Protein AF-0000000084555219 (afdb_homodimer)

Solvent-accessible surface area (backbone atoms only — not comparable to full-atom values): 50019 Å² total; per-residue (Å²): 130,89,78,76,85,59,60,46,59,31,36,34,12,38,39,40,37,74,29,71,64,33,36,54,55,46,52,57,57,38,68,73,43,46,55,62,28,48,49,33,18,64,69,36,90,42,53,79,31,49,61,30,69,36,39,46,62,74,46,25,52,37,15,44,54,33,29,2,50,56,51,47,22,74,82,28,67,68,51,35,52,51,49,48,53,44,44,40,64,55,39,40,73,55,40,48,51,52,52,48,36,55,73,70,65,51,71,48,47,62,62,66,60,44,36,58,73,65,42,36,83,81,43,88,46,68,64,49,47,42,26,43,51,20,49,51,40,44,51,20,57,76,68,73,33,44,73,44,74,81,40,68,65,43,61,56,47,51,56,52,57,55,47,44,55,56,53,57,69,48,57,46,50,55,51,26,51,50,48,24,58,76,66,67,34,54,64,58,26,50,51,50,49,54,56,37,35,70,55,41,37,58,57,22,57,48,41,26,68,73,50,37,53,68,86,38,69,52,29,11,54,50,47,48,52,52,50,46,33,38,52,61,71,44,47,61,82,53,42,32,78,49,74,56,52,71,66,60,53,47,47,50,31,26,46,51,48,51,30,44,75,67,60,42,42,58,74,91,45,48,58,50,50,50,56,53,42,53,52,50,48,42,48,42,48,54,32,51,52,32,47,52,52,39,55,56,43,54,54,45,40,46,54,19,56,60,19,43,59,33,29,56,50,21,53,54,33,48,53,49,36,53,50,43,52,52,50,40,52,52,51,50,54,50,40,52,52,50,49,53,51,34,53,52,38,51,53,50,37,52,52,43,50,54,52,37,55,52,47,53,52,48,42,53,51,51,52,50,52,45,41,54,60,46,66,53,70,75,79,63,77,60,53,75,64,56,56,52,51,21,42,53,45,27,63,70,44,41,33,30,37,35,28,38,53,68,69,57,47,54,52,43,41,71,75,34,71,77,44,46,74,43,58,34,83,53,74,80,60,68,73,64,63,58,72,77,31,60,33,38,34,38,27,69,80,35,53,43,70,72,47,48,51,55,49,53,54,50,35,56,73,68,67,47,50,71,44,79,41,53,53,85,55,60,67,59,52,34,41,58,64,31,102,129,86,79,75,83,57,59,46,60,31,37,35,12,39,38,40,36,74,29,71,64,33,36,53,56,46,51,56,57,36,68,75,43,49,59,61,28,47,51,32,18,64,69,37,89,43,52,81,30,47,61,29,67,36,39,46,63,75,46,25,53,39,14,44,54,33,29,2,51,56,50,48,23,76,82,28,68,67,51,35,52,52,48,48,54,44,44,40,63,54,40,40,74,55,40,49,52,51,52,49,37,54,73,70,64,54,72,48,47,62,65,67,59,44,36,57,76,67,44,34,83,81,43,87,46,68,63,48,47,42,29,43,52,20,50,50,42,43,51,21,58,76,66,74,31,42,72,44,73,81,40,69,63,43,62,56,46,51,57,50,55,54,48,45,57,56,53,56,69,48,57,46,51,55,51,26,51,50,46,24,60,75,67,68,34,56,64,57,27,50,52,50,48,54,56,36,34,70,57,42,40,57,58,23,56,48,41,26,68,73,49,36,53,69,88,37,70,53,29,12,56,49,46,48,52,52,50,46,33,38,53,59,71,44,46,62,81,54,42,31,77,50,71,56,53,71,67,59,52,48,46,52,32,28,45,52,47,51,31,47,74,67,59,42,40,55,75,91,45,49,58,49,50,51,54,51,43,52,53,51,48,42,50,41,48,55,32,51,54,34,48,52,52,40,57,56,40,54,55,45,39,51,54,18,54,59,21,41,59,34,28,56,51,21,53,54,33,50,52,48,35,52,51,42,52,52,51,41,52,52,51,50,52,49,39,53,51,50,50,53,50,34,53,53,38,51,55,50,36,52,52,42,51,53,51,38,54,52,46,53,53,50,43,52,50,50,52,50,52,45,40,56,60,44,68,54,70,74,79,61,77,61,52,76,65,56,55,53,51,20,42,54,45,27,63,70,44,41,33,31,36,37,26,38,52,69,70,57,48,53,53,44,41,69,74,34,69,77,45,46,76,45,60,36,83,52,74,79,62,67,72,65,62,58,69,77,32,60,33,39,33,38,28,68,80,36,52,44,69,72,47,48,49,57,48,54,54,49,35,56,73,68,68,48,49,72,44,80,40,52,52,85,58,59,66,60,50,34,42,56,63,30,100

Secondary structure (DSSP, 8-state):
--------HHHHHHHHHT-HHHHHHHHHHHHH-HHHHHHHHHHSTTTT-HHHHTS-HHHHHHHHHHHHHHHHHTT-HHHHHHHHHHHHHHTHHHHHHHHHHHHTT-SB--HHHHHHHTTTTTS--HHHHHHHHHHHHHHHHHTT-B--TTSHHHHHHHHHHHHHHHHHTS-HHHHHHHHHHHTT-HHHHHHHHHHHHHHH-SSSHHHHHHHS-TTSHHHHHHHHHHHHHHHTT--GGGTTTPPPPHHHHHHHHHHHHHHHHTT-S-GGGHHHHHHHHHHHHHHHHHHHHHHHHHHHHHHHHHHHHHHHHHHHHHHHHHHHHHHHHHHHHHHHHHHHHHHHHHHHHHHHHHHHHHHHHHHHHHHHHHHHHHHHHHHS--TTSS-HHHHHHHHHHHHHS-EEEE---HHHHHHHHHH-TTSEEEPTT-TT--GGGGTT-SEEEEETTS--HHHHHHHHHHHHHTT-EEEEE--S-HHHHHHHHT-/--------HHHHHHHHHT-HHHHHHHHHHHTT-HHHHHHHHHHSTTTT-HHHHTS-HHHHHHHHHHHHHHHHHTT-HHHHHHHHHHHHHHTHHHHHHHHHHHHTT-SB--HHHHHHHTTTTTS--HHHHHHHHHHHHHHHHHTT-B--TTSHHHHHHHHHHHHHHHHHTS-HHHHHHHHHHHTT-HHHHHHHHHHHHHHH-SSSHHHHHHHS-TTSHHHHHHHHHHHHHHHTT--GGGTTTPPPPHHHHHHHHHHHHHHHHTT-S-GGGHHHHHHHHHHHHHHHHHHHHHHHHHHHHHHHHHHHHHHHHHHHHHHHHHHHHHHHHHHHHHHHHHHHHHHHHHHHHHHHHHHHHHHHHHHHHHHHHHHHHHHHHHHS--TTSS-HHHHHHHHHHHHTS-EEEE---HHHHHHHHHH-TTSEEEPTT-TT--GGGGTT-SEEEEETTS--HHHHHHHHHHHHHTT-EEEEE--S-HHHHHHHHT-

Foldseek 3Di:
DPPCLAQDLLLQLLLLLVFPQSLVVLVVVCLVAVVQLLVLLVPDPCNVFCSQVVDDPSSSVSSSSSSSLVSVCVVPVVSVVVSVVSVCVRVVQQVVQVVVCVVVPPQAGDLVSLCVVLVCPVDVDPSSLSSSSNVSNVSCVVSVHHHPCVDPVNVPSSCVVVVVRVVRVDDVLVVLVVVCVVVVVLVVLVVLLVVLCVAQNFQFQLRRQVRHDCVDVLVVLSVVLQVVCVVVPNHCVQFRPDGDDPSVLSSQSSVVSVCVVVVNDDPVCSNNSSSVVSSVVSVVVVVVVVVVVVVVVVVVVSVVSVVVVVVVVVVVVVVVVVVVVVVVVVVVVVVVVVVVVVVVVVVVVVVVVVVVVLVVVVVVVVVVLVVVVVPDPPPPPDDPVVLVQLLVQLLVFAEEEEFDDPVLVVVLCVSRVRYHYDYLPDLPDDLCSCVPGQEYEYQPPGHDSSVVVSNVVSCVVSVHHYHYDPDSDNSVVSNVSSD/DPPCLAQDLLLQLLLLLVFPQSLVVLVVVCLVAVPQLLVLLVPDPCNVFCSQVVDDPSSSVSSSSSSSLVSVCVVPVVSVVVSVVSCCVRVVQQVVQVVVCVVVPPQAGDLVSLCVVLVCPVDVDPSSLSSSSNVSNVSCVVSVHHHPCVDPCNVVSVCVVVVVRVVRVDDVLVVLVVQCVVVVCLVVLVVLLVVLCVAQNFQFLLRRQVRHDCVDVLVVLSVVLQVVCVVVPNHCVQFRPDGDDPSVLSSQSSVVSVCVVVVNDDPVCSNNSSSVVSSVVSVVVVVVVVVVVVVVVVVVVSVVSVVVVVVVVVVVVVVVVVVVVVVVVVVVVVVVVVVVVVVVVVVVVVVVVVVVVLVVVVVVVVVVQVVVVVPDPDPPPDDPVVLVQLLVQLLVFEEEEEFDDPVLVVVLCVSRVRYHYDYLPDLPDDLCSVVPGQEYEYQPPGHDSSNVVVNVVSCVVSVHHYHYDPDSDNSVVSNVSSD

Organism: NCBI:txid82374

pLDDT: mean 83.32, std 12.78, range [23.67, 97.56]

Nearest PDB structures (foldseek):
  3bgk-assembly1_A  TM=5.031E-01  e=2.062E+00  Streptococcus mutans

Structure (mmCIF, N/CA/C/O backbone):
data_AF-0000000084555219-model_v1
#
loop_
_entity.id
_entity.type
_entity.pdbx_description
1 polymer 'DUF2325 domain-containing protein'
#
loop_
_atom_site.group_PDB
_atom_site.id
_atom_site.type_symbol
_atom_site.label_atom_id
_atom_site.label_alt_id
_atom_site.label_comp_id
_atom_site.label_asym_id
_atom_site.label_entity_id
_atom_site.label_seq_id
_atom_site.pdbx_PDB_ins_code
_atom_site.Cartn_x
_atom_site.Cartn_y
_atom_site.Cartn_z
_atom_site.occupancy
_atom_site.B_iso_or_equiv
_atom_site.auth_seq_id
_atom_site.auth_comp_id
_atom_site.auth_asym_id
_atom_site.auth_atom_id
_atom_site.pdbx_PDB_model_num
ATOM 1 N N . MET A 1 1 ? -29.375 -24.672 19.531 1 23.73 1 MET A N 1
ATOM 2 C CA . MET A 1 1 ? -28.516 -23.734 18.812 1 23.73 1 MET A CA 1
ATOM 3 C C . MET A 1 1 ? -29.281 -23 17.734 1 23.73 1 MET A C 1
ATOM 5 O O . MET A 1 1 ? -29.609 -23.562 16.688 1 23.73 1 MET A O 1
ATOM 9 N N . GLN A 1 2 ? -30.344 -22.391 17.812 1 31.67 2 GLN A N 1
ATOM 10 C CA . GLN A 1 2 ? -31.219 -21.609 16.922 1 31.67 2 GLN A CA 1
ATOM 11 C C . GLN A 1 2 ? -30.406 -20.812 15.914 1 31.67 2 GLN A C 1
ATOM 13 O O . GLN A 1 2 ? -29.609 -19.938 16.297 1 31.67 2 GLN A O 1
ATOM 18 N N . HIS A 1 3 ? -29.828 -21.344 14.812 1 36.72 3 HIS A N 1
ATOM 19 C CA . HIS A 1 3 ? -28.906 -21.109 13.695 1 36.72 3 HIS A CA 1
ATOM 20 C C . HIS A 1 3 ? -29.234 -19.781 13 1 36.72 3 HIS A C 1
ATOM 22 O O . HIS A 1 3 ? -30.312 -19.609 12.445 1 36.72 3 HIS A O 1
ATOM 28 N N . TYR A 1 4 ? -29 -18.703 13.539 1 40.28 4 TYR A N 1
ATOM 29 C CA . TYR A 1 4 ? -29.031 -17.297 13.203 1 40.28 4 TYR A CA 1
ATOM 30 C C . TYR A 1 4 ? -28.625 -17.078 11.742 1 40.28 4 TYR A C 1
ATOM 32 O O . TYR A 1 4 ? -27.469 -17.25 11.383 1 40.28 4 TYR A O 1
ATOM 40 N N . ILE A 1 5 ? -29.5 -17.484 10.828 1 52.34 5 ILE A N 1
ATOM 41 C CA . ILE A 1 5 ? -29.531 -17.188 9.398 1 52.34 5 ILE A CA 1
ATOM 42 C C . ILE A 1 5 ? -29.281 -15.695 9.172 1 52.34 5 ILE A C 1
ATOM 44 O O . ILE A 1 5 ? -30.219 -14.891 9.219 1 52.34 5 ILE A O 1
ATOM 48 N N . TYR A 1 6 ? -28.391 -15.016 9.883 1 61.69 6 TYR A N 1
ATOM 49 C CA . TYR A 1 6 ? -28.188 -13.57 9.805 1 61.69 6 TYR A CA 1
ATOM 50 C C . TYR A 1 6 ? -27.344 -13.195 8.594 1 61.69 6 TYR A C 1
ATOM 52 O O . TYR A 1 6 ? -26.688 -14.055 7.996 1 61.69 6 TYR A O 1
ATOM 60 N N . CYS A 1 7 ? -27.734 -12.031 8.117 1 68.88 7 CYS A N 1
ATOM 61 C CA . CYS A 1 7 ? -26.953 -11.383 7.082 1 68.88 7 CYS A CA 1
ATOM 62 C C . CYS A 1 7 ? -25.469 -11.383 7.441 1 68.88 7 CYS A C 1
ATOM 64 O O . CYS A 1 7 ? -25.078 -10.898 8.5 1 68.88 7 CYS A O 1
ATOM 66 N N . ASN A 1 8 ? -24.75 -12.18 6.777 1 86.62 8 ASN A N 1
ATOM 67 C CA . ASN A 1 8 ? -23.297 -12.227 6.934 1 86.62 8 ASN A CA 1
ATOM 68 C C . ASN A 1 8 ? -22.641 -10.938 6.441 1 86.62 8 ASN A C 1
ATOM 70 O O . ASN A 1 8 ? -22.594 -10.672 5.238 1 86.62 8 ASN A O 1
ATOM 74 N N . ASP A 1 9 ? -22.141 -10.188 7.449 1 93.5 9 ASP A N 1
ATOM 75 C CA . ASP A 1 9 ? -21.609 -8.867 7.141 1 93.5 9 ASP A CA 1
ATOM 76 C C . ASP A 1 9 ? -20.484 -8.953 6.121 1 93.5 9 ASP A C 1
ATOM 78 O O . ASP A 1 9 ? -20.312 -8.062 5.285 1 93.5 9 ASP A O 1
ATOM 82 N N . ALA A 1 10 ? -19.75 -10.016 6.254 1 92.5 10 ALA A N 1
ATOM 83 C CA . ALA A 1 10 ? -18.609 -10.18 5.344 1 92.5 10 ALA A CA 1
ATOM 84 C C . ALA A 1 10 ? -19.094 -10.406 3.912 1 92.5 10 ALA A C 1
ATOM 86 O O . ALA A 1 10 ? -18.531 -9.852 2.969 1 92.5 10 ALA A O 1
ATOM 87 N N . LEU A 1 11 ? -20.109 -11.172 3.766 1 92.81 11 LEU A N 1
ATOM 88 C CA . LEU A 1 11 ? -20.656 -11.445 2.445 1 92.81 11 LEU A CA 1
ATOM 89 C C . LEU A 1 11 ? -21.312 -10.195 1.856 1 92.81 11 LEU A C 1
ATOM 91 O O . LEU A 1 11 ? -21.172 -9.922 0.663 1 92.81 11 LEU A O 1
ATOM 95 N N . LEU A 1 12 ? -21.984 -9.516 2.748 1 95.81 12 LEU A N 1
ATOM 96 C CA . LEU A 1 12 ? -22.625 -8.281 2.297 1 95.81 12 LEU A CA 1
ATOM 97 C C . LEU A 1 12 ? -21.578 -7.262 1.852 1 95.81 12 LEU A C 1
ATOM 99 O O . LEU A 1 12 ? -21.75 -6.613 0.814 1 95.81 12 LEU A O 1
ATOM 103 N N . ALA A 1 13 ? -20.578 -7.125 2.664 1 96.12 13 ALA A N 1
ATOM 104 C CA . ALA A 1 13 ? -19.484 -6.219 2.322 1 96.12 13 ALA A CA 1
ATOM 105 C C . ALA A 1 13 ? -18.891 -6.574 0.967 1 96.12 13 ALA A C 1
ATOM 107 O O . ALA A 1 13 ? -18.547 -5.688 0.178 1 96.12 13 ALA A O 1
ATOM 108 N N . GLY A 1 14 ? -18.75 -7.863 0.748 1 93.81 14 GLY A N 1
ATOM 109 C CA . GLY A 1 14 ? -18.25 -8.32 -0.54 1 93.81 14 GLY A CA 1
ATOM 110 C C . GLY A 1 14 ? -19.172 -7.953 -1.695 1 93.81 14 GLY A C 1
ATOM 111 O O . GLY A 1 14 ? -18.703 -7.504 -2.744 1 93.81 14 GLY A O 1
ATOM 112 N N . ALA A 1 15 ? -20.422 -8.125 -1.51 1 94.56 15 ALA A N 1
ATOM 113 C CA . ALA A 1 15 ? -21.391 -7.785 -2.541 1 94.56 15 ALA A CA 1
ATOM 114 C C . ALA A 1 15 ? -21.359 -6.289 -2.854 1 94.56 15 ALA A C 1
ATOM 116 O O . ALA A 1 15 ? -21.422 -5.891 -4.02 1 94.56 15 ALA A O 1
ATOM 117 N N . PHE A 1 16 ? -21.297 -5.492 -1.798 1 97.12 16 PHE A N 1
ATOM 118 C CA . PHE A 1 16 ? -21.203 -4.047 -1.961 1 97.12 16 PHE A CA 1
ATOM 119 C C . PHE A 1 16 ? -19.938 -3.658 -2.701 1 97.12 16 PHE A C 1
ATOM 121 O O . PHE A 1 16 ? -19.953 -2.799 -3.586 1 97.12 16 PHE A O 1
ATOM 128 N N . ALA A 1 17 ? -18.859 -4.297 -2.346 1 94.62 17 ALA A N 1
ATOM 129 C CA . ALA A 1 17 ? -17.547 -3.982 -2.908 1 94.62 17 ALA A CA 1
ATOM 130 C C . ALA A 1 17 ? -17.516 -4.266 -4.406 1 94.62 17 ALA A C 1
ATOM 132 O O . ALA A 1 17 ? -16.781 -3.609 -5.152 1 94.62 17 ALA A O 1
ATOM 133 N N . ARG A 1 18 ? -18.312 -5.188 -4.852 1 91.5 18 ARG A N 1
ATOM 134 C CA . ARG A 1 18 ? -18.281 -5.609 -6.25 1 91.5 18 ARG A CA 1
ATOM 135 C C . ARG A 1 18 ? -19.25 -4.789 -7.094 1 91.5 18 ARG A C 1
ATOM 137 O O . ARG A 1 18 ? -19.297 -4.938 -8.312 1 91.5 18 ARG A O 1
ATOM 144 N N . SER A 1 19 ? -19.969 -3.875 -6.473 1 94.44 19 SER A N 1
ATOM 145 C CA . SER A 1 19 ? -20.859 -2.957 -7.172 1 94.44 19 SER A CA 1
ATOM 146 C C . SER A 1 19 ? -20.25 -1.562 -7.27 1 94.44 19 SER A C 1
ATOM 148 O O . SER A 1 19 ? -20.109 -0.87 -6.262 1 94.44 19 SER A O 1
ATOM 150 N N . ASN A 1 20 ? -20.031 -1.126 -8.477 1 93 20 ASN A N 1
ATOM 151 C CA . ASN A 1 20 ? -19.453 0.198 -8.68 1 93 20 ASN A CA 1
ATOM 152 C C . ASN A 1 20 ? -20.375 1.298 -8.156 1 93 20 ASN A C 1
ATOM 154 O O . ASN A 1 20 ? -19.906 2.277 -7.57 1 93 20 ASN A O 1
ATOM 158 N N . LYS A 1 21 ? -21.625 1.087 -8.367 1 93.69 21 LYS A N 1
ATOM 159 C CA . LYS A 1 21 ? -22.594 2.074 -7.91 1 93.69 21 LYS A CA 1
ATOM 160 C C . LYS A 1 21 ? -22.609 2.17 -6.387 1 93.69 21 LYS A C 1
ATOM 162 O O . LYS A 1 21 ? -22.656 3.27 -5.828 1 93.69 21 LYS A O 1
ATOM 167 N N . MET A 1 22 ? -22.562 1.073 -5.758 1 97.12 22 MET A N 1
ATOM 168 C CA . MET A 1 22 ? -22.562 1.063 -4.297 1 97.12 22 MET A CA 1
ATOM 169 C C . MET A 1 22 ? -21.266 1.632 -3.744 1 97.12 22 MET A C 1
ATOM 171 O O . MET A 1 22 ? -21.266 2.352 -2.744 1 97.12 22 MET A O 1
ATOM 175 N N . MET A 1 23 ? -20.203 1.384 -4.422 1 94.88 23 MET A N 1
ATOM 176 C CA . MET A 1 23 ? -18.891 1.813 -3.934 1 94.88 23 MET A CA 1
ATOM 177 C C . MET A 1 23 ? -18.75 3.328 -4.031 1 94.88 23 MET A C 1
ATOM 179 O O . MET A 1 23 ? -18.016 3.938 -3.254 1 94.88 23 MET A O 1
ATOM 183 N N . ARG A 1 24 ? -19.484 3.973 -4.91 1 91.62 24 ARG A N 1
ATOM 184 C CA . ARG A 1 24 ? -19.484 5.43 -4.949 1 91.62 24 ARG A CA 1
ATOM 185 C C . ARG A 1 24 ? -19.969 6.016 -3.627 1 91.62 24 ARG A C 1
ATOM 187 O O . ARG A 1 24 ? -19.375 6.953 -3.098 1 91.62 24 ARG A O 1
ATOM 194 N N . PHE A 1 25 ? -21 5.422 -3.133 1 95.56 25 PHE A N 1
ATOM 195 C CA . PHE A 1 25 ? -21.531 5.84 -1.839 1 95.56 25 PHE A CA 1
ATOM 196 C C . PHE A 1 25 ? -20.547 5.5 -0.722 1 95.56 25 PHE A C 1
ATOM 198 O O . PHE A 1 25 ? -20.234 6.344 0.118 1 95.56 25 PHE A O 1
ATOM 205 N N . ILE A 1 26 ? -20.047 4.258 -0.738 1 95.69 26 ILE A N 1
ATOM 206 C CA . ILE A 1 26 ? -19.188 3.756 0.327 1 95.69 26 ILE A CA 1
ATOM 207 C C . ILE A 1 26 ? -17.906 4.582 0.385 1 95.69 26 ILE A C 1
ATOM 209 O O . ILE A 1 26 ? -17.484 5.012 1.462 1 95.69 26 ILE A O 1
ATOM 213 N N . ASP A 1 27 ? -17.344 4.82 -0.767 1 89.06 27 ASP A N 1
ATOM 214 C CA . ASP A 1 27 ? -16.109 5.594 -0.819 1 89.06 27 ASP A CA 1
ATOM 215 C C . ASP A 1 27 ? -16.328 7.02 -0.317 1 89.06 27 ASP A C 1
ATOM 217 O O . ASP A 1 27 ? -15.5 7.562 0.415 1 89.06 27 ASP A O 1
ATOM 221 N N . SER A 1 28 ? -17.422 7.598 -0.72 1 88.88 28 SER A N 1
ATOM 222 C CA . SER A 1 28 ? -17.75 8.961 -0.3 1 88.88 28 SER A CA 1
ATOM 223 C C . SER A 1 28 ? -17.891 9.047 1.216 1 88.88 28 SER A C 1
ATOM 225 O O . SER A 1 28 ? -17.328 9.953 1.843 1 88.88 28 SER A O 1
ATOM 227 N N . LYS A 1 29 ? -18.562 8.102 1.762 1 90.38 29 LYS A N 1
ATOM 228 C CA . LYS A 1 29 ? -18.797 8.102 3.203 1 90.38 29 LYS A CA 1
ATOM 229 C C . LYS A 1 29 ? -17.516 7.75 3.961 1 90.38 29 LYS A C 1
ATOM 231 O O . LYS A 1 29 ? -17.203 8.375 4.973 1 90.38 29 LYS A O 1
ATOM 236 N N . TYR A 1 30 ? -16.797 6.859 3.494 1 89.44 30 TYR A N 1
ATOM 237 C CA . TYR A 1 30 ? -15.562 6.398 4.129 1 89.44 30 TYR A CA 1
ATOM 238 C C . TYR A 1 30 ? -14.523 7.516 4.184 1 89.44 30 TYR A C 1
ATOM 240 O O . TYR A 1 30 ? -13.812 7.656 5.176 1 89.44 30 TYR A O 1
ATOM 248 N N . ASN A 1 31 ? -14.531 8.242 3.145 1 79.62 31 ASN A N 1
ATOM 249 C CA . ASN A 1 31 ? -13.531 9.297 3.004 1 79.62 31 ASN A CA 1
ATOM 250 C C . ASN A 1 31 ? -13.797 10.453 3.965 1 79.62 31 ASN A C 1
ATOM 252 O O . ASN A 1 31 ? -12.914 11.273 4.215 1 79.62 31 ASN A O 1
ATOM 256 N N . THR A 1 32 ? -15 10.516 4.504 1 79.62 32 THR A N 1
ATOM 257 C CA . THR A 1 32 ? -15.312 11.555 5.477 1 79.62 32 THR A CA 1
ATOM 258 C C . THR A 1 32 ? -14.539 11.328 6.773 1 79.62 32 THR A C 1
ATOM 260 O O . THR A 1 32 ? -14.164 12.281 7.453 1 79.62 32 THR A O 1
ATOM 263 N N . ASP A 1 33 ? -14.406 10.07 7.152 1 78.69 33 ASP A N 1
ATOM 264 C CA . ASP A 1 33 ? -13.664 9.688 8.352 1 78.69 33 ASP A CA 1
ATOM 265 C C . ASP A 1 33 ? -13.102 8.273 8.211 1 78.69 33 ASP A C 1
ATOM 267 O O . ASP A 1 33 ? -13.672 7.316 8.75 1 78.69 33 ASP A O 1
ATOM 271 N N . LYS A 1 34 ? -12 8.18 7.648 1 79.75 34 LYS A N 1
ATOM 272 C CA . LYS A 1 34 ? -11.406 6.891 7.297 1 79.75 34 LYS A CA 1
ATOM 273 C C . LYS A 1 34 ? -11.039 6.094 8.547 1 79.75 34 LYS A C 1
ATOM 275 O O . LYS A 1 34 ? -11.242 4.879 8.602 1 79.75 34 LYS A O 1
ATOM 280 N N . ASP A 1 35 ? -10.516 6.738 9.5 1 75.69 35 ASP A N 1
ATOM 281 C CA . ASP A 1 35 ? -10.07 6.055 10.711 1 75.69 35 ASP A CA 1
ATOM 282 C C . ASP A 1 35 ? -11.25 5.473 11.477 1 75.69 35 ASP A C 1
ATOM 284 O O . ASP A 1 35 ? -11.195 4.332 11.945 1 75.69 35 ASP A O 1
ATOM 288 N N . LYS A 1 36 ? -12.242 6.262 11.57 1 83 36 LYS A N 1
ATOM 289 C CA . LYS A 1 36 ? -13.438 5.805 12.273 1 83 36 LYS A CA 1
ATOM 290 C C . LYS A 1 36 ? -14.008 4.547 11.625 1 83 36 LYS A C 1
ATOM 292 O O . LYS A 1 36 ? -14.289 3.564 12.312 1 83 36 LYS A O 1
ATOM 297 N N . PHE A 1 37 ? -14.109 4.598 10.383 1 88.44 37 PHE A N 1
ATOM 298 C CA . PHE A 1 37 ? -14.766 3.502 9.68 1 88.44 37 PHE A CA 1
ATOM 299 C C . PHE A 1 37 ? -13.852 2.287 9.602 1 88.44 37 PHE A C 1
ATOM 301 O O . PHE A 1 37 ? -14.32 1.146 9.641 1 88.44 37 PHE A O 1
ATOM 308 N N . TYR A 1 38 ? -12.586 2.52 9.539 1 87.56 38 TYR A N 1
ATOM 309 C CA . TYR A 1 38 ? -11.664 1.395 9.547 1 87.56 38 TYR A CA 1
ATOM 310 C C . TYR A 1 38 ? -11.672 0.695 10.906 1 87.56 38 TYR A C 1
ATOM 312 O O . TYR A 1 38 ? -11.625 -0.535 10.977 1 87.56 38 TYR A O 1
ATOM 320 N N . GLN A 1 39 ? -11.734 1.487 11.914 1 84.69 39 GLN A N 1
ATOM 321 C CA . GLN A 1 39 ? -11.797 0.905 13.25 1 84.69 39 GLN A CA 1
ATOM 322 C C . GLN A 1 39 ? -13.102 0.133 13.445 1 84.69 39 GLN A C 1
ATOM 324 O O . GLN A 1 39 ? -13.117 -0.914 14.102 1 84.69 39 GLN A O 1
ATOM 329 N N . ALA A 1 40 ? -14.086 0.681 12.914 1 91.38 40 ALA A N 1
ATOM 330 C CA . ALA A 1 40 ? -15.352 -0.038 12.961 1 91.38 40 ALA A CA 1
ATOM 331 C C . ALA A 1 40 ? -15.25 -1.385 12.25 1 91.38 40 ALA A C 1
ATOM 333 O O . ALA A 1 40 ? -15.75 -2.396 12.742 1 91.38 40 ALA A O 1
ATOM 334 N N . ALA A 1 41 ? -14.617 -1.402 11.125 1 93 41 ALA A N 1
ATOM 335 C CA . ALA A 1 41 ? -14.414 -2.648 10.391 1 93 41 ALA A CA 1
ATOM 336 C C . ALA A 1 41 ? -13.602 -3.645 11.219 1 93 41 ALA A C 1
ATOM 338 O O . ALA A 1 41 ? -13.938 -4.832 11.273 1 93 41 ALA A O 1
ATOM 339 N N . LYS A 1 42 ? -12.625 -3.176 11.875 1 87.62 42 LYS A N 1
ATOM 340 C CA . LYS A 1 42 ? -11.727 -4.02 12.656 1 87.62 42 LYS A CA 1
ATOM 341 C C . LYS A 1 42 ? -12.453 -4.637 13.852 1 87.62 42 LYS A C 1
ATOM 343 O O . LYS A 1 42 ? -12.133 -5.746 14.273 1 87.62 42 LYS A O 1
ATOM 348 N N . LYS A 1 43 ? -13.375 -3.93 14.312 1 91.31 43 LYS A N 1
ATOM 349 C CA . LYS A 1 43 ? -14.125 -4.391 15.477 1 91.31 43 LYS A CA 1
ATOM 350 C C . LYS A 1 43 ? -15.156 -5.449 15.078 1 91.31 43 LYS A C 1
ATOM 352 O O . LYS A 1 43 ? -15.641 -6.199 15.93 1 91.31 43 LYS A O 1
ATOM 357 N N . ASN A 1 44 ? -15.453 -5.48 13.789 1 92.56 44 ASN A N 1
ATOM 358 C CA . ASN A 1 44 ? -16.406 -6.465 13.312 1 92.56 44 ASN A CA 1
ATOM 359 C C . ASN A 1 44 ? -15.859 -7.887 13.414 1 92.56 44 ASN A C 1
ATOM 361 O O . ASN A 1 44 ? -14.703 -8.133 13.062 1 92.56 44 ASN A O 1
ATOM 365 N N . ASP A 1 45 ? -16.641 -8.781 13.844 1 88.06 45 ASP A N 1
ATOM 366 C CA . ASP A 1 45 ? -16.219 -10.156 14.086 1 88.06 45 ASP A CA 1
ATOM 367 C C . ASP A 1 45 ? -15.812 -10.852 12.781 1 88.06 45 ASP A C 1
ATOM 369 O O . ASP A 1 45 ? -15.102 -11.852 12.805 1 88.06 45 ASP A O 1
ATOM 373 N N . ARG A 1 46 ? -16.25 -10.227 11.711 1 88.75 46 ARG A N 1
ATOM 374 C CA . ARG A 1 46 ? -16.031 -10.883 10.422 1 88.75 46 ARG A CA 1
ATOM 375 C C . ARG A 1 46 ? -14.891 -10.219 9.664 1 88.75 46 ARG A C 1
ATOM 377 O O . ARG A 1 46 ? -14.688 -10.492 8.477 1 88.75 46 ARG A O 1
ATOM 384 N N . PHE A 1 47 ? -14.156 -9.453 10.328 1 90.06 47 PHE A N 1
ATOM 385 C CA . PHE A 1 47 ? -13.055 -8.727 9.695 1 90.06 47 PHE A CA 1
ATOM 386 C C . PHE A 1 47 ? -12.039 -9.695 9.109 1 90.06 47 PHE A C 1
ATOM 388 O O . PHE A 1 47 ? -11.484 -9.453 8.031 1 90.06 47 PHE A O 1
ATOM 395 N N . LYS A 1 48 ? -11.852 -10.789 9.789 1 82.19 48 LYS A N 1
ATOM 396 C CA . LYS A 1 48 ? -10.828 -11.742 9.383 1 82.19 48 LYS A CA 1
ATOM 397 C C . LYS A 1 48 ? -11.438 -12.914 8.609 1 82.19 48 LYS A C 1
ATOM 399 O O . LYS A 1 48 ? -10.758 -13.898 8.328 1 82.19 48 LYS A O 1
ATOM 404 N N . SER A 1 49 ? -12.719 -12.75 8.32 1 83.62 49 SER A N 1
ATOM 405 C CA . SER A 1 49 ? -13.398 -13.789 7.562 1 83.62 49 SER A CA 1
ATOM 406 C C . SER A 1 49 ? -12.781 -13.969 6.18 1 83.62 49 SER A C 1
ATOM 408 O O . SER A 1 49 ? -12.398 -12.992 5.535 1 83.62 49 SER A O 1
ATOM 410 N N . ARG A 1 50 ? -12.812 -15.156 5.691 1 83.5 50 ARG A N 1
ATOM 411 C CA . ARG A 1 50 ? -12.289 -15.453 4.363 1 83.5 50 ARG A CA 1
ATOM 412 C C . ARG A 1 50 ? -13.164 -14.828 3.279 1 83.5 50 ARG A C 1
ATOM 414 O O . ARG A 1 50 ? -12.727 -14.672 2.139 1 83.5 50 ARG A O 1
ATOM 421 N N . PHE A 1 51 ? -14.367 -14.508 3.711 1 87.69 51 PHE A N 1
ATOM 422 C CA . PHE A 1 51 ? -15.234 -13.828 2.752 1 87.69 51 PHE A CA 1
ATOM 423 C C . PHE A 1 51 ? -14.719 -12.414 2.473 1 87.69 51 PHE A C 1
ATOM 425 O O . PHE A 1 51 ? -15.109 -11.797 1.479 1 87.69 51 PHE A O 1
ATOM 432 N N . ILE A 1 52 ? -13.852 -11.945 3.379 1 88.31 52 ILE A N 1
ATOM 433 C CA . ILE A 1 52 ? -13.195 -10.664 3.162 1 88.31 52 ILE A CA 1
ATOM 434 C C . ILE A 1 52 ? -11.781 -10.891 2.633 1 88.31 52 ILE A C 1
ATOM 436 O O . ILE A 1 52 ? -11.438 -10.422 1.545 1 88.31 52 ILE A O 1
ATOM 440 N N . THR A 1 53 ? -11.039 -11.703 3.355 1 82.19 53 THR A N 1
ATOM 441 C CA . THR A 1 53 ? -9.609 -11.852 3.111 1 82.19 53 THR A CA 1
ATOM 442 C C . THR A 1 53 ? -9.359 -12.695 1.866 1 82.19 53 THR A C 1
ATOM 444 O O . THR A 1 53 ? -8.281 -12.648 1.279 1 82.19 53 THR A O 1
ATOM 447 N N . GLY A 1 54 ? -10.422 -13.438 1.497 1 81.5 54 GLY A N 1
ATOM 448 C CA . GLY A 1 54 ? -10.266 -14.328 0.357 1 81.5 54 GLY A CA 1
ATOM 449 C C . GLY A 1 54 ? -10.594 -13.664 -0.967 1 81.5 54 GLY A C 1
ATOM 450 O O . GLY A 1 54 ? -10.648 -14.328 -2.004 1 81.5 54 GLY A O 1
ATOM 451 N N . ASN A 1 55 ? -10.789 -12.367 -0.913 1 85.69 55 ASN A N 1
ATOM 452 C CA . ASN A 1 55 ? -10.984 -11.602 -2.137 1 85.69 55 ASN A CA 1
ATOM 453 C C . ASN A 1 55 ? -9.664 -11.078 -2.688 1 85.69 55 ASN A C 1
ATOM 455 O O . ASN A 1 55 ? -8.68 -10.969 -1.954 1 85.69 55 ASN A O 1
ATOM 459 N N . ARG A 1 56 ? -9.703 -10.789 -3.953 1 87.56 56 ARG A N 1
ATOM 460 C CA . ARG A 1 56 ? -8.57 -10.07 -4.523 1 87.56 56 ARG A CA 1
ATOM 461 C C . ARG A 1 56 ? -8.344 -8.742 -3.803 1 87.56 56 ARG A C 1
ATOM 463 O O . ARG A 1 56 ? -9.289 -8.156 -3.271 1 87.56 56 ARG A O 1
ATOM 470 N N . LEU A 1 57 ? -7.191 -8.281 -3.826 1 86.88 57 LEU A N 1
ATOM 471 C CA . LEU A 1 57 ? -6.789 -7.176 -2.957 1 86.88 57 LEU A CA 1
ATOM 472 C C . LEU A 1 57 ? -7.637 -5.938 -3.223 1 86.88 57 LEU A C 1
ATOM 474 O O . LEU A 1 57 ? -8.102 -5.281 -2.285 1 86.88 57 LEU A O 1
ATOM 478 N N . PRO A 1 58 ? -7.875 -5.543 -4.477 1 83.75 58 PRO A N 1
ATOM 479 C CA . PRO A 1 58 ? -8.703 -4.355 -4.684 1 83.75 58 PRO A CA 1
ATOM 480 C C . PRO A 1 58 ? -10.109 -4.512 -4.109 1 83.75 58 PRO A C 1
ATOM 482 O O . PRO A 1 58 ? -10.641 -3.58 -3.49 1 83.75 58 PRO A O 1
ATOM 485 N N . ILE A 1 59 ? -10.648 -5.672 -4.262 1 88.88 59 ILE A N 1
ATOM 486 C CA . ILE A 1 59 ? -11.984 -5.941 -3.746 1 88.88 59 ILE A CA 1
ATOM 487 C C . ILE A 1 59 ? -11.938 -6.055 -2.223 1 88.88 59 ILE A C 1
ATOM 489 O O . ILE A 1 59 ? -12.836 -5.574 -1.529 1 88.88 59 ILE A O 1
ATOM 493 N N . ARG A 1 60 ? -10.938 -6.684 -1.744 1 89.56 60 ARG A N 1
ATOM 494 C CA . ARG A 1 60 ? -10.758 -6.812 -0.302 1 89.56 60 ARG A CA 1
ATOM 495 C C . ARG A 1 60 ? -10.734 -5.441 0.371 1 89.56 60 ARG A C 1
ATOM 497 O O . ARG A 1 60 ? -11.383 -5.234 1.396 1 89.56 60 ARG A O 1
ATOM 504 N N . MET A 1 61 ? -10.023 -4.566 -0.236 1 87.62 61 MET A N 1
ATOM 505 C CA . MET A 1 61 ? -9.922 -3.221 0.32 1 87.62 61 MET A CA 1
ATOM 506 C C . MET A 1 61 ? -11.273 -2.523 0.309 1 87.62 61 MET A C 1
ATOM 508 O O . MET A 1 61 ? -11.656 -1.879 1.288 1 87.62 61 MET A O 1
ATOM 512 N N . SER A 1 62 ? -11.906 -2.682 -0.796 1 90.38 62 SER A N 1
ATOM 513 C CA . SER A 1 62 ? -13.242 -2.109 -0.911 1 90.38 62 SER A CA 1
ATOM 514 C C . SER A 1 62 ? -14.203 -2.75 0.086 1 90.38 62 SER A C 1
ATOM 516 O O . SER A 1 62 ? -15.047 -2.064 0.669 1 90.38 62 SER A O 1
ATOM 518 N N . ALA A 1 63 ? -14.039 -4.055 0.274 1 93.81 63 ALA A N 1
ATOM 519 C CA . ALA A 1 63 ? -14.906 -4.781 1.2 1 93.81 63 ALA A CA 1
ATOM 520 C C . ALA A 1 63 ? -14.664 -4.332 2.639 1 93.81 63 ALA A C 1
ATOM 522 O O . ALA A 1 63 ? -15.602 -4.281 3.443 1 93.81 63 ALA A O 1
ATOM 523 N N . ILE A 1 64 ? -13.484 -4.043 2.938 1 91.81 64 ILE A N 1
ATOM 524 C CA . ILE A 1 64 ? -13.148 -3.572 4.277 1 91.81 64 ILE A CA 1
ATOM 525 C C . ILE A 1 64 ? -13.805 -2.215 4.527 1 91.81 64 ILE A C 1
ATOM 527 O O . ILE A 1 64 ? -14.344 -1.969 5.605 1 91.81 64 ILE A O 1
ATOM 531 N N . LYS A 1 65 ? -13.711 -1.359 3.516 1 91.44 65 LYS A N 1
ATOM 532 C CA . LYS A 1 65 ? -14.406 -0.081 3.619 1 91.44 65 LYS A CA 1
ATOM 533 C C . LYS A 1 65 ? -15.906 -0.288 3.857 1 91.44 65 LYS A C 1
ATOM 535 O O . LYS A 1 65 ? -16.484 0.346 4.734 1 91.44 65 LYS A O 1
ATOM 540 N N . ALA A 1 66 ? -16.422 -1.161 3.074 1 96.12 66 ALA A N 1
ATOM 541 C CA . ALA A 1 66 ? -17.844 -1.446 3.17 1 96.12 66 ALA A CA 1
ATOM 542 C C . ALA A 1 66 ? -18.203 -2.023 4.539 1 96.12 66 ALA A C 1
ATOM 544 O O . ALA A 1 66 ? -19.219 -1.651 5.133 1 96.12 66 ALA A O 1
ATOM 545 N N . LEU A 1 67 ? -17.359 -2.904 5.012 1 95.94 67 LEU A N 1
ATOM 546 C CA . LEU A 1 67 ? -17.578 -3.523 6.316 1 95.94 67 LEU A CA 1
ATOM 547 C C . LEU A 1 67 ? -17.594 -2.471 7.418 1 95.94 67 LEU A C 1
ATOM 549 O O . LEU A 1 67 ? -18.391 -2.561 8.352 1 95.94 67 LEU A O 1
ATOM 553 N N . GLY A 1 68 ? -16.75 -1.542 7.277 1 95.19 68 GLY A N 1
ATOM 554 C CA . GLY A 1 68 ? -16.719 -0.454 8.242 1 95.19 68 GLY A CA 1
ATOM 555 C C . GLY A 1 68 ? -18 0.355 8.266 1 95.19 68 GLY A C 1
ATOM 556 O O . GLY A 1 68 ? -18.5 0.692 9.344 1 95.19 68 GLY A O 1
ATOM 557 N N . ILE A 1 69 ? -18.453 0.649 7.113 1 95.94 69 ILE A N 1
ATOM 558 C CA . ILE A 1 69 ? -19.688 1.426 6.996 1 95.94 69 ILE A CA 1
ATOM 559 C C . ILE A 1 69 ? -20.875 0.606 7.508 1 95.94 69 ILE A C 1
ATOM 561 O O . ILE A 1 69 ? -21.734 1.127 8.219 1 95.94 69 ILE A O 1
ATOM 565 N N . ILE A 1 70 ? -20.922 -0.665 7.18 1 96.81 70 ILE A N 1
ATOM 566 C CA . ILE A 1 70 ? -21.969 -1.568 7.629 1 96.81 70 ILE A CA 1
ATOM 567 C C . ILE A 1 70 ? -21.984 -1.629 9.156 1 96.81 70 ILE A C 1
ATOM 569 O O . ILE A 1 70 ? -23.047 -1.522 9.773 1 96.81 70 ILE A O 1
ATOM 573 N N . GLU A 1 71 ? -20.828 -1.772 9.695 1 95.94 71 GLU A N 1
ATOM 574 C CA . GLU A 1 71 ? -20.719 -1.849 11.148 1 95.94 71 GLU A CA 1
ATOM 575 C C . GLU A 1 71 ? -21.141 -0.539 11.805 1 95.94 71 GLU A C 1
ATOM 577 O O . GLU A 1 71 ? -21.859 -0.545 12.805 1 95.94 71 GLU A O 1
ATOM 582 N N . ALA A 1 72 ? -20.734 0.513 11.258 1 94.88 72 ALA A N 1
ATOM 583 C CA . ALA A 1 72 ? -21.078 1.826 11.789 1 94.88 72 ALA A CA 1
ATOM 584 C C . ALA A 1 72 ? -22.578 2.09 11.672 1 94.88 72 ALA A C 1
ATOM 586 O O . ALA A 1 72 ? -23.172 2.734 12.539 1 94.88 72 ALA A O 1
ATOM 587 N N . ALA A 1 73 ? -23.125 1.619 10.688 1 95.38 73 ALA A N 1
ATOM 588 C CA . ALA A 1 73 ? -24.547 1.855 10.414 1 95.38 73 ALA A CA 1
ATOM 589 C C . ALA A 1 73 ? -25.422 1.145 11.438 1 95.38 73 ALA A C 1
ATOM 591 O O . ALA A 1 73 ? -26.562 1.546 11.664 1 95.38 73 ALA A O 1
ATOM 592 N N . LYS A 1 74 ? -24.953 0.177 12.055 1 94.06 74 LYS A N 1
ATOM 593 C CA . LYS A 1 74 ? -25.719 -0.56 13.047 1 94.06 74 LYS A CA 1
ATOM 594 C C . LYS A 1 74 ? -26.078 0.331 14.234 1 94.06 74 LYS A C 1
ATOM 596 O O . LYS A 1 74 ? -27.109 0.14 14.875 1 94.06 74 LYS A O 1
ATOM 601 N N . SER A 1 75 ? -25.203 1.28 14.531 1 93.19 75 SER A N 1
ATOM 602 C CA . SER A 1 75 ? -25.438 2.162 15.672 1 93.19 75 SER A CA 1
ATOM 603 C C . SER A 1 75 ? -25.859 3.555 15.219 1 93.19 75 SER A C 1
ATOM 605 O O . SER A 1 75 ? -26.156 4.422 16.047 1 93.19 75 SER A O 1
ATOM 607 N N . ASP A 1 76 ? -25.891 3.736 13.945 1 93.31 76 ASP A N 1
ATOM 608 C CA . ASP A 1 76 ? -26.234 5.023 13.359 1 93.31 76 ASP A CA 1
ATOM 609 C C . ASP A 1 76 ? -27.406 4.879 12.391 1 93.31 76 ASP A C 1
ATOM 611 O O . ASP A 1 76 ? -27.219 4.582 11.211 1 93.31 76 ASP A O 1
ATOM 615 N N . GLU A 1 77 ? -28.562 5.352 12.844 1 93.88 77 GLU A N 1
ATOM 616 C CA . GLU A 1 77 ? -29.797 5.156 12.07 1 93.88 77 GLU A CA 1
ATOM 617 C C . GLU A 1 77 ? -29.781 5.996 10.797 1 93.88 77 GLU A C 1
ATOM 619 O O . GLU A 1 77 ? -30.297 5.57 9.766 1 93.88 77 GLU A O 1
ATOM 624 N N . ALA A 1 78 ? -29.25 7.117 10.914 1 94.12 78 ALA A N 1
ATOM 625 C CA . ALA A 1 78 ? -29.188 7.988 9.75 1 94.12 78 ALA A CA 1
ATOM 626 C C . ALA A 1 78 ? -28.297 7.387 8.664 1 94.12 78 ALA A C 1
ATOM 628 O O . ALA A 1 78 ? -28.641 7.406 7.48 1 94.12 78 ALA A O 1
ATOM 629 N N . LEU A 1 79 ? -27.203 6.84 9.07 1 95.69 79 LEU A N 1
ATOM 630 C CA . LEU A 1 79 ? -26.297 6.203 8.133 1 95.69 79 LEU A CA 1
ATOM 631 C C . LEU A 1 79 ? -26.922 4.949 7.531 1 95.69 79 LEU A C 1
ATOM 633 O O . LEU A 1 79 ? -26.719 4.66 6.348 1 95.69 79 LEU A O 1
ATOM 637 N N . ASP A 1 80 ? -27.625 4.309 8.336 1 96.38 80 ASP A N 1
ATOM 638 C CA . ASP A 1 80 ? -28.297 3.094 7.875 1 96.38 80 ASP A CA 1
ATOM 639 C C . ASP A 1 80 ? -29.328 3.41 6.793 1 96.38 80 ASP A C 1
ATOM 641 O O . ASP A 1 80 ? -29.422 2.695 5.793 1 96.38 80 ASP A O 1
ATOM 645 N N . ARG A 1 81 ? -30.031 4.445 6.988 1 95.94 81 ARG A N 1
ATOM 646 C CA . ARG A 1 81 ? -31.031 4.863 6.012 1 95.94 81 ARG A CA 1
ATOM 647 C C . ARG A 1 81 ? -30.375 5.297 4.707 1 95.94 81 ARG A C 1
ATOM 649 O O . ARG A 1 81 ? -30.859 4.973 3.621 1 95.94 81 ARG A O 1
ATOM 656 N N . GLU A 1 82 ? -29.297 5.969 4.844 1 96.75 82 GLU A N 1
ATOM 657 C CA . GLU A 1 82 ? -28.562 6.387 3.654 1 96.75 82 GLU A CA 1
ATOM 658 C C . GLU A 1 82 ? -28 5.188 2.898 1 96.75 82 GLU A C 1
ATOM 660 O O . GLU A 1 82 ? -28.031 5.152 1.667 1 96.75 82 GLU A O 1
ATOM 665 N N . MET A 1 83 ? -27.5 4.266 3.666 1 97.44 83 MET A N 1
ATOM 666 C CA . MET A 1 83 ? -26.922 3.061 3.078 1 97.44 83 MET A CA 1
ATOM 667 C C . MET A 1 83 ? -27.984 2.26 2.334 1 97.44 83 MET A C 1
ATOM 669 O O . MET A 1 83 ? -27.75 1.79 1.22 1 97.44 83 MET A O 1
ATOM 673 N N . PHE A 1 84 ? -29.078 2.182 2.947 1 97.25 84 PHE A N 1
ATOM 674 C CA . PHE A 1 84 ? -30.172 1.468 2.314 1 97.25 84 PHE A CA 1
ATOM 675 C C . PHE A 1 84 ? -30.625 2.182 1.043 1 97.25 84 PHE A C 1
ATOM 677 O O . PHE A 1 84 ? -30.922 1.536 0.036 1 97.25 84 PHE A O 1
ATOM 684 N N . GLY A 1 85 ? -30.703 3.475 1.165 1 97.12 85 GLY A N 1
ATOM 685 C CA . GLY A 1 85 ? -31 4.242 -0.031 1 97.12 85 GLY A CA 1
ATOM 686 C C . GLY A 1 85 ? -30.031 3.988 -1.171 1 97.12 85 GLY A C 1
ATOM 687 O O . GLY A 1 85 ? -30.453 3.826 -2.32 1 97.12 85 GLY A O 1
ATOM 688 N N . ALA A 1 86 ? -28.812 3.953 -0.861 1 97.38 86 ALA A N 1
ATOM 689 C CA . ALA A 1 86 ? -27.781 3.691 -1.861 1 97.38 86 ALA A CA 1
ATOM 690 C C . ALA A 1 86 ? -27.891 2.27 -2.402 1 97.38 86 ALA A C 1
ATOM 692 O O . ALA A 1 86 ? -27.75 2.043 -3.607 1 97.38 86 ALA A O 1
ATOM 693 N N . ALA A 1 87 ? -28.109 1.315 -1.527 1 97.56 87 ALA A N 1
ATOM 694 C CA . ALA A 1 87 ? -28.25 -0.084 -1.922 1 97.56 87 ALA A CA 1
ATOM 695 C C . ALA A 1 87 ? -29.453 -0.282 -2.836 1 97.56 87 ALA A C 1
ATOM 697 O O . ALA A 1 87 ? -29.391 -1.05 -3.799 1 97.56 87 ALA A O 1
ATOM 698 N N . SER A 1 88 ? -30.516 0.418 -2.512 1 97.12 88 SER A N 1
ATOM 699 C CA . SER A 1 88 ? -31.734 0.317 -3.307 1 97.12 88 SER A CA 1
ATOM 700 C C . SER A 1 88 ? -31.516 0.807 -4.734 1 97.12 88 SER A C 1
ATOM 702 O O . SER A 1 88 ? -32.094 0.272 -5.68 1 97.12 88 SER A O 1
ATOM 704 N N . ARG A 1 89 ? -30.688 1.785 -4.867 1 95.94 89 ARG A N 1
ATOM 705 C CA . ARG A 1 89 ? -30.375 2.311 -6.188 1 95.94 89 ARG A CA 1
ATOM 706 C C . ARG A 1 89 ? -29.375 1.404 -6.91 1 95.94 89 ARG A C 1
ATOM 708 O O . ARG A 1 89 ? -29.5 1.174 -8.117 1 95.94 89 ARG A O 1
ATOM 715 N N . ALA A 1 90 ? -28.422 0.907 -6.18 1 96.69 90 ALA A N 1
ATOM 716 C CA . ALA A 1 90 ? -27.375 0.08 -6.762 1 96.69 90 ALA A CA 1
ATOM 717 C C . ALA A 1 90 ? -27.906 -1.276 -7.199 1 96.69 90 ALA A C 1
ATOM 719 O O . ALA A 1 90 ? -27.484 -1.828 -8.211 1 96.69 90 ALA A O 1
ATOM 720 N N . PHE A 1 91 ? -28.766 -1.733 -6.391 1 96.44 91 PHE A N 1
ATOM 721 C CA . PHE A 1 91 ? -29.375 -3.027 -6.66 1 96.44 91 PHE A CA 1
ATOM 722 C C . PHE A 1 91 ? -30.875 -2.877 -6.902 1 96.44 91 PHE A C 1
ATOM 724 O O . PHE A 1 91 ? -31.688 -3.557 -6.266 1 96.44 91 PHE A O 1
ATOM 731 N N . LYS A 1 92 ? -31.156 -2.193 -7.914 1 95.44 92 LYS A N 1
ATOM 732 C CA . LYS A 1 92 ? -32.531 -1.754 -8.203 1 95.44 92 LYS A CA 1
ATOM 733 C C . LYS A 1 92 ? -33.438 -2.943 -8.484 1 95.44 92 LYS A C 1
ATOM 735 O O . LYS A 1 92 ? -34.594 -2.965 -8.047 1 95.44 92 LYS A O 1
ATOM 740 N N . SER A 1 93 ? -32.969 -3.891 -9.258 1 94.5 93 SER A N 1
ATOM 741 C CA . SER A 1 93 ? -33.781 -5.051 -9.617 1 94.5 93 SER A CA 1
ATOM 742 C C . SER A 1 93 ? -34.188 -5.832 -8.375 1 94.5 93 SER A C 1
ATOM 744 O O . SER A 1 93 ? -35.344 -6.285 -8.281 1 94.5 93 SER A O 1
ATOM 746 N N . ILE A 1 94 ? -33.344 -6.004 -7.453 1 95.56 94 ILE A N 1
ATOM 747 C CA . ILE A 1 94 ? -33.656 -6.703 -6.215 1 95.56 94 ILE A CA 1
ATOM 748 C C . ILE A 1 94 ? -34.594 -5.859 -5.371 1 95.56 94 ILE A C 1
ATOM 750 O O . ILE A 1 94 ? -35.562 -6.383 -4.789 1 95.56 94 ILE A O 1
ATOM 754 N N . TYR A 1 95 ? -34.25 -4.605 -5.312 1 95 95 TYR A N 1
ATOM 755 C CA . TYR A 1 95 ? -35.125 -3.666 -4.59 1 95 95 TYR A CA 1
ATOM 756 C C . TYR A 1 95 ? -36.562 -3.752 -5.074 1 95 95 TYR A C 1
ATOM 758 O O . TYR A 1 95 ? -37.5 -3.801 -4.27 1 95 95 TYR A O 1
ATOM 766 N N . ASN A 1 96 ? -36.719 -3.801 -6.367 1 94.25 96 ASN A N 1
ATOM 767 C CA . ASN A 1 96 ? -38.031 -3.875 -6.957 1 94.25 96 ASN A CA 1
ATOM 768 C C . ASN A 1 96 ? -38.75 -5.152 -6.547 1 94.25 96 ASN A C 1
ATOM 770 O O . ASN A 1 96 ? -39.969 -5.141 -6.328 1 94.25 96 ASN A O 1
ATOM 774 N N . ILE A 1 97 ? -38.094 -6.176 -6.473 1 94.5 97 ILE A N 1
ATOM 775 C CA . ILE A 1 97 ? -38.688 -7.445 -6.047 1 94.5 97 ILE A CA 1
ATOM 776 C C . ILE A 1 97 ? -39.219 -7.312 -4.633 1 94.5 97 ILE A C 1
ATOM 778 O O . ILE A 1 97 ? -40.344 -7.746 -4.359 1 94.5 97 ILE A O 1
ATOM 782 N N . PHE A 1 98 ? -38.531 -6.699 -3.768 1 94.75 98 PHE A N 1
ATOM 783 C CA . PHE A 1 98 ? -38.969 -6.598 -2.373 1 94.75 98 PHE A CA 1
ATOM 784 C C . PHE A 1 98 ? -40.031 -5.547 -2.203 1 94.75 98 PHE A C 1
ATOM 786 O O . PHE A 1 98 ? -40.906 -5.688 -1.347 1 94.75 98 PHE A O 1
ATOM 793 N N . GLU A 1 99 ? -39.969 -4.516 -3.027 1 93.69 99 GLU A N 1
ATOM 794 C CA . GLU A 1 99 ? -41.062 -3.549 -3.035 1 93.69 99 GLU A CA 1
ATOM 795 C C . GLU A 1 99 ? -42.375 -4.207 -3.441 1 93.69 99 GLU A C 1
ATOM 797 O O . GLU A 1 99 ? -43.438 -3.949 -2.838 1 93.69 99 GLU A O 1
ATOM 802 N N . ASP A 1 100 ? -42.25 -5 -4.426 1 92.19 100 ASP A N 1
ATOM 803 C CA . ASP A 1 100 ? -43.438 -5.734 -4.887 1 92.19 100 ASP A CA 1
ATOM 804 C C . ASP A 1 100 ? -43.906 -6.738 -3.832 1 92.19 100 ASP A C 1
ATOM 806 O O . ASP A 1 100 ? -45.094 -6.898 -3.611 1 92.19 100 ASP A O 1
ATOM 810 N N . THR A 1 101 ? -43.031 -7.414 -3.229 1 90.62 101 THR A N 1
ATOM 811 C CA . THR A 1 101 ? -43.344 -8.375 -2.178 1 90.62 101 THR A CA 1
ATOM 812 C C . THR A 1 101 ? -44.062 -7.703 -1.017 1 90.62 101 THR A C 1
ATOM 814 O O . THR A 1 101 ? -45.031 -8.25 -0.476 1 90.62 101 THR A O 1
ATOM 817 N N . LYS A 1 102 ? -43.594 -6.547 -0.707 1 89.81 102 LYS A N 1
ATOM 818 C CA . LYS A 1 102 ? -44.219 -5.793 0.372 1 89.81 102 LYS A CA 1
ATOM 819 C C . LYS A 1 102 ? -45.594 -5.285 -0.046 1 89.81 102 LYS A C 1
ATOM 821 O O . LYS A 1 102 ? -46.562 -5.359 0.728 1 89.81 102 LYS A O 1
ATOM 826 N N . ARG A 1 103 ? -45.688 -4.797 -1.259 1 89.19 103 ARG A N 1
ATOM 827 C CA . ARG A 1 103 ? -46.969 -4.285 -1.78 1 89.19 103 ARG A CA 1
ATOM 828 C C . ARG A 1 103 ? -48.031 -5.379 -1.813 1 89.19 103 ARG A C 1
ATOM 830 O O . ARG A 1 103 ? -49.188 -5.121 -1.519 1 89.19 103 ARG A O 1
ATOM 837 N N . LEU A 1 104 ? -47.594 -6.574 -2.109 1 89.69 104 LEU A N 1
ATOM 838 C CA . LEU A 1 104 ? -48.5 -7.699 -2.242 1 89.69 104 LEU A CA 1
ATOM 839 C C . LEU A 1 104 ? -48.688 -8.414 -0.906 1 89.69 104 LEU A C 1
ATOM 841 O O . LEU A 1 104 ? -49.375 -9.422 -0.827 1 89.69 104 LEU A O 1
ATOM 845 N N . GLU A 1 105 ? -48.062 -7.938 0.167 1 86.06 105 GLU A N 1
ATOM 846 C CA . GLU A 1 105 ? -48.188 -8.352 1.56 1 86.06 105 GLU A CA 1
ATOM 847 C C . GLU A 1 105 ? -47.781 -9.805 1.747 1 86.06 105 GLU A C 1
ATOM 849 O O . GLU A 1 105 ? -48.469 -10.578 2.428 1 86.06 105 GLU A O 1
ATOM 854 N N . PHE A 1 106 ? -46.75 -10.156 1.055 1 85.88 106 PHE A N 1
ATOM 855 C CA . PHE A 1 106 ? -46.188 -11.469 1.307 1 85.88 106 PHE A CA 1
ATOM 856 C C . PHE A 1 106 ? -45.438 -11.492 2.631 1 85.88 106 PHE A C 1
ATOM 858 O O . PHE A 1 106 ? -44.906 -10.469 3.061 1 85.88 106 PHE A O 1
ATOM 865 N N . ALA A 1 107 ? -45.406 -12.703 3.234 1 81.62 107 ALA A N 1
ATOM 866 C CA . ALA A 1 107 ? -44.781 -12.812 4.562 1 81.62 107 ALA A CA 1
ATOM 867 C C . ALA A 1 107 ? -43.312 -13.102 4.465 1 81.62 107 ALA A C 1
ATOM 869 O O . ALA A 1 107 ? -42.562 -12.93 5.438 1 81.62 107 ALA A O 1
ATOM 870 N N . HIS A 1 108 ? -42.938 -13.609 3.285 1 85.62 108 HIS A N 1
ATOM 871 C CA . HIS A 1 108 ? -41.531 -13.961 3.172 1 85.62 108 HIS A CA 1
ATOM 872 C C . HIS A 1 108 ? -40.938 -13.445 1.866 1 85.62 108 HIS A C 1
ATOM 874 O O . HIS A 1 108 ? -41.656 -13.203 0.901 1 85.62 108 HIS A O 1
ATOM 880 N N . GLY A 1 109 ? -39.625 -13.141 1.81 1 84.88 109 GLY A N 1
ATOM 881 C CA . GLY A 1 109 ? -38.906 -12.82 0.587 1 84.88 109 GLY A CA 1
ATOM 882 C C . GLY A 1 109 ? -38.688 -14.023 -0.315 1 84.88 109 GLY A C 1
ATOM 883 O O . GLY A 1 109 ? -38.688 -15.156 0.155 1 84.88 109 GLY A O 1
ATOM 884 N N . PHE A 1 110 ? -38.594 -13.797 -1.531 1 87.94 110 PHE A N 1
ATOM 885 C CA . PHE A 1 110 ? -38.438 -14.883 -2.492 1 87.94 110 PHE A CA 1
ATOM 886 C C . PHE A 1 110 ? -37 -14.961 -2.982 1 87.94 110 PHE A C 1
ATOM 888 O O . PHE A 1 110 ? -36.594 -14.211 -3.871 1 87.94 110 PHE A O 1
ATOM 895 N N . MET A 1 111 ? -36.281 -16 -2.527 1 90.88 111 MET A N 1
ATOM 896 C CA . MET A 1 111 ? -34.875 -16.188 -2.879 1 90.88 111 MET A CA 1
ATOM 897 C C . MET A 1 111 ? -34.719 -16.516 -4.359 1 90.88 111 MET A C 1
ATOM 899 O O . MET A 1 111 ? -33.812 -16.047 -5.012 1 90.88 111 MET A O 1
ATOM 903 N N . GLU A 1 112 ? -35.656 -17.281 -4.934 1 90.25 112 GLU A N 1
ATOM 904 C CA . GLU A 1 112 ? -35.594 -17.719 -6.324 1 90.25 112 GLU A CA 1
ATOM 905 C C . GLU A 1 112 ? -35.594 -16.531 -7.281 1 90.25 112 GLU A C 1
ATOM 907 O O . GLU A 1 112 ? -34.875 -16.516 -8.258 1 90.25 112 GLU A O 1
ATOM 912 N N . GLU A 1 113 ? -36.438 -15.586 -6.926 1 90.62 113 GLU A N 1
ATOM 913 C CA . GLU A 1 113 ? -36.531 -14.406 -7.781 1 90.62 113 GLU A CA 1
ATOM 914 C C . GLU A 1 113 ? -35.25 -13.609 -7.766 1 90.62 113 GLU A C 1
ATOM 916 O O . GLU A 1 113 ? -34.812 -13.102 -8.805 1 90.62 113 GLU A O 1
ATOM 921 N N . VAL A 1 114 ? -34.656 -13.5 -6.598 1 91.81 114 VAL A N 1
ATOM 922 C CA . VAL A 1 114 ? -33.406 -12.758 -6.461 1 91.81 114 VAL A CA 1
ATOM 923 C C . VAL A 1 114 ? -32.312 -13.477 -7.227 1 91.81 114 VAL A C 1
ATOM 925 O O . VAL A 1 114 ? -31.547 -12.852 -7.965 1 91.81 114 VAL A O 1
ATOM 928 N N . PHE A 1 115 ? -32.188 -14.766 -7.102 1 91.31 115 PHE A N 1
ATOM 929 C CA . PHE A 1 115 ? -31.141 -15.578 -7.73 1 91.31 115 PHE A CA 1
ATOM 930 C C . PHE A 1 115 ? -31.281 -15.555 -9.25 1 91.31 115 PHE A C 1
ATOM 932 O O . PHE A 1 115 ? -30.281 -15.523 -9.969 1 91.31 115 PHE A O 1
ATOM 939 N N . TYR A 1 116 ? -32.469 -15.562 -9.688 1 88.31 116 TYR A N 1
ATOM 940 C CA . TYR A 1 116 ? -32.75 -15.484 -11.117 1 88.31 116 TYR A CA 1
ATOM 941 C C . TYR A 1 116 ? -32.312 -14.133 -11.68 1 88.31 116 TYR A C 1
ATOM 943 O O . TYR A 1 116 ? -31.656 -14.07 -12.719 1 88.31 116 TYR A O 1
ATOM 951 N N . THR A 1 117 ? -32.719 -13.117 -10.93 1 89 117 THR A N 1
ATOM 952 C CA . THR A 1 117 ? -32.406 -11.758 -11.367 1 89 117 THR A CA 1
ATOM 953 C C . THR A 1 117 ? -30.906 -11.531 -11.406 1 89 117 THR A C 1
ATOM 955 O O . THR A 1 117 ? -30.391 -10.82 -12.281 1 89 117 THR A O 1
ATOM 958 N N . MET A 1 118 ? -30.234 -12.133 -10.484 1 88.12 118 MET A N 1
ATOM 959 C CA . MET A 1 118 ? -28.781 -11.969 -10.406 1 88.12 118 MET A CA 1
ATOM 960 C C . MET A 1 118 ? -28.078 -12.969 -11.297 1 88.12 118 MET A C 1
ATOM 962 O O . MET A 1 118 ? -26.844 -13 -11.352 1 88.12 118 MET A O 1
ATOM 966 N N . ARG A 1 119 ? -28.781 -13.859 -11.953 1 82.56 119 ARG A N 1
ATOM 967 C CA . ARG A 1 119 ? -28.25 -14.82 -12.922 1 82.56 119 ARG A CA 1
ATOM 968 C C . ARG A 1 119 ? -27.234 -15.75 -12.273 1 82.56 119 ARG A C 1
ATOM 970 O O . ARG A 1 119 ? -26.141 -15.953 -12.805 1 82.56 119 ARG A O 1
ATOM 977 N N . VAL A 1 120 ? -27.406 -16.234 -11.055 1 79.81 120 VAL A N 1
ATOM 978 C CA . VAL A 1 120 ? -26.531 -17.156 -10.32 1 79.81 120 VAL A CA 1
ATOM 979 C C . VAL A 1 120 ? -26.438 -18.484 -11.062 1 79.81 120 VAL A C 1
ATOM 981 O O . VAL A 1 120 ? -25.375 -19.125 -11.078 1 79.81 120 VAL A O 1
ATOM 984 N N . GLY A 1 121 ? -27.219 -19 -11.875 1 66.88 121 GLY A N 1
ATOM 985 C CA . GLY A 1 121 ? -27.188 -20.25 -12.609 1 66.88 121 GLY A CA 1
ATOM 986 C C . GLY A 1 121 ? -26.344 -20.188 -13.859 1 66.88 121 GLY A C 1
ATOM 987 O O . GLY A 1 121 ? -25.797 -21.203 -14.289 1 66.88 121 GLY A O 1
ATOM 988 N N . ASP A 1 122 ? -26.25 -19.109 -14.438 1 60.81 122 ASP A N 1
ATOM 989 C CA . ASP A 1 122 ? -25.531 -18.969 -15.695 1 60.81 122 ASP A CA 1
ATOM 990 C C . ASP A 1 122 ? -24.016 -18.953 -15.461 1 60.81 122 ASP A C 1
ATOM 992 O O . ASP A 1 122 ? -23.25 -19.453 -16.281 1 60.81 122 ASP A O 1
ATOM 996 N N . ASN A 1 123 ? -23.781 -18.25 -14.359 1 58.53 123 ASN A N 1
ATOM 997 C CA . ASN A 1 123 ? -22.359 -18.125 -14.031 1 58.53 123 ASN A CA 1
ATOM 998 C C . ASN A 1 123 ? -22.031 -18.859 -12.734 1 58.53 123 ASN A C 1
ATOM 1000 O O . ASN A 1 123 ? -22.688 -18.656 -11.711 1 58.53 123 ASN A O 1
ATOM 1004 N N . LYS A 1 124 ? -21.266 -19.781 -12.859 1 63.22 124 LYS A N 1
ATOM 1005 C CA . LYS A 1 124 ? -20.969 -20.688 -11.758 1 63.22 124 LYS A CA 1
ATOM 1006 C C . LYS A 1 124 ? -19.875 -20.141 -10.859 1 63.22 124 LYS A C 1
ATOM 1008 O O . LYS A 1 124 ? -19 -20.891 -10.398 1 63.22 124 LYS A O 1
ATOM 1013 N N . THR A 1 125 ? -20 -18.797 -10.703 1 70.06 125 THR A N 1
ATOM 1014 C CA . THR A 1 125 ? -18.922 -18.359 -9.828 1 70.06 125 THR A CA 1
ATOM 1015 C C . THR A 1 125 ? -19.391 -18.281 -8.383 1 70.06 125 THR A C 1
ATOM 1017 O O . THR A 1 125 ? -20.547 -17.953 -8.117 1 70.06 125 THR A O 1
ATOM 1020 N N . ASP A 1 126 ? -18.625 -18.594 -7.469 1 74.81 126 ASP A N 1
ATOM 1021 C CA . ASP A 1 126 ? -18.875 -18.531 -6.031 1 74.81 126 ASP A CA 1
ATOM 1022 C C . ASP A 1 126 ? -19.25 -17.109 -5.605 1 74.81 126 ASP A C 1
ATOM 1024 O O . ASP A 1 126 ? -20.109 -16.922 -4.75 1 74.81 126 ASP A O 1
ATOM 1028 N N . ASP A 1 127 ? -18.734 -16.156 -6.246 1 78.88 127 ASP A N 1
ATOM 1029 C CA . ASP A 1 127 ? -18.969 -14.773 -5.859 1 78.88 127 ASP A CA 1
ATOM 1030 C C . ASP A 1 127 ? -20.422 -14.375 -6.133 1 78.88 127 ASP A C 1
ATOM 1032 O O . ASP A 1 127 ? -21.031 -13.664 -5.332 1 78.88 127 ASP A O 1
ATOM 1036 N N . ARG A 1 128 ? -20.891 -14.828 -7.207 1 83.38 128 ARG A N 1
ATOM 1037 C CA . ARG A 1 128 ? -22.266 -14.484 -7.555 1 83.38 128 ARG A CA 1
ATOM 1038 C C . ARG A 1 128 ? -23.25 -15.125 -6.582 1 83.38 128 ARG A C 1
ATOM 1040 O O . ARG A 1 128 ? -24.266 -14.508 -6.223 1 83.38 128 ARG A O 1
ATOM 1047 N N . LEU A 1 129 ? -22.984 -16.344 -6.301 1 85.81 129 LEU A N 1
ATOM 1048 C CA . LEU A 1 129 ? -23.812 -17.031 -5.316 1 85.81 129 LEU A CA 1
ATOM 1049 C C . LEU A 1 129 ? -23.781 -16.312 -3.975 1 85.81 129 LEU A C 1
ATOM 1051 O O . LEU A 1 129 ? -24.828 -16.078 -3.365 1 85.81 129 LEU A O 1
ATOM 1055 N N . HIS A 1 130 ? -22.641 -15.977 -3.555 1 88.56 130 HIS A N 1
ATOM 1056 C CA . HIS A 1 130 ? -22.469 -15.281 -2.285 1 88.56 130 HIS A CA 1
ATOM 1057 C C . HIS A 1 130 ? -23.141 -13.922 -2.297 1 88.56 130 HIS A C 1
ATOM 1059 O O . HIS A 1 130 ? -23.797 -13.539 -1.319 1 88.56 130 HIS A O 1
ATOM 1065 N N . ASP A 1 131 ? -22.953 -13.203 -3.398 1 91.19 131 ASP A N 1
ATOM 1066 C CA . ASP A 1 131 ? -23.562 -11.883 -3.514 1 91.19 131 ASP A CA 1
ATOM 1067 C C . ASP A 1 131 ? -25.078 -11.969 -3.439 1 91.19 131 ASP A C 1
ATOM 1069 O O . ASP A 1 131 ? -25.719 -11.203 -2.711 1 91.19 131 ASP A O 1
ATOM 1073 N N . ALA A 1 132 ? -25.609 -12.898 -4.184 1 91.81 132 ALA A N 1
ATOM 1074 C CA . ALA A 1 132 ? -27.062 -13.062 -4.215 1 91.81 132 ALA A CA 1
ATOM 1075 C C . ALA A 1 132 ? -27.609 -13.414 -2.832 1 91.81 132 ALA A C 1
ATOM 1077 O O . ALA A 1 132 ? -28.625 -12.875 -2.398 1 91.81 132 ALA A O 1
ATOM 1078 N N . TYR A 1 133 ? -26.953 -14.328 -2.229 1 91.81 133 TYR A N 1
ATOM 1079 C CA . TYR A 1 133 ? -27.344 -14.742 -0.889 1 91.81 133 TYR A CA 1
ATOM 1080 C C . TYR A 1 133 ? -27.281 -13.57 0.087 1 91.81 133 TYR A C 1
ATOM 1082 O O . TYR A 1 133 ? -28.219 -13.344 0.85 1 91.81 133 TYR A O 1
ATOM 1090 N N . ALA A 1 134 ? -26.172 -12.867 0.093 1 93.56 134 ALA A N 1
ATOM 1091 C CA . ALA A 1 134 ? -25.969 -11.758 1.016 1 93.56 134 ALA A CA 1
ATOM 1092 C C . ALA A 1 134 ? -27.016 -10.664 0.811 1 93.56 134 ALA A C 1
ATOM 1094 O O . ALA A 1 134 ? -27.578 -10.141 1.777 1 93.56 134 ALA A O 1
ATOM 1095 N N . LEU A 1 135 ? -27.234 -10.312 -0.398 1 94.88 135 LEU A N 1
ATOM 1096 C CA . LEU A 1 135 ? -28.203 -9.258 -0.714 1 94.88 135 LEU A CA 1
ATOM 1097 C C . LEU A 1 135 ? -29.625 -9.688 -0.368 1 94.88 135 LEU A C 1
ATOM 1099 O O . LEU A 1 135 ? -30.422 -8.883 0.114 1 94.88 135 LEU A O 1
ATOM 1103 N N . TYR A 1 136 ? -29.938 -10.938 -0.658 1 94.06 136 TYR A N 1
ATOM 1104 C CA . TYR A 1 136 ? -31.25 -11.484 -0.278 1 94.06 136 TYR A CA 1
ATOM 1105 C C . TYR A 1 136 ? -31.484 -11.328 1.22 1 94.06 136 TYR A C 1
ATOM 1107 O O . TYR A 1 136 ? -32.531 -10.812 1.64 1 94.06 136 TYR A O 1
ATOM 1115 N N . MET A 1 137 ? -30.547 -11.734 2.012 1 93.12 137 MET A N 1
ATOM 1116 C CA . MET A 1 137 ? -30.672 -11.672 3.467 1 93.12 137 MET A CA 1
ATOM 1117 C C . MET A 1 137 ? -30.734 -10.227 3.943 1 93.12 137 MET A C 1
ATOM 1119 O O . MET A 1 137 ? -31.484 -9.906 4.871 1 93.12 137 MET A O 1
ATOM 1123 N N . TYR A 1 138 ? -29.953 -9.383 3.355 1 94.56 138 TYR A N 1
ATOM 1124 C CA . TYR A 1 138 ? -29.922 -7.973 3.713 1 94.56 138 TYR A CA 1
ATOM 1125 C C . TYR A 1 138 ? -31.281 -7.32 3.49 1 94.56 138 TYR A C 1
ATOM 1127 O O . TYR A 1 138 ? -31.781 -6.621 4.367 1 94.56 138 TYR A O 1
ATOM 1135 N N . PHE A 1 139 ? -31.812 -7.547 2.312 1 94.44 139 PHE A N 1
ATOM 1136 C CA . PHE A 1 139 ? -33.094 -6.926 1.996 1 94.44 139 PHE A CA 1
ATOM 1137 C C . PHE A 1 139 ? -34.219 -7.543 2.824 1 94.44 139 PHE A C 1
ATOM 1139 O O . PHE A 1 139 ? -35.188 -6.863 3.182 1 94.44 139 PHE A O 1
ATOM 1146 N N . CYS A 1 140 ? -34.156 -8.805 3.129 1 92.94 140 CYS A N 1
ATOM 1147 C CA . CYS A 1 140 ? -35.125 -9.398 4.055 1 92.94 140 CYS A CA 1
ATOM 1148 C C . CYS A 1 140 ? -35.094 -8.672 5.398 1 92.94 140 CYS A C 1
ATOM 1150 O O . CYS A 1 140 ? -36.156 -8.383 5.965 1 92.94 140 CYS A O 1
ATOM 1152 N N . ASP A 1 141 ? -33.938 -8.375 5.852 1 91.75 141 ASP A N 1
ATOM 1153 C CA . ASP A 1 141 ? -33.75 -7.691 7.133 1 91.75 141 ASP A CA 1
ATOM 1154 C C . ASP A 1 141 ? -34.312 -6.27 7.074 1 91.75 141 ASP A C 1
ATOM 1156 O O . ASP A 1 141 ? -35.031 -5.836 7.98 1 91.75 141 ASP A O 1
ATOM 1160 N N . GLU A 1 142 ? -33.969 -5.562 6.027 1 91.81 142 GLU A N 1
ATOM 1161 C CA . GLU A 1 142 ? -34.375 -4.164 5.891 1 91.81 142 GLU A CA 1
ATOM 1162 C C . GLU A 1 142 ? -35.906 -4.035 5.758 1 91.81 142 GLU A C 1
ATOM 1164 O O . GLU A 1 142 ? -36.469 -3.055 6.215 1 91.81 142 GLU A O 1
ATOM 1169 N N . TYR A 1 143 ? -36.531 -5.02 5.203 1 92.19 143 TYR A N 1
ATOM 1170 C CA . TYR A 1 143 ? -37.969 -5 5 1 92.19 143 TYR A CA 1
ATOM 1171 C C . TYR A 1 143 ? -38.688 -5.746 6.117 1 92.19 143 TYR A C 1
ATOM 1173 O O . TYR A 1 143 ? -39.906 -5.844 6.121 1 92.19 143 TYR A O 1
ATOM 1181 N N . ASP A 1 144 ? -37.906 -6.258 7.062 1 88.5 144 ASP A N 1
ATOM 1182 C CA . ASP A 1 144 ? -38.438 -7.027 8.18 1 88.5 144 ASP A CA 1
ATOM 1183 C C . ASP A 1 144 ? -39.25 -8.219 7.676 1 88.5 144 ASP A C 1
ATOM 1185 O O . ASP A 1 144 ? -40.406 -8.406 8.078 1 88.5 144 ASP A O 1
ATOM 1189 N N . LEU A 1 145 ? -38.688 -8.883 6.672 1 90.25 145 LEU A N 1
ATOM 1190 C CA . LEU A 1 145 ? -39.281 -10.094 6.117 1 90.25 145 LEU A CA 1
ATOM 1191 C C . LEU A 1 145 ? -38.469 -11.328 6.539 1 90.25 145 LEU A C 1
ATOM 1193 O O . LEU A 1 145 ? -37.25 -11.266 6.66 1 90.25 145 LEU A O 1
ATOM 1197 N N . ASN A 1 146 ? -39.188 -12.367 6.684 1 87.12 146 ASN A N 1
ATOM 1198 C CA . ASN A 1 146 ? -38.5 -13.633 6.953 1 87.12 146 ASN A CA 1
ATOM 1199 C C . ASN A 1 146 ? -38 -14.281 5.668 1 87.12 146 ASN A C 1
ATOM 1201 O O . ASN A 1 146 ? -38.656 -14.211 4.629 1 87.12 146 ASN A O 1
ATOM 1205 N N . PRO A 1 147 ? -36.812 -14.852 5.73 1 89.31 147 PRO A N 1
ATOM 1206 C CA . PRO A 1 147 ? -36.406 -15.648 4.586 1 89.31 147 PRO A CA 1
ATOM 1207 C C . PRO A 1 147 ? -37.281 -16.859 4.34 1 89.31 147 PRO A C 1
ATOM 1209 O O . PRO A 1 147 ? -37.906 -17.391 5.281 1 89.31 147 PRO A O 1
ATOM 1212 N N . ASP A 1 148 ? -37.438 -17.25 3.176 1 87.44 148 ASP A N 1
ATOM 1213 C CA . ASP A 1 148 ? -38.219 -18.438 2.834 1 87.44 148 ASP A CA 1
ATOM 1214 C C . ASP A 1 148 ? -37.438 -19.703 3.117 1 87.44 148 ASP A C 1
ATOM 1216 O O . ASP A 1 148 ? -36.906 -20.328 2.199 1 87.44 148 ASP A O 1
ATOM 1220 N N . ASP A 1 149 ? -37.438 -20.172 4.363 1 83.5 149 ASP A N 1
ATOM 1221 C CA . ASP A 1 149 ? -36.594 -21.281 4.801 1 83.5 149 ASP A CA 1
ATOM 1222 C C . ASP A 1 149 ? -37.188 -22.625 4.355 1 83.5 149 ASP A C 1
ATOM 1224 O O . ASP A 1 149 ? -36.531 -23.656 4.48 1 83.5 149 ASP A O 1
ATOM 1228 N N . ASP A 1 150 ? -38.344 -22.609 3.729 1 83.62 150 ASP A N 1
ATOM 1229 C CA . ASP A 1 150 ? -38.969 -23.844 3.264 1 83.62 150 ASP A CA 1
ATOM 1230 C C . ASP A 1 150 ? -38.688 -24.094 1.783 1 83.62 150 ASP A C 1
ATOM 1232 O O . ASP A 1 150 ? -38.906 -25.188 1.274 1 83.62 150 ASP A O 1
ATOM 1236 N N . SER A 1 151 ? -38.25 -23.031 1.187 1 87.5 151 SER A N 1
ATOM 1237 C CA . SER A 1 151 ? -37.969 -23.188 -0.24 1 87.5 151 SER A CA 1
ATOM 1238 C C . SER A 1 151 ? -36.812 -24.141 -0.483 1 87.5 151 SER A C 1
ATOM 1240 O O . SER A 1 151 ? -35.875 -24.188 0.311 1 87.5 151 SER A O 1
ATOM 1242 N N . GLU A 1 152 ? -36.844 -24.891 -1.518 1 88.81 152 GLU A N 1
ATOM 1243 C CA . GLU A 1 152 ? -35.812 -25.844 -1.885 1 88.81 152 GLU A CA 1
ATOM 1244 C C . GLU A 1 152 ? -34.469 -25.141 -2.094 1 88.81 152 GLU A C 1
ATOM 1246 O O . GLU A 1 152 ? -33.438 -25.656 -1.683 1 88.81 152 GLU A O 1
ATOM 1251 N N . LEU A 1 153 ? -34.562 -24.031 -2.705 1 89 153 LEU A N 1
ATOM 1252 C CA . LEU A 1 153 ? -33.344 -23.281 -2.988 1 89 153 LEU A CA 1
ATOM 1253 C C . LEU A 1 153 ? -32.656 -22.828 -1.697 1 89 153 LEU A C 1
ATOM 1255 O O . LEU A 1 153 ? -31.438 -22.922 -1.567 1 89 153 LEU A O 1
ATOM 1259 N N . PHE A 1 154 ? -33.438 -22.391 -0.804 1 88.94 154 PHE A N 1
ATOM 1260 C CA . PHE A 1 154 ? -32.906 -21.953 0.48 1 88.94 154 PHE A CA 1
ATOM 1261 C C . PHE A 1 154 ? -32.219 -23.109 1.217 1 88.94 154 PHE A C 1
ATOM 1263 O O . PHE A 1 154 ? -31.125 -22.953 1.757 1 88.94 154 PHE A O 1
ATOM 1270 N N . GLN A 1 155 ? -32.844 -24.234 1.175 1 88.31 155 GLN A N 1
ATOM 1271 C CA . GLN A 1 155 ? -32.344 -25.406 1.882 1 88.31 155 GLN A CA 1
ATOM 1272 C C . GLN A 1 155 ? -31.047 -25.922 1.248 1 88.31 155 GLN A C 1
ATOM 1274 O O . GLN A 1 155 ? -30.203 -26.516 1.928 1 88.31 155 GLN A O 1
ATOM 1279 N N . ARG A 1 156 ? -30.922 -25.609 0.06 1 86.44 156 ARG A N 1
ATOM 1280 C CA . ARG A 1 156 ? -29.734 -26.062 -0.65 1 86.44 156 ARG A CA 1
ATOM 1281 C C . ARG A 1 156 ? -28.594 -25.047 -0.498 1 86.44 156 ARG A C 1
ATOM 1283 O O . ARG A 1 156 ? -27.453 -25.438 -0.29 1 86.44 156 ARG A O 1
ATOM 1290 N N . VAL A 1 157 ? -28.922 -23.812 -0.554 1 86 157 VAL A N 1
ATOM 1291 C CA . VAL A 1 157 ? -27.906 -22.766 -0.658 1 86 157 VAL A CA 1
ATOM 1292 C C . VAL A 1 157 ? -27.375 -22.422 0.73 1 86 157 VAL A C 1
ATOM 1294 O O . VAL A 1 157 ? -26.156 -22.25 0.909 1 86 157 VAL A O 1
ATOM 1297 N N . VAL A 1 158 ? -28.125 -22.328 1.723 1 85.44 158 VAL A N 1
ATOM 1298 C CA . VAL A 1 158 ? -27.75 -21.812 3.039 1 85.44 158 VAL A CA 1
ATOM 1299 C C . VAL A 1 158 ? -26.703 -22.734 3.668 1 85.44 158 VAL A C 1
ATOM 1301 O O . VAL A 1 158 ? -25.672 -22.281 4.145 1 85.44 158 VAL A O 1
ATOM 1304 N N . PRO A 1 159 ? -26.938 -24.016 3.59 1 84.06 159 PRO A N 1
ATOM 1305 C CA . PRO A 1 159 ? -25.906 -24.906 4.156 1 84.06 159 PRO A CA 1
ATOM 1306 C C . PRO A 1 159 ? -24.578 -24.797 3.42 1 84.06 159 PRO A C 1
ATOM 1308 O O . PRO A 1 159 ? -23.516 -24.922 4.035 1 84.06 159 PRO A O 1
ATOM 1311 N N . VAL A 1 160 ? -24.641 -24.531 2.16 1 81.75 160 VAL A N 1
ATOM 1312 C CA . VAL A 1 160 ? -23.438 -24.422 1.353 1 81.75 160 VAL A CA 1
ATOM 1313 C C . VAL A 1 160 ? -22.641 -23.172 1.766 1 81.75 160 VAL A C 1
ATOM 1315 O O . VAL A 1 160 ? -21.438 -23.234 1.957 1 81.75 160 VAL A O 1
ATOM 1318 N N . VAL A 1 161 ? -23.312 -22.125 1.915 1 82.94 161 VAL A N 1
ATOM 1319 C CA . VAL A 1 161 ? -22.656 -20.859 2.252 1 82.94 161 VAL A CA 1
ATOM 1320 C C . VAL A 1 161 ? -22.141 -20.922 3.688 1 82.94 161 VAL A C 1
ATOM 1322 O O . VAL A 1 161 ? -21.031 -20.484 3.967 1 82.94 161 VAL A O 1
ATOM 1325 N N . GLN A 1 162 ? -22.922 -21.438 4.551 1 79.69 162 GLN A N 1
ATOM 1326 C CA . GLN A 1 162 ? -22.516 -21.547 5.945 1 79.69 162 GLN A CA 1
ATOM 1327 C C . GLN A 1 162 ? -21.359 -22.531 6.109 1 79.69 162 GLN A C 1
ATOM 1329 O O . GLN A 1 162 ? -20.453 -22.312 6.914 1 79.69 162 GLN A O 1
ATOM 1334 N 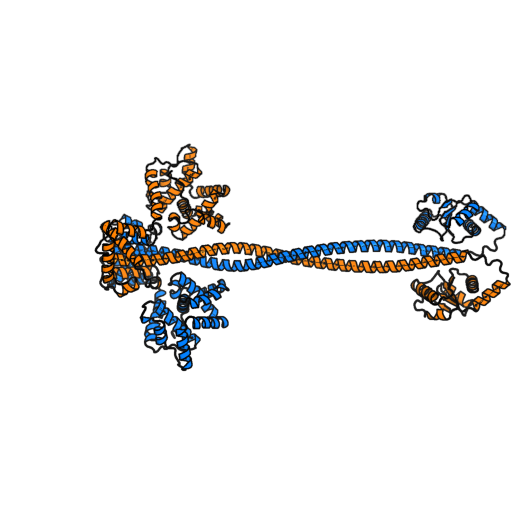N . GLY A 1 163 ? -21.484 -23.594 5.402 1 77.69 163 GLY A N 1
ATOM 1335 C CA . GLY A 1 163 ? -20.406 -24.594 5.434 1 77.69 163 GLY A CA 1
ATOM 1336 C C . GLY A 1 163 ? -19.094 -24.047 4.926 1 77.69 163 GLY A C 1
ATOM 1337 O O . GLY A 1 163 ? -18.031 -24.375 5.465 1 77.69 163 GLY A O 1
ATOM 1338 N N . LYS A 1 164 ? -19.188 -23.25 3.955 1 78.06 164 LYS A N 1
ATOM 1339 C CA . LYS A 1 164 ? -17.984 -22.641 3.396 1 78.06 164 LYS A CA 1
ATOM 1340 C C . LYS A 1 164 ? -17.297 -21.734 4.41 1 78.06 164 LYS A C 1
ATOM 1342 O O . LYS A 1 164 ? -16.078 -21.656 4.477 1 78.06 164 LYS A O 1
ATOM 1347 N N . GLU A 1 165 ? -18.078 -21.047 5.086 1 74.88 165 GLU A N 1
ATOM 1348 C CA . GLU A 1 165 ? -17.5 -20.172 6.102 1 74.88 165 GLU A CA 1
ATOM 1349 C C . GLU A 1 165 ? -16.703 -20.953 7.137 1 74.88 165 GLU A C 1
ATOM 1351 O O . GLU A 1 165 ? -15.633 -20.531 7.559 1 74.88 165 GLU A O 1
ATOM 1356 N N . ILE A 1 166 ? -17.312 -22.062 7.449 1 72.12 166 ILE A N 1
ATOM 1357 C CA . ILE A 1 166 ? -16.672 -22.922 8.43 1 72.12 166 ILE A CA 1
ATOM 1358 C C . ILE A 1 166 ? -15.414 -23.547 7.82 1 72.12 166 ILE A C 1
ATOM 1360 O O . ILE A 1 166 ? -14.367 -23.609 8.469 1 72.12 166 ILE A O 1
ATOM 1364 N N . ALA A 1 167 ? -15.586 -23.906 6.605 1 71.75 167 ALA A N 1
ATOM 1365 C CA . ALA A 1 167 ? -14.469 -24.547 5.91 1 71.75 167 ALA A CA 1
ATOM 1366 C C . ALA A 1 167 ? -13.312 -23.578 5.715 1 71.75 167 ALA A C 1
ATOM 1368 O O . ALA A 1 167 ? -12.141 -23.953 5.809 1 71.75 167 ALA A O 1
ATOM 1369 N N . TYR A 1 168 ? -13.734 -22.406 5.5 1 70.12 168 TYR A N 1
ATOM 1370 C CA . TYR A 1 168 ? -12.727 -21.391 5.223 1 70.12 168 TYR A CA 1
ATOM 1371 C C . TYR A 1 168 ? -11.977 -21.016 6.492 1 70.12 168 TYR A C 1
ATOM 1373 O O . TYR A 1 168 ? -10.891 -20.438 6.426 1 70.12 168 TYR A O 1
ATOM 1381 N N . MET A 1 169 ? -12.5 -21.422 7.523 1 67.44 169 MET A N 1
ATOM 1382 C CA . MET A 1 169 ? -11.859 -21.094 8.797 1 67.44 169 MET A CA 1
ATOM 1383 C C . MET A 1 169 ? -10.75 -22.094 9.117 1 67.44 169 MET A C 1
ATOM 1385 O O . MET A 1 169 ? -9.883 -21.812 9.945 1 67.44 169 MET A O 1
ATOM 1389 N N . GLN A 1 170 ? -10.766 -23.141 8.336 1 75.31 170 GLN A N 1
ATOM 1390 C CA . GLN A 1 170 ? -9.758 -24.156 8.633 1 75.31 170 GLN A CA 1
ATOM 1391 C C . GLN A 1 170 ? -8.578 -24.047 7.672 1 75.31 170 GLN A C 1
ATOM 1393 O O . GLN A 1 170 ? -8.758 -23.859 6.465 1 75.31 170 GLN A O 1
ATOM 1398 N N . ASP A 1 171 ? -7.43 -24.172 8.266 1 81.69 171 ASP A N 1
ATOM 1399 C CA . ASP A 1 171 ? -6.215 -24.188 7.457 1 81.69 171 ASP A CA 1
ATOM 1400 C C . ASP A 1 171 ? -6.09 -25.5 6.68 1 81.69 171 ASP A C 1
ATOM 1402 O O . ASP A 1 171 ? -6.203 -26.578 7.254 1 81.69 171 ASP A O 1
ATOM 1406 N N . PHE A 1 172 ? -5.984 -25.359 5.41 1 85.19 172 PHE A N 1
ATOM 1407 C CA . PHE A 1 172 ? -5.945 -26.547 4.555 1 85.19 172 PHE A CA 1
ATOM 1408 C C . PHE A 1 172 ? -4.766 -27.438 4.918 1 85.19 172 PHE A C 1
ATOM 1410 O O . PHE A 1 172 ? -4.836 -28.656 4.766 1 85.19 172 PHE A O 1
ATOM 1417 N N . ALA A 1 173 ? -3.652 -26.844 5.316 1 89.12 173 ALA A N 1
ATOM 1418 C CA . ALA A 1 173 ? -2.514 -27.641 5.777 1 89.12 173 ALA A CA 1
ATOM 1419 C C . ALA A 1 173 ? -2.908 -28.547 6.938 1 89.12 173 ALA A C 1
ATOM 1421 O O . ALA A 1 173 ? -2.471 -29.703 7.012 1 89.12 173 ALA A O 1
ATOM 1422 N N . ASP A 1 174 ? -3.783 -28 7.793 1 88.12 174 ASP A N 1
ATOM 1423 C CA . ASP A 1 174 ? -4.258 -28.781 8.93 1 88.12 174 ASP A CA 1
ATOM 1424 C C . ASP A 1 174 ? -5.152 -29.938 8.477 1 88.12 174 ASP A C 1
ATOM 1426 O O . ASP A 1 174 ? -5.109 -31.031 9.055 1 88.12 174 ASP A O 1
ATOM 1430 N N . ILE A 1 175 ? -5.902 -29.625 7.5 1 86.69 175 ILE A N 1
ATOM 1431 C CA . ILE A 1 175 ? -6.75 -30.672 6.922 1 86.69 175 ILE A CA 1
ATOM 1432 C C . ILE A 1 175 ? -5.879 -31.781 6.355 1 86.69 175 ILE A C 1
ATOM 1434 O O . ILE A 1 175 ? -6.16 -32.969 6.574 1 86.69 175 ILE A O 1
ATOM 1438 N N . GLY A 1 176 ? -4.859 -31.469 5.637 1 88.62 176 GLY A N 1
ATOM 1439 C CA . GLY A 1 176 ? -3.945 -32.438 5.082 1 88.62 176 GLY A CA 1
ATOM 1440 C C . GLY A 1 176 ? -3.25 -33.281 6.145 1 88.62 176 GLY A C 1
ATOM 1441 O O . GLY A 1 176 ? -3.127 -34.5 6.004 1 88.62 176 GLY A O 1
ATOM 1442 N N . ARG A 1 177 ? -2.883 -32.656 7.195 1 90.31 177 ARG A N 1
ATOM 1443 C CA . ARG A 1 177 ? -2.203 -33.344 8.281 1 90.31 177 ARG A CA 1
ATOM 1444 C C . ARG A 1 177 ? -3.152 -34.312 9 1 90.31 177 ARG A C 1
ATOM 1446 O O . ARG A 1 177 ? -2.777 -35.438 9.328 1 90.31 177 ARG A O 1
ATOM 1453 N N . LYS A 1 178 ? -4.297 -33.781 9.289 1 90.12 178 LYS A N 1
ATOM 1454 C CA . LYS A 1 178 ? -5.305 -34.625 9.93 1 90.12 178 LYS A CA 1
ATOM 1455 C C . LYS A 1 178 ? -5.637 -35.844 9.062 1 90.12 178 LYS A C 1
ATOM 1457 O O . LYS A 1 178 ? -5.785 -36.969 9.57 1 90.12 178 LYS A O 1
ATOM 1462 N N . PHE A 1 179 ? -5.75 -35.594 7.816 1 90.06 179 PHE A N 1
ATOM 1463 C CA . PHE A 1 179 ? -6.027 -36.688 6.879 1 90.06 179 PHE A CA 1
ATOM 1464 C C . PHE A 1 179 ? -4.918 -37.719 6.914 1 90.06 179 PHE A C 1
ATOM 1466 O O . PHE A 1 179 ? -5.191 -38.938 6.973 1 90.06 179 PHE A O 1
ATOM 1473 N N . ALA A 1 180 ? -3.703 -37.281 6.836 1 89.38 180 ALA A N 1
ATOM 1474 C CA . ALA A 1 180 ? -2.559 -38.188 6.855 1 89.38 180 ALA A CA 1
ATOM 1475 C C . ALA A 1 180 ? -2.555 -39.062 8.125 1 89.38 180 ALA A C 1
ATOM 1477 O O . ALA A 1 180 ? -2.215 -40.25 8.078 1 89.38 180 ALA A O 1
ATOM 1478 N N . LYS A 1 181 ? -2.953 -38.469 9.172 1 89.88 181 LYS A N 1
ATOM 1479 C CA . LYS A 1 181 ? -3.01 -39.156 10.453 1 89.88 181 LYS A CA 1
ATOM 1480 C C . LYS A 1 181 ? -4.18 -40.156 10.484 1 89.88 181 LYS A C 1
ATOM 1482 O O . LYS A 1 181 ? -4.012 -41.312 10.844 1 89.88 181 LYS A O 1
ATOM 1487 N N . ASP A 1 182 ? -5.281 -39.656 10.109 1 88.88 182 ASP A N 1
ATOM 1488 C CA . ASP A 1 182 ? -6.508 -40.438 10.18 1 88.88 182 ASP A CA 1
ATOM 1489 C C . ASP A 1 182 ? -6.438 -41.656 9.25 1 88.88 182 ASP A C 1
ATOM 1491 O O . ASP A 1 182 ? -6.984 -42.719 9.562 1 88.88 182 ASP A O 1
ATOM 1495 N N . TRP A 1 183 ? -5.766 -41.5 8.203 1 89.5 183 TRP A N 1
ATOM 1496 C CA . TRP A 1 183 ? -5.723 -42.562 7.203 1 89.5 183 TRP A CA 1
ATOM 1497 C C . TRP A 1 183 ? -4.371 -43.281 7.223 1 89.5 183 TRP A C 1
ATOM 1499 O O . TRP A 1 183 ? -4.035 -44 6.285 1 89.5 183 TRP A O 1
ATOM 1509 N N . GLU A 1 184 ? -3.549 -42.969 8.242 1 87.88 184 GLU A N 1
ATOM 1510 C CA . GLU A 1 184 ? -2.252 -43.625 8.461 1 87.88 184 GLU A CA 1
ATOM 1511 C C . GLU A 1 184 ? -1.358 -43.5 7.23 1 87.88 184 GLU A C 1
ATOM 1513 O O . GLU A 1 184 ? -0.772 -44.469 6.781 1 87.88 184 GLU A O 1
ATOM 1518 N N . GLN A 1 185 ? -1.395 -42.344 6.641 1 87.12 185 GLN A N 1
ATOM 1519 C CA . GLN A 1 185 ? -0.652 -42.094 5.41 1 87.12 185 GLN A CA 1
ATOM 1520 C C . GLN A 1 185 ? 0.644 -41.344 5.688 1 87.12 185 GLN A C 1
ATOM 1522 O O . GLN A 1 185 ? 1.344 -40.938 4.758 1 87.12 185 GLN A O 1
ATOM 1527 N N . GLU A 1 186 ? 0.989 -41.188 6.922 1 87.56 186 GLU A N 1
ATOM 1528 C CA . GLU A 1 186 ? 2.182 -40.438 7.277 1 87.56 186 GLU A CA 1
ATOM 1529 C C . GLU A 1 186 ? 3.443 -41.094 6.723 1 87.56 186 GLU A C 1
ATOM 1531 O O . GLU A 1 186 ? 4.316 -40.406 6.18 1 87.56 186 GLU A O 1
ATOM 1536 N N . LYS A 1 187 ? 3.484 -42.375 6.828 1 87.94 187 LYS A N 1
ATOM 1537 C CA . LYS A 1 187 ? 4.641 -43.094 6.312 1 87.94 187 LYS A CA 1
ATOM 1538 C C . LYS A 1 187 ? 4.707 -43.031 4.789 1 87.94 187 LYS A C 1
ATOM 1540 O O . LYS A 1 187 ? 5.781 -42.812 4.223 1 87.94 187 LYS A O 1
ATOM 1545 N N . ASN A 1 188 ? 3.602 -43.188 4.102 1 88.44 188 ASN A N 1
ATOM 1546 C CA . ASN A 1 188 ? 3.545 -43.062 2.648 1 88.44 188 ASN A CA 1
ATOM 1547 C C . ASN A 1 188 ? 4.008 -41.688 2.164 1 88.44 188 ASN A C 1
ATOM 1549 O O . ASN A 1 188 ? 4.742 -41.594 1.179 1 88.44 188 ASN A O 1
ATOM 1553 N N . ALA A 1 189 ? 3.512 -40.719 2.857 1 90.5 189 ALA A N 1
ATOM 1554 C CA . ALA A 1 189 ? 3.9 -39.375 2.506 1 90.5 189 ALA A CA 1
ATOM 1555 C C . ALA A 1 189 ? 5.406 -39.156 2.656 1 90.5 189 ALA A C 1
ATOM 1557 O O . ALA A 1 189 ? 6.039 -38.5 1.827 1 90.5 189 ALA A O 1
ATOM 1558 N N . ARG A 1 190 ? 5.922 -39.719 3.67 1 90.06 190 ARG A N 1
ATOM 1559 C CA . ARG A 1 190 ? 7.359 -39.625 3.9 1 90.06 190 ARG A CA 1
ATOM 1560 C C . ARG A 1 190 ? 8.133 -40.406 2.834 1 90.06 190 ARG A C 1
ATOM 1562 O O . ARG A 1 190 ? 9.172 -39.938 2.354 1 90.06 190 ARG A O 1
ATOM 1569 N N . ASP A 1 191 ? 7.691 -41.531 2.479 1 90.88 191 ASP A N 1
ATOM 1570 C CA . ASP A 1 191 ? 8.336 -42.344 1.45 1 90.88 191 ASP A CA 1
ATOM 1571 C C . ASP A 1 191 ? 8.305 -41.625 0.095 1 90.88 191 ASP A C 1
ATOM 1573 O O . ASP A 1 191 ? 9.281 -41.656 -0.65 1 90.88 191 ASP A O 1
ATOM 1577 N N . LEU A 1 192 ? 7.191 -41.062 -0.162 1 91.31 192 LEU A N 1
ATOM 1578 C CA . LEU A 1 192 ? 7.055 -40.281 -1.402 1 91.31 192 LEU A CA 1
ATOM 1579 C C . LEU A 1 192 ? 8.016 -39.125 -1.426 1 91.31 192 LEU A C 1
ATOM 1581 O O . LEU A 1 192 ? 8.625 -38.812 -2.457 1 91.31 192 LEU A O 1
ATOM 1585 N N . MET A 1 193 ? 8.078 -38.5 -0.286 1 91.88 193 MET A N 1
ATOM 1586 C CA . MET A 1 193 ? 8.977 -37.375 -0.157 1 91.88 193 MET A CA 1
ATOM 1587 C C . MET A 1 193 ? 10.422 -37.781 -0.409 1 91.88 193 MET A C 1
ATOM 1589 O O . MET A 1 193 ? 11.156 -37.094 -1.117 1 91.88 193 MET A O 1
ATOM 1593 N N . GLU A 1 194 ? 10.82 -38.844 0.114 1 90.31 194 GLU A N 1
ATOM 1594 C CA . GLU A 1 194 ? 12.18 -39.344 -0.046 1 90.31 194 GLU A CA 1
ATOM 1595 C C . GLU A 1 194 ? 12.453 -39.75 -1.491 1 90.31 194 GLU A C 1
ATOM 1597 O O . GLU A 1 194 ? 13.516 -39.438 -2.037 1 90.31 194 GLU A O 1
ATOM 1602 N N . SER A 1 195 ? 11.547 -40.406 -2.094 1 91.81 195 SER A N 1
ATOM 1603 C CA . SER A 1 195 ? 11.688 -40.812 -3.486 1 91.81 195 SER A C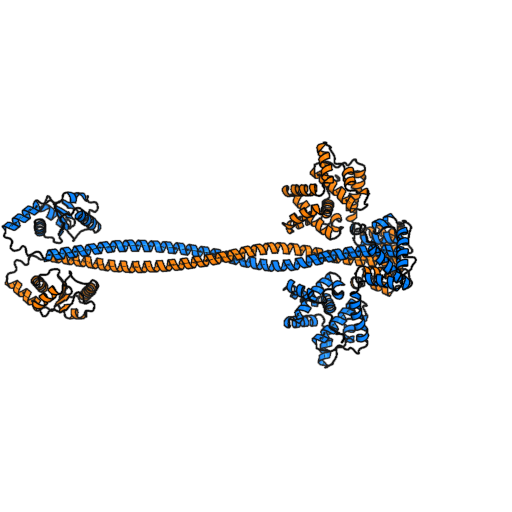A 1
ATOM 1604 C C . SER A 1 195 ? 11.805 -39.625 -4.41 1 91.81 195 SER A C 1
ATOM 1606 O O . SER A 1 195 ? 12.602 -39.625 -5.348 1 91.81 195 SER A O 1
ATOM 1608 N N . THR A 1 196 ? 10.984 -38.625 -4.125 1 92.69 196 THR A N 1
ATOM 1609 C CA . THR A 1 196 ? 10.984 -37.406 -4.938 1 92.69 196 THR A CA 1
ATOM 1610 C C . THR A 1 196 ? 12.281 -36.625 -4.754 1 92.69 196 THR A C 1
ATOM 1612 O O . THR A 1 196 ? 12.805 -36.031 -5.707 1 92.69 196 THR A O 1
ATOM 1615 N N . ALA A 1 197 ? 12.703 -36.625 -3.498 1 90 197 ALA A N 1
ATOM 1616 C CA . ALA A 1 197 ? 13.953 -35.938 -3.201 1 90 197 ALA A CA 1
ATOM 1617 C C . ALA A 1 197 ? 15.109 -36.531 -4.004 1 90 197 ALA A C 1
ATOM 1619 O O . ALA A 1 197 ? 16.031 -35.812 -4.414 1 90 197 ALA A O 1
ATOM 1620 N N . HIS A 1 198 ? 15.023 -37.75 -4.25 1 90.06 198 HIS A N 1
ATOM 1621 C CA . HIS A 1 198 ? 16.062 -38.438 -5.016 1 90.06 198 HIS A CA 1
ATOM 1622 C C . HIS A 1 198 ? 16.016 -38.031 -6.484 1 90.06 198 HIS A C 1
ATOM 1624 O O . HIS A 1 198 ? 17.062 -37.938 -7.141 1 90.06 198 HIS A O 1
ATOM 1630 N N . ILE A 1 199 ? 14.914 -37.781 -6.992 1 89.69 199 ILE A N 1
ATOM 1631 C CA . ILE A 1 199 ? 14.734 -37.5 -8.406 1 89.69 199 ILE A CA 1
ATOM 1632 C C . ILE A 1 199 ? 14.844 -36 -8.641 1 89.69 199 ILE A C 1
ATOM 1634 O O . ILE A 1 199 ? 15.57 -35.562 -9.539 1 89.69 199 ILE A O 1
ATOM 1638 N N . CYS A 1 200 ? 14.047 -35.25 -7.844 1 89.56 200 CYS A N 1
ATOM 1639 C CA . CYS A 1 200 ? 13.914 -33.844 -8.102 1 89.56 200 CYS A CA 1
ATOM 1640 C C . CYS A 1 200 ? 14.961 -33.031 -7.328 1 89.56 200 CYS A C 1
ATOM 1642 O O . CYS A 1 200 ? 15.32 -31.938 -7.727 1 89.56 200 CYS A O 1
ATOM 1644 N N . GLY A 1 201 ? 15.383 -33.688 -6.34 1 78.38 201 GLY A N 1
ATOM 1645 C CA . GLY A 1 201 ? 16.391 -33 -5.555 1 78.38 201 GLY A CA 1
ATOM 1646 C C . GLY A 1 201 ? 15.82 -32.188 -4.395 1 78.38 201 GLY A C 1
ATOM 1647 O O . GLY A 1 201 ? 14.953 -32.688 -3.674 1 78.38 201 GLY A O 1
ATOM 1648 N N . GLY A 1 202 ? 16.25 -30.734 -4.242 1 79.62 202 GLY A N 1
ATOM 1649 C CA . GLY A 1 202 ? 16.266 -29.844 -3.086 1 79.62 202 GLY A CA 1
ATOM 1650 C C . GLY A 1 202 ? 14.922 -29.219 -2.795 1 79.62 202 GLY A C 1
ATOM 1651 O O . GLY A 1 202 ? 13.883 -29.75 -3.203 1 79.62 202 GLY A O 1
ATOM 1652 N N . LYS A 1 203 ? 14.914 -28.297 -1.878 1 89.12 203 LYS A N 1
ATOM 1653 C CA . LYS A 1 203 ? 13.727 -27.672 -1.288 1 89.12 203 LYS A CA 1
ATOM 1654 C C . LYS A 1 203 ? 13.508 -26.281 -1.854 1 89.12 203 LYS A C 1
ATOM 1656 O O . LYS A 1 203 ? 12.828 -25.453 -1.236 1 89.12 203 LYS A O 1
ATOM 1661 N N . SER A 1 204 ? 14.25 -26.078 -2.99 1 90.25 204 SER A N 1
ATOM 1662 C CA . SER A 1 204 ? 14.086 -24.812 -3.719 1 90.25 204 SER A CA 1
ATOM 1663 C C . SER A 1 204 ? 14.07 -25.047 -5.227 1 90.25 204 SER A C 1
ATOM 1665 O O . SER A 1 204 ? 14.516 -26.094 -5.703 1 90.25 204 SER A O 1
ATOM 1667 N N . LEU A 1 205 ? 13.469 -24.141 -5.93 1 91.56 205 LEU A N 1
ATOM 1668 C CA . LEU A 1 205 ? 13.422 -24.266 -7.383 1 91.56 205 LEU A CA 1
ATOM 1669 C C . LEU A 1 205 ? 14.82 -24.234 -7.98 1 91.56 205 LEU A C 1
ATOM 1671 O O . LEU A 1 205 ? 15.086 -24.875 -8.992 1 91.56 205 LEU A O 1
ATOM 1675 N N . GLU A 1 206 ? 15.656 -23.5 -7.32 1 87 206 GLU A N 1
ATOM 1676 C CA . GLU A 1 206 ? 17.062 -23.484 -7.738 1 87 206 GLU A CA 1
ATOM 1677 C C . GLU A 1 206 ? 17.672 -24.875 -7.633 1 87 206 GLU A C 1
ATOM 1679 O O . GLU A 1 206 ? 18.344 -25.328 -8.562 1 87 206 GLU A O 1
ATOM 1684 N N . ASP A 1 207 ? 17.422 -25.562 -6.531 1 88 207 ASP A N 1
ATOM 1685 C CA . ASP A 1 207 ? 17.938 -26.906 -6.305 1 88 207 ASP A CA 1
ATOM 1686 C C . ASP A 1 207 ? 17.391 -27.891 -7.348 1 88 207 ASP A C 1
ATOM 1688 O O . ASP A 1 207 ? 18.125 -28.719 -7.867 1 88 207 ASP A O 1
ATOM 1692 N N . ILE A 1 208 ? 16.156 -27.688 -7.652 1 91.62 208 ILE A N 1
ATOM 1693 C CA . ILE A 1 208 ? 15.492 -28.594 -8.586 1 91.62 208 ILE A CA 1
ATOM 1694 C C . ILE A 1 208 ? 16.047 -28.391 -9.992 1 91.62 208 ILE A C 1
ATOM 1696 O O . ILE A 1 208 ? 16.359 -29.359 -10.688 1 91.62 208 ILE A O 1
ATOM 1700 N N . GLY A 1 209 ? 16.156 -27.188 -10.352 1 88.44 209 GLY A N 1
ATOM 1701 C CA . GLY A 1 209 ? 16.688 -26.891 -11.664 1 88.44 209 GLY A CA 1
ATOM 1702 C C . GLY A 1 209 ? 18.094 -27.438 -11.875 1 88.44 209 GLY A C 1
ATOM 1703 O O . GLY A 1 209 ? 18.453 -27.812 -12.992 1 88.44 209 GLY A O 1
ATOM 1704 N N . ALA A 1 210 ? 18.844 -27.5 -10.844 1 86.44 210 ALA A N 1
ATOM 1705 C CA . ALA A 1 210 ? 20.234 -27.953 -10.922 1 86.44 210 ALA A CA 1
ATOM 1706 C C . ALA A 1 210 ? 20.328 -29.469 -10.93 1 86.44 210 ALA A C 1
ATOM 1708 O O . ALA A 1 210 ? 21.312 -30.031 -11.398 1 86.44 210 ALA A O 1
ATOM 1709 N N . HIS A 1 211 ? 19.312 -30.156 -10.539 1 90.62 211 HIS A N 1
ATOM 1710 C CA . HIS A 1 211 ? 19.406 -31.578 -10.289 1 90.62 211 HIS A CA 1
ATOM 1711 C C . HIS A 1 211 ? 18.656 -32.375 -11.352 1 90.62 211 HIS A C 1
ATOM 1713 O O . HIS A 1 211 ? 18.938 -33.562 -11.555 1 90.62 211 HIS A O 1
ATOM 1719 N N . LEU A 1 212 ? 17.703 -31.859 -11.93 1 92.81 212 LEU A N 1
ATOM 1720 C CA . LEU A 1 212 ? 16.812 -32.594 -12.812 1 92.81 212 LEU A CA 1
ATOM 1721 C C . LEU A 1 212 ? 17.531 -33.031 -14.094 1 92.81 212 LEU A C 1
ATOM 1723 O O . LEU A 1 212 ? 18.344 -32.281 -14.625 1 92.81 212 LEU A O 1
ATOM 1727 N N . ASP A 1 213 ? 17.188 -34.219 -14.484 1 91.62 213 ASP A N 1
ATOM 1728 C CA . ASP A 1 213 ? 17.609 -34.656 -15.805 1 91.62 213 ASP A CA 1
ATOM 1729 C C . ASP A 1 213 ? 16.906 -33.875 -16.906 1 91.62 213 ASP A C 1
ATOM 1731 O O . ASP A 1 213 ? 15.672 -33.875 -16.984 1 91.62 213 ASP A O 1
ATOM 1735 N N . PRO A 1 214 ? 17.625 -33.281 -17.797 1 89.88 214 PRO A N 1
ATOM 1736 C CA . PRO A 1 214 ? 17.062 -32.375 -18.812 1 89.88 214 PRO A CA 1
ATOM 1737 C C . PRO A 1 214 ? 16.062 -33.062 -19.734 1 89.88 214 PRO A C 1
ATOM 1739 O O . PRO A 1 214 ? 15.203 -32.406 -20.328 1 89.88 214 PRO A O 1
ATOM 1742 N N . GLU A 1 215 ? 16.156 -34.344 -19.844 1 90.56 215 GLU A N 1
ATOM 1743 C CA . GLU A 1 215 ? 15.289 -35.062 -20.766 1 90.56 215 GLU A CA 1
ATOM 1744 C C . GLU A 1 215 ? 14.086 -35.656 -20.047 1 90.56 215 GLU A C 1
ATOM 1746 O O . GLU A 1 215 ? 13.203 -36.25 -20.672 1 90.56 215 GLU A O 1
ATOM 1751 N N . SER A 1 216 ? 14.016 -35.438 -18.766 1 92.69 216 SER A N 1
ATOM 1752 C CA . SER A 1 216 ? 12.945 -36.031 -17.953 1 92.69 216 SER A CA 1
ATOM 1753 C C . SER A 1 216 ? 11.672 -35.188 -18.062 1 92.69 216 SER A C 1
ATOM 1755 O O . SER A 1 216 ? 11.719 -34 -18.375 1 92.69 216 SER A O 1
ATOM 1757 N N . PRO A 1 217 ? 10.508 -35.812 -17.812 1 93 217 PRO A N 1
ATOM 1758 C CA . PRO A 1 217 ? 9.25 -35.062 -17.781 1 93 217 PRO A CA 1
ATOM 1759 C C . PRO A 1 217 ? 9.25 -33.969 -16.703 1 93 217 PRO A C 1
ATOM 1761 O O . PRO A 1 217 ? 8.648 -32.906 -16.891 1 93 217 PRO A O 1
ATOM 1764 N N . GLU A 1 218 ? 9.953 -34.219 -15.625 1 94.31 218 GLU A N 1
ATOM 1765 C CA . GLU A 1 218 ? 10.062 -33.25 -14.547 1 94.31 218 GLU A CA 1
ATOM 1766 C C . GLU A 1 218 ? 10.781 -31.984 -15.016 1 94.31 218 GLU A C 1
ATOM 1768 O O . GLU A 1 218 ? 10.367 -30.859 -14.68 1 94.31 218 GLU A O 1
ATOM 1773 N N . ALA A 1 219 ? 11.766 -32.219 -15.797 1 94.44 219 ALA A N 1
ATOM 1774 C CA . ALA A 1 219 ? 12.492 -31.062 -16.359 1 94.44 219 ALA A CA 1
ATOM 1775 C C . ALA A 1 219 ? 11.617 -30.297 -17.344 1 94.44 219 ALA A C 1
ATOM 1777 O O . ALA A 1 219 ? 11.711 -29.078 -17.453 1 94.44 219 ALA A O 1
ATOM 1778 N N . GLY A 1 220 ? 10.844 -31.062 -18.078 1 95.12 220 GLY A N 1
ATOM 1779 C CA . GLY A 1 220 ? 9.93 -30.422 -19.016 1 95.12 220 GLY A CA 1
ATOM 1780 C C . GLY A 1 220 ? 8.977 -29.438 -18.359 1 95.12 220 GLY A C 1
ATOM 1781 O O . GLY A 1 220 ? 8.883 -28.281 -18.781 1 95.12 220 GLY A O 1
ATOM 1782 N N . ILE A 1 221 ? 8.312 -29.875 -17.312 1 96.25 221 ILE A N 1
ATOM 1783 C CA . ILE A 1 221 ? 7.355 -29 -16.625 1 96.25 221 ILE A CA 1
ATOM 1784 C C . ILE A 1 221 ? 8.094 -27.875 -15.922 1 96.25 221 ILE A C 1
ATOM 1786 O O . ILE A 1 221 ? 7.582 -26.75 -15.812 1 96.25 221 ILE A O 1
ATOM 1790 N N . PHE A 1 222 ? 9.219 -28.141 -15.367 1 95.38 222 PHE A N 1
ATOM 1791 C CA . PHE A 1 222 ? 10.039 -27.125 -14.711 1 95.38 222 PHE A CA 1
ATOM 1792 C C . PHE A 1 222 ? 10.375 -26 -15.672 1 95.38 222 PHE A C 1
ATOM 1794 O O . PHE A 1 222 ? 10.156 -24.828 -15.352 1 95.38 222 PHE A O 1
ATOM 1801 N N . ASN A 1 223 ? 10.844 -26.344 -16.812 1 94.19 223 ASN A N 1
ATOM 1802 C CA . ASN A 1 223 ? 11.234 -25.359 -17.812 1 94.19 223 ASN A CA 1
ATOM 1803 C C . ASN A 1 223 ? 10.031 -24.562 -18.312 1 94.19 223 ASN A C 1
ATOM 1805 O O . ASN A 1 223 ? 10.125 -23.359 -18.5 1 94.19 223 ASN A O 1
ATOM 1809 N N . MET A 1 224 ? 9 -25.266 -18.516 1 95.25 224 MET A N 1
ATOM 1810 C CA . MET A 1 224 ? 7.789 -24.594 -19 1 95.25 224 MET A CA 1
ATOM 1811 C C . MET A 1 224 ? 7.305 -23.562 -17.984 1 95.25 224 MET A C 1
ATOM 1813 O O . MET A 1 224 ? 7.02 -22.422 -18.359 1 95.25 224 MET A O 1
ATOM 1817 N N . MET A 1 225 ? 7.223 -23.953 -16.766 1 95.62 225 MET A N 1
ATOM 1818 C CA . MET A 1 225 ? 6.719 -23.047 -15.742 1 95.62 225 MET A CA 1
A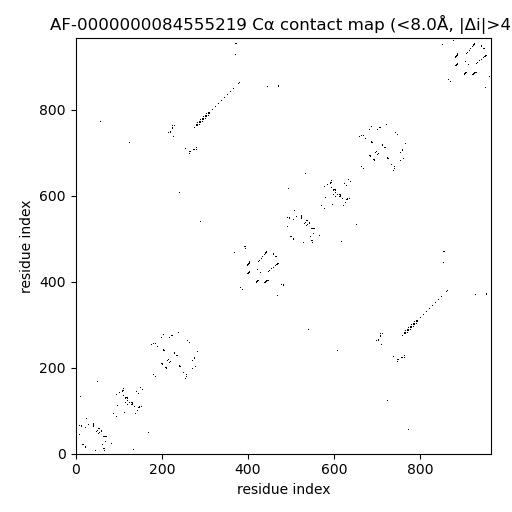TOM 1819 C C . MET A 1 225 ? 7.676 -21.875 -15.531 1 95.62 225 MET A C 1
ATOM 1821 O O . MET A 1 225 ? 7.242 -20.766 -15.25 1 95.62 225 MET A O 1
ATOM 1825 N N . TRP A 1 226 ? 8.914 -22.172 -15.719 1 93.06 226 TRP A N 1
ATOM 1826 C CA . TRP A 1 226 ? 9.914 -21.109 -15.695 1 93.06 226 TRP A CA 1
ATOM 1827 C C . TRP A 1 226 ? 9.625 -20.062 -16.781 1 93.06 226 TRP A C 1
ATOM 1829 O O . TRP A 1 226 ? 9.602 -18.859 -16.5 1 93.06 226 TRP A O 1
ATOM 1839 N N . ASP A 1 227 ? 9.414 -20.516 -17.922 1 93.38 227 ASP A N 1
ATOM 1840 C CA . ASP A 1 227 ? 9.164 -19.625 -19.047 1 93.38 227 ASP A CA 1
ATOM 1841 C C . ASP A 1 227 ? 7.816 -18.922 -18.906 1 93.38 227 ASP A C 1
ATOM 1843 O O . ASP A 1 227 ? 7.668 -17.75 -19.297 1 93.38 227 ASP A O 1
ATOM 1847 N N . PHE A 1 228 ? 6.867 -19.656 -18.391 1 95.25 228 PHE A N 1
ATOM 1848 C CA . PHE A 1 228 ? 5.57 -19.031 -18.172 1 95.25 228 PHE A CA 1
ATOM 1849 C C . PHE A 1 228 ? 5.684 -17.891 -17.172 1 95.25 228 PHE A C 1
ATOM 1851 O O . PHE A 1 228 ? 5.008 -16.859 -17.312 1 95.25 228 PHE A O 1
ATOM 1858 N N . ALA A 1 229 ? 6.488 -18.078 -16.172 1 93.06 229 ALA A N 1
ATOM 1859 C CA . ALA A 1 229 ? 6.73 -17 -15.219 1 93.06 229 ALA A CA 1
ATOM 1860 C C . ALA A 1 229 ? 7.312 -15.773 -15.914 1 93.06 229 ALA A C 1
ATOM 1862 O O . ALA A 1 229 ? 6.922 -14.648 -15.617 1 93.06 229 ALA A O 1
ATOM 1863 N N . GLN A 1 230 ? 8.195 -15.992 -16.797 1 88.5 230 GLN A N 1
ATOM 1864 C CA . GLN A 1 230 ? 8.789 -14.898 -17.562 1 88.5 230 GLN A CA 1
ATOM 1865 C C . GLN A 1 230 ? 7.742 -14.219 -18.453 1 88.5 230 GLN A C 1
ATOM 1867 O O . GLN A 1 230 ? 7.754 -13 -18.609 1 88.5 230 GLN A O 1
ATOM 1872 N N . LEU A 1 231 ? 7.008 -15.047 -19.016 1 92.19 231 LEU A N 1
ATOM 1873 C CA . LEU A 1 231 ? 5.938 -14.555 -19.875 1 92.19 231 LEU A CA 1
ATOM 1874 C C . LEU A 1 231 ? 5.059 -13.555 -19.125 1 92.19 231 LEU A C 1
ATOM 1876 O O . LEU A 1 231 ? 4.578 -12.586 -19.703 1 92.19 231 LEU A O 1
ATOM 1880 N N . ASP A 1 232 ? 4.891 -13.789 -17.875 1 91.38 232 ASP A N 1
ATOM 1881 C CA . ASP A 1 232 ? 4.016 -12.945 -17.078 1 91.38 232 ASP A CA 1
ATOM 1882 C C . ASP A 1 232 ? 4.824 -11.93 -16.281 1 91.38 232 ASP A C 1
ATOM 1884 O O . ASP A 1 232 ? 4.312 -11.328 -15.32 1 91.38 232 ASP A O 1
ATOM 1888 N N . ASN A 1 233 ? 6.031 -11.773 -16.625 1 87.5 233 ASN A N 1
ATOM 1889 C CA . ASN A 1 233 ? 6.922 -10.742 -16.094 1 87.5 233 ASN A CA 1
ATOM 1890 C C . ASN A 1 233 ? 7.195 -10.938 -14.609 1 87.5 233 ASN A C 1
ATOM 1892 O O . ASN A 1 233 ? 7.145 -9.984 -13.828 1 87.5 233 ASN A O 1
ATOM 1896 N N . ILE A 1 234 ? 7.367 -12.164 -14.234 1 89.38 234 ILE A N 1
ATOM 1897 C CA . ILE A 1 234 ? 7.863 -12.516 -12.914 1 89.38 234 ILE A CA 1
ATOM 1898 C C . ILE A 1 234 ? 9.281 -13.07 -13.016 1 89.38 234 ILE A C 1
ATOM 1900 O O . ILE A 1 234 ? 9.469 -14.266 -13.273 1 89.38 234 ILE A O 1
ATOM 1904 N N . PRO A 1 235 ? 10.172 -12.266 -12.727 1 81.69 235 PRO A N 1
ATOM 1905 C CA . PRO A 1 235 ? 11.555 -12.711 -12.898 1 81.69 235 PRO A CA 1
ATOM 1906 C C . PRO A 1 235 ? 11.938 -13.844 -11.945 1 81.69 235 PRO A C 1
ATOM 1908 O O . PRO A 1 235 ? 11.492 -13.859 -10.797 1 81.69 235 PRO A O 1
ATOM 1911 N N . VAL A 1 236 ? 12.812 -14.625 -12.383 1 82.75 236 VAL A N 1
ATOM 1912 C CA . VAL A 1 236 ? 13.227 -15.828 -11.672 1 82.75 236 VAL A CA 1
ATOM 1913 C C . VAL A 1 236 ? 13.906 -15.445 -10.359 1 82.75 236 VAL A C 1
ATOM 1915 O O . VAL A 1 236 ? 13.773 -16.156 -9.359 1 82.75 236 VAL A O 1
ATOM 1918 N N . SER A 1 237 ? 14.492 -14.344 -10.305 1 77.31 237 SER A N 1
ATOM 1919 C CA . SER A 1 237 ? 15.234 -13.898 -9.133 1 77.31 237 SER A CA 1
ATOM 1920 C C . SER A 1 237 ? 14.312 -13.703 -7.934 1 77.31 237 SER A C 1
ATOM 1922 O O . SER A 1 237 ? 14.758 -13.719 -6.785 1 77.31 237 SER A O 1
ATOM 1924 N N . MET A 1 238 ? 13.07 -13.609 -8.211 1 86.31 238 MET A N 1
ATOM 1925 C CA . MET A 1 238 ? 12.117 -13.32 -7.148 1 86.31 238 MET A CA 1
ATOM 1926 C C . MET A 1 238 ? 11.797 -14.586 -6.352 1 86.31 238 MET A C 1
ATOM 1928 O O . MET A 1 238 ? 11.352 -14.5 -5.207 1 86.31 238 MET A O 1
ATOM 1932 N N . TYR A 1 239 ? 12.039 -15.719 -7.008 1 88.69 239 TYR A N 1
ATOM 1933 C CA . TYR A 1 239 ? 11.461 -16.859 -6.316 1 88.69 239 TYR A CA 1
ATOM 1934 C C . TYR A 1 239 ? 12.383 -18.078 -6.398 1 88.69 239 TYR A C 1
ATOM 1936 O O . TYR A 1 239 ? 12.211 -19.047 -5.668 1 88.69 239 TYR A O 1
ATOM 1944 N N . GLU A 1 240 ? 13.359 -18.094 -7.168 1 84.62 240 GLU A N 1
ATOM 1945 C CA . GLU A 1 240 ? 14.156 -19.281 -7.43 1 84.62 240 GLU A CA 1
ATOM 1946 C C . GLU A 1 240 ? 14.898 -19.734 -6.18 1 84.62 240 GLU A C 1
ATOM 1948 O O . GLU A 1 240 ? 15.031 -20.938 -5.934 1 84.62 240 GLU A O 1
ATOM 1953 N N . GLY A 1 241 ? 15.328 -18.812 -5.395 1 80.31 241 GLY A N 1
ATOM 1954 C CA . GLY A 1 241 ? 16.156 -19.125 -4.242 1 80.31 241 GLY A CA 1
ATOM 1955 C C . GLY A 1 241 ? 15.359 -19.312 -2.967 1 80.31 241 GLY A C 1
ATOM 1956 O O . GLY A 1 241 ? 15.93 -19.547 -1.897 1 80.31 241 GLY A O 1
ATOM 1957 N N . GLU A 1 242 ? 14.117 -19.312 -3.102 1 86.44 242 GLU A N 1
ATOM 1958 C CA . GLU A 1 242 ? 13.281 -19.5 -1.917 1 86.44 242 GLU A CA 1
ATOM 1959 C C . GLU A 1 242 ? 13.375 -20.922 -1.398 1 86.44 242 GLU A C 1
ATOM 1961 O O . GLU A 1 242 ? 13.086 -21.875 -2.129 1 86.44 242 GLU A O 1
ATOM 1966 N N . ARG A 1 243 ? 13.758 -21.031 -0.194 1 88.62 243 ARG A N 1
ATOM 1967 C CA . ARG A 1 243 ? 13.891 -22.344 0.407 1 88.62 243 ARG A CA 1
ATOM 1968 C C . ARG A 1 243 ? 12.703 -22.656 1.311 1 88.62 243 ARG A C 1
ATOM 1970 O O . ARG A 1 243 ? 12.312 -21.844 2.145 1 88.62 243 ARG A O 1
ATOM 1977 N N . PHE A 1 244 ? 12.195 -23.859 1.129 1 93.06 244 PHE A N 1
ATOM 1978 C CA . PHE A 1 244 ? 11.031 -24.266 1.916 1 93.06 244 PHE A CA 1
ATOM 1979 C C . PHE A 1 244 ? 11.453 -25.203 3.039 1 93.06 244 PHE A C 1
ATOM 1981 O O . PHE A 1 244 ? 12.414 -25.969 2.896 1 93.06 244 PHE A O 1
ATOM 1988 N N . THR A 1 245 ? 10.805 -25.125 4.18 1 93.25 245 THR A N 1
ATOM 1989 C CA . THR A 1 245 ? 11.094 -25.969 5.336 1 93.25 245 THR A CA 1
ATOM 1990 C C . THR A 1 245 ? 10.609 -27.391 5.109 1 93.25 245 THR A C 1
ATOM 1992 O O . THR A 1 245 ? 9.789 -27.641 4.223 1 93.25 245 THR A O 1
ATOM 1995 N N . ASN A 1 246 ? 11.094 -28.281 5.902 1 91.38 246 ASN A N 1
ATOM 1996 C CA . ASN A 1 246 ? 10.656 -29.672 5.84 1 91.38 246 ASN A CA 1
ATOM 1997 C C . ASN A 1 246 ? 9.156 -29.812 6.094 1 91.38 246 ASN A C 1
ATOM 1999 O O . ASN A 1 246 ? 8.492 -30.641 5.477 1 91.38 246 ASN A O 1
ATOM 2003 N N . LYS A 1 247 ? 8.695 -29.016 6.98 1 92.12 247 LYS A N 1
ATOM 2004 C CA . LYS A 1 247 ? 7.273 -29.031 7.297 1 92.12 247 LYS A CA 1
ATOM 2005 C C . LYS A 1 247 ? 6.434 -28.625 6.09 1 92.12 247 LYS A C 1
ATOM 2007 O O . LYS A 1 247 ? 5.414 -29.25 5.793 1 92.12 247 LYS A O 1
ATOM 2012 N N . GLU A 1 248 ? 6.855 -27.625 5.438 1 93.69 248 GLU A N 1
ATOM 2013 C CA . GLU A 1 248 ? 6.148 -27.125 4.262 1 93.69 248 GLU A CA 1
ATOM 2014 C C . GLU A 1 248 ? 6.152 -28.172 3.141 1 93.69 248 GLU A C 1
ATOM 2016 O O . GLU A 1 248 ? 5.156 -28.328 2.432 1 93.69 248 GLU A O 1
ATOM 2021 N N . ILE A 1 249 ? 7.254 -28.797 2.984 1 95 249 ILE A N 1
ATOM 2022 C CA . ILE A 1 249 ? 7.371 -29.844 1.965 1 95 249 ILE A CA 1
ATOM 2023 C C . ILE A 1 249 ? 6.484 -31.031 2.334 1 95 249 ILE A C 1
ATOM 2025 O O . ILE A 1 249 ? 5.809 -31.594 1.475 1 95 249 ILE A O 1
ATOM 2029 N N . GLN A 1 250 ? 6.527 -31.328 3.59 1 93.38 250 GLN A N 1
ATOM 2030 C CA . GLN A 1 250 ? 5.676 -32.406 4.059 1 93.38 250 GLN A CA 1
ATOM 2031 C C . GLN A 1 250 ? 4.203 -32.125 3.785 1 93.38 250 GLN A C 1
ATOM 2033 O O . GLN A 1 250 ? 3.438 -33.031 3.434 1 93.38 250 GLN A O 1
ATOM 2038 N N . ASP A 1 251 ? 3.781 -30.953 3.979 1 94.62 251 ASP A N 1
ATOM 2039 C CA . ASP A 1 251 ? 2.402 -30.562 3.711 1 94.62 251 ASP A CA 1
ATOM 2040 C C . ASP A 1 251 ? 2.027 -30.828 2.256 1 94.62 251 ASP A C 1
ATOM 2042 O O . ASP A 1 251 ? 0.894 -31.219 1.964 1 94.62 251 ASP A O 1
ATOM 2046 N N . ILE A 1 252 ? 2.951 -30.594 1.341 1 95.88 252 ILE A N 1
ATOM 2047 C CA . ILE A 1 252 ? 2.727 -30.875 -0.073 1 95.88 252 ILE A CA 1
ATOM 2048 C C . ILE A 1 252 ? 2.438 -32.375 -0.268 1 95.88 252 ILE A C 1
ATOM 2050 O O . ILE A 1 252 ? 1.472 -32.719 -0.941 1 95.88 252 ILE A O 1
ATOM 2054 N N . PHE A 1 253 ? 3.201 -33.156 0.329 1 95.62 253 PHE A N 1
ATOM 2055 C CA . PHE A 1 253 ? 3.066 -34.594 0.116 1 95.62 253 PHE A CA 1
ATOM 2056 C C . PHE A 1 253 ? 1.841 -35.125 0.841 1 95.62 253 PHE A C 1
ATOM 2058 O O . PHE A 1 253 ? 1.239 -36.125 0.403 1 95.62 253 PHE A O 1
ATOM 2065 N N . ASN A 1 254 ? 1.497 -34.5 1.967 1 94.75 254 ASN A N 1
ATOM 2066 C CA . ASN A 1 254 ? 0.217 -34.844 2.576 1 94.75 254 ASN A CA 1
ATOM 2067 C C . ASN A 1 254 ? -0.942 -34.625 1.608 1 94.75 254 ASN A C 1
ATOM 2069 O O . ASN A 1 254 ? -1.848 -35.469 1.521 1 94.75 254 ASN A O 1
ATOM 2073 N N . VAL A 1 255 ? -0.92 -33.562 0.913 1 94 255 VAL A N 1
ATOM 2074 C CA . VAL A 1 255 ? -1.967 -33.219 -0.049 1 94 255 VAL A CA 1
ATOM 2075 C C . VAL A 1 255 ? -1.925 -34.219 -1.217 1 94 255 VAL A C 1
ATOM 2077 O O . VAL A 1 255 ? -2.969 -34.656 -1.69 1 94 255 VAL A O 1
ATOM 2080 N N . ILE A 1 256 ? -0.716 -34.5 -1.688 1 94.81 256 ILE A N 1
ATOM 2081 C CA . ILE A 1 256 ? -0.567 -35.438 -2.789 1 94.81 256 ILE A CA 1
ATOM 2082 C C . ILE A 1 256 ? -1.136 -36.812 -2.385 1 94.81 256 ILE A C 1
ATOM 2084 O O . ILE A 1 256 ? -1.899 -37.406 -3.137 1 94.81 256 ILE A O 1
ATOM 2088 N N . SER A 1 257 ? -0.766 -37.219 -1.188 1 93.69 257 SER A N 1
ATOM 2089 C CA . SER A 1 257 ? -1.252 -38.5 -0.683 1 93.69 257 SER A CA 1
ATOM 2090 C C . SER A 1 257 ? -2.773 -38.531 -0.587 1 93.69 257 SER A C 1
ATOM 2092 O O . SER A 1 257 ? -3.412 -39.531 -0.923 1 93.69 257 SER A O 1
ATOM 2094 N N . MET A 1 258 ? -3.295 -37.469 -0.111 1 92.44 258 MET A N 1
ATOM 2095 C CA . MET A 1 258 ? -4.746 -37.344 -0.001 1 92.44 258 MET A CA 1
ATOM 2096 C C . MET A 1 258 ? -5.41 -37.5 -1.365 1 92.44 258 MET A C 1
ATOM 2098 O O . MET A 1 258 ? -6.41 -38.188 -1.498 1 92.44 258 MET A O 1
ATOM 2102 N N . ASN A 1 259 ? -4.895 -36.906 -2.359 1 92.81 259 ASN A N 1
ATOM 2103 C CA . ASN A 1 259 ? -5.473 -36.938 -3.699 1 92.81 259 ASN A CA 1
ATOM 2104 C C . ASN A 1 259 ? -5.297 -38.312 -4.348 1 92.81 259 ASN A C 1
ATOM 2106 O O . ASN A 1 259 ? -6.137 -38.75 -5.137 1 92.81 259 ASN A O 1
ATOM 2110 N N . ILE A 1 260 ? -4.219 -38.969 -4.004 1 91.94 260 ILE A N 1
ATOM 2111 C CA . ILE A 1 260 ? -4.012 -40.344 -4.504 1 91.94 260 ILE A CA 1
ATOM 2112 C C . ILE A 1 260 ? -5.098 -41.25 -3.957 1 91.94 260 ILE A C 1
ATOM 2114 O O . ILE A 1 260 ? -5.699 -42.031 -4.707 1 91.94 260 ILE A O 1
ATOM 2118 N N . ILE A 1 261 ? -5.344 -41.094 -2.699 1 91.19 261 ILE A N 1
ATOM 2119 C CA . ILE A 1 261 ? -6.34 -41.938 -2.041 1 91.19 261 ILE A CA 1
ATOM 2120 C C . ILE A 1 261 ? -7.723 -41.656 -2.619 1 91.19 261 ILE A C 1
ATOM 2122 O O . ILE A 1 261 ? -8.539 -42.562 -2.785 1 91.19 261 ILE A O 1
ATOM 2126 N N . LYS A 1 262 ? -7.961 -40.438 -2.975 1 89.94 262 LYS A N 1
ATOM 2127 C CA . LYS A 1 262 ? -9.258 -40.031 -3.516 1 89.94 262 LYS A CA 1
ATOM 2128 C C . LYS A 1 262 ? -9.336 -40.281 -5.012 1 89.94 262 LYS A C 1
ATOM 2130 O O . LYS A 1 262 ? -10.352 -40 -5.648 1 89.94 262 LYS A O 1
ATOM 2135 N N . ASN A 1 263 ? -8.289 -40.781 -5.621 1 91.62 263 ASN A N 1
ATOM 2136 C CA . ASN A 1 263 ? -8.203 -41.031 -7.055 1 91.62 263 ASN A CA 1
ATOM 2137 C C . ASN A 1 263 ? -8.43 -39.781 -7.867 1 91.62 263 ASN A C 1
ATOM 2139 O O . ASN A 1 263 ? -9.133 -39.781 -8.875 1 91.62 263 ASN A O 1
ATOM 2143 N N . ALA A 1 264 ? -7.848 -38.688 -7.348 1 91 264 ALA A N 1
ATOM 2144 C CA . ALA A 1 264 ? -8.031 -37.375 -7.977 1 91 264 ALA A CA 1
ATOM 2145 C C . ALA A 1 264 ? -6.797 -36.969 -8.766 1 91 264 ALA A C 1
ATOM 2147 O O . ALA A 1 264 ? -6.742 -35.875 -9.328 1 91 264 ALA A O 1
ATOM 2148 N N . CYS A 1 265 ? -5.797 -37.875 -8.781 1 91.56 265 CYS A N 1
ATOM 2149 C CA . CYS A 1 265 ? -4.582 -37.594 -9.531 1 91.56 265 CYS A CA 1
ATOM 2150 C C . CYS A 1 265 ? -3.908 -38.906 -9.984 1 91.56 265 CYS A C 1
ATOM 2152 O O . CYS A 1 265 ? -4.367 -40 -9.648 1 91.56 265 CYS A O 1
ATOM 2154 N N . ILE A 1 266 ? -2.939 -38.719 -10.82 1 92.5 266 ILE A N 1
ATOM 2155 C CA . ILE A 1 266 ? -2.189 -39.875 -11.328 1 92.5 266 ILE A CA 1
ATOM 2156 C C . ILE A 1 266 ? -0.953 -40.094 -10.469 1 92.5 266 ILE A C 1
ATOM 2158 O O . ILE A 1 266 ? -0.055 -39.25 -10.414 1 92.5 266 ILE A O 1
ATOM 2162 N N . PRO A 1 267 ? -0.875 -41.25 -9.812 1 90.69 267 PRO A N 1
ATOM 2163 C CA . PRO A 1 267 ? 0.211 -41.5 -8.867 1 90.69 267 PRO A CA 1
ATOM 2164 C C . PRO A 1 267 ? 1.591 -41.438 -9.516 1 90.69 267 PRO A C 1
ATOM 2166 O O . PRO A 1 267 ? 2.561 -41.031 -8.883 1 90.69 267 PRO A O 1
ATOM 2169 N N . ASP A 1 268 ? 1.733 -41.812 -10.758 1 91.06 268 ASP A N 1
ATOM 2170 C CA . ASP A 1 268 ? 3.023 -41.844 -11.445 1 91.06 268 ASP A CA 1
ATOM 2171 C C . ASP A 1 268 ? 3.561 -40.438 -11.711 1 91.06 268 ASP A C 1
ATOM 2173 O O . ASP A 1 268 ? 4.746 -40.281 -12 1 91.06 268 ASP A O 1
ATOM 2177 N N . ASP A 1 269 ? 2.693 -39.438 -11.547 1 94.06 269 ASP A N 1
ATOM 2178 C CA . ASP A 1 269 ? 3.068 -38.094 -11.891 1 94.06 269 ASP A CA 1
ATOM 2179 C C . ASP A 1 269 ? 3.447 -37.281 -10.648 1 94.06 269 ASP A C 1
ATOM 2181 O O . ASP A 1 269 ? 3.387 -36.062 -10.648 1 94.06 269 ASP A O 1
ATOM 2185 N N . ILE A 1 270 ? 3.863 -37.906 -9.602 1 94.88 270 ILE A N 1
ATOM 2186 C CA . ILE A 1 270 ? 4.105 -37.312 -8.305 1 94.88 270 ILE A CA 1
ATOM 2187 C C . ILE A 1 270 ? 5.203 -36.25 -8.422 1 94.88 270 ILE A C 1
ATOM 2189 O O . ILE A 1 270 ? 5.105 -35.188 -7.832 1 94.88 270 ILE A O 1
ATOM 2193 N N . ASN A 1 271 ? 6.211 -36.562 -9.125 1 95.19 271 ASN A N 1
ATOM 2194 C CA . ASN A 1 271 ? 7.316 -35.625 -9.273 1 95.19 271 ASN A CA 1
ATOM 2195 C C . ASN A 1 271 ? 6.883 -34.375 -10 1 95.19 271 ASN A C 1
ATOM 2197 O O . ASN A 1 271 ? 7.348 -33.281 -9.672 1 95.19 271 ASN A O 1
ATOM 2201 N N . ILE A 1 272 ? 6.02 -34.5 -10.992 1 95.88 272 ILE A N 1
ATOM 2202 C CA . ILE A 1 272 ? 5.473 -33.344 -11.719 1 95.88 272 ILE A CA 1
ATOM 2203 C C . ILE A 1 272 ? 4.656 -32.469 -10.773 1 95.88 272 ILE A C 1
ATOM 2205 O O . ILE A 1 272 ? 4.777 -31.25 -10.797 1 95.88 272 ILE A O 1
ATOM 2209 N N . TYR A 1 273 ? 3.883 -33.156 -9.961 1 96.88 273 TYR A N 1
ATOM 2210 C CA . TYR A 1 273 ? 3.074 -32.438 -8.984 1 96.88 273 TYR A CA 1
ATOM 2211 C C . TYR A 1 273 ? 3.957 -31.672 -8.008 1 96.88 273 TYR A C 1
ATOM 2213 O O . TYR A 1 273 ? 3.633 -30.547 -7.629 1 96.88 273 TYR A O 1
ATOM 2221 N N . TYR A 1 274 ? 4.992 -32.281 -7.602 1 96.69 274 TYR A N 1
ATOM 2222 C CA . TYR A 1 274 ? 5.895 -31.641 -6.645 1 96.69 274 TYR A CA 1
ATOM 2223 C C . TYR A 1 274 ? 6.512 -30.375 -7.227 1 96.69 274 TYR A C 1
ATOM 2225 O O . TYR A 1 274 ? 6.551 -29.328 -6.57 1 96.69 274 TYR A O 1
ATOM 2233 N N . VAL A 1 275 ? 6.988 -30.453 -8.453 1 95.94 275 VAL A N 1
ATOM 2234 C CA . VAL A 1 275 ? 7.582 -29.297 -9.117 1 95.94 275 VAL A CA 1
ATOM 2235 C C . VAL A 1 275 ? 6.551 -28.172 -9.227 1 95.94 275 VAL A C 1
ATOM 2237 O O . VAL A 1 275 ? 6.844 -27.031 -8.898 1 95.94 275 VAL A O 1
ATOM 2240 N N . ALA A 1 276 ? 5.371 -28.547 -9.641 1 96.56 276 ALA A N 1
ATOM 2241 C CA . ALA A 1 276 ? 4.289 -27.562 -9.766 1 96.56 276 ALA A CA 1
ATOM 2242 C C . ALA A 1 276 ? 3.963 -26.938 -8.414 1 96.56 276 ALA A C 1
ATOM 2244 O O . ALA A 1 276 ? 3.705 -25.734 -8.336 1 96.56 276 ALA A O 1
ATOM 2245 N N . ALA A 1 277 ? 4.004 -27.719 -7.402 1 96.81 277 ALA A N 1
ATOM 2246 C CA . ALA A 1 277 ? 3.688 -27.25 -6.059 1 96.81 277 ALA A CA 1
ATOM 2247 C C . ALA A 1 277 ? 4.68 -26.188 -5.605 1 96.81 277 ALA A C 1
ATOM 2249 O O . ALA A 1 277 ? 4.297 -25.188 -4.984 1 96.81 277 ALA A O 1
ATOM 2250 N N . LEU A 1 278 ? 5.895 -26.391 -5.867 1 96.19 278 LEU A N 1
ATOM 2251 C CA . LEU A 1 278 ? 6.914 -25.438 -5.445 1 96.19 278 LEU A CA 1
ATOM 2252 C C . LEU A 1 278 ? 6.742 -24.094 -6.156 1 96.19 278 LEU A C 1
ATOM 2254 O O . LEU A 1 278 ? 6.918 -23.047 -5.551 1 96.19 278 LEU A O 1
ATOM 2258 N N . TYR A 1 279 ? 6.438 -24.188 -7.426 1 96.31 279 TYR A N 1
ATOM 2259 C CA . TYR A 1 279 ? 6.16 -22.953 -8.156 1 96.31 279 TYR A CA 1
ATOM 2260 C C . TYR A 1 279 ? 4.969 -22.219 -7.562 1 96.31 279 TYR A C 1
ATOM 2262 O O . TYR A 1 279 ? 5.035 -21.016 -7.309 1 96.31 279 TYR A O 1
ATOM 2270 N N . MET A 1 280 ? 3.912 -22.953 -7.324 1 95.88 280 MET A N 1
ATOM 2271 C CA . MET A 1 280 ? 2.695 -22.344 -6.785 1 95.88 280 MET A CA 1
ATOM 2272 C C . MET A 1 280 ? 2.963 -21.703 -5.434 1 95.88 280 MET A C 1
ATOM 2274 O O . MET A 1 280 ? 2.523 -20.578 -5.176 1 95.88 280 MET A O 1
ATOM 2278 N N . ARG A 1 281 ? 3.631 -22.391 -4.629 1 95.62 281 ARG A N 1
ATOM 2279 C CA . ARG A 1 281 ? 3.943 -21.875 -3.295 1 95.62 281 ARG A CA 1
ATOM 2280 C C . ARG A 1 281 ? 4.809 -20.625 -3.377 1 95.62 281 ARG A C 1
ATOM 2282 O O . ARG A 1 281 ? 4.617 -19.672 -2.605 1 95.62 281 ARG A O 1
ATOM 2289 N N . SER A 1 282 ? 5.766 -20.656 -4.262 1 95 282 SER A N 1
ATOM 2290 C CA . SER A 1 282 ? 6.613 -19.484 -4.465 1 95 282 SER A CA 1
ATOM 2291 C C . SER A 1 282 ? 5.793 -18.281 -4.891 1 95 282 SER A C 1
ATOM 2293 O O . SER A 1 282 ? 5.98 -17.172 -4.363 1 95 282 SER A O 1
ATOM 2295 N N . PHE A 1 283 ? 4.895 -18.5 -5.82 1 95 283 PHE A N 1
ATOM 2296 C CA . PHE A 1 283 ? 4.062 -17.406 -6.309 1 95 283 PHE A CA 1
ATOM 2297 C C . PHE A 1 283 ? 3.098 -16.938 -5.227 1 95 283 PHE A C 1
ATOM 2299 O O . PHE A 1 283 ? 2.826 -15.742 -5.109 1 95 283 PHE A O 1
ATOM 2306 N N . ALA A 1 284 ? 2.6 -17.891 -4.492 1 94.5 284 ALA A N 1
ATOM 2307 C CA . ALA A 1 284 ? 1.732 -17.516 -3.373 1 94.5 284 ALA A CA 1
ATOM 2308 C C . ALA A 1 284 ? 2.473 -16.641 -2.365 1 94.5 284 ALA A C 1
ATOM 2310 O O . ALA A 1 284 ? 1.905 -15.695 -1.828 1 94.5 284 ALA A O 1
ATOM 2311 N N . ARG A 1 285 ? 3.676 -16.969 -2.115 1 93.81 285 ARG A N 1
ATOM 2312 C CA . ARG A 1 285 ? 4.477 -16.172 -1.187 1 93.81 285 ARG A CA 1
ATOM 2313 C C . ARG A 1 285 ? 4.676 -14.75 -1.706 1 93.81 285 ARG A C 1
ATOM 2315 O O . ARG A 1 285 ? 4.641 -13.797 -0.933 1 93.81 285 ARG A O 1
ATOM 2322 N N . LEU A 1 286 ? 4.953 -14.672 -2.99 1 93.25 286 LEU A N 1
ATOM 2323 C CA . LEU A 1 286 ? 5.078 -13.352 -3.588 1 93.25 286 LEU A CA 1
ATOM 2324 C C . LEU A 1 286 ? 3.816 -12.523 -3.359 1 93.25 286 LEU A C 1
ATOM 2326 O O . LEU A 1 286 ? 3.891 -11.359 -2.977 1 93.25 286 LEU A O 1
ATOM 2330 N N . TYR A 1 287 ? 2.686 -13.125 -3.582 1 92.25 287 TYR A N 1
ATOM 2331 C CA . TYR A 1 287 ? 1.41 -12.438 -3.389 1 92.25 287 TYR A CA 1
ATOM 2332 C C . TYR A 1 287 ? 1.224 -12.039 -1.932 1 92.25 287 TYR A C 1
ATOM 2334 O O . TYR A 1 287 ? 0.847 -10.898 -1.641 1 92.25 287 TYR A O 1
ATOM 2342 N N . HIS A 1 288 ? 1.501 -12.922 -0.994 1 91.81 288 HIS A N 1
ATOM 2343 C CA . HIS A 1 288 ? 1.292 -12.656 0.425 1 91.81 288 HIS A CA 1
ATOM 2344 C C . HIS A 1 288 ? 2.238 -11.57 0.927 1 91.81 288 HIS A C 1
ATOM 2346 O O . HIS A 1 288 ? 1.878 -10.781 1.807 1 91.81 288 HIS A O 1
ATOM 2352 N N . GLU A 1 289 ? 3.387 -11.57 0.405 1 89.62 289 GLU A N 1
ATOM 2353 C CA . GLU A 1 289 ? 4.309 -10.492 0.74 1 89.62 289 GLU A CA 1
ATOM 2354 C C . GLU A 1 289 ? 3.768 -9.141 0.285 1 89.62 289 GLU A C 1
ATOM 2356 O O . GLU A 1 289 ? 3.873 -8.141 1.009 1 89.62 289 GLU A O 1
ATOM 2361 N N . ALA A 1 290 ? 3.279 -9.117 -0.906 1 88.06 290 ALA A N 1
ATOM 2362 C CA . ALA A 1 290 ? 2.676 -7.895 -1.42 1 88.06 290 ALA A CA 1
ATOM 2363 C C . ALA A 1 290 ? 1.479 -7.473 -0.57 1 88.06 290 ALA A C 1
ATOM 2365 O O . ALA A 1 290 ? 1.297 -6.285 -0.289 1 88.06 290 ALA A O 1
ATOM 2366 N N . GLU A 1 291 ? 0.735 -8.438 -0.219 1 87.12 291 GLU A N 1
ATOM 2367 C CA . GLU A 1 291 ? -0.412 -8.188 0.649 1 87.12 291 GLU A CA 1
ATOM 2368 C C . GLU A 1 291 ? 0.021 -7.559 1.969 1 87.12 291 GLU A C 1
ATOM 2370 O O . GLU A 1 291 ? -0.619 -6.621 2.453 1 87.12 291 GLU A O 1
ATOM 2375 N N . ALA A 1 292 ? 1.037 -8.078 2.512 1 84.69 292 ALA A N 1
ATOM 2376 C CA . ALA A 1 292 ? 1.547 -7.574 3.783 1 84.69 292 ALA A CA 1
ATOM 2377 C C . ALA A 1 292 ? 1.993 -6.121 3.658 1 84.69 292 ALA A C 1
ATOM 2379 O O . ALA A 1 292 ? 1.798 -5.324 4.578 1 84.69 292 ALA A O 1
ATOM 2380 N N . VAL A 1 293 ? 2.564 -5.777 2.553 1 82.25 293 VAL A N 1
ATOM 2381 C CA . VAL A 1 293 ? 3.004 -4.41 2.305 1 82.25 293 VAL A CA 1
ATOM 2382 C C . VAL A 1 293 ? 1.791 -3.486 2.205 1 82.25 293 VAL A C 1
ATOM 2384 O O . VAL A 1 293 ? 1.797 -2.383 2.756 1 82.25 293 VAL A O 1
ATOM 2387 N N . VAL A 1 294 ? 0.759 -3.928 1.575 1 79.81 294 VAL A N 1
ATOM 2388 C CA . VAL A 1 294 ? -0.465 -3.148 1.423 1 79.81 294 VAL A CA 1
ATOM 2389 C C . VAL A 1 294 ? -1.096 -2.904 2.793 1 79.81 294 VAL A C 1
ATOM 2391 O O . VAL A 1 294 ? -1.533 -1.791 3.092 1 79.81 294 VAL A O 1
ATOM 2394 N N . ASP A 1 295 ? -1.105 -3.912 3.574 1 75.06 295 ASP A N 1
ATOM 2395 C CA . ASP A 1 295 ? -1.681 -3.795 4.91 1 75.06 295 ASP A CA 1
ATOM 2396 C C . ASP A 1 295 ? -0.902 -2.791 5.758 1 75.06 295 ASP A C 1
ATOM 2398 O O . ASP A 1 295 ? -1.493 -2.029 6.523 1 75.06 295 ASP A O 1
ATOM 2402 N N . ALA A 1 296 ? 0.346 -2.824 5.551 1 70.88 296 ALA A N 1
ATOM 2403 C CA . ALA A 1 296 ? 1.198 -1.901 6.297 1 70.88 296 ALA A CA 1
ATOM 2404 C C . ALA A 1 296 ? 0.966 -0.459 5.855 1 70.88 296 ALA A C 1
ATOM 2406 O O . ALA A 1 296 ? 0.934 0.453 6.684 1 70.88 296 ALA A O 1
ATOM 2407 N N . TYR A 1 297 ? 0.76 -0.27 4.59 1 67.69 297 TYR A N 1
ATOM 2408 C CA . TYR A 1 297 ? 0.572 1.068 4.039 1 67.69 297 TYR A CA 1
ATOM 2409 C C . TYR A 1 297 ? -0.827 1.591 4.344 1 67.69 297 TYR A C 1
ATOM 2411 O O . TYR A 1 297 ? -1.015 2.791 4.559 1 67.69 297 TYR A O 1
ATOM 2419 N N . ALA A 1 298 ? -1.772 0.695 4.148 1 62.28 298 ALA A N 1
ATOM 2420 C CA . ALA A 1 298 ? -3.139 1.118 4.441 1 62.28 298 ALA A CA 1
ATOM 2421 C C . ALA A 1 298 ? -3.232 1.741 5.832 1 62.28 298 ALA A C 1
ATOM 2423 O O . ALA A 1 298 ? -3.949 2.725 6.031 1 62.28 298 ALA A O 1
ATOM 2424 N N . GLY A 1 299 ? -2.541 1.217 6.66 1 57.72 299 GLY A N 1
ATOM 2425 C CA . GLY A 1 299 ? -2.48 1.798 7.992 1 57.72 299 GLY A CA 1
ATOM 2426 C C . GLY A 1 299 ? -1.866 3.184 8.016 1 57.72 299 GLY A C 1
ATOM 2427 O O . GLY A 1 299 ? -2.383 4.09 8.672 1 57.72 299 GLY A O 1
ATOM 2428 N N . ILE A 1 300 ? -0.963 3.35 7.191 1 53.22 300 ILE A N 1
ATOM 2429 C CA . ILE A 1 300 ? -0.22 4.605 7.148 1 53.22 300 ILE A CA 1
ATOM 2430 C C . ILE A 1 300 ? -1.07 5.684 6.484 1 53.22 300 ILE A C 1
ATOM 2432 O O . ILE A 1 300 ? -1.117 6.824 6.957 1 53.22 300 ILE A O 1
ATOM 2436 N N . VAL A 1 301 ? -1.654 5.281 5.414 1 55.34 301 VAL A N 1
ATOM 2437 C CA . VAL A 1 301 ? -2.48 6.219 4.66 1 55.34 301 VAL A CA 1
ATOM 2438 C C . VAL A 1 301 ? -3.588 6.77 5.559 1 55.34 301 VAL A C 1
ATOM 2440 O O . VAL A 1 301 ? -3.887 7.965 5.523 1 55.34 301 VAL A O 1
ATOM 2443 N N . ARG A 1 302 ? -4.191 5.977 6.301 1 55.41 302 ARG A N 1
ATOM 2444 C CA . ARG A 1 302 ? -5.23 6.395 7.238 1 55.41 302 ARG A CA 1
ATOM 2445 C C . ARG A 1 302 ? -4.688 7.402 8.25 1 55.41 302 ARG A C 1
ATOM 2447 O O . ARG A 1 302 ? -5.34 8.406 8.547 1 55.41 302 ARG A O 1
ATOM 2454 N N . GLU A 1 303 ? -3.549 7.234 8.625 1 53.69 303 GLU A N 1
ATOM 2455 C CA . GLU A 1 303 ? -2.92 8.117 9.602 1 53.69 303 GLU A CA 1
ATOM 2456 C C . GLU A 1 303 ? -2.588 9.477 8.984 1 53.69 303 GLU A C 1
ATOM 2458 O O . GLU A 1 303 ? -2.756 10.516 9.633 1 53.69 303 GLU A O 1
ATOM 2463 N N . SER A 1 304 ? -2.252 9.461 7.801 1 51.72 304 SER A N 1
ATOM 2464 C CA . SER A 1 304 ? -1.828 10.664 7.094 1 51.72 304 SER A CA 1
ATOM 2465 C C . SER A 1 304 ? -3.006 11.602 6.844 1 51.72 304 SER A C 1
ATOM 2467 O O . SER A 1 304 ? -2.863 12.828 6.938 1 51.72 304 SER A O 1
ATOM 2469 N N . GLU A 1 305 ? -4.141 11.07 6.402 1 52.91 305 GLU A N 1
ATOM 2470 C CA . GLU A 1 305 ? -5.32 11.898 6.168 1 52.91 305 GLU A CA 1
ATOM 2471 C C . GLU A 1 305 ? -5.699 12.68 7.422 1 52.91 305 GLU A C 1
ATOM 2473 O O . GLU A 1 305 ? -6.102 13.844 7.336 1 52.91 305 GLU A O 1
ATOM 2478 N N . GLN A 1 306 ? -5.578 12.141 8.508 1 53.34 306 GLN A N 1
ATOM 2479 C CA . GLN A 1 306 ? -5.754 12.859 9.766 1 53.34 306 GLN A CA 1
ATOM 2480 C C . GLN A 1 306 ? -4.84 14.078 9.844 1 53.34 306 GLN A C 1
ATOM 2482 O O . GLN A 1 306 ? -5.258 15.141 10.305 1 53.34 306 GLN A O 1
ATOM 2487 N N . GLN A 1 307 ? -3.783 13.914 9.211 1 52.47 307 GLN A N 1
ATOM 2488 C CA . GLN A 1 307 ? -2.777 14.969 9.25 1 52.47 307 GLN A CA 1
ATOM 2489 C C . GLN A 1 307 ? -3.18 16.141 8.367 1 52.47 307 GLN A C 1
ATOM 2491 O O . GLN A 1 307 ? -2.947 17.297 8.719 1 52.47 307 GLN A O 1
ATOM 2496 N N . LYS A 1 308 ? -3.855 15.805 7.211 1 54.06 308 LYS A N 1
ATOM 2497 C CA . LYS A 1 308 ? -4.359 16.859 6.344 1 54.06 308 LYS A CA 1
ATOM 2498 C C . LYS A 1 308 ? -5.305 17.797 7.102 1 54.06 308 LYS A C 1
ATOM 2500 O O . LYS A 1 308 ? -5.258 19.016 6.93 1 54.06 308 LYS A O 1
ATOM 2505 N N . GLU A 1 309 ? -6.16 17.25 7.727 1 55.28 309 GLU A N 1
ATOM 2506 C CA . GLU A 1 309 ? -7.051 18.062 8.562 1 55.28 309 GLU A CA 1
ATOM 2507 C C . GLU A 1 309 ? -6.262 18.969 9.492 1 55.28 309 GLU A C 1
ATOM 2509 O O . GLU A 1 309 ? -6.625 20.125 9.688 1 55.28 309 GLU A O 1
ATOM 2514 N N . VAL A 1 310 ? -5.164 18.562 9.82 1 57.41 310 VAL A N 1
ATOM 2515 C CA . VAL A 1 310 ? -4.301 19.328 10.719 1 57.41 310 VAL A CA 1
ATOM 2516 C C . VAL A 1 310 ? -3.664 20.484 9.961 1 57.41 310 VAL A C 1
ATOM 2518 O O . VAL A 1 310 ? -3.549 21.594 10.484 1 57.41 310 VAL A O 1
ATOM 2521 N N . MET A 1 311 ? -3.498 20.281 8.703 1 57.47 311 MET A N 1
ATOM 2522 C CA . MET A 1 311 ? -2.916 21.328 7.871 1 57.47 311 MET A CA 1
ATOM 2523 C C . MET A 1 311 ? -3.908 22.469 7.66 1 57.47 311 MET A C 1
ATOM 2525 O O . MET A 1 311 ? -3.527 23.641 7.688 1 57.47 311 MET A O 1
ATOM 2529 N N . ARG A 1 312 ? -5.078 22.031 7.281 1 61.69 312 ARG A N 1
ATOM 2530 C CA . ARG A 1 312 ? -6.113 23.047 7.133 1 61.69 312 ARG A CA 1
ATOM 2531 C C . ARG A 1 312 ? -6.234 23.906 8.391 1 61.69 312 ARG A C 1
ATOM 2533 O O . ARG A 1 312 ? -6.352 25.125 8.312 1 61.69 312 ARG A O 1
ATOM 2540 N N . ASN A 1 313 ? -6.137 23.281 9.422 1 62.72 313 ASN A N 1
ATOM 2541 C CA . ASN A 1 313 ? -6.184 23.984 10.703 1 62.72 313 ASN A CA 1
ATOM 2542 C C . ASN A 1 313 ? -4.969 24.891 10.891 1 62.72 313 ASN A C 1
ATOM 2544 O O . ASN A 1 313 ? -5.086 25.984 11.422 1 62.72 313 ASN A O 1
ATOM 2548 N N . ASN A 1 314 ? -3.914 24.453 10.25 1 62.16 314 ASN A N 1
ATOM 2549 C CA . ASN A 1 314 ? -2.686 25.234 10.328 1 62.16 314 ASN A CA 1
ATOM 2550 C C . ASN A 1 314 ? -2.803 26.547 9.539 1 62.16 314 ASN A C 1
ATOM 2552 O O . ASN A 1 314 ? -2.336 27.578 10 1 62.16 314 ASN A O 1
ATOM 2556 N N . VAL A 1 315 ? -3.369 26.312 8.367 1 64.94 315 VAL A N 1
ATOM 2557 C CA . VAL A 1 315 ? -3.561 27.516 7.559 1 64.94 315 VAL A CA 1
ATOM 2558 C C . VAL A 1 315 ? -4.465 28.5 8.297 1 64.94 315 VAL A C 1
ATOM 2560 O O . VAL A 1 315 ? -4.195 29.703 8.328 1 64.94 315 VAL A O 1
ATOM 2563 N N . ALA A 1 316 ? -5.5 27.984 8.828 1 72.44 316 ALA A N 1
ATOM 2564 C CA . ALA A 1 316 ? -6.418 28.812 9.602 1 72.44 316 ALA A CA 1
ATOM 2565 C C . ALA A 1 316 ? -5.707 29.453 10.797 1 72.44 316 ALA A C 1
ATOM 2567 O O . ALA A 1 316 ? -5.906 30.641 11.086 1 72.44 316 ALA A O 1
ATOM 2568 N N . MET A 1 317 ? -4.82 28.734 11.297 1 76.06 317 MET A N 1
ATOM 2569 C CA . MET A 1 317 ? -4.074 29.219 12.445 1 76.06 317 MET A CA 1
ATOM 2570 C C . MET A 1 317 ? -3.043 30.266 12.031 1 76.06 317 MET A C 1
ATOM 2572 O O . MET A 1 317 ? -2.84 31.25 12.727 1 76.06 317 MET A O 1
ATOM 2576 N N . ALA A 1 318 ? -2.484 30.016 10.922 1 75.44 318 ALA A N 1
ATOM 2577 C CA . ALA A 1 318 ? -1.527 30.984 10.398 1 75.44 318 ALA A CA 1
ATOM 2578 C C . ALA A 1 318 ? -2.205 32.312 10.117 1 75.44 318 ALA A C 1
ATOM 2580 O O . ALA A 1 318 ? -1.651 33.375 10.414 1 75.44 318 ALA A O 1
ATOM 2581 N N . SER A 1 319 ? -3.359 32.281 9.602 1 76.94 319 SER A N 1
ATOM 2582 C CA . SER A 1 319 ? -4.137 33.5 9.344 1 76.94 319 SER A CA 1
ATOM 2583 C C . SER A 1 319 ? -4.496 34.188 10.648 1 76.94 319 SER A C 1
ATOM 2585 O O . SER A 1 319 ? -4.406 35.406 10.734 1 76.94 319 SER A O 1
ATOM 2587 N N . LYS A 1 320 ? -4.82 33.375 11.539 1 80.31 320 LYS A N 1
ATOM 2588 C CA . LYS A 1 320 ? -5.172 33.938 12.844 1 80.31 320 LYS A CA 1
ATOM 2589 C C . LYS A 1 320 ? -3.959 34.594 13.508 1 80.31 320 LYS A C 1
ATOM 2591 O O . LYS A 1 320 ? -4.078 35.625 14.133 1 80.31 320 LYS A O 1
ATOM 2596 N N . ILE A 1 321 ? -2.865 34.031 13.32 1 80.06 321 ILE A N 1
ATOM 2597 C CA . ILE A 1 321 ? -1.626 34.562 13.867 1 80.06 321 ILE A CA 1
ATOM 2598 C C . ILE A 1 321 ? -1.314 35.906 13.195 1 80.06 321 ILE A C 1
ATOM 2600 O O . ILE A 1 321 ? -0.983 36.875 13.875 1 80.06 321 ILE A O 1
ATOM 2604 N N . ALA A 1 322 ? -1.468 35.906 11.945 1 81.69 322 ALA A N 1
ATOM 2605 C CA . ALA A 1 322 ? -1.215 37.156 11.211 1 81.69 322 ALA A CA 1
ATOM 2606 C C . ALA A 1 322 ? -2.154 38.25 11.672 1 81.69 322 ALA A C 1
ATOM 2608 O O . ALA A 1 322 ? -1.732 39.406 11.859 1 81.69 322 ALA A O 1
ATOM 2609 N N . GLU A 1 323 ? -3.348 37.938 11.922 1 85.25 323 GLU A N 1
ATOM 2610 C CA . GLU A 1 323 ? -4.344 38.875 12.398 1 85.25 323 GLU A CA 1
ATOM 2611 C C . GLU A 1 323 ? -4.012 39.375 13.797 1 85.25 323 GLU A C 1
ATOM 2613 O O . GLU A 1 323 ? -4.105 40.562 14.078 1 85.25 323 GLU A O 1
ATOM 2618 N N . LEU A 1 324 ? -3.604 38.5 14.555 1 81.88 324 LEU A N 1
ATOM 2619 C CA . LEU A 1 324 ? -3.291 38.844 15.938 1 81.88 324 LEU A CA 1
ATOM 2620 C C . LEU A 1 324 ? -2.027 39.688 16 1 81.88 324 LEU A C 1
ATOM 2622 O O . LEU A 1 324 ? -1.939 40.625 16.828 1 81.88 324 LEU A O 1
ATOM 2626 N N . GLU A 1 325 ? -1.178 39.406 15.195 1 84.19 325 GLU A N 1
ATOM 2627 C CA . GLU A 1 325 ? 0.039 40.219 15.141 1 84.19 325 GLU A CA 1
ATOM 2628 C C . GLU A 1 325 ? -0.263 41.625 14.695 1 84.19 325 GLU A C 1
ATOM 2630 O O . GLU A 1 325 ? 0.292 42.594 15.234 1 84.19 325 GLU A O 1
ATOM 2635 N N . LYS A 1 326 ? -1.075 41.781 13.742 1 86.38 326 LYS A N 1
ATOM 2636 C CA . LYS A 1 326 ? -1.502 43.094 13.281 1 86.38 326 LYS A CA 1
ATOM 2637 C C . LYS A 1 326 ? -2.223 43.844 14.391 1 86.38 326 LYS A C 1
ATOM 2639 O O . LYS A 1 326 ? -1.943 45.031 14.625 1 86.38 326 LYS A O 1
ATOM 2644 N N . LEU A 1 327 ? -3.049 43.156 15.031 1 83.06 327 LEU A N 1
ATOM 2645 C CA . LEU A 1 327 ? -3.801 43.75 16.125 1 83.06 327 LEU A CA 1
ATOM 2646 C C . LEU A 1 327 ? -2.869 44.188 17.25 1 83.06 327 LEU A C 1
ATOM 2648 O O . LEU A 1 327 ? -3.047 45.25 17.844 1 83.06 327 LEU A O 1
ATOM 2652 N N . ALA A 1 328 ? -1.939 43.406 17.484 1 81.25 328 ALA A N 1
ATOM 2653 C CA . ALA A 1 328 ? -0.964 43.688 18.531 1 81.25 328 ALA A CA 1
ATOM 2654 C C . ALA A 1 328 ? -0.137 44.938 18.172 1 81.25 328 ALA A C 1
ATOM 2656 O O . ALA A 1 328 ? 0.148 45.781 19.047 1 81.25 328 ALA A O 1
ATOM 2657 N N . LYS A 1 329 ? 0.177 45.031 16.984 1 85.31 329 LYS A N 1
ATOM 2658 C CA . LYS A 1 329 ? 0.919 46.219 16.531 1 85.31 329 LYS A CA 1
ATOM 2659 C C . LYS A 1 329 ? 0.077 47.469 16.641 1 85.31 329 LYS A C 1
ATOM 2661 O O . LYS A 1 329 ? 0.563 48.5 17.094 1 85.31 329 LYS A O 1
ATOM 2666 N N . GLU A 1 330 ? -1.119 47.406 16.312 1 88.31 330 GLU A N 1
ATOM 2667 C CA . GLU A 1 330 ? -2.041 48.531 16.391 1 88.31 330 GLU A CA 1
ATOM 2668 C C . GLU A 1 330 ? -2.25 48.969 17.828 1 88.31 330 GLU A C 1
ATOM 2670 O O . GLU A 1 330 ? -2.225 50.188 18.125 1 88.31 330 GLU A O 1
ATOM 2675 N N . ARG A 1 331 ? -2.385 48 18.625 1 85.38 331 ARG A N 1
ATOM 2676 C CA . ARG A 1 331 ? -2.598 48.281 20.031 1 85.38 331 ARG A CA 1
ATOM 2677 C C . ARG A 1 331 ? -1.352 48.906 20.656 1 85.38 331 ARG A C 1
ATOM 2679 O O . ARG A 1 331 ? -1.451 49.812 21.5 1 85.38 331 ARG A O 1
ATOM 2686 N N . GLN A 1 332 ? -0.298 48.5 20.219 1 87.88 332 GLN A N 1
ATOM 2687 C CA . GLN A 1 332 ? 0.956 49.062 20.703 1 87.88 332 GLN A CA 1
ATOM 2688 C C . GLN A 1 332 ? 1.124 50.5 20.25 1 87.88 332 GLN A C 1
ATOM 2690 O O . GLN A 1 332 ? 1.575 51.375 21.031 1 87.88 332 GLN A O 1
ATOM 2695 N N . GLU A 1 333 ? 0.779 50.812 19.109 1 90.31 333 GLU A N 1
ATOM 2696 C CA . GLU A 1 333 ? 0.838 52.188 18.594 1 90.31 333 GLU A CA 1
ATOM 2697 C C . GLU A 1 333 ? -0.125 53.094 19.344 1 90.31 333 GLU A C 1
ATOM 2699 O O . GLU A 1 333 ? 0.235 54.219 19.703 1 90.31 333 GLU A O 1
ATOM 2704 N N . LYS A 1 334 ? -1.244 52.531 19.625 1 89.81 334 LYS A N 1
ATOM 2705 C CA . LYS A 1 334 ? -2.234 53.281 20.375 1 89.81 334 LYS A CA 1
ATOM 2706 C C . LYS A 1 334 ? -1.751 53.562 21.797 1 89.81 334 LYS A C 1
ATOM 2708 O O . LYS A 1 334 ? -1.917 54.656 22.312 1 89.81 334 LYS A O 1
ATOM 2713 N N . LEU A 1 335 ? -1.162 52.656 22.375 1 88.12 335 LEU A N 1
ATOM 2714 C CA . LEU A 1 335 ? -0.606 52.781 23.719 1 88.12 335 LEU A CA 1
ATOM 2715 C C . LEU A 1 335 ? 0.466 53.844 23.766 1 88.12 335 LEU A C 1
ATOM 2717 O O . LEU A 1 335 ? 0.476 54.688 24.672 1 88.12 335 LEU A O 1
ATOM 2721 N N . ASN A 1 336 ? 1.261 53.875 22.812 1 89.31 336 ASN A N 1
ATOM 2722 C CA . ASN A 1 336 ? 2.322 54.875 22.734 1 89.31 336 ASN A CA 1
ATOM 2723 C C . ASN A 1 336 ? 1.758 56.281 22.578 1 89.31 336 ASN A C 1
ATOM 2725 O O . ASN A 1 336 ? 2.229 57.219 23.219 1 89.31 336 ASN A O 1
ATOM 2729 N N . ALA A 1 337 ? 0.758 56.344 21.812 1 92.38 337 ALA A N 1
ATOM 2730 C CA . ALA A 1 337 ? 0.136 57.625 21.547 1 92.38 337 ALA A CA 1
ATOM 2731 C C . ALA A 1 337 ? -0.537 58.188 22.812 1 92.38 337 ALA A C 1
ATOM 2733 O O . ALA A 1 337 ? -0.361 59.344 23.156 1 92.38 337 ALA A O 1
ATOM 2734 N N . ILE A 1 338 ? -1.145 57.281 23.516 1 90.62 338 ILE A N 1
ATOM 2735 C CA . ILE A 1 338 ? -1.877 57.719 24.703 1 90.62 338 ILE A CA 1
ATOM 2736 C C . ILE A 1 338 ? -0.894 58.031 25.828 1 90.62 338 ILE A C 1
ATOM 2738 O O . ILE A 1 338 ? -1.115 58.969 26.594 1 90.62 338 ILE A O 1
ATOM 2742 N N . GLN A 1 339 ? 0.147 57.375 25.812 1 91.62 339 GLN A N 1
ATOM 2743 C CA . GLN A 1 339 ? 1.183 57.656 26.797 1 91.62 339 GLN A CA 1
ATOM 2744 C C . GLN A 1 339 ? 1.812 59.031 26.578 1 91.62 339 GLN A C 1
ATOM 2746 O O . GLN A 1 339 ? 2.066 59.75 27.531 1 91.62 339 GLN A O 1
ATOM 2751 N N . LEU A 1 340 ? 2.021 59.344 25.375 1 92.81 340 LEU A N 1
ATOM 2752 C CA . LEU A 1 340 ? 2.564 60.656 25.031 1 92.81 340 LEU A CA 1
ATOM 2753 C C . LEU A 1 340 ? 1.595 61.75 25.422 1 92.81 340 LEU A C 1
ATOM 2755 O O . LEU A 1 340 ? 2.008 62.781 25.953 1 92.81 340 LEU A O 1
ATOM 2759 N N . GLU A 1 341 ? 0.375 61.531 25.234 1 91.88 341 GLU A N 1
ATOM 2760 C CA . GLU A 1 341 ? -0.653 62.5 25.609 1 91.88 341 GLU A CA 1
ATOM 2761 C C . GLU A 1 341 ? -0.732 62.656 27.125 1 91.88 341 GLU A C 1
ATOM 2763 O O . GLU A 1 341 ? -0.876 63.781 27.625 1 91.88 341 GLU A O 1
ATOM 2768 N N . LEU A 1 342 ? -0.614 61.625 27.766 1 89.56 342 LEU A N 1
ATOM 2769 C CA . LEU A 1 342 ? -0.634 61.656 29.219 1 89.56 342 LEU A CA 1
ATOM 2770 C C . LEU A 1 342 ? 0.538 62.469 29.766 1 89.56 342 LEU A C 1
ATOM 2772 O O . LEU A 1 342 ? 0.364 63.281 30.672 1 89.56 342 LEU A O 1
ATOM 2776 N N . ASP A 1 343 ? 1.625 62.281 29.203 1 91.81 343 ASP A N 1
ATOM 2777 C CA . ASP A 1 343 ? 2.816 63 29.641 1 91.81 343 ASP A CA 1
ATOM 2778 C C . ASP A 1 343 ? 2.672 64.5 29.375 1 91.81 343 ASP A C 1
ATOM 2780 O O . ASP A 1 343 ? 3.076 65.312 30.203 1 91.81 343 ASP A O 1
ATOM 2784 N N . ARG A 1 344 ? 2.057 64.875 28.344 1 92.69 344 ARG A N 1
ATOM 2785 C CA . ARG A 1 344 ? 1.802 66.25 28 1 92.69 344 ARG A CA 1
ATOM 2786 C C . ARG A 1 344 ? 0.848 66.875 29 1 92.69 344 ARG A C 1
ATOM 2788 O O . ARG A 1 344 ? 1.091 68 29.453 1 92.69 344 ARG A O 1
ATOM 2795 N N . GLU A 1 345 ? -0.116 66.062 29.359 1 89.94 345 GLU A N 1
ATOM 2796 C CA . GLU A 1 345 ? -1.111 66.625 30.297 1 89.94 345 GLU A CA 1
ATOM 2797 C C . GLU A 1 345 ? -0.532 66.75 31.703 1 89.94 345 GLU A C 1
ATOM 2799 O O . GLU A 1 345 ? -0.852 67.688 32.406 1 89.94 345 GLU A O 1
ATOM 2804 N N . LYS A 1 346 ? 0.306 65.938 32 1 90.12 346 LYS A N 1
ATOM 2805 C CA . LYS A 1 346 ? 0.973 66 33.312 1 90.12 346 LYS A CA 1
ATOM 2806 C C . LYS A 1 346 ? 1.891 67.188 33.375 1 90.12 346 LYS A C 1
ATOM 2808 O O . LYS A 1 346 ? 1.945 67.875 34.406 1 90.12 346 LYS A O 1
ATOM 2813 N N . LYS A 1 347 ? 2.564 67.5 32.344 1 90.38 347 LYS A N 1
ATOM 2814 C CA . LYS A 1 347 ? 3.424 68.688 32.281 1 90.38 347 LYS A CA 1
ATOM 2815 C C . LYS A 1 347 ? 2.605 69.938 32.406 1 90.38 347 LYS A C 1
ATOM 2817 O O . LYS A 1 347 ? 2.963 70.875 33.156 1 90.38 347 LYS A O 1
ATOM 2822 N N . LYS A 1 348 ? 1.51 70 31.766 1 90.06 348 LYS A N 1
ATOM 2823 C CA . LYS A 1 348 ? 0.613 71.125 31.812 1 90.06 348 LYS A CA 1
ATOM 2824 C C . LYS A 1 348 ? 0.068 71.312 33.219 1 90.06 348 LYS A C 1
ATOM 2826 O O . LYS A 1 348 ? 0.004 72.5 33.719 1 90.06 348 LYS A O 1
ATOM 2831 N N . ASN A 1 349 ? -0.255 70.25 33.844 1 85.12 349 ASN A N 1
ATOM 2832 C CA . ASN A 1 349 ? -0.771 70.312 35.188 1 85.12 349 ASN A CA 1
ATOM 2833 C C . ASN A 1 349 ? 0.264 70.875 36.156 1 85.12 349 ASN A C 1
ATOM 2835 O O . ASN A 1 349 ? -0.065 71.688 37.031 1 85.12 349 ASN A O 1
ATOM 2839 N N . ARG A 1 350 ? 1.46 70.562 35.969 1 86.38 350 ARG A N 1
ATOM 2840 C CA . ARG A 1 350 ? 2.541 71.062 36.812 1 86.38 350 ARG A CA 1
ATOM 2841 C C . ARG A 1 350 ? 2.748 72.562 36.625 1 86.38 350 ARG A C 1
ATOM 2843 O O . ARG A 1 350 ? 2.895 73.312 37.594 1 86.38 350 ARG A O 1
ATOM 2850 N N . GLU A 1 351 ? 2.646 73 35.438 1 86.94 351 GLU A N 1
ATOM 2851 C CA . GLU A 1 351 ? 2.826 74.438 35.125 1 86.94 351 GLU A CA 1
ATOM 2852 C C . GLU A 1 351 ? 1.688 75.25 35.688 1 86.94 351 GLU A C 1
ATOM 2854 O O . GLU A 1 351 ? 1.927 76.312 36.25 1 86.94 351 GLU A O 1
ATOM 2859 N N . LEU A 1 352 ? 0.531 74.688 35.594 1 84.5 352 LEU A N 1
ATOM 2860 C CA . LEU A 1 352 ? -0.634 75.375 36.094 1 84.5 352 LEU A CA 1
ATOM 2861 C C . LEU A 1 352 ? -0.616 75.5 37.625 1 84.5 352 LEU A C 1
ATOM 2863 O O . LEU A 1 352 ? -0.967 76.5 38.188 1 84.5 352 LEU A O 1
ATOM 2867 N N . ALA A 1 353 ? -0.199 74.438 38.156 1 84.5 353 ALA A N 1
ATOM 2868 C CA . ALA A 1 353 ? -0.106 74.438 39.625 1 84.5 353 ALA A CA 1
ATOM 2869 C C . ALA A 1 353 ? 0.939 75.438 40.125 1 84.5 353 ALA A C 1
ATOM 2871 O O . ALA A 1 353 ? 0.708 76.125 41.094 1 84.5 353 ALA A O 1
ATOM 2872 N N . GLU A 1 354 ? 2.039 75.5 39.438 1 83.62 354 GLU A N 1
ATOM 2873 C CA . GLU A 1 354 ? 3.088 76.438 39.781 1 83.62 354 GLU A CA 1
ATOM 2874 C C . GLU A 1 354 ? 2.613 77.875 39.594 1 83.62 354 GLU A C 1
ATOM 2876 O O . GLU A 1 354 ? 2.846 78.75 40.469 1 83.62 354 GLU A O 1
ATOM 2881 N N . ALA A 1 355 ? 1.877 78.125 38.594 1 81.12 355 ALA A N 1
ATOM 2882 C CA . ALA A 1 355 ? 1.33 79.438 38.312 1 81.12 355 ALA A CA 1
ATOM 2883 C C . ALA A 1 355 ? 0.304 79.875 39.344 1 81.12 355 ALA A C 1
ATOM 2885 O O . ALA A 1 355 ? 0.285 81 39.812 1 81.12 355 ALA A O 1
ATOM 2886 N N . ALA A 1 356 ? -0.446 78.875 39.75 1 82.12 356 ALA A N 1
ATOM 2887 C CA . ALA A 1 356 ? -1.46 79.125 40.75 1 82.12 356 ALA A CA 1
ATOM 2888 C C . ALA A 1 356 ? -0.815 79.5 42.094 1 82.12 356 ALA A C 1
ATOM 2890 O O . ALA A 1 356 ? -1.282 80.375 42.812 1 82.12 356 ALA A O 1
ATOM 2891 N N . ALA A 1 357 ? 0.226 78.812 42.344 1 80.38 357 ALA A N 1
ATOM 2892 C CA . ALA A 1 357 ? 0.946 79.062 43.594 1 80.38 357 ALA A CA 1
ATOM 2893 C C . ALA A 1 357 ? 1.524 80.5 43.625 1 80.38 357 ALA A C 1
ATOM 2895 O O . ALA A 1 357 ? 1.477 81.188 44.656 1 80.38 357 ALA A O 1
ATOM 2896 N N . ILE A 1 358 ? 1.892 81 42.531 1 73.31 358 ILE A N 1
ATOM 2897 C CA . ILE A 1 358 ? 2.449 82.312 42.406 1 73.31 358 ILE A CA 1
ATOM 2898 C C . ILE A 1 358 ? 1.347 83.375 42.594 1 73.31 358 ILE A C 1
ATOM 2900 O O . ILE A 1 358 ? 1.531 84.375 43.312 1 73.31 358 ILE A O 1
ATOM 2904 N N . LYS A 1 359 ? 0.248 83.125 42.094 1 76.44 359 LYS A N 1
ATOM 2905 C CA . LYS A 1 359 ? -0.881 84.062 42.188 1 76.44 359 LYS A CA 1
ATOM 2906 C C . LYS A 1 359 ? -1.406 84.125 43.625 1 76.44 359 LYS A C 1
ATOM 2908 O O . LYS A 1 359 ? -1.78 85.188 44.094 1 76.44 359 LYS A O 1
ATOM 2913 N N . ASP A 1 360 ? -1.373 82.938 44.188 1 77.62 360 ASP A N 1
ATOM 2914 C CA . ASP A 1 360 ? -1.76 82.875 45.594 1 77.62 360 ASP A CA 1
ATOM 2915 C C . ASP A 1 360 ? -0.861 83.812 46.406 1 77.62 360 ASP A C 1
ATOM 2917 O O . ASP A 1 360 ? -1.346 84.562 47.281 1 77.62 360 ASP A O 1
ATOM 2921 N N . GLU A 1 361 ? 0.313 83.812 46.188 1 73.62 361 GLU A N 1
ATOM 2922 C CA . GLU A 1 361 ? 1.274 84.625 46.906 1 73.62 361 GLU A CA 1
ATOM 2923 C C . GLU A 1 361 ? 1.064 86.125 46.594 1 73.62 361 GLU A C 1
ATOM 2925 O O . GLU A 1 361 ? 1.138 86.938 47.5 1 73.62 361 GLU A O 1
ATOM 2930 N N . GLN A 1 362 ? 0.711 86.438 45.469 1 71.75 362 GLN A N 1
ATOM 2931 C CA . GLN A 1 362 ? 0.431 87.812 45.062 1 71.75 362 GLN A CA 1
ATOM 2932 C C . GLN A 1 362 ? -0.802 88.375 45.781 1 71.75 362 GLN A C 1
ATOM 2934 O O . GLN A 1 362 ? -0.794 89.5 46.25 1 71.75 362 GLN A O 1
ATOM 2939 N N . ILE A 1 363 ? -1.705 87.562 45.812 1 72.5 363 ILE A N 1
ATOM 2940 C CA . ILE A 1 363 ? -2.943 87.938 46.469 1 72.5 363 ILE A CA 1
ATOM 2941 C C . ILE A 1 363 ? -2.67 88.25 47.969 1 72.5 363 ILE A C 1
ATOM 2943 O O . ILE A 1 363 ? -3.123 89.25 48.5 1 72.5 363 ILE A O 1
ATOM 2947 N N . LYS A 1 364 ? -1.876 87.438 48.5 1 70 364 LYS A N 1
ATOM 2948 C CA . LYS A 1 364 ? -1.53 87.625 49.906 1 70 364 LYS A CA 1
ATOM 2949 C C . LYS A 1 364 ? -0.774 88.938 50.125 1 70 364 LYS A C 1
ATOM 2951 O O . LYS A 1 364 ? -1.054 89.625 51.062 1 70 364 LYS A O 1
ATOM 2956 N N . ILE A 1 365 ? 0.028 89.25 49.25 1 64.75 365 ILE A N 1
ATOM 2957 C CA . ILE A 1 365 ? 0.833 90.5 49.375 1 64.75 365 ILE A CA 1
ATOM 2958 C C . ILE A 1 365 ? -0.057 91.688 49.188 1 64.75 365 ILE A C 1
ATOM 2960 O O . ILE A 1 365 ? 0.031 92.688 49.938 1 64.75 365 ILE A O 1
ATOM 2964 N N . LEU A 1 366 ? -0.892 91.562 48.281 1 67.44 366 LEU A N 1
ATOM 2965 C CA . LEU A 1 366 ? -1.785 92.688 48.031 1 67.44 366 LEU A CA 1
ATOM 2966 C C . LEU A 1 366 ? -2.744 92.938 49.188 1 67.44 366 LEU A C 1
ATOM 2968 O O . LEU A 1 366 ? -3.002 94.062 49.562 1 67.44 366 LEU A O 1
ATOM 2972 N N . GLN A 1 367 ? -3.066 91.875 49.719 1 65.81 367 GLN A N 1
ATOM 2973 C CA . GLN A 1 367 ? -3.943 92 50.875 1 65.81 367 GLN A CA 1
ATOM 2974 C C . GLN A 1 367 ? -3.215 92.562 52.062 1 65.81 367 GLN A C 1
ATOM 2976 O O . GLN A 1 367 ? -3.771 93.438 52.781 1 65.81 367 GLN A O 1
ATOM 2981 N N . ASN A 1 368 ? -2.014 92.25 52.188 1 63.59 368 ASN A N 1
ATOM 2982 C CA . ASN A 1 368 ? -1.207 92.812 53.25 1 63.59 368 ASN A CA 1
ATOM 2983 C C . ASN A 1 368 ? -0.956 94.312 53.062 1 63.59 368 ASN A C 1
ATOM 2985 O O . ASN A 1 368 ? -1.021 95.062 54 1 63.59 368 ASN A O 1
ATOM 2989 N N . VAL A 1 369 ? -0.75 94.688 51.969 1 60.25 369 VAL A N 1
ATOM 2990 C CA . VAL A 1 369 ? -0.521 96.125 51.656 1 60.25 369 VAL A CA 1
ATOM 2991 C C . VAL A 1 369 ? -1.79 96.938 51.906 1 60.25 369 VAL A C 1
ATOM 2993 O O . VAL A 1 369 ? -1.729 98 52.469 1 60.25 369 VAL A O 1
ATOM 2996 N N . LEU A 1 370 ? -2.725 96.438 51.625 1 61.44 370 LEU A N 1
ATOM 2997 C CA . LEU A 1 370 ? -4.004 97.062 51.844 1 61.44 370 LEU A CA 1
ATOM 2998 C C . LEU A 1 370 ? -4.289 97.25 53.312 1 61.44 370 LEU A C 1
ATOM 3000 O O . LEU A 1 370 ? -4.762 98.25 53.781 1 61.44 370 LEU A O 1
ATOM 3004 N N . GLN A 1 371 ? -3.891 96.25 54 1 58.97 371 GLN A N 1
ATOM 3005 C CA . GLN A 1 371 ? -4.086 96.25 55.438 1 58.97 371 GLN A CA 1
ATOM 3006 C C . GLN A 1 371 ? -3.166 97.312 56.094 1 58.97 371 GLN A C 1
ATOM 3008 O O . GLN A 1 371 ? -3.578 98.062 57 1 58.97 371 GLN A O 1
ATOM 3013 N N . GLU A 1 372 ? -2.053 97.438 55.656 1 57.28 372 GLU A N 1
ATOM 3014 C CA . GLU A 1 372 ? -1.088 98.375 56.188 1 57.28 372 GLU A CA 1
ATOM 3015 C C . GLU A 1 372 ? -1.485 99.812 55.844 1 57.28 372 GLU A C 1
ATOM 3017 O O . GLU A 1 372 ? -1.302 100.688 56.656 1 57.28 372 GLU A O 1
ATOM 3022 N N . ASN A 1 373 ? -1.935 100 54.812 1 52.12 373 ASN A N 1
ATOM 3023 C CA . ASN A 1 373 ? -2.371 101.312 54.406 1 52.12 373 ASN A CA 1
ATOM 3024 C C . ASN A 1 373 ? -3.57 101.812 55.219 1 52.12 373 ASN A C 1
ATOM 3026 O O . ASN A 1 373 ? -3.721 103 55.5 1 52.12 373 ASN A O 1
ATOM 3030 N N . ASP A 1 374 ? -4.367 101.062 55.625 1 47.75 374 ASP A N 1
ATOM 3031 C CA . ASP A 1 374 ? -5.547 101.438 56.375 1 47.75 374 ASP A CA 1
ATOM 3032 C C . ASP A 1 374 ? -5.184 101.688 57.844 1 47.75 374 ASP A C 1
ATOM 3034 O O . ASP A 1 374 ? -5.871 102.438 58.531 1 47.75 374 ASP A O 1
ATOM 3038 N N . SER A 1 375 ? -4.32 101.062 58.375 1 45.09 375 SER A N 1
ATOM 3039 C CA . SER A 1 375 ? -3.963 101.25 59.781 1 45.09 375 SER A CA 1
ATOM 3040 C C . SER A 1 375 ? -3.094 102.5 59.969 1 45.09 375 SER A C 1
ATOM 3042 O O . SER A 1 375 ? -2.768 102.875 61.094 1 45.09 375 SER A O 1
ATOM 3044 N N . ARG A 1 376 ? -2.578 103.062 59.062 1 43.97 376 ARG A N 1
ATOM 3045 C CA . ARG A 1 376 ? -1.758 104.25 59.344 1 43.97 376 ARG A CA 1
ATOM 3046 C C . ARG A 1 376 ? -2.627 105.438 59.594 1 43.97 376 ARG A C 1
ATOM 3048 O O . ARG A 1 376 ? -3.498 105.812 58.781 1 43.97 376 ARG A O 1
ATOM 3055 N N . PRO A 1 377 ? -2.691 105.938 60.75 1 40.25 377 PRO A N 1
ATOM 3056 C CA . PRO A 1 377 ? -3.305 107.25 61.094 1 40.25 377 PRO A CA 1
ATOM 3057 C C . PRO A 1 377 ? -2.951 108.312 60.094 1 40.25 377 PRO A C 1
ATOM 3059 O O . PRO A 1 377 ? -1.894 108.25 59.469 1 40.25 377 PRO A O 1
ATOM 3062 N N . ALA A 1 378 ? -3.99 109.062 59.594 1 39.5 378 ALA A N 1
ATOM 3063 C CA . ALA A 1 378 ? -3.762 110.312 58.906 1 39.5 378 ALA A CA 1
ATOM 3064 C C . ALA A 1 378 ? -2.504 111 59.438 1 39.5 378 ALA A C 1
ATOM 3066 O O . ALA A 1 378 ? -2.373 111.25 60.625 1 39.5 378 ALA A O 1
ATOM 3067 N N . ALA A 1 379 ? -1.431 110.812 58.969 1 38.88 379 ALA A N 1
ATOM 3068 C CA . ALA A 1 379 ? -0.344 111.75 59.312 1 38.88 379 ALA A CA 1
ATOM 3069 C C . ALA A 1 379 ? -0.848 113.188 59.406 1 38.88 379 ALA A C 1
ATOM 3071 O O . ALA A 1 379 ? -0.571 114 58.531 1 38.88 379 ALA A O 1
ATOM 3072 N N . ALA A 1 380 ? -2.008 113.25 59.531 1 38.91 380 ALA A N 1
ATOM 3073 C CA . ALA A 1 380 ? -2.381 114.688 59.688 1 38.91 380 ALA A CA 1
ATOM 3074 C C . ALA A 1 380 ? -1.463 115.375 60.656 1 38.91 380 ALA A C 1
ATOM 3076 O O . ALA A 1 380 ? -1.078 116.562 60.438 1 38.91 380 ALA A O 1
ATOM 3077 N N . ASP A 1 381 ? -1.583 115 61.969 1 39.28 381 ASP A N 1
ATOM 3078 C CA . ASP A 1 381 ? -1.229 115.938 63 1 39.28 381 ASP A CA 1
ATOM 3079 C C . ASP A 1 381 ? 0.287 116.062 63.125 1 39.28 381 ASP A C 1
ATOM 3081 O O . ASP A 1 381 ? 0.787 116.5 64.188 1 39.28 381 ASP A O 1
ATOM 3085 N N . ALA A 1 382 ? 1.015 115.375 62.438 1 43.91 382 ALA A N 1
ATOM 3086 C CA . ALA A 1 382 ? 2.385 115.625 62.875 1 43.91 382 ALA A CA 1
ATOM 3087 C C . ALA A 1 382 ? 2.766 117.062 62.562 1 43.91 382 ALA A C 1
ATOM 3089 O O . ALA A 1 382 ? 2.314 117.625 61.562 1 43.91 382 ALA A O 1
ATOM 3090 N N . ASP A 1 383 ? 3.143 117.688 63.469 1 50.94 383 ASP A N 1
ATOM 3091 C CA . ASP A 1 383 ? 3.666 119.062 63.5 1 50.94 383 ASP A CA 1
ATOM 3092 C C . ASP A 1 383 ? 4.586 119.25 62.281 1 50.94 383 ASP A C 1
ATOM 3094 O O . ASP A 1 383 ? 5.18 118.312 61.75 1 50.94 383 ASP A O 1
ATOM 3098 N N . GLU A 1 384 ? 4.477 120.25 61.5 1 55.69 384 GLU A N 1
ATOM 3099 C CA . GLU A 1 384 ? 5.281 120.75 60.375 1 55.69 384 GLU A CA 1
ATOM 3100 C C . GLU A 1 384 ? 6.742 120.312 60.531 1 55.69 384 GLU A C 1
ATOM 3102 O O . GLU A 1 384 ? 7.414 120 59.562 1 55.69 384 GLU A O 1
ATOM 3107 N N . GLY A 1 385 ? 7.086 120.188 61.625 1 63.25 385 GLY A N 1
ATOM 3108 C CA . GLY A 1 385 ? 8.484 119.875 61.875 1 63.25 385 GLY A CA 1
ATOM 3109 C C . GLY A 1 385 ? 8.828 118.438 61.656 1 63.25 385 GLY A C 1
ATOM 3110 O O . GLY A 1 385 ? 9.906 118.125 61.125 1 63.25 385 GLY A O 1
ATOM 3111 N N . THR A 1 386 ? 7.961 117.562 61.969 1 70.12 386 THR A N 1
ATOM 3112 C CA . THR A 1 386 ? 8.227 116.125 61.844 1 70.12 386 THR A CA 1
ATOM 3113 C C . THR A 1 386 ? 8.141 115.625 60.375 1 70.12 386 THR A C 1
ATOM 3115 O O . THR A 1 386 ? 8.883 114.75 59.938 1 70.12 386 THR A O 1
ATOM 3118 N N . LYS A 1 387 ? 7.352 116.25 59.719 1 73.94 387 LYS A N 1
ATOM 3119 C CA . LYS A 1 387 ? 7.238 115.938 58.312 1 73.94 387 LYS A CA 1
ATOM 3120 C C . LYS A 1 387 ? 8.531 116.312 57.562 1 73.94 387 LYS A C 1
ATOM 3122 O O . LYS A 1 387 ? 8.984 115.5 56.719 1 73.94 387 LYS A O 1
ATOM 3127 N N . THR A 1 388 ? 8.992 117.312 57.938 1 74.31 388 THR A N 1
ATOM 3128 C CA . THR A 1 388 ? 10.219 117.812 57.312 1 74.31 388 THR A CA 1
ATOM 3129 C C . THR A 1 388 ? 11.375 116.812 57.625 1 74.31 388 THR A C 1
ATOM 3131 O O . THR A 1 388 ? 12.203 116.562 56.75 1 74.31 388 THR A O 1
ATOM 3134 N N . LYS A 1 389 ? 11.336 116.312 58.719 1 79.44 389 LYS A N 1
ATOM 3135 C CA . LYS A 1 389 ? 12.383 115.375 59.125 1 79.44 389 LYS A CA 1
ATOM 3136 C C . LYS A 1 389 ? 12.25 114.062 58.375 1 79.44 389 LYS A C 1
ATOM 3138 O O . LYS A 1 389 ? 13.25 113.5 57.969 1 79.44 389 LYS A O 1
ATOM 3143 N N . LYS A 1 390 ? 11.188 113.625 58.094 1 80.31 390 LYS A N 1
ATOM 3144 C CA . LYS A 1 390 ? 10.953 112.375 57.406 1 80.31 390 LYS A CA 1
ATOM 3145 C C . LYS A 1 390 ? 11.297 112.5 55.938 1 80.31 390 LYS A C 1
ATOM 3147 O O . LYS A 1 390 ? 11.844 111.562 55.344 1 80.31 390 LYS A O 1
ATOM 3152 N N . LEU A 1 391 ? 11 113.562 55.5 1 81.88 391 LEU A N 1
ATOM 3153 C CA . LEU A 1 391 ? 11.328 113.812 54.094 1 81.88 391 LEU A CA 1
ATOM 3154 C C . LEU A 1 391 ? 12.836 113.812 53.906 1 81.88 391 LEU A C 1
ATOM 3156 O O . LEU A 1 391 ? 13.344 113.312 52.906 1 81.88 391 LEU A O 1
ATOM 3160 N N . GLU A 1 392 ? 13.422 114.5 54.906 1 81.19 392 GLU A N 1
ATOM 3161 C CA . GLU A 1 392 ? 14.883 114.562 54.844 1 81.19 392 GLU A CA 1
ATOM 3162 C C . GLU A 1 392 ? 15.508 113.125 54.969 1 81.19 392 GLU A C 1
ATOM 3164 O O . GLU A 1 392 ? 16.453 112.812 54.281 1 81.19 392 GLU A O 1
ATOM 3169 N N . LEU A 1 393 ? 14.93 112.375 55.75 1 85.12 393 LEU A N 1
ATOM 3170 C CA . LEU A 1 393 ? 15.422 111 55.938 1 85.12 393 LEU A CA 1
ATOM 3171 C C . LEU A 1 393 ? 15.211 110.125 54.688 1 85.12 393 LEU A C 1
ATOM 3173 O O . LEU A 1 393 ? 16.062 109.312 54.344 1 85.12 393 LEU A O 1
ATOM 3177 N N . ALA A 1 394 ? 14.188 110.312 54.125 1 85.38 394 ALA A N 1
ATOM 3178 C CA . ALA A 1 394 ? 13.875 109.562 52.906 1 85.38 394 ALA A CA 1
ATOM 3179 C C . ALA A 1 394 ? 14.852 109.938 51.781 1 85.38 394 ALA A C 1
ATOM 3181 O O . ALA A 1 394 ? 15.297 109.062 51.062 1 85.38 394 ALA A O 1
ATOM 3182 N N . GLN A 1 395 ? 15.141 111.188 51.781 1 84 395 GLN A N 1
ATOM 3183 C CA . GLN A 1 395 ? 16.031 111.625 50.719 1 84 395 GLN A CA 1
ATOM 3184 C C . GLN A 1 395 ? 17.453 111.125 50.938 1 84 395 GLN A C 1
ATOM 3186 O O . GLN A 1 395 ? 18.219 110.938 49.969 1 84 395 GLN A O 1
ATOM 3191 N N . ASN A 1 396 ? 17.688 110.812 52.188 1 81.69 396 ASN A N 1
ATOM 3192 C CA . ASN A 1 396 ? 19.047 110.375 52.5 1 81.69 396 ASN A CA 1
ATOM 3193 C C . ASN A 1 396 ? 19.109 108.812 52.562 1 81.69 396 ASN A C 1
ATOM 3195 O O . ASN A 1 396 ? 20.172 108.25 52.812 1 81.69 396 ASN A O 1
ATOM 3199 N N . THR A 1 397 ? 18.062 108.188 52.312 1 88.12 397 THR A N 1
ATOM 3200 C CA . THR A 1 397 ? 18 106.688 52.344 1 88.12 397 THR A CA 1
ATOM 3201 C C . THR A 1 397 ? 18.312 106.125 50.938 1 88.12 397 THR A C 1
ATOM 3203 O O . THR A 1 397 ? 17.891 106.688 49.938 1 88.12 397 THR A O 1
ATOM 3206 N N . LYS A 1 398 ? 19.047 105.188 50.938 1 89.69 398 LYS A N 1
ATOM 3207 C CA . LYS A 1 398 ? 19.328 104.5 49.688 1 89.69 398 LYS A CA 1
ATOM 3208 C C . LYS A 1 398 ? 18.172 103.562 49.312 1 89.69 398 LYS A C 1
ATOM 3210 O O . LYS A 1 398 ? 18.062 102.5 49.844 1 89.69 398 LYS A O 1
ATOM 3215 N N . ALA A 1 399 ? 17.391 104 48.312 1 90.69 399 ALA A N 1
ATOM 3216 C CA . ALA A 1 399 ? 16.203 103.25 47.938 1 90.69 399 ALA A CA 1
ATOM 3217 C C . ALA A 1 399 ? 16.312 102.75 46.5 1 90.69 399 ALA A C 1
ATOM 3219 O O . ALA A 1 399 ? 16.891 103.438 45.656 1 90.69 399 ALA A O 1
ATOM 3220 N N . VAL A 1 400 ? 15.875 101.562 46.281 1 91.19 400 VAL A N 1
ATOM 3221 C CA . VAL A 1 400 ? 15.688 101 44.938 1 91.19 400 VAL A CA 1
ATOM 3222 C C . VAL A 1 400 ? 14.195 100.875 44.625 1 91.19 400 VAL A C 1
ATOM 3224 O O . VAL A 1 400 ? 13.453 100.312 45.438 1 91.19 400 VAL A O 1
ATOM 3227 N N . VAL A 1 401 ? 13.867 101.5 43.562 1 89.31 401 VAL A N 1
ATOM 3228 C CA . VAL A 1 401 ? 12.445 101.562 43.25 1 89.31 401 VAL A CA 1
ATOM 3229 C C . VAL A 1 401 ? 12.188 100.688 42 1 89.31 401 VAL A C 1
ATOM 3231 O O . VAL A 1 401 ? 12.859 100.875 40.969 1 89.31 401 VAL A O 1
ATOM 3234 N N . PHE A 1 402 ? 11.234 99.75 42.25 1 86.56 402 PHE A N 1
ATOM 3235 C CA . PHE A 1 402 ? 10.82 98.875 41.156 1 86.56 402 PHE A CA 1
ATOM 3236 C C . PHE A 1 402 ? 9.383 99.188 40.719 1 86.56 402 PHE A C 1
ATOM 3238 O O . PHE A 1 402 ? 8.523 99.438 41.594 1 86.56 402 PHE A O 1
ATOM 3245 N N . GLY A 1 403 ? 9.203 99.188 39.375 1 80.31 403 GLY A N 1
ATOM 3246 C CA . GLY A 1 403 ? 7.859 99.375 38.844 1 80.31 403 GLY A CA 1
ATOM 3247 C C . GLY A 1 403 ? 7.5 100.812 38.656 1 80.31 403 GLY A C 1
ATOM 3248 O O . GLY A 1 403 ? 8.344 101.75 38.812 1 80.31 403 GLY A O 1
ATOM 3249 N N . GLY A 1 404 ? 6.309 101.25 38.062 1 77.25 404 GLY A N 1
ATOM 3250 C CA . GLY A 1 404 ? 5.812 102.562 37.844 1 77.25 404 GLY A CA 1
ATOM 3251 C C . GLY A 1 404 ? 5.961 103.062 36.406 1 77.25 404 GLY A C 1
ATOM 3252 O O . GLY A 1 404 ? 6.887 102.625 35.719 1 77.25 404 GLY A O 1
ATOM 3253 N N . HIS A 1 405 ? 5.047 103.688 36.031 1 79.69 405 HIS A N 1
ATOM 3254 C CA . HIS A 1 405 ? 5.09 104.25 34.688 1 79.69 405 HIS A CA 1
ATOM 3255 C C . HIS A 1 405 ? 6.301 105.188 34.531 1 79.69 405 HIS A C 1
ATOM 3257 O O . HIS A 1 405 ? 6.703 105.875 35.469 1 79.69 405 HIS A O 1
ATOM 3263 N N . PRO A 1 406 ? 6.867 105.25 33.375 1 81.38 406 PRO A N 1
ATOM 3264 C CA . PRO A 1 406 ? 8.062 106.062 33.125 1 81.38 406 PRO A CA 1
ATOM 3265 C C . PRO A 1 406 ? 7.891 107.5 33.531 1 81.38 406 PRO A C 1
ATOM 3267 O O . PRO A 1 406 ? 8.828 108.125 34.062 1 81.38 406 PRO A O 1
ATOM 3270 N N . ASN A 1 407 ? 6.785 108.062 33.312 1 81.75 407 ASN A N 1
ATOM 3271 C CA . ASN A 1 407 ? 6.535 109.438 33.688 1 81.75 407 ASN A CA 1
ATOM 3272 C C . ASN A 1 407 ? 6.613 109.625 35.219 1 81.75 407 ASN A C 1
ATOM 3274 O O . ASN A 1 407 ? 7.152 110.625 35.719 1 81.75 407 ASN A O 1
ATOM 3278 N N . TRP A 1 408 ? 6.105 108.688 35.906 1 85.5 408 TRP A N 1
ATOM 3279 C CA . TRP A 1 408 ? 6.164 108.688 37.375 1 85.5 408 TRP A CA 1
ATOM 3280 C C . TRP A 1 408 ? 7.602 108.5 37.844 1 85.5 408 TRP A C 1
ATOM 3282 O O . TRP A 1 408 ? 8.031 109.188 38.781 1 85.5 408 TRP A O 1
ATOM 3292 N N . GLN A 1 409 ? 8.32 107.625 37.188 1 87.69 409 GLN A N 1
ATOM 3293 C CA . GLN A 1 409 ? 9.719 107.438 37.531 1 87.69 409 GLN A CA 1
ATOM 3294 C C . GLN A 1 409 ? 10.539 108.688 37.344 1 87.69 409 GLN A C 1
ATOM 3296 O O . GLN A 1 409 ? 11.422 109 38.125 1 87.69 409 GLN A O 1
ATOM 3301 N N . ALA A 1 410 ? 10.227 109.375 36.281 1 86.56 410 ALA A N 1
ATOM 3302 C CA . ALA A 1 410 ? 10.922 110.625 36 1 86.56 410 ALA A CA 1
ATOM 3303 C C . ALA A 1 410 ? 10.648 111.688 37.062 1 86.56 410 ALA A C 1
ATOM 3305 O O . ALA A 1 410 ? 11.562 112.375 37.5 1 86.56 410 ALA A O 1
ATOM 3306 N N . GLU A 1 411 ? 9.5 111.688 37.469 1 87.19 411 GLU A N 1
ATOM 3307 C CA . GLU A 1 411 ? 9.141 112.625 38.531 1 87.19 411 GLU A CA 1
ATOM 3308 C C . GLU A 1 411 ? 9.805 112.25 39.875 1 87.19 411 GLU A C 1
ATOM 3310 O O . GLU A 1 411 ? 10.258 113.125 40.594 1 87.19 411 GLU A O 1
ATOM 3315 N N . LEU A 1 412 ? 9.836 111.062 40.156 1 89.25 412 LEU A N 1
ATOM 3316 C CA . LEU A 1 412 ? 10.5 110.562 41.375 1 89.25 412 LEU A CA 1
ATOM 3317 C C . LEU A 1 412 ? 11.992 110.875 41.344 1 89.25 412 LEU A C 1
ATOM 3319 O O . LEU A 1 412 ? 12.578 111.25 42.344 1 89.25 412 LEU A O 1
ATOM 3323 N N . LYS A 1 413 ? 12.555 110.688 40.188 1 88.38 413 LYS A N 1
ATOM 3324 C CA . LYS A 1 413 ? 13.977 110.938 40.031 1 88.38 413 LYS A CA 1
ATOM 3325 C C . LYS A 1 413 ? 14.281 112.438 40.25 1 88.38 413 LYS A C 1
ATOM 3327 O O . LYS A 1 413 ? 15.359 112.75 40.75 1 88.38 413 LYS A O 1
ATOM 3332 N N . LYS A 1 414 ? 13.414 113.25 40 1 86.81 414 LYS A N 1
ATOM 3333 C CA . LYS A 1 414 ? 13.562 114.688 40.25 1 86.81 414 LYS A CA 1
ATOM 3334 C C . LYS A 1 414 ? 13.508 115 41.75 1 86.81 414 LYS A C 1
ATOM 3336 O O . LYS A 1 414 ? 14.266 115.812 42.25 1 86.81 414 LYS A O 1
ATOM 3341 N N . ALA A 1 415 ? 12.688 114.312 42.375 1 85.75 415 ALA A N 1
ATOM 3342 C CA . ALA A 1 415 ? 12.469 114.5 43.781 1 85.75 415 ALA A CA 1
ATOM 3343 C C . ALA A 1 415 ? 13.562 113.875 44.625 1 85.75 415 ALA A C 1
ATOM 3345 O O . ALA A 1 415 ? 13.961 114.375 45.656 1 85.75 415 ALA A O 1
ATOM 3346 N N . ALA A 1 416 ? 13.992 112.75 44.25 1 88.19 416 ALA A N 1
ATOM 3347 C CA . ALA A 1 416 ? 15.047 112 44.906 1 88.19 416 ALA A CA 1
ATOM 3348 C C . ALA A 1 416 ? 16.062 111.5 43.906 1 88.19 416 ALA A C 1
ATOM 3350 O O . ALA A 1 416 ? 16 110.312 43.5 1 88.19 416 ALA A O 1
ATOM 3351 N N . PRO A 1 417 ? 17.047 112.25 43.531 1 86.75 417 PRO A N 1
ATOM 3352 C CA . PRO A 1 417 ? 18 111.938 42.469 1 86.75 417 PRO A CA 1
ATOM 3353 C C . PRO A 1 417 ? 18.906 110.75 42.844 1 86.75 417 PRO A C 1
ATOM 3355 O O . PRO A 1 417 ? 19.453 110.062 41.969 1 86.75 417 PRO A O 1
ATOM 3358 N N . ASP A 1 418 ? 18.984 110.438 44.094 1 86.31 418 ASP A N 1
ATOM 3359 C CA . ASP A 1 418 ? 19.922 109.438 44.5 1 86.31 418 ASP A CA 1
ATOM 3360 C C . ASP A 1 418 ? 19.266 108.062 44.5 1 86.31 418 ASP A C 1
ATOM 3362 O O . ASP A 1 418 ? 19.938 107 44.75 1 86.31 418 ASP A O 1
ATOM 3366 N N . TYR A 1 419 ? 18.016 107.938 44.312 1 90.19 419 TYR A N 1
ATOM 3367 C CA . TYR A 1 419 ? 17.328 106.625 44.25 1 90.19 419 TYR A CA 1
ATOM 3368 C C . TYR A 1 419 ? 17.672 105.875 42.969 1 90.19 419 TYR A C 1
ATOM 3370 O O . TYR A 1 419 ? 17.828 106.5 41.906 1 90.19 419 TYR A O 1
ATOM 3378 N N . ASN A 1 420 ? 17.828 104.562 43.094 1 89.69 420 ASN A N 1
ATOM 3379 C CA . ASN A 1 420 ? 18 103.75 41.938 1 89.69 420 ASN A CA 1
ATOM 3380 C C . ASN A 1 420 ? 16.656 103.25 41.406 1 89.69 420 ASN A C 1
ATOM 3382 O O . ASN A 1 420 ? 15.961 102.5 42.094 1 89.69 420 ASN A O 1
ATOM 3386 N N . ILE A 1 421 ? 16.328 103.812 40.281 1 89.25 421 ILE A N 1
ATOM 3387 C CA . ILE A 1 421 ? 15.039 103.438 39.688 1 89.25 421 ILE A CA 1
ATOM 3388 C C . ILE A 1 421 ? 15.234 102.438 38.562 1 89.25 421 ILE A C 1
ATOM 3390 O O . ILE A 1 421 ? 16.016 102.688 37.625 1 89.25 421 ILE A O 1
ATOM 3394 N N . VAL A 1 422 ? 14.523 101.25 38.781 1 86.44 422 VAL A N 1
ATOM 3395 C CA . VAL A 1 422 ? 14.602 100.188 37.75 1 86.44 422 VAL A CA 1
ATOM 3396 C C . VAL A 1 422 ? 13.359 100.25 36.875 1 86.44 422 VAL A C 1
ATOM 3398 O O . VAL A 1 422 ? 12.234 100.312 37.375 1 86.44 422 VAL A O 1
ATOM 3401 N N . ASP A 1 423 ? 13.57 100.188 35.625 1 81.38 423 ASP A N 1
ATOM 3402 C CA . ASP A 1 423 ? 12.484 100.25 34.656 1 81.38 423 ASP A CA 1
ATOM 3403 C C . ASP A 1 423 ? 11.539 99.062 34.844 1 81.38 423 ASP A C 1
ATOM 3405 O O . ASP A 1 423 ? 11.992 97.938 35.062 1 81.38 423 ASP A O 1
ATOM 3409 N N . ALA A 1 424 ? 10.281 99.312 34.781 1 71.94 424 ALA A N 1
ATOM 3410 C CA . ALA A 1 424 ? 9.242 98.312 35 1 71.94 424 ALA A CA 1
ATOM 3411 C C . ALA A 1 424 ? 9.375 97.188 33.969 1 71.94 424 ALA A C 1
ATOM 3413 O O . ALA A 1 424 ? 8.977 96.062 34.25 1 71.94 424 ALA A O 1
ATOM 3414 N N . ASP A 1 425 ? 9.977 97.438 32.812 1 68.94 425 ASP A N 1
ATOM 3415 C CA . ASP A 1 425 ? 10.078 96.5 31.734 1 68.94 425 ASP A CA 1
ATOM 3416 C C . ASP A 1 425 ? 11.461 95.812 31.719 1 68.94 425 ASP A C 1
ATOM 3418 O O . ASP A 1 425 ? 11.773 95 30.828 1 68.94 425 ASP A O 1
ATOM 3422 N N . ASN A 1 426 ? 12.383 96.188 32.656 1 70.62 426 ASN A N 1
ATOM 3423 C CA . ASN A 1 426 ? 13.727 95.625 32.688 1 70.62 426 ASN A CA 1
ATOM 3424 C C . ASN A 1 426 ? 13.758 94.375 33.5 1 70.62 426 ASN A C 1
ATOM 3426 O O . ASN A 1 426 ? 13.961 94.375 34.719 1 70.62 426 ASN A O 1
ATOM 3430 N N . TYR A 1 427 ? 13.734 93.25 32.844 1 68.81 427 TYR A N 1
ATOM 3431 C CA . TYR A 1 427 ? 13.703 91.938 33.438 1 68.81 427 TYR A CA 1
ATOM 3432 C C . TYR A 1 427 ? 15.109 91.438 33.812 1 68.81 427 TYR A C 1
ATOM 3434 O O . TYR A 1 427 ? 15.266 90.625 34.719 1 68.81 427 TYR A O 1
ATOM 3442 N N . GLY A 1 428 ? 16.016 91.938 33.219 1 71.56 428 GLY A N 1
ATOM 3443 C CA . GLY A 1 428 ? 17.391 91.562 33.406 1 71.56 428 GLY A CA 1
ATOM 3444 C C . GLY A 1 428 ? 18.141 92.438 34.375 1 71.56 428 GLY A C 1
ATOM 3445 O O . GLY A 1 428 ? 19.359 92.562 34.312 1 71.56 428 GLY A O 1
ATOM 3446 N N . PHE A 1 429 ? 17.422 93.125 35.281 1 72.62 429 PHE A N 1
ATOM 3447 C CA . PHE A 1 429 ? 18.109 94 36.188 1 72.62 429 PHE A CA 1
ATOM 3448 C C . PHE A 1 429 ? 19.031 93.25 37.125 1 72.62 429 PHE A C 1
ATOM 3450 O O . PHE A 1 429 ? 18.812 92.062 37.344 1 72.62 429 PHE A O 1
ATOM 3457 N N . ASP A 1 430 ? 20.219 93.812 37.344 1 76.62 430 ASP A N 1
ATOM 3458 C CA . ASP A 1 430 ? 21.156 93.188 38.281 1 76.62 430 ASP A CA 1
ATOM 3459 C C . ASP A 1 430 ? 20.609 93.25 39.719 1 76.62 430 ASP A C 1
ATOM 3461 O O . ASP A 1 430 ? 20.516 94.375 40.281 1 76.62 430 ASP A O 1
ATOM 3465 N N . ALA A 1 431 ? 20.266 92.062 40.25 1 74.44 431 ALA A N 1
ATOM 3466 C CA . ALA A 1 431 ? 19.625 91.938 41.562 1 74.44 431 ALA A CA 1
ATOM 3467 C C . ALA A 1 431 ? 20.547 92.5 42.656 1 74.44 431 ALA A C 1
ATOM 3469 O O . ALA A 1 431 ? 20.094 92.75 43.75 1 74.44 431 ALA A O 1
ATOM 3470 N N . LYS A 1 432 ? 21.75 92.688 42.312 1 81.5 432 LYS A N 1
ATOM 3471 C CA . LYS A 1 432 ? 22.719 93.188 43.312 1 81.5 432 LYS A CA 1
ATOM 3472 C C . LYS A 1 432 ? 22.438 94.625 43.688 1 81.5 432 LYS A C 1
ATOM 3474 O O . LYS A 1 432 ? 22.922 95.125 44.719 1 81.5 432 LYS A O 1
ATOM 3479 N N . ILE A 1 433 ? 21.641 95.312 42.906 1 83.56 433 ILE A N 1
ATOM 3480 C CA . ILE A 1 433 ? 21.297 96.688 43.188 1 83.56 433 ILE A CA 1
ATOM 3481 C C . ILE A 1 433 ? 20.516 96.812 44.5 1 83.56 433 ILE A C 1
ATOM 3483 O O . ILE A 1 433 ? 20.562 97.812 45.156 1 83.56 433 ILE A O 1
ATOM 3487 N N . MET A 1 434 ? 19.922 95.75 44.844 1 83.56 434 MET A N 1
ATOM 3488 C CA . MET A 1 434 ? 19.141 95.688 46.094 1 83.56 434 MET A CA 1
ATOM 3489 C C . MET A 1 434 ? 20.047 95.5 47.312 1 83.56 434 MET A C 1
ATOM 3491 O O . MET A 1 434 ? 19.641 95.75 48.438 1 83.56 434 MET A O 1
ATOM 3495 N N . ASP A 1 435 ? 21.266 95 47.031 1 85.12 435 ASP A N 1
ATOM 3496 C CA . ASP A 1 435 ? 22.156 94.625 48.125 1 85.12 435 ASP A CA 1
ATOM 3497 C C . ASP A 1 435 ? 22.578 95.875 48.906 1 85.12 435 ASP A C 1
ATOM 3499 O O . ASP A 1 435 ? 22.719 95.812 50.125 1 85.12 435 ASP A O 1
ATOM 3503 N N . LYS A 1 436 ? 22.734 97 48.188 1 82.75 436 LYS A N 1
ATOM 3504 C CA . LYS A 1 436 ? 23.25 98.188 48.812 1 82.75 436 LYS A CA 1
ATOM 3505 C C . LYS A 1 436 ? 22.109 99.125 49.219 1 82.75 436 LYS A C 1
ATOM 3507 O O . LYS A 1 436 ? 22.344 100.188 49.781 1 82.75 436 LYS A O 1
ATOM 3512 N N . ALA A 1 437 ? 20.953 98.688 48.969 1 87.38 437 ALA A N 1
ATOM 3513 C CA . ALA A 1 437 ? 19.812 99.562 49.25 1 87.38 437 ALA A CA 1
ATOM 3514 C C . ALA A 1 437 ? 19.312 99.375 50.656 1 87.38 437 ALA A C 1
ATOM 3516 O O . ALA A 1 437 ? 19.406 98.25 51.219 1 87.38 437 ALA A O 1
ATOM 3517 N N . ASP A 1 438 ? 18.859 100.438 51.25 1 86.94 438 ASP A N 1
ATOM 3518 C CA . ASP A 1 438 ? 18.25 100.375 52.562 1 86.94 438 ASP A CA 1
ATOM 3519 C C . ASP A 1 438 ? 16.766 100 52.469 1 86.94 438 ASP A C 1
ATOM 3521 O O . ASP A 1 438 ? 16.25 99.312 53.344 1 86.94 438 ASP A O 1
ATOM 3525 N N . VAL A 1 439 ? 16.156 100.438 51.469 1 88.5 439 VAL A N 1
ATOM 3526 C CA . VAL A 1 439 ? 14.727 100.188 51.312 1 88.5 439 VAL A CA 1
ATOM 3527 C C . VAL A 1 439 ? 14.43 99.812 49.844 1 88.5 439 VAL A C 1
ATOM 3529 O O . VAL A 1 439 ? 15.016 100.375 48.906 1 88.5 439 VAL A O 1
ATOM 3532 N N . VAL A 1 440 ? 13.57 98.812 49.75 1 87.94 440 VAL A N 1
ATOM 3533 C CA . VAL A 1 440 ? 13.078 98.438 48.438 1 87.94 440 VAL A CA 1
ATOM 3534 C C . VAL A 1 440 ? 11.633 98.875 48.25 1 87.94 440 VAL A C 1
ATOM 3536 O O . VAL A 1 440 ? 10.773 98.562 49.062 1 87.94 440 VAL A O 1
ATOM 3539 N N . VAL A 1 441 ? 11.484 99.75 47.219 1 86.06 441 VAL A N 1
ATOM 3540 C CA . VAL A 1 441 ? 10.148 100.25 46.938 1 86.06 441 VAL A CA 1
ATOM 3541 C C . VAL A 1 441 ? 9.555 99.5 45.75 1 86.06 441 VAL A C 1
ATOM 3543 O O . VAL A 1 441 ? 10.203 99.375 44.719 1 86.06 441 VAL A O 1
ATOM 3546 N N . ILE A 1 442 ? 8.438 99 45.969 1 81.94 442 ILE A N 1
ATOM 3547 C CA . ILE A 1 442 ? 7.727 98.312 44.906 1 81.94 442 ILE A CA 1
ATOM 3548 C C . ILE A 1 442 ? 6.445 99.062 44.562 1 81.94 442 ILE A C 1
ATOM 3550 O O . ILE A 1 442 ? 5.523 99.125 45.406 1 81.94 442 ILE A O 1
ATOM 3554 N N . LYS A 1 443 ? 6.543 99.688 43.375 1 77.81 443 LYS A N 1
ATOM 3555 C CA . LYS A 1 443 ? 5.34 100.312 42.844 1 77.81 443 LYS A CA 1
ATOM 3556 C C . LYS A 1 443 ? 4.445 99.25 42.156 1 77.81 443 LYS A C 1
ATOM 3558 O O . LYS A 1 443 ? 4.789 98.75 41.094 1 77.81 443 LYS A O 1
ATOM 3563 N N . THR A 1 444 ? 3.361 98.875 42.656 1 69.94 444 THR A N 1
ATOM 3564 C CA . THR A 1 444 ? 2.574 97.688 42.406 1 69.94 444 THR A CA 1
ATOM 3565 C C . THR A 1 444 ? 1.753 97.875 41.125 1 69.94 444 THR A C 1
ATOM 3567 O O . THR A 1 444 ? 1.361 96.875 40.5 1 69.94 444 THR A O 1
ATOM 3570 N N . ASP A 1 445 ? 1.485 99.062 40.625 1 62.03 445 ASP A N 1
ATOM 3571 C CA . ASP A 1 445 ? 0.538 99.25 39.531 1 62.03 445 ASP A CA 1
ATOM 3572 C C . ASP A 1 445 ? 1.153 98.875 38.188 1 62.03 445 ASP A C 1
ATOM 3574 O O . ASP A 1 445 ? 0.435 98.688 37.219 1 62.03 445 ASP A O 1
ATOM 3578 N N . TYR A 1 446 ? 2.371 99 38 1 64.31 446 TYR A N 1
ATOM 3579 C CA . TYR A 1 446 ? 3.02 98.812 36.719 1 64.31 446 TYR A CA 1
ATOM 3580 C C . TYR A 1 446 ? 4.281 97.938 36.906 1 64.31 446 TYR A C 1
ATOM 3582 O O . TYR A 1 446 ? 5.383 98.5 37 1 64.31 446 TYR A O 1
ATOM 3590 N N . MET A 1 447 ? 4.117 96.688 37.219 1 64.75 447 MET A N 1
ATOM 3591 C CA . MET A 1 447 ? 5.281 95.812 37.312 1 64.75 447 MET A CA 1
ATOM 3592 C C . MET A 1 447 ? 5.016 94.5 36.625 1 64.75 447 MET A C 1
ATOM 3594 O O . MET A 1 447 ? 3.934 93.938 36.75 1 64.75 447 MET A O 1
ATOM 3598 N N . ALA A 1 448 ? 5.961 94.062 35.75 1 62.81 448 ALA A N 1
ATOM 3599 C CA . ALA A 1 448 ? 5.855 92.812 35.094 1 62.81 448 ALA A CA 1
ATOM 3600 C C . ALA A 1 448 ? 5.906 91.688 36.125 1 62.81 448 ALA A C 1
ATOM 3602 O O . ALA A 1 448 ? 6.621 91.75 37.125 1 62.81 448 ALA A O 1
ATOM 3603 N N . HIS A 1 449 ? 5.254 90.562 35.938 1 64.06 449 HIS A N 1
ATOM 3604 C CA . HIS A 1 449 ? 5.152 89.438 36.844 1 64.06 449 HIS A CA 1
ATOM 3605 C C . HIS A 1 449 ? 6.527 88.875 37.156 1 64.06 449 HIS A C 1
ATOM 3607 O O . HIS A 1 449 ? 6.836 88.562 38.312 1 64.06 449 HIS A O 1
ATOM 3613 N N . ALA A 1 450 ? 7.27 88.75 36.156 1 66.94 450 ALA A N 1
ATOM 3614 C CA . ALA A 1 450 ? 8.602 88.188 36.312 1 66.94 450 ALA A CA 1
ATOM 3615 C C . ALA A 1 450 ? 9.469 89.062 37.219 1 66.94 450 ALA A C 1
ATOM 3617 O O . ALA A 1 450 ? 10.242 88.5 38.031 1 66.94 450 ALA A O 1
ATOM 3618 N N . GLN A 1 451 ? 9.344 90.375 37.125 1 72.69 451 GLN A N 1
ATOM 3619 C CA . GLN A 1 451 ? 10.102 91.312 37.969 1 72.69 451 GLN A CA 1
ATOM 3620 C C . GLN A 1 451 ? 9.625 91.25 39.406 1 72.69 451 GLN A C 1
ATOM 3622 O O . GLN A 1 451 ? 10.445 91.25 40.344 1 72.69 451 GLN A O 1
ATOM 3627 N N . TRP A 1 452 ? 8.453 91.125 39.469 1 69.81 452 TRP A N 1
ATOM 3628 C CA . TRP A 1 452 ? 7.855 91.062 40.781 1 69.81 452 TRP A CA 1
ATOM 3629 C C . TRP A 1 452 ? 8.445 89.938 41.594 1 69.81 452 TRP A C 1
ATOM 3631 O O . TRP A 1 452 ? 8.945 90.125 42.688 1 69.81 452 TRP A O 1
ATOM 3641 N N . TYR A 1 453 ? 8.578 88.812 41.031 1 70.19 453 TYR A N 1
ATOM 3642 C CA . TYR A 1 453 ? 9.031 87.625 41.75 1 70.19 453 TYR A CA 1
ATOM 3643 C C . TYR A 1 453 ? 10.508 87.75 42.094 1 70.19 453 TYR A C 1
ATOM 3645 O O . TYR A 1 453 ? 10.898 87.438 43.219 1 70.19 453 TYR A O 1
ATOM 3653 N N . LYS A 1 454 ? 11.094 88.125 41.219 1 75.12 454 LYS A N 1
ATOM 3654 C CA . LYS A 1 454 ? 12.531 88.25 41.406 1 75.12 454 LYS A CA 1
ATOM 3655 C C . LYS A 1 454 ? 12.844 89.25 42.531 1 75.12 454 LYS A C 1
ATOM 3657 O O . LYS A 1 454 ? 13.703 89 43.375 1 75.12 454 LYS A O 1
ATOM 3662 N N . VAL A 1 455 ? 12.062 90.312 42.594 1 77.75 455 VAL A N 1
ATOM 3663 C CA . VAL A 1 455 ? 12.297 91.375 43.531 1 77.75 455 VAL A CA 1
ATOM 3664 C C . VAL A 1 455 ? 11.828 91 44.938 1 77.75 455 VAL A C 1
ATOM 3666 O O . VAL A 1 455 ? 12.562 91.125 45.906 1 77.75 455 VAL A O 1
ATOM 3669 N N . ILE A 1 456 ? 10.734 90.375 45 1 72.38 456 ILE A N 1
ATOM 3670 C CA . ILE A 1 456 ? 10.164 90 46.281 1 72.38 456 ILE A CA 1
ATOM 3671 C C . ILE A 1 456 ? 11 88.938 46.906 1 72.38 456 ILE A C 1
ATOM 3673 O O . ILE A 1 456 ? 11.305 88.938 48.094 1 72.38 456 ILE A O 1
ATOM 3677 N N . GLU A 1 457 ? 11.367 87.938 46.094 1 74.69 457 GLU A N 1
ATOM 3678 C CA . GLU A 1 457 ? 12.195 86.812 46.594 1 74.69 457 GLU A CA 1
ATOM 3679 C C . GLU A 1 457 ? 13.539 87.375 47.094 1 74.69 457 GLU A C 1
ATOM 3681 O O . GLU A 1 457 ? 13.977 86.938 48.188 1 74.69 457 GLU A O 1
ATOM 3686 N N . ARG A 1 458 ? 14.125 88.188 46.375 1 80.25 458 ARG A N 1
ATOM 3687 C CA . ARG A 1 458 ? 15.43 88.75 46.781 1 80.25 458 ARG A CA 1
ATOM 3688 C C . ARG A 1 458 ? 15.305 89.625 48 1 80.25 458 ARG A C 1
ATOM 3690 O O . ARG A 1 458 ? 16.141 89.625 48.906 1 80.25 458 ARG A O 1
ATOM 3697 N N . ALA A 1 459 ? 14.305 90.438 48.062 1 78.5 459 ALA A N 1
ATOM 3698 C CA . ALA A 1 459 ? 14.07 91.312 49.219 1 78.5 459 ALA A CA 1
ATOM 3699 C C . ALA A 1 459 ? 13.852 90.5 50.5 1 78.5 459 ALA A C 1
ATOM 3701 O O . ALA A 1 459 ? 14.359 90.875 51.562 1 78.5 459 ALA A O 1
ATOM 3702 N N . ARG A 1 460 ? 13.219 89.5 50.344 1 74.5 460 ARG A N 1
ATOM 3703 C CA . ARG A 1 460 ? 12.977 88.562 51.469 1 74.5 460 ARG A CA 1
ATOM 3704 C C . ARG A 1 460 ? 14.266 87.938 51.906 1 74.5 460 ARG A C 1
ATOM 3706 O O . ARG A 1 460 ? 14.547 87.812 53.125 1 74.5 460 ARG A O 1
ATOM 3713 N N . LYS A 1 461 ? 14.922 87.5 51 1 78.88 461 LYS A N 1
ATOM 3714 C CA . LYS A 1 461 ? 16.188 86.812 51.281 1 78.88 461 LYS A CA 1
ATOM 3715 C C . LYS A 1 461 ? 17.156 87.75 52 1 78.88 461 LYS A C 1
ATOM 3717 O O . LYS A 1 461 ? 17.875 87.312 52.906 1 78.88 461 LYS A O 1
ATOM 3722 N N . LEU A 1 462 ? 17.203 88.938 51.625 1 81.62 462 LEU A N 1
ATOM 3723 C CA . LEU A 1 462 ? 18.125 89.938 52.156 1 81.62 462 LEU A CA 1
ATOM 3724 C C . LEU A 1 462 ? 17.516 90.625 53.406 1 81.62 462 LEU A C 1
ATOM 3726 O O . LEU A 1 462 ? 18.172 91.438 54.031 1 81.62 462 LEU A O 1
ATOM 3730 N N . LYS A 1 463 ? 16.25 90.125 53.75 1 78.25 463 LYS A N 1
ATOM 3731 C CA . LYS A 1 463 ? 15.508 90.75 54.844 1 78.25 463 LYS A CA 1
ATOM 3732 C C . LYS A 1 463 ? 15.516 92.25 54.75 1 78.25 463 LYS A C 1
ATOM 3734 O O . LYS A 1 463 ? 15.773 92.938 55.75 1 78.25 463 LYS A O 1
ATOM 3739 N N . LYS A 1 464 ? 15.289 92.875 53.594 1 80.69 464 LYS A N 1
ATOM 3740 C CA . LYS A 1 464 ? 15.258 94.312 53.375 1 80.69 464 LYS A CA 1
ATOM 3741 C C . LYS A 1 464 ? 13.867 94.875 53.656 1 80.69 464 LYS A C 1
ATOM 3743 O O . LYS A 1 464 ? 12.859 94.188 53.469 1 80.69 464 LYS A O 1
ATOM 3748 N N . ARG A 1 465 ? 13.922 96.125 54.094 1 82.19 465 ARG A N 1
ATOM 3749 C CA . ARG A 1 465 ? 12.664 96.812 54.25 1 82.19 465 ARG A CA 1
ATOM 3750 C C . ARG A 1 465 ? 12.008 97.125 52.906 1 82.19 465 ARG A C 1
ATOM 3752 O O . ARG A 1 465 ? 12.625 97.688 52 1 82.19 465 ARG A O 1
ATOM 3759 N N . THR A 1 466 ? 10.789 96.562 52.75 1 81.25 466 THR A N 1
ATOM 3760 C CA . THR A 1 466 ? 10.07 96.688 51.5 1 81.25 466 THR A CA 1
ATOM 3761 C C . THR A 1 466 ? 8.852 97.625 51.688 1 81.25 466 THR A C 1
ATOM 3763 O O . THR A 1 466 ? 8.078 97.438 52.625 1 81.25 466 THR A O 1
ATOM 3766 N N . VAL A 1 467 ? 8.797 98.688 50.844 1 78.19 467 VAL A N 1
ATOM 3767 C CA . VAL A 1 467 ? 7.656 99.562 50.844 1 78.19 467 VAL A CA 1
ATOM 3768 C C . VAL A 1 467 ? 6.824 99.375 49.594 1 78.19 467 VAL A C 1
ATOM 3770 O O . VAL A 1 467 ? 7.34 99.438 48.469 1 78.19 467 VAL A O 1
ATOM 3773 N N . PHE A 1 468 ? 5.703 99 49.781 1 76.19 468 PHE A N 1
ATOM 3774 C CA . PHE A 1 468 ? 4.77 98.875 48.688 1 76.19 468 PHE A CA 1
ATOM 3775 C C . PHE A 1 468 ? 3.998 100.125 48.469 1 76.19 468 PHE A C 1
ATOM 3777 O O . PHE A 1 468 ? 3.521 100.75 49.438 1 76.19 468 PHE A O 1
ATOM 3784 N N . PHE A 1 469 ? 4.059 100.625 47.219 1 73.44 469 PHE A N 1
ATOM 3785 C CA . PHE A 1 469 ? 3.424 101.875 46.906 1 73.44 469 PHE A CA 1
ATOM 3786 C C . PHE A 1 469 ? 2.545 101.812 45.656 1 73.44 469 PHE A C 1
ATOM 3788 O O . PHE A 1 469 ? 2.975 101.25 44.656 1 73.44 469 PHE A O 1
ATOM 3795 N N . SER A 1 470 ? 1.419 102.125 45.75 1 67.94 470 SER A N 1
ATOM 3796 C CA . SER A 1 470 ? 0.494 102.062 44.625 1 67.94 470 SER A CA 1
ATOM 3797 C C . SER A 1 470 ? 0.057 103.5 44.188 1 67.94 470 SER A C 1
ATOM 3799 O O . SER A 1 470 ? -0.538 103.688 43.125 1 67.94 470 SER A O 1
ATOM 3801 N N . GLY A 1 471 ? 0.389 104.438 44.938 1 67.62 471 GLY A N 1
ATOM 3802 C CA . GLY A 1 471 ? -0.049 105.812 44.688 1 67.62 471 GLY A CA 1
ATOM 3803 C C . GLY A 1 471 ? 0.824 106.5 43.688 1 67.62 471 GLY A C 1
ATOM 3804 O O . GLY A 1 471 ? 1.85 106 43.25 1 67.62 471 GLY A O 1
ATOM 3805 N N . ASN A 1 472 ? 0.363 107.688 43.188 1 72.25 472 ASN A N 1
ATOM 3806 C CA . ASN A 1 472 ? 1.131 108.5 42.25 1 72.25 472 ASN A CA 1
ATOM 3807 C C . ASN A 1 472 ? 1.77 109.688 42.969 1 72.25 472 ASN A C 1
ATOM 3809 O O . ASN A 1 472 ? 2.578 110.438 42.344 1 72.25 472 ASN A O 1
ATOM 3813 N N . ASN A 1 473 ? 1.413 109.938 44.156 1 75.31 473 ASN A N 1
ATOM 3814 C CA . ASN A 1 473 ? 1.962 111.062 44.906 1 75.31 473 ASN A CA 1
ATOM 3815 C C . ASN A 1 473 ? 3.348 110.812 45.469 1 75.31 473 ASN A C 1
ATOM 3817 O O . ASN A 1 473 ? 3.482 110 46.375 1 75.31 473 ASN A O 1
ATOM 3821 N N . ILE A 1 474 ? 4.266 111.5 44.969 1 84.12 474 ILE A N 1
ATOM 3822 C CA . ILE A 1 474 ? 5.668 111.25 45.312 1 84.12 474 ILE A CA 1
ATOM 3823 C C . ILE A 1 474 ? 5.938 111.625 46.75 1 84.12 474 ILE A C 1
ATOM 3825 O O . ILE A 1 474 ? 6.703 110.938 47.438 1 84.12 474 ILE A O 1
ATOM 3829 N N . GLU A 1 475 ? 5.367 112.688 47.156 1 79.06 475 GLU A N 1
ATOM 3830 C CA . GLU A 1 475 ? 5.559 113.125 48.531 1 79.06 475 GLU A CA 1
ATOM 3831 C C . GLU A 1 475 ? 5.082 112.062 49.531 1 79.06 475 GLU A C 1
ATOM 3833 O O . GLU A 1 475 ? 5.734 111.812 50.531 1 79.06 475 GLU A O 1
ATOM 3838 N N . GLU A 1 476 ? 4.098 111.5 49.219 1 78.06 476 GLU A N 1
ATOM 3839 C CA . GLU A 1 476 ? 3.566 110.438 50.062 1 78.06 476 GLU A CA 1
ATOM 3840 C C . GLU A 1 476 ? 4.516 109.25 50.125 1 78.06 476 GLU A C 1
ATOM 3842 O O . GLU A 1 476 ? 4.703 108.625 51.156 1 78.06 476 GLU A O 1
ATOM 3847 N N . LEU A 1 477 ? 5.008 108.938 48.969 1 83.5 477 LEU A N 1
ATOM 3848 C CA . LEU A 1 477 ? 5.992 107.875 48.906 1 83.5 477 LEU A CA 1
ATOM 3849 C C . LEU A 1 477 ? 7.199 108.188 49.781 1 83.5 477 LEU A C 1
ATOM 3851 O O . LEU A 1 477 ? 7.648 107.312 50.562 1 83.5 477 LEU A O 1
ATOM 3855 N N . LEU A 1 478 ? 7.656 109.312 49.688 1 85.31 478 LEU A N 1
ATOM 3856 C CA . LEU A 1 478 ? 8.836 109.75 50.438 1 85.31 478 LEU A CA 1
ATOM 3857 C C . LEU A 1 478 ? 8.539 109.75 51.938 1 85.31 478 LEU A C 1
ATOM 3859 O O . LEU A 1 478 ? 9.391 109.312 52.75 1 85.31 478 LEU A O 1
ATOM 3863 N N . LEU A 1 479 ? 7.418 110.062 52.25 1 80.56 479 LEU A N 1
ATOM 3864 C CA . LEU A 1 479 ? 7.043 110 53.656 1 80.56 479 LEU A CA 1
ATOM 3865 C C . LEU A 1 479 ? 6.977 108.625 54.188 1 80.56 479 LEU A C 1
ATOM 3867 O O . LEU A 1 479 ? 7.375 108.312 55.312 1 80.56 479 LEU A O 1
ATOM 3871 N N . LYS A 1 480 ? 6.57 107.812 53.375 1 78.62 480 LYS A N 1
ATOM 3872 C CA . LYS A 1 480 ? 6.496 106.375 53.75 1 78.62 480 LYS A CA 1
ATOM 3873 C C . LYS A 1 480 ? 7.887 105.75 53.906 1 78.62 480 LYS A C 1
ATOM 3875 O O . LYS A 1 480 ? 8.117 104.938 54.812 1 78.62 480 LYS A O 1
ATOM 3880 N N . ILE A 1 481 ? 8.695 106.125 53.062 1 84.25 481 ILE A N 1
ATOM 3881 C CA . ILE A 1 481 ? 10.07 105.625 53.094 1 84.25 481 ILE A CA 1
ATOM 3882 C C . ILE A 1 481 ? 10.766 106.188 54.344 1 84.25 481 ILE A C 1
ATOM 3884 O O . ILE A 1 481 ? 11.516 105.5 55.031 1 84.25 481 ILE A O 1
ATOM 3888 N N . GLY A 1 482 ? 10.445 107.375 54.719 1 77.75 482 GLY A N 1
ATOM 3889 C CA . GLY A 1 482 ? 11.078 108.062 55.844 1 77.75 482 GLY A CA 1
ATOM 3890 C C . GLY A 1 482 ? 10.484 107.688 57.188 1 77.75 482 GLY A C 1
ATOM 3891 O O . GLY A 1 482 ? 10.961 108.125 58.219 1 77.75 482 GLY A O 1
ATOM 3892 N N . SER A 1 483 ? 9.523 106.875 57.219 1 73 483 SER A N 1
ATOM 3893 C CA . SER A 1 483 ? 8.875 106.5 58.469 1 73 483 SER A CA 1
ATOM 3894 C C . SER A 1 483 ? 9.531 105.25 59.031 1 73 483 SER A C 1
ATOM 3896 O O . SER A 1 483 ? 10.031 104.375 58.281 1 73 483 SER A O 1
ATOM 3898 N N . MET B 1 1 ? 30.656 3.256 -29.719 1 23.67 1 MET B N 1
ATOM 3899 C CA . MET B 1 1 ? 29.828 2.818 -28.609 1 23.67 1 MET B CA 1
ATOM 3900 C C . MET B 1 1 ? 30.656 2.701 -27.328 1 23.67 1 MET B C 1
ATOM 3902 O O . MET B 1 1 ? 31.344 1.703 -27.125 1 23.67 1 MET B O 1
ATOM 3906 N N . GLN B 1 2 ? 31.516 3.473 -26.891 1 31.52 2 GLN B N 1
ATOM 3907 C CA . GLN B 1 2 ? 32.406 3.508 -25.734 1 31.52 2 GLN B CA 1
ATOM 3908 C C . GLN B 1 2 ? 31.719 2.928 -24.5 1 31.52 2 GLN B C 1
ATOM 3910 O O . GLN B 1 2 ? 30.625 3.363 -24.125 1 31.52 2 GLN B O 1
ATOM 3915 N N . HIS B 1 3 ? 31.781 1.609 -24.172 1 36.84 3 HIS B N 1
ATOM 3916 C CA . HIS B 1 3 ? 31.266 0.574 -23.297 1 36.84 3 HIS B CA 1
ATOM 3917 C C . HIS B 1 3 ? 31.266 1.046 -21.844 1 36.84 3 HIS B C 1
ATOM 3919 O O . HIS B 1 3 ? 32.312 1.288 -21.25 1 36.84 3 HIS B O 1
ATOM 3925 N N . TYR B 1 4 ? 30.547 1.958 -21.469 1 40.16 4 TYR B N 1
ATOM 3926 C CA . TYR B 1 4 ? 30.172 2.572 -20.188 1 40.16 4 TYR B CA 1
ATOM 3927 C C . TYR B 1 4 ? 30.062 1.524 -19.094 1 40.16 4 TYR B C 1
ATOM 3929 O O . TYR B 1 4 ? 29.047 0.816 -19 1 40.16 4 TYR B O 1
ATOM 3937 N N . ILE B 1 5 ? 31.141 0.828 -18.859 1 51.72 5 ILE B N 1
ATOM 3938 C CA . ILE B 1 5 ? 31.359 -0.043 -17.703 1 51.72 5 ILE B CA 1
ATOM 3939 C C . ILE B 1 5 ? 30.953 0.687 -16.422 1 51.72 5 ILE B C 1
ATOM 3941 O O . ILE B 1 5 ? 31.766 1.411 -15.836 1 51.72 5 ILE B O 1
ATOM 3945 N N . TYR B 1 6 ? 29.891 1.491 -16.375 1 61.69 6 TYR B N 1
ATOM 3946 C CA . TYR B 1 6 ? 29.531 2.305 -15.219 1 61.69 6 TYR B CA 1
ATOM 3947 C C . TYR B 1 6 ? 28.719 1.498 -14.211 1 61.69 6 TYR B C 1
ATOM 3949 O O . TYR B 1 6 ? 28.188 0.435 -14.547 1 61.69 6 TYR B O 1
ATOM 3957 N N . CYS B 1 7 ? 29 1.9 -12.992 1 69.06 7 CYS B N 1
ATOM 3958 C CA . CYS B 1 7 ? 28.203 1.398 -11.883 1 69.06 7 CYS B CA 1
ATOM 3959 C C . CYS B 1 7 ? 26.719 1.509 -12.18 1 69.06 7 CYS B C 1
ATOM 3961 O O . CYS B 1 7 ? 26.219 2.596 -12.469 1 69.06 7 CYS B O 1
ATOM 3963 N N . ASN B 1 8 ? 26.125 0.423 -12.445 1 87.06 8 ASN B N 1
ATOM 3964 C CA . ASN B 1 8 ? 24.672 0.355 -12.648 1 87.06 8 ASN B CA 1
ATOM 3965 C C . ASN B 1 8 ? 23.906 0.701 -11.375 1 87.06 8 ASN B C 1
ATOM 3967 O O . ASN B 1 8 ? 23.906 -0.079 -10.422 1 87.06 8 ASN B O 1
ATOM 3971 N N . ASP B 1 9 ? 23.281 1.892 -11.461 1 93.5 9 ASP B N 1
ATOM 3972 C CA . ASP B 1 9 ? 22.625 2.412 -10.266 1 93.5 9 ASP B CA 1
ATOM 3973 C C . ASP B 1 9 ? 21.562 1.44 -9.758 1 93.5 9 ASP B C 1
ATOM 3975 O O . ASP B 1 9 ? 21.344 1.329 -8.547 1 93.5 9 ASP B O 1
ATOM 3979 N N . ALA B 1 10 ? 20.953 0.808 -10.695 1 92.56 10 ALA B N 1
ATOM 3980 C CA . ALA B 1 10 ? 19.891 -0.122 -10.305 1 92.56 10 ALA B CA 1
ATOM 3981 C C . ALA B 1 10 ? 20.469 -1.323 -9.555 1 92.56 10 ALA B C 1
ATOM 3983 O O . ALA B 1 10 ? 19.891 -1.771 -8.555 1 92.56 10 ALA B O 1
ATOM 3984 N N . LEU B 1 11 ? 21.562 -1.802 -10.008 1 92.81 11 LEU B N 1
ATOM 3985 C CA . LEU B 1 11 ? 22.219 -2.936 -9.367 1 92.81 11 LEU B CA 1
ATOM 3986 C C . LEU B 1 11 ? 22.75 -2.547 -7.992 1 92.81 11 LEU B C 1
ATOM 3988 O O . LEU B 1 11 ? 22.641 -3.318 -7.039 1 92.81 11 LEU B O 1
ATOM 3992 N N . LEU B 1 12 ? 23.297 -1.343 -7.988 1 95.75 12 LEU B N 1
ATOM 3993 C CA . LEU B 1 12 ? 23.812 -0.858 -6.715 1 95.75 12 LEU B CA 1
ATOM 3994 C C . LEU B 1 12 ? 22.703 -0.686 -5.699 1 95.75 12 LEU B C 1
ATOM 3996 O O . LEU B 1 12 ? 22.844 -1.072 -4.535 1 95.75 12 LEU B O 1
ATOM 4000 N N . ALA B 1 13 ? 21.656 -0.087 -6.164 1 96.06 13 ALA B N 1
ATOM 4001 C CA . ALA B 1 13 ? 20.484 0.089 -5.301 1 96.06 13 ALA B CA 1
ATOM 4002 C C . ALA B 1 13 ? 20 -1.252 -4.758 1 96.06 13 ALA B C 1
ATOM 4004 O O . ALA B 1 13 ? 19.609 -1.351 -3.594 1 96.06 13 ALA B O 1
ATOM 4005 N N . GLY B 1 14 ? 20.016 -2.236 -5.621 1 93.75 14 GLY B N 1
ATOM 4006 C CA . GLY B 1 14 ? 19.641 -3.572 -5.191 1 93.75 14 GLY B CA 1
ATOM 4007 C C . GLY B 1 14 ? 20.562 -4.141 -4.133 1 93.75 14 GLY B C 1
ATOM 4008 O O . GLY B 1 14 ? 20.109 -4.727 -3.15 1 93.75 14 GLY B O 1
ATOM 4009 N N . ALA B 1 15 ? 21.812 -3.959 -4.309 1 94.44 15 ALA B N 1
ATOM 4010 C CA . ALA B 1 15 ? 22.797 -4.441 -3.346 1 94.44 15 ALA B CA 1
ATOM 4011 C C . ALA B 1 15 ? 22.625 -3.758 -1.992 1 94.44 15 ALA B C 1
ATOM 4013 O O . ALA B 1 15 ? 22.688 -4.41 -0.947 1 94.44 15 ALA B O 1
ATOM 4014 N N . PHE B 1 16 ? 22.406 -2.449 -2.047 1 97.06 16 PHE B N 1
ATOM 4015 C CA . PHE B 1 16 ? 22.172 -1.686 -0.826 1 97.06 16 PHE B CA 1
ATOM 4016 C C . PHE B 1 16 ? 20.906 -2.158 -0.125 1 97.06 16 PHE B C 1
ATOM 4018 O O . PHE B 1 16 ? 20.891 -2.303 1.099 1 97.06 16 PHE B O 1
ATOM 4025 N N . ALA B 1 17 ? 19.906 -2.393 -0.909 1 94.44 17 ALA B N 1
ATOM 4026 C CA . ALA B 1 17 ? 18.594 -2.775 -0.383 1 94.44 17 ALA B CA 1
ATOM 4027 C C . ALA B 1 17 ? 18.672 -4.117 0.341 1 94.44 17 ALA B C 1
ATOM 4029 O O . ALA B 1 17 ? 17.906 -4.371 1.27 1 94.44 17 ALA B O 1
ATOM 4030 N N . ARG B 1 18 ? 19.594 -4.949 -0.036 1 91.31 18 ARG B N 1
ATOM 4031 C CA . ARG B 1 18 ? 19.672 -6.301 0.514 1 91.31 18 ARG B CA 1
ATOM 4032 C C . ARG B 1 18 ? 20.594 -6.34 1.729 1 91.31 18 ARG B C 1
ATOM 4034 O O . ARG B 1 18 ? 20.734 -7.383 2.373 1 91.31 18 ARG B O 1
ATOM 4041 N N . SER B 1 19 ? 21.172 -5.195 2.096 1 94.38 19 SER B N 1
ATOM 4042 C CA . SER B 1 19 ? 21.984 -5.066 3.295 1 94.38 19 SER B CA 1
ATOM 4043 C C . SER B 1 19 ? 21.234 -4.34 4.406 1 94.38 19 SER B C 1
ATOM 4045 O O . SER B 1 19 ? 20.969 -3.143 4.293 1 94.38 19 SER B O 1
ATOM 4047 N N . ASN B 1 20 ? 21.031 -5.039 5.496 1 92.88 20 ASN B N 1
ATOM 4048 C CA . ASN B 1 20 ? 20.312 -4.434 6.617 1 92.88 20 ASN B CA 1
ATOM 4049 C C . ASN B 1 20 ? 21.078 -3.236 7.18 1 92.88 20 ASN B C 1
ATOM 4051 O O . ASN B 1 20 ? 20.469 -2.225 7.543 1 92.88 20 ASN B O 1
ATOM 4055 N N . LYS B 1 21 ? 22.359 -3.404 7.215 1 93.75 21 LYS B N 1
ATOM 4056 C CA . LYS B 1 21 ? 23.188 -2.328 7.742 1 93.75 21 LYS B CA 1
ATOM 4057 C C . LYS B 1 21 ? 23.109 -1.088 6.855 1 93.75 21 LYS B C 1
ATOM 4059 O O . LYS B 1 21 ? 23 0.033 7.359 1 93.75 21 LYS B O 1
ATOM 4064 N N . MET B 1 22 ? 23.141 -1.288 5.598 1 97.06 22 MET B N 1
ATOM 4065 C CA . MET B 1 22 ? 23.078 -0.164 4.668 1 97.06 22 MET B CA 1
ATOM 4066 C C . MET B 1 22 ? 21.688 0.475 4.691 1 97.06 22 MET B C 1
ATOM 4068 O O . MET B 1 22 ? 21.562 1.699 4.625 1 97.06 22 MET B O 1
ATOM 4072 N N . MET B 1 23 ? 20.719 -0.306 4.883 1 94.75 23 MET B N 1
ATOM 4073 C CA . MET B 1 23 ? 19.359 0.198 4.84 1 94.75 23 MET B CA 1
ATOM 4074 C C . MET B 1 23 ? 19.047 1.047 6.07 1 94.75 23 MET B C 1
ATOM 4076 O O . MET B 1 23 ? 18.219 1.951 6.016 1 94.75 23 MET B O 1
ATOM 4080 N N . ARG B 1 24 ? 19.75 0.834 7.152 1 91.69 24 ARG B N 1
ATOM 4081 C CA . ARG B 1 24 ? 19.578 1.711 8.312 1 91.69 24 ARG B CA 1
ATOM 4082 C C . ARG B 1 24 ? 19.938 3.15 7.957 1 91.69 24 ARG B C 1
ATOM 4084 O O . ARG B 1 24 ? 19.219 4.082 8.32 1 91.69 24 ARG B O 1
ATOM 4091 N N . PHE B 1 25 ? 21 3.26 7.242 1 95.5 25 PHE B N 1
ATOM 4092 C CA . PHE B 1 25 ? 21.422 4.582 6.785 1 95.5 25 PHE B CA 1
ATOM 4093 C C . PHE B 1 25 ? 20.422 5.133 5.766 1 95.5 25 PHE B C 1
ATOM 4095 O O . PHE B 1 25 ? 19.984 6.281 5.879 1 95.5 25 PHE B O 1
ATOM 4102 N N . ILE B 1 26 ? 20.062 4.316 4.785 1 95.62 26 ILE B N 1
ATOM 4103 C CA . ILE B 1 26 ? 19.203 4.742 3.684 1 95.62 26 ILE B CA 1
ATOM 4104 C C . ILE B 1 26 ? 17.844 5.164 4.227 1 95.62 26 ILE B C 1
ATOM 4106 O O . ILE B 1 26 ? 17.328 6.219 3.861 1 95.62 26 ILE B O 1
ATOM 4110 N N . ASP B 1 27 ? 17.312 4.359 5.109 1 89.38 27 ASP B N 1
ATOM 4111 C CA . ASP B 1 27 ? 16.016 4.672 5.684 1 89.38 27 ASP B CA 1
ATOM 4112 C C . ASP B 1 27 ? 16.062 5.973 6.484 1 89.38 27 ASP B C 1
ATOM 4114 O O . ASP B 1 27 ? 15.141 6.789 6.402 1 89.38 27 ASP B O 1
ATOM 4118 N N . SER B 1 28 ? 17.109 6.133 7.238 1 88.88 28 SER B N 1
ATOM 4119 C CA . SER B 1 28 ? 17.266 7.34 8.047 1 88.88 28 SER B CA 1
ATOM 4120 C C . SER B 1 28 ? 17.312 8.586 7.168 1 88.88 28 SER B C 1
ATOM 4122 O O . SER B 1 28 ? 16.641 9.578 7.457 1 88.88 28 SER B O 1
ATOM 4124 N N . LYS B 1 29 ? 18.062 8.492 6.105 1 90.31 29 LYS B N 1
ATOM 4125 C CA . LYS B 1 29 ? 18.219 9.633 5.207 1 90.31 29 LYS B CA 1
ATOM 4126 C C . LYS B 1 29 ? 16.953 9.859 4.387 1 90.31 29 LYS B C 1
ATOM 4128 O O . LYS B 1 29 ? 16.516 11 4.219 1 90.31 29 LYS B O 1
ATOM 4133 N N . TYR B 1 30 ? 16.359 8.867 3.959 1 89 30 TYR B N 1
ATOM 4134 C CA . TYR B 1 30 ? 15.156 8.945 3.139 1 89 30 TYR B CA 1
ATOM 4135 C C . TYR B 1 30 ? 14.008 9.57 3.914 1 89 30 TYR B C 1
ATOM 4137 O O . TYR B 1 30 ? 13.234 10.359 3.363 1 89 30 TYR B O 1
ATOM 4145 N N . ASN B 1 31 ? 13.977 9.227 5.141 1 79.19 31 ASN B N 1
ATOM 4146 C CA . ASN B 1 31 ? 12.883 9.664 6 1 79.19 31 ASN B CA 1
ATOM 4147 C C . ASN B 1 31 ? 12.969 11.156 6.305 1 79.19 31 ASN B C 1
ATOM 4149 O O . ASN B 1 31 ? 11.992 11.766 6.738 1 79.19 31 ASN B O 1
ATOM 4153 N N . THR B 1 32 ? 14.125 11.734 6.078 1 79.62 32 THR B N 1
ATOM 4154 C CA . THR B 1 32 ? 14.266 13.172 6.285 1 79.62 32 THR B CA 1
ATOM 4155 C C . THR B 1 32 ? 13.461 13.953 5.254 1 79.62 32 THR B C 1
ATOM 4157 O O . THR B 1 32 ? 12.945 15.039 5.547 1 79.62 32 THR B O 1
ATOM 4160 N N . ASP B 1 33 ? 13.438 13.445 4.031 1 78.88 33 ASP B N 1
ATOM 4161 C CA . ASP B 1 33 ? 12.68 14.055 2.943 1 78.88 33 ASP B CA 1
ATOM 4162 C C . ASP B 1 33 ? 12.273 13.008 1.906 1 78.88 33 ASP B C 1
ATOM 4164 O O . ASP B 1 33 ? 12.906 12.891 0.854 1 78.88 33 ASP B O 1
ATOM 4168 N N . LYS B 1 34 ? 11.227 12.398 2.15 1 79.5 34 LYS B N 1
ATOM 4169 C CA . LYS B 1 34 ? 10.797 11.258 1.345 1 79.5 34 LYS B CA 1
ATOM 4170 C C . LYS B 1 34 ? 10.438 11.695 -0.075 1 79.5 34 LYS B C 1
ATOM 4172 O O . LYS B 1 34 ? 10.758 10.992 -1.04 1 79.5 34 LYS B O 1
ATOM 4177 N N . ASP B 1 35 ? 9.82 12.789 -0.216 1 75.38 35 ASP B N 1
ATOM 4178 C CA . ASP B 1 35 ? 9.383 13.258 -1.527 1 75.38 35 ASP B CA 1
ATOM 4179 C C . ASP B 1 35 ? 10.578 13.609 -2.41 1 75.38 35 ASP B C 1
ATOM 4181 O O . ASP B 1 35 ? 10.617 13.25 -3.59 1 75.38 35 ASP B O 1
ATOM 4185 N N . LYS B 1 36 ? 11.477 14.258 -1.811 1 82.81 36 LYS B N 1
ATOM 4186 C CA . LYS B 1 36 ? 12.672 14.648 -2.551 1 82.81 36 LYS B CA 1
ATOM 4187 C C . LYS B 1 36 ? 13.406 13.422 -3.086 1 82.81 36 LYS B C 1
ATOM 4189 O O . LYS B 1 36 ? 13.758 13.367 -4.27 1 82.81 36 LYS B O 1
ATOM 4194 N N . PHE B 1 37 ? 13.562 12.508 -2.256 1 88.38 37 PHE B N 1
ATOM 4195 C CA . PHE B 1 37 ? 14.367 11.344 -2.629 1 88.38 37 PHE B CA 1
ATOM 4196 C C . PHE B 1 37 ? 13.594 10.422 -3.561 1 88.38 37 PHE B C 1
ATOM 4198 O O . PHE B 1 37 ? 14.172 9.789 -4.441 1 88.38 37 PHE B O 1
ATOM 4205 N N . TYR B 1 38 ? 12.32 10.391 -3.4 1 87.38 38 TYR B N 1
ATOM 4206 C CA . TYR B 1 38 ? 11.523 9.594 -4.324 1 87.38 38 TYR B CA 1
ATOM 4207 C C . TYR B 1 38 ? 11.531 10.203 -5.719 1 87.38 38 TYR B C 1
ATOM 4209 O O . TYR B 1 38 ? 11.609 9.484 -6.719 1 87.38 38 TYR B O 1
ATOM 4217 N N . GLN B 1 39 ? 11.453 11.484 -5.738 1 84.81 39 GLN B N 1
ATOM 4218 C CA . GLN B 1 39 ? 11.508 12.164 -7.027 1 84.81 39 GLN B CA 1
ATOM 4219 C C . GLN B 1 39 ? 12.867 11.977 -7.688 1 84.81 39 GLN B C 1
ATOM 4221 O O . GLN B 1 39 ? 12.961 11.828 -8.906 1 84.81 39 GLN B O 1
ATOM 4226 N N . ALA B 1 40 ? 13.82 12.016 -6.883 1 91.31 40 ALA B N 1
ATOM 4227 C CA . ALA B 1 40 ? 15.156 11.734 -7.402 1 91.31 40 ALA B CA 1
ATOM 4228 C C . ALA B 1 40 ? 15.234 10.336 -8 1 91.31 40 ALA B C 1
ATOM 4230 O O . ALA B 1 40 ? 15.812 10.141 -9.078 1 91.31 40 ALA B O 1
ATOM 4231 N N . ALA B 1 41 ? 14.672 9.375 -7.336 1 92.81 41 ALA B N 1
ATOM 4232 C CA . ALA B 1 41 ? 14.633 8 -7.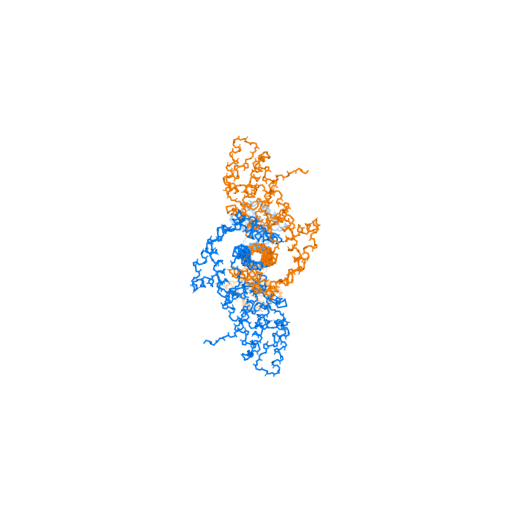848 1 92.81 41 ALA B CA 1
ATOM 4233 C C . ALA B 1 41 ? 13.898 7.938 -9.18 1 92.81 41 ALA B C 1
ATOM 4235 O O . ALA B 1 41 ? 14.352 7.273 -10.117 1 92.81 41 ALA B O 1
ATOM 4236 N N . LYS B 1 42 ? 12.828 8.633 -9.273 1 87.38 42 LYS B N 1
ATOM 4237 C CA . LYS B 1 42 ? 11.984 8.617 -10.461 1 87.38 42 LYS B CA 1
ATOM 4238 C C . LYS B 1 42 ? 12.711 9.234 -11.656 1 87.38 42 LYS B C 1
ATOM 4240 O O . LYS B 1 42 ? 12.469 8.836 -12.805 1 87.38 42 LYS B O 1
ATOM 4245 N N . LYS B 1 43 ? 13.523 10.133 -11.352 1 91.25 43 LYS B N 1
ATOM 4246 C CA . LYS B 1 43 ? 14.258 10.828 -12.406 1 91.25 43 LYS B CA 1
ATOM 4247 C C . LYS B 1 43 ? 15.414 9.977 -12.93 1 91.25 43 LYS B C 1
ATOM 4249 O O . LYS B 1 43 ? 15.93 10.227 -14.023 1 91.25 43 LYS B O 1
ATOM 4254 N N . ASN B 1 44 ? 15.766 8.992 -12.133 1 92.31 44 ASN B N 1
ATOM 4255 C CA . ASN B 1 44 ? 16.859 8.117 -12.555 1 92.31 44 ASN B CA 1
ATOM 4256 C C . ASN B 1 44 ? 16.453 7.246 -13.742 1 92.31 44 ASN B C 1
ATOM 4258 O O . ASN B 1 44 ? 15.359 6.688 -13.758 1 92.31 44 ASN B O 1
ATOM 4262 N N . ASP B 1 45 ? 17.297 7.109 -14.656 1 87.88 45 ASP B N 1
ATOM 4263 C CA . ASP B 1 45 ? 17.031 6.391 -15.898 1 87.88 45 ASP B CA 1
ATOM 4264 C C . ASP B 1 45 ? 16.766 4.91 -15.633 1 87.88 45 ASP B C 1
ATOM 4266 O O . ASP B 1 45 ? 16.172 4.215 -16.453 1 87.88 45 ASP B O 1
ATOM 4270 N N . ARG B 1 46 ? 17.203 4.52 -14.445 1 88.88 46 ARG B N 1
ATOM 4271 C CA . ARG B 1 46 ? 17.125 3.094 -14.148 1 88.88 46 ARG B CA 1
ATOM 4272 C C . ARG B 1 46 ? 15.953 2.789 -13.219 1 88.88 46 ARG B C 1
ATOM 4274 O O . ARG B 1 46 ? 15.844 1.676 -12.695 1 88.88 46 ARG B O 1
ATOM 4281 N N . PHE B 1 47 ? 15.102 3.701 -13.078 1 89.81 47 PHE B N 1
ATOM 4282 C CA . PHE B 1 47 ? 13.969 3.535 -12.172 1 89.81 47 PHE B CA 1
ATOM 4283 C C . PHE B 1 47 ? 13.094 2.369 -12.609 1 89.81 47 PHE B C 1
ATOM 4285 O O . PHE B 1 47 ? 12.57 1.631 -11.773 1 89.81 47 PHE B O 1
ATOM 4292 N N . LYS B 1 48 ? 12.984 2.195 -13.898 1 82.06 48 LYS B N 1
ATOM 4293 C CA . LYS B 1 48 ? 12.094 1.172 -14.438 1 82.06 48 LYS B CA 1
ATOM 4294 C C . LYS B 1 48 ? 12.867 -0.081 -14.836 1 82.06 48 LYS B C 1
ATOM 4296 O O . LYS B 1 48 ? 12.312 -0.989 -15.453 1 82.06 48 LYS B O 1
ATOM 4301 N N . SER B 1 49 ? 14.133 -0.059 -14.445 1 83.88 49 SER B N 1
ATOM 4302 C CA . SER B 1 49 ? 14.961 -1.222 -14.75 1 83.88 49 SER B CA 1
ATOM 4303 C C . SER B 1 49 ? 14.438 -2.471 -14.047 1 83.88 49 SER B C 1
ATOM 4305 O O . SER B 1 49 ? 14 -2.404 -12.891 1 83.88 49 SER B O 1
ATOM 4307 N N . ARG B 1 50 ? 14.617 -3.58 -14.656 1 83.88 50 ARG B N 1
ATOM 4308 C CA . ARG B 1 50 ? 14.203 -4.852 -14.078 1 83.88 50 ARG B CA 1
ATOM 4309 C C . ARG B 1 50 ? 15.07 -5.211 -12.867 1 83.88 50 ARG B C 1
ATOM 4311 O O . ARG B 1 50 ? 14.68 -6.047 -12.047 1 83.88 50 ARG B O 1
ATOM 4318 N N . PHE B 1 51 ? 16.203 -4.539 -12.844 1 87.5 51 PHE B N 1
ATOM 4319 C CA . PHE B 1 51 ? 17.047 -4.766 -11.672 1 87.5 51 PHE B CA 1
ATOM 4320 C C . PHE B 1 51 ? 16.406 -4.168 -10.422 1 87.5 51 PHE B C 1
ATOM 4322 O O . PHE B 1 51 ? 16.766 -4.52 -9.297 1 87.5 51 PHE B O 1
ATOM 4329 N N . ILE B 1 52 ? 15.453 -3.268 -10.656 1 88.31 52 ILE B N 1
ATOM 4330 C CA . ILE B 1 52 ? 14.672 -2.715 -9.555 1 88.31 52 ILE B CA 1
ATOM 4331 C C . ILE B 1 52 ? 13.32 -3.422 -9.469 1 88.31 52 ILE B C 1
ATOM 4333 O O . ILE B 1 52 ? 12.984 -4.008 -8.438 1 88.31 52 ILE B O 1
ATOM 4337 N N . THR B 1 53 ? 12.625 -3.449 -10.594 1 82.25 53 THR B N 1
ATOM 4338 C CA . THR B 1 53 ? 11.242 -3.893 -10.625 1 82.25 53 THR B CA 1
ATOM 4339 C C . THR B 1 53 ? 11.156 -5.414 -10.516 1 82.25 53 THR B C 1
ATOM 4341 O O . THR B 1 53 ? 10.102 -5.957 -10.164 1 82.25 53 THR B O 1
ATOM 4344 N N . GLY B 1 54 ? 12.312 -6.039 -10.805 1 81.56 54 GLY B N 1
ATOM 4345 C CA . GLY B 1 54 ? 12.32 -7.492 -10.781 1 81.56 54 GLY B CA 1
ATOM 4346 C C . GLY B 1 54 ? 12.648 -8.07 -9.422 1 81.56 54 GLY B C 1
ATOM 4347 O O . GLY B 1 54 ? 12.859 -9.273 -9.281 1 81.56 54 GLY B O 1
ATOM 4348 N N . ASN B 1 55 ? 12.688 -7.207 -8.438 1 85.25 55 ASN B N 1
ATOM 4349 C CA . ASN B 1 55 ? 12.867 -7.652 -7.062 1 85.25 55 ASN B CA 1
ATOM 4350 C C . ASN B 1 55 ? 11.523 -7.895 -6.375 1 85.25 55 ASN B C 1
ATOM 4352 O O . ASN B 1 55 ? 10.5 -7.363 -6.801 1 85.25 55 ASN B O 1
ATOM 4356 N N . ARG B 1 56 ? 11.602 -8.695 -5.379 1 87.5 56 ARG B N 1
ATOM 4357 C CA . ARG B 1 56 ? 10.43 -8.812 -4.512 1 87.5 56 ARG B CA 1
ATOM 4358 C C . ARG B 1 56 ? 10.031 -7.449 -3.951 1 87.5 56 ARG B C 1
ATOM 4360 O O . ARG B 1 56 ? 10.875 -6.566 -3.787 1 87.5 56 ARG B O 1
ATOM 4367 N N . LEU B 1 57 ? 8.82 -7.293 -3.615 1 86.62 57 LEU B N 1
ATOM 4368 C CA . LEU B 1 57 ? 8.266 -5.977 -3.33 1 86.62 57 LEU B CA 1
ATOM 4369 C C . LEU B 1 57 ? 8.984 -5.32 -2.158 1 86.62 57 LEU B C 1
ATOM 4371 O O . LEU B 1 57 ? 9.32 -4.137 -2.215 1 86.62 57 LEU B O 1
ATOM 4375 N N . PRO B 1 58 ? 9.25 -6.02 -1.068 1 83.5 58 PRO B N 1
ATOM 4376 C CA . PRO B 1 58 ? 9.953 -5.352 0.026 1 83.5 58 PRO B CA 1
ATOM 4377 C C . PRO B 1 58 ? 11.336 -4.848 -0.386 1 83.5 58 PRO B C 1
ATOM 4379 O O . PRO B 1 58 ? 11.727 -3.732 -0.026 1 83.5 58 PRO B O 1
ATOM 4382 N N . ILE B 1 59 ? 12.008 -5.645 -1.16 1 88.56 59 ILE B N 1
ATOM 4383 C CA . ILE B 1 59 ? 13.336 -5.266 -1.632 1 88.56 59 ILE B CA 1
ATOM 4384 C C . ILE B 1 59 ? 13.211 -4.156 -2.676 1 88.56 59 ILE B C 1
ATOM 4386 O O . ILE B 1 59 ? 14.016 -3.223 -2.693 1 88.56 59 ILE B O 1
ATOM 4390 N N . ARG B 1 60 ? 12.258 -4.281 -3.512 1 89.25 60 ARG B N 1
ATOM 4391 C CA . ARG B 1 60 ? 12.016 -3.262 -4.527 1 89.25 60 ARG B CA 1
ATOM 4392 C C . ARG B 1 60 ? 11.805 -1.893 -3.891 1 89.25 60 ARG B C 1
ATOM 4394 O O . ARG B 1 60 ? 12.367 -0.896 -4.344 1 89.25 60 ARG B O 1
ATOM 4401 N N . MET B 1 61 ? 11.039 -1.894 -2.857 1 87.25 61 MET B N 1
ATOM 4402 C CA . MET B 1 61 ? 10.766 -0.636 -2.168 1 87.25 61 MET B CA 1
ATOM 4403 C C . MET B 1 61 ? 12.039 -0.063 -1.556 1 87.25 61 MET B C 1
ATOM 4405 O O . MET B 1 61 ? 12.297 1.138 -1.656 1 87.25 61 MET B O 1
ATOM 4409 N N . SER B 1 62 ? 12.75 -0.934 -0.963 1 90.31 62 SER B N 1
ATOM 4410 C CA . SER B 1 62 ? 14.031 -0.521 -0.387 1 90.31 62 SER B CA 1
ATOM 4411 C C . SER B 1 62 ? 14.992 -0.042 -1.467 1 90.31 62 SER B C 1
ATOM 4413 O O . SER B 1 62 ? 15.727 0.928 -1.265 1 90.31 62 SER B O 1
ATOM 4415 N N . ALA B 1 63 ? 14.953 -0.741 -2.594 1 93.62 63 ALA B N 1
ATOM 4416 C CA . ALA B 1 63 ? 15.836 -0.386 -3.703 1 93.62 63 ALA B CA 1
ATOM 4417 C C . ALA B 1 63 ? 15.477 0.983 -4.273 1 93.62 63 ALA B C 1
ATOM 4419 O O . ALA B 1 63 ? 16.359 1.736 -4.699 1 93.62 63 ALA B O 1
ATOM 4420 N N . ILE B 1 64 ? 14.258 1.271 -4.289 1 91.62 64 ILE B N 1
ATOM 4421 C CA . ILE B 1 64 ? 13.805 2.566 -4.785 1 91.62 64 ILE B CA 1
ATOM 4422 C C . ILE B 1 64 ? 14.297 3.676 -3.855 1 91.62 64 ILE B C 1
ATOM 4424 O O . ILE B 1 64 ? 14.75 4.723 -4.316 1 91.62 64 ILE B O 1
ATOM 4428 N N . LYS B 1 65 ? 14.164 3.418 -2.564 1 91.38 65 LYS B N 1
ATOM 4429 C CA . LYS B 1 65 ? 14.711 4.371 -1.604 1 91.38 65 LYS B CA 1
ATOM 4430 C C . LYS B 1 65 ? 16.203 4.59 -1.836 1 91.38 65 LYS B C 1
ATOM 4432 O O . LYS B 1 65 ? 16.672 5.727 -1.868 1 91.38 65 LYS B O 1
ATOM 4437 N N . ALA B 1 66 ? 16.859 3.484 -1.989 1 96.12 66 ALA B N 1
ATOM 4438 C CA . ALA B 1 66 ? 18.297 3.539 -2.199 1 96.12 66 ALA B CA 1
ATOM 4439 C C . ALA B 1 66 ? 18.641 4.281 -3.488 1 96.12 66 ALA B C 1
ATOM 4441 O O . ALA B 1 66 ? 19.578 5.082 -3.523 1 96.12 66 ALA B O 1
ATOM 4442 N N . LEU B 1 67 ? 17.875 4.012 -4.512 1 95.88 67 LEU B N 1
ATOM 4443 C CA . LEU B 1 67 ? 18.094 4.66 -5.801 1 95.88 67 LEU B CA 1
ATOM 4444 C C . LEU B 1 67 ? 17.953 6.172 -5.684 1 95.88 67 LEU B C 1
ATOM 4446 O O . LEU B 1 67 ? 18.703 6.926 -6.301 1 95.88 67 LEU B O 1
ATOM 4450 N N . GLY B 1 68 ? 17 6.543 -4.91 1 95.06 68 GLY B N 1
ATOM 4451 C CA . GLY B 1 68 ? 16.797 7.965 -4.676 1 95.06 68 GLY B CA 1
ATOM 4452 C C . GLY B 1 68 ? 17.984 8.625 -4.004 1 95.06 68 GLY B C 1
ATOM 4453 O O . GLY B 1 68 ? 18.391 9.727 -4.387 1 95.06 68 GLY B O 1
ATOM 4454 N N . ILE B 1 69 ? 18.469 7.969 -3.027 1 96 69 ILE B N 1
ATOM 4455 C CA . ILE B 1 69 ? 19.609 8.492 -2.285 1 96 69 ILE B CA 1
ATOM 4456 C C . ILE B 1 69 ? 20.844 8.508 -3.186 1 96 69 ILE B C 1
ATOM 4458 O O . ILE B 1 69 ? 21.609 9.469 -3.184 1 96 69 ILE B O 1
ATOM 4462 N N . ILE B 1 70 ? 21.047 7.465 -3.967 1 96.69 70 ILE B N 1
ATOM 4463 C CA . ILE B 1 70 ? 22.156 7.359 -4.898 1 96.69 70 ILE B CA 1
ATOM 4464 C C . ILE B 1 70 ? 22.109 8.508 -5.902 1 96.69 70 ILE B C 1
ATOM 4466 O O . ILE B 1 70 ? 23.109 9.172 -6.16 1 96.69 70 ILE B O 1
ATOM 4470 N N . GLU B 1 71 ? 20.953 8.719 -6.406 1 95.88 71 GLU B N 1
ATOM 4471 C CA . GLU B 1 71 ? 20.766 9.781 -7.387 1 95.88 71 GLU B CA 1
ATOM 4472 C C . GLU B 1 71 ? 21.016 11.156 -6.766 1 95.88 71 GLU B C 1
ATOM 4474 O O . GLU B 1 71 ? 21.688 12 -7.363 1 95.88 71 GLU B O 1
ATOM 4479 N N . ALA B 1 72 ? 20.531 11.328 -5.625 1 94.81 72 ALA B N 1
ATOM 4480 C CA . ALA B 1 72 ? 20.703 12.602 -4.93 1 94.81 72 ALA B CA 1
ATOM 4481 C C . ALA B 1 72 ? 22.156 12.836 -4.57 1 94.81 72 ALA B C 1
ATOM 4483 O O . ALA B 1 72 ? 22.641 13.977 -4.586 1 94.81 72 ALA B O 1
ATOM 4484 N N . ALA B 1 73 ? 22.812 11.836 -4.277 1 95.38 73 ALA B N 1
ATOM 4485 C CA . ALA B 1 73 ? 24.203 11.93 -3.848 1 95.38 73 ALA B CA 1
ATOM 4486 C C . ALA B 1 73 ? 25.094 12.383 -4.992 1 95.38 73 ALA B C 1
ATOM 4488 O O . ALA B 1 73 ? 26.172 12.938 -4.766 1 95.38 73 ALA B O 1
ATOM 4489 N N . LYS B 1 74 ? 24.719 12.211 -6.16 1 93.94 74 LYS B N 1
ATOM 4490 C CA . LYS B 1 74 ? 25.516 12.609 -7.316 1 93.94 74 LYS B CA 1
ATOM 4491 C C . LYS B 1 74 ? 25.703 14.125 -7.352 1 93.94 74 LYS B C 1
ATOM 4493 O O . LYS B 1 74 ? 26.719 14.617 -7.852 1 93.94 74 LYS B O 1
ATOM 4498 N N . SER B 1 75 ? 24.719 14.859 -6.852 1 93.12 75 SER B N 1
ATOM 4499 C CA . SER B 1 75 ? 24.781 16.312 -6.871 1 93.12 75 SER B CA 1
ATOM 4500 C C . SER B 1 75 ? 25.078 16.875 -5.48 1 93.12 75 SER B C 1
ATOM 4502 O O . SER B 1 75 ? 25.219 18.078 -5.312 1 93.12 75 SER B O 1
ATOM 4504 N N . ASP B 1 76 ? 25.141 16 -4.535 1 93.12 76 ASP B N 1
ATOM 4505 C CA . ASP B 1 76 ? 25.375 16.391 -3.148 1 93.12 76 ASP B CA 1
ATOM 4506 C C . ASP B 1 76 ? 26.609 15.672 -2.59 1 93.12 76 ASP B C 1
ATOM 4508 O O . ASP B 1 76 ? 26.516 14.555 -2.092 1 93.12 76 ASP B O 1
ATOM 4512 N N . GLU B 1 77 ? 27.688 16.453 -2.461 1 93.75 77 GLU B N 1
ATOM 4513 C CA . GLU B 1 77 ? 28.969 15.859 -2.066 1 93.75 77 GLU B CA 1
ATOM 4514 C C . GLU B 1 77 ? 28.922 15.391 -0.615 1 93.75 77 GLU B C 1
ATOM 4516 O O . GLU B 1 77 ? 29.547 14.383 -0.268 1 93.75 77 GLU B O 1
ATOM 4521 N N . ALA B 1 78 ? 28.266 16.109 0.155 1 94.12 78 ALA B N 1
ATOM 4522 C CA . ALA B 1 78 ? 28.156 15.742 1.563 1 94.12 78 ALA B CA 1
ATOM 4523 C C . ALA B 1 78 ? 27.406 14.422 1.732 1 94.12 78 ALA B C 1
ATOM 4525 O O . ALA B 1 78 ? 27.828 13.562 2.508 1 94.12 78 ALA B O 1
ATOM 4526 N N . LEU B 1 79 ? 26.375 14.273 0.991 1 95.62 79 LEU B N 1
ATOM 4527 C CA . LEU B 1 79 ? 25.578 13.047 1.04 1 95.62 79 LEU B CA 1
ATOM 4528 C C . LEU B 1 79 ? 26.375 11.875 0.479 1 95.62 79 LEU B C 1
ATOM 4530 O O . LEU B 1 79 ? 26.266 10.75 0.987 1 95.62 79 LEU B O 1
ATOM 4534 N N . ASP B 1 80 ? 27.109 12.195 -0.496 1 96.19 80 ASP B N 1
ATOM 4535 C CA . ASP B 1 80 ? 27.922 11.156 -1.117 1 96.19 80 ASP B CA 1
ATOM 4536 C C . ASP B 1 80 ? 28.969 10.625 -0.14 1 96.19 80 ASP B C 1
ATOM 4538 O O . ASP B 1 80 ? 29.203 9.422 -0.069 1 96.19 80 ASP B O 1
ATOM 4542 N N . ARG B 1 81 ? 29.547 11.484 0.594 1 95.94 81 ARG B N 1
ATOM 4543 C CA . ARG B 1 81 ? 30.547 11.102 1.582 1 95.94 81 ARG B CA 1
ATOM 4544 C C . ARG B 1 81 ? 29.922 10.281 2.707 1 95.94 81 ARG B C 1
ATOM 4546 O O . ARG B 1 81 ? 30.5 9.297 3.16 1 95.94 81 ARG B O 1
ATOM 4553 N N . GLU B 1 82 ? 28.766 10.688 3.08 1 96.69 82 GLU B N 1
ATOM 4554 C CA . GLU B 1 82 ? 28.047 9.945 4.117 1 96.69 82 GLU B CA 1
ATOM 4555 C C . GLU B 1 82 ? 27.672 8.555 3.633 1 96.69 82 GLU B C 1
ATOM 4557 O O . GLU B 1 82 ? 27.75 7.578 4.383 1 96.69 82 GLU B O 1
ATOM 4562 N N . MET B 1 83 ? 27.234 8.531 2.406 1 97.38 83 MET B N 1
ATOM 4563 C CA . MET B 1 83 ? 26.812 7.266 1.814 1 97.38 83 MET B CA 1
ATOM 4564 C C . MET B 1 83 ? 28 6.305 1.711 1 97.38 83 MET B C 1
ATOM 4566 O O . MET B 1 83 ? 27.875 5.121 2.031 1 97.38 83 MET B O 1
ATOM 4570 N N . PHE B 1 84 ? 29.062 6.852 1.318 1 97.19 84 PHE B N 1
ATOM 4571 C CA . PHE B 1 84 ? 30.266 6.043 1.223 1 97.19 84 PHE B CA 1
ATOM 4572 C C . PHE B 1 84 ? 30.688 5.535 2.596 1 97.19 84 PHE B C 1
ATOM 4574 O O . PHE B 1 84 ? 31.109 4.383 2.738 1 97.19 84 PHE B O 1
ATOM 4581 N N . GLY B 1 85 ? 30.609 6.445 3.537 1 97 85 GLY B N 1
ATOM 4582 C CA . GLY B 1 85 ? 30.906 6.023 4.898 1 97 85 GLY B CA 1
ATOM 4583 C C . GLY B 1 85 ? 30.016 4.875 5.363 1 97 85 GLY B C 1
ATOM 4584 O O . GLY B 1 85 ? 30.516 3.926 5.98 1 97 85 GLY B O 1
ATOM 4585 N N . ALA B 1 86 ? 28.797 4.957 5.074 1 97.31 86 ALA B N 1
A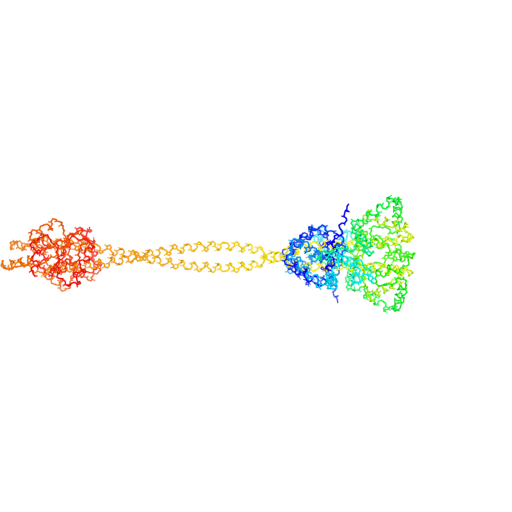TOM 4586 C CA . ALA B 1 86 ? 27.844 3.908 5.441 1 97.31 86 ALA B CA 1
ATOM 4587 C C . ALA B 1 86 ? 28.141 2.617 4.68 1 97.31 86 ALA B C 1
ATOM 4589 O O . ALA B 1 86 ? 28.078 1.526 5.254 1 97.31 86 ALA B O 1
ATOM 4590 N N . ALA B 1 87 ? 28.422 2.732 3.406 1 97.5 87 ALA B N 1
ATOM 4591 C CA . ALA B 1 87 ? 28.734 1.571 2.574 1 97.5 87 ALA B CA 1
ATOM 4592 C C . ALA B 1 87 ? 30 0.866 3.057 1 97.5 87 ALA B C 1
ATOM 4594 O O . ALA B 1 87 ? 30.062 -0.365 3.059 1 97.5 87 ALA B O 1
ATOM 4595 N N . SER B 1 88 ? 30.969 1.668 3.465 1 96.94 88 SER B N 1
ATOM 4596 C CA . SER B 1 88 ? 32.219 1.116 3.953 1 96.94 88 SER B CA 1
ATOM 4597 C C . SER B 1 88 ? 32 0.287 5.215 1 96.94 88 SER B C 1
ATOM 4599 O O . SER B 1 88 ? 32.688 -0.72 5.426 1 96.94 88 SER B O 1
ATOM 4601 N N . ARG B 1 89 ? 31.094 0.702 6.004 1 95.94 89 ARG B N 1
ATOM 4602 C CA . ARG B 1 89 ? 30.781 -0.033 7.227 1 95.94 89 ARG B CA 1
ATOM 4603 C C . ARG B 1 89 ? 29.922 -1.263 6.926 1 95.94 89 ARG B C 1
ATOM 4605 O O . ARG B 1 89 ? 30.125 -2.324 7.52 1 95.94 89 ARG B O 1
ATOM 4612 N N . ALA B 1 90 ? 29 -1.113 6.031 1 96.56 90 ALA B N 1
ATOM 4613 C CA . ALA B 1 90 ? 28.078 -2.193 5.703 1 96.56 90 ALA B CA 1
ATOM 4614 C C . ALA B 1 90 ? 28.797 -3.314 4.953 1 96.56 90 ALA B C 1
ATOM 4616 O O . ALA B 1 90 ? 28.469 -4.492 5.137 1 96.56 90 ALA B O 1
ATOM 4617 N N . PHE B 1 91 ? 29.641 -2.871 4.133 1 96.31 91 PHE B N 1
ATOM 4618 C CA . PHE B 1 91 ? 30.406 -3.818 3.33 1 96.31 91 PHE B CA 1
ATOM 4619 C C . PHE B 1 91 ? 31.891 -3.75 3.676 1 96.31 91 PHE B C 1
ATOM 4621 O O . PHE B 1 91 ? 32.75 -3.586 2.791 1 96.31 91 PHE B O 1
ATOM 4628 N N . LYS B 1 92 ? 32.156 -4.07 4.867 1 95.31 92 LYS B N 1
ATOM 4629 C CA . LYS B 1 92 ? 33.469 -3.869 5.461 1 95.31 92 LYS B CA 1
ATOM 4630 C C . LYS B 1 92 ? 34.531 -4.73 4.77 1 95.31 92 LYS B C 1
ATOM 4632 O O . LYS B 1 92 ? 35.656 -4.277 4.539 1 95.31 92 LYS B O 1
ATOM 4637 N N . SER B 1 93 ? 34.219 -5.973 4.48 1 94.19 93 SER B N 1
ATOM 4638 C CA . SER B 1 93 ? 35.156 -6.883 3.85 1 94.19 93 SER B CA 1
ATOM 4639 C C . SER B 1 93 ? 35.594 -6.363 2.486 1 94.19 93 SER B C 1
ATOM 4641 O O . SER B 1 93 ? 36.781 -6.445 2.137 1 94.19 93 SER B O 1
ATOM 4643 N N . ILE B 1 94 ? 34.719 -5.859 1.742 1 95.38 94 ILE B N 1
ATOM 4644 C CA . ILE B 1 94 ? 35.031 -5.305 0.431 1 95.38 94 ILE B CA 1
ATOM 4645 C C . ILE B 1 94 ? 35.844 -4.02 0.596 1 95.38 94 ILE B C 1
ATOM 4647 O O . ILE B 1 94 ? 36.812 -3.791 -0.127 1 95.38 94 ILE B O 1
ATOM 4651 N N . TYR B 1 95 ? 35.375 -3.24 1.512 1 94.81 95 TYR B N 1
ATOM 4652 C CA . TYR B 1 95 ? 36.062 -1.999 1.824 1 94.81 95 TYR B CA 1
ATOM 4653 C C . TYR B 1 95 ? 37.531 -2.262 2.135 1 94.81 95 TYR B C 1
ATOM 4655 O O . TYR B 1 95 ? 38.406 -1.562 1.634 1 94.81 95 TYR B O 1
ATOM 4663 N N . ASN B 1 96 ? 37.75 -3.26 2.918 1 94 96 ASN B N 1
ATOM 4664 C CA . ASN B 1 96 ? 39.125 -3.613 3.301 1 94 96 ASN B CA 1
ATOM 4665 C C . ASN B 1 96 ? 39.969 -4.008 2.088 1 94 96 ASN B C 1
ATOM 4667 O O . ASN B 1 96 ? 41.156 -3.701 2.025 1 94 96 ASN B O 1
ATOM 4671 N N . ILE B 1 97 ? 39.406 -4.656 1.208 1 94.19 97 ILE B N 1
ATOM 4672 C CA . ILE B 1 97 ? 40.094 -5.055 -0.015 1 94.19 97 ILE B CA 1
ATOM 4673 C C . ILE B 1 97 ? 40.562 -3.812 -0.77 1 94.19 97 ILE B C 1
ATOM 4675 O O . ILE B 1 97 ? 41.719 -3.746 -1.221 1 94.19 97 ILE B O 1
ATOM 4679 N N . PHE B 1 98 ? 39.75 -2.848 -0.874 1 94.44 98 PHE B N 1
ATOM 4680 C CA . PHE B 1 98 ? 40.094 -1.658 -1.653 1 94.44 98 PHE B CA 1
ATOM 4681 C C . PHE B 1 98 ? 41.031 -0.752 -0.888 1 94.44 98 PHE B C 1
ATOM 4683 O O . PHE B 1 98 ? 41.875 -0.08 -1.488 1 94.44 98 PHE B O 1
ATOM 4690 N N . GLU B 1 99 ? 40.906 -0.751 0.43 1 93.31 99 GLU B N 1
ATOM 4691 C CA . GLU B 1 99 ? 41.875 -0.034 1.241 1 93.31 99 GLU B CA 1
ATOM 4692 C C . GLU B 1 99 ? 43.281 -0.611 1.055 1 93.31 99 GLU B C 1
ATOM 4694 O O . GLU B 1 99 ? 44.25 0.135 0.93 1 93.31 99 GLU B O 1
ATOM 4699 N N . ASP B 1 100 ? 43.312 -1.886 1.052 1 91.69 100 ASP B N 1
ATOM 4700 C CA . ASP B 1 100 ? 44.594 -2.566 0.83 1 91.69 100 ASP B CA 1
ATOM 4701 C C . ASP B 1 100 ? 45.125 -2.32 -0.585 1 91.69 100 ASP B C 1
ATOM 4703 O O . ASP B 1 100 ? 46.312 -2.117 -0.789 1 91.69 100 ASP B O 1
ATOM 4707 N N . THR B 1 101 ? 44.281 -2.379 -1.533 1 90.12 101 THR B N 1
ATOM 4708 C CA . THR B 1 101 ? 44.625 -2.131 -2.928 1 90.12 101 THR B CA 1
ATOM 4709 C C . THR B 1 101 ? 45.219 -0.732 -3.098 1 90.12 101 THR B C 1
ATOM 4711 O O . THR B 1 101 ? 46.188 -0.549 -3.814 1 90.12 101 THR B O 1
ATOM 4714 N N . LYS B 1 102 ? 44.594 0.179 -2.42 1 89.25 102 LYS B N 1
ATOM 4715 C CA . LYS B 1 102 ? 45.094 1.555 -2.48 1 89.25 102 LYS B CA 1
ATOM 4716 C C . LYS B 1 102 ? 46.438 1.701 -1.751 1 89.25 102 LYS B C 1
ATOM 4718 O O . LYS B 1 102 ? 47.344 2.357 -2.248 1 89.25 102 LYS B O 1
ATOM 4723 N N . ARG B 1 103 ? 46.5 1.082 -0.606 1 88.38 103 ARG B N 1
ATOM 4724 C CA . ARG B 1 103 ? 47.75 1.139 0.188 1 88.38 103 ARG B CA 1
ATOM 4725 C C . ARG B 1 103 ? 48.906 0.549 -0.579 1 88.38 103 ARG B C 1
ATOM 4727 O O . ARG B 1 103 ? 50.031 1.065 -0.503 1 88.38 103 ARG B O 1
ATOM 4734 N N . LEU B 1 104 ? 48.625 -0.486 -1.35 1 89 104 LEU B N 1
ATOM 4735 C CA . LEU B 1 104 ? 49.688 -1.188 -2.088 1 89 104 LEU B CA 1
ATOM 4736 C C . LEU B 1 104 ? 49.875 -0.579 -3.473 1 89 104 LEU B C 1
ATOM 4738 O O . LEU B 1 104 ? 50.688 -1.066 -4.266 1 89 104 LEU B O 1
ATOM 4742 N N . GLU B 1 105 ? 49.125 0.483 -3.812 1 85.56 105 GLU B N 1
ATOM 4743 C CA . GLU B 1 105 ? 49.25 1.319 -5.004 1 85.56 105 GLU B CA 1
ATOM 4744 C C . GLU B 1 105 ? 48.969 0.515 -6.27 1 85.56 105 GLU B C 1
ATOM 4746 O O . GLU B 1 105 ? 49.688 0.644 -7.262 1 85.56 105 GLU B O 1
ATOM 4751 N N . PHE B 1 106 ? 48.031 -0.345 -6.156 1 85.19 106 PHE B N 1
ATOM 4752 C CA . PHE B 1 106 ? 47.594 -1.031 -7.367 1 85.19 106 PHE B CA 1
ATOM 4753 C C . PHE B 1 106 ? 46.75 -0.098 -8.25 1 85.19 106 PHE B C 1
ATOM 4755 O O . PHE B 1 106 ? 46.094 0.816 -7.75 1 85.19 106 PHE B O 1
ATOM 4762 N N . ALA B 1 107 ? 46.812 -0.398 -9.562 1 80.62 107 ALA B N 1
ATOM 4763 C CA . ALA B 1 107 ? 46.156 0.493 -10.508 1 80.62 107 ALA B CA 1
ATOM 4764 C C . ALA B 1 107 ? 44.719 0.059 -10.758 1 80.62 107 ALA B C 1
ATOM 4766 O O . ALA B 1 107 ? 43.906 0.832 -11.281 1 80.62 107 ALA B O 1
ATOM 4767 N N . HIS B 1 108 ? 44.5 -1.209 -10.43 1 84.5 108 HIS B N 1
ATOM 4768 C CA . HIS B 1 108 ? 43.156 -1.69 -10.719 1 84.5 108 HIS B CA 1
ATOM 4769 C C . HIS B 1 108 ? 42.562 -2.445 -9.531 1 84.5 108 HIS B C 1
ATOM 4771 O O . HIS B 1 108 ? 43.312 -2.949 -8.688 1 84.5 108 HIS B O 1
ATOM 4777 N N . GLY B 1 109 ? 41.25 -2.439 -9.328 1 83.31 109 GLY B N 1
ATOM 4778 C CA . GLY B 1 109 ? 40.562 -3.262 -8.344 1 83.31 109 GLY B CA 1
ATOM 4779 C C . GLY B 1 109 ? 40.531 -4.734 -8.711 1 83.31 109 GLY B C 1
ATOM 4780 O O . GLY B 1 109 ? 40.656 -5.094 -9.883 1 83.31 109 GLY B O 1
ATOM 4781 N N . PHE B 1 110 ? 40.469 -5.535 -7.746 1 87.19 110 PHE B N 1
ATOM 4782 C CA . PHE B 1 110 ? 40.5 -6.973 -7.977 1 87.19 110 PHE B CA 1
ATOM 4783 C C . PHE B 1 110 ? 39.094 -7.566 -7.812 1 87.19 110 PHE B C 1
ATOM 4785 O O . PHE B 1 110 ? 38.656 -7.844 -6.695 1 87.19 110 PHE B O 1
ATOM 4792 N N . MET B 1 111 ? 38.5 -7.922 -8.945 1 90.75 111 MET B N 1
ATOM 4793 C CA . MET B 1 111 ? 37.125 -8.461 -8.945 1 90.75 111 MET B CA 1
ATOM 4794 C C . MET B 1 111 ? 37.094 -9.828 -8.273 1 90.75 111 MET B C 1
ATOM 4796 O O . MET B 1 111 ? 36.156 -10.141 -7.547 1 90.75 111 MET B O 1
ATOM 4800 N N . GLU B 1 112 ? 38.094 -10.648 -8.453 1 90.25 112 GLU B N 1
ATOM 4801 C CA . GLU B 1 112 ? 38.156 -12.008 -7.918 1 90.25 112 GLU B CA 1
ATOM 4802 C C . GLU B 1 112 ? 38.094 -12.008 -6.395 1 90.25 112 GLU B C 1
ATOM 4804 O O . GLU B 1 112 ? 37.406 -12.828 -5.797 1 90.25 112 GLU B O 1
ATOM 4809 N N . GLU B 1 113 ? 38.812 -11.047 -5.836 1 90.38 113 GLU B N 1
ATOM 4810 C CA . GLU B 1 113 ? 38.812 -10.961 -4.379 1 90.38 113 GLU B CA 1
ATOM 4811 C C . GLU B 1 113 ? 37.438 -10.586 -3.836 1 90.38 113 GLU B C 1
ATOM 4813 O O . GLU B 1 113 ? 37 -11.125 -2.812 1 90.38 113 GLU B O 1
ATOM 4818 N N . VAL B 1 114 ? 36.812 -9.688 -4.539 1 91.62 114 VAL B N 1
ATOM 4819 C CA . VAL B 1 114 ? 35.469 -9.25 -4.121 1 91.62 114 VAL B CA 1
ATOM 4820 C C . VAL B 1 114 ? 34.5 -10.414 -4.25 1 91.62 114 VAL B C 1
ATOM 4822 O O . VAL B 1 114 ? 33.719 -10.672 -3.334 1 91.62 114 VAL B O 1
ATOM 4825 N N . PHE B 1 115 ? 34.5 -11.156 -5.324 1 91.19 115 PHE B N 1
ATOM 4826 C CA . PHE B 1 115 ? 33.594 -12.258 -5.598 1 91.19 115 PHE B CA 1
ATOM 4827 C C . PHE B 1 115 ? 33.812 -13.398 -4.617 1 91.19 115 PHE B C 1
ATOM 4829 O O . PHE B 1 115 ? 32.844 -14.047 -4.191 1 91.19 115 PHE B O 1
ATOM 4836 N N . TYR B 1 116 ? 35.031 -13.602 -4.277 1 88.06 116 TYR B N 1
ATOM 4837 C CA . TYR B 1 116 ? 35.344 -14.633 -3.303 1 88.06 116 TYR B CA 1
ATOM 4838 C C . TYR B 1 116 ? 34.812 -14.273 -1.926 1 88.06 116 TYR B C 1
ATOM 4840 O O . TYR B 1 116 ? 34.188 -15.109 -1.254 1 88.06 116 TYR B O 1
ATOM 4848 N N . THR B 1 117 ? 35.031 -13.023 -1.587 1 88.56 117 THR B N 1
ATOM 4849 C CA . THR B 1 117 ? 34.625 -12.547 -0.277 1 88.56 117 THR B CA 1
ATOM 4850 C C . THR B 1 117 ? 33.094 -12.602 -0.156 1 88.56 117 THR B C 1
ATOM 4852 O O . THR B 1 117 ? 32.562 -12.891 0.918 1 88.56 117 THR B O 1
ATOM 4855 N N . MET B 1 118 ? 32.469 -12.352 -1.254 1 87.75 118 MET B N 1
ATOM 4856 C CA . MET B 1 118 ? 31.016 -12.352 -1.253 1 87.75 118 MET B CA 1
ATOM 4857 C C . MET B 1 118 ? 30.469 -13.75 -1.506 1 87.75 118 MET B C 1
ATOM 4859 O O . MET B 1 118 ? 29.266 -13.953 -1.556 1 87.75 118 MET B O 1
ATOM 4863 N N . ARG B 1 119 ? 31.328 -14.719 -1.754 1 82.06 119 ARG B N 1
ATOM 4864 C CA . ARG B 1 119 ? 30.969 -16.125 -1.92 1 82.06 119 ARG B CA 1
ATOM 4865 C C . ARG B 1 119 ? 30.031 -16.312 -3.105 1 82.06 119 ARG B C 1
ATOM 4867 O O . ARG B 1 119 ? 29 -16.984 -2.99 1 82.06 119 ARG B O 1
ATOM 4874 N N . VAL B 1 120 ? 30.156 -15.656 -4.242 1 79.31 120 VAL B N 1
ATOM 4875 C CA . VAL B 1 120 ? 29.344 -15.75 -5.449 1 79.31 120 VAL B CA 1
ATOM 4876 C C . VAL B 1 120 ? 29.438 -17.156 -6.023 1 79.31 120 VAL B C 1
ATOM 4878 O O . VAL B 1 120 ? 28.453 -17.672 -6.566 1 79.31 120 VAL B O 1
ATOM 4881 N N . GLY B 1 121 ? 30.281 -18.031 -5.863 1 66.19 121 GLY B N 1
ATOM 4882 C CA . GLY B 1 121 ? 30.422 -19.391 -6.375 1 66.19 121 GLY B CA 1
ATOM 4883 C C . GLY B 1 121 ? 29.641 -20.422 -5.574 1 66.19 121 GLY B C 1
ATOM 4884 O O . GLY B 1 121 ? 29.234 -21.453 -6.109 1 66.19 121 GLY B O 1
ATOM 4885 N N . ASP B 1 122 ? 29.469 -20.203 -4.391 1 60.22 122 ASP B N 1
ATOM 4886 C CA . ASP B 1 122 ? 28.797 -21.156 -3.516 1 60.22 122 ASP B CA 1
ATOM 4887 C C . ASP B 1 122 ? 27.297 -21.141 -3.732 1 60.22 122 ASP B C 1
ATOM 4889 O O . ASP B 1 122 ? 26.641 -22.188 -3.652 1 60.22 122 ASP B O 1
ATOM 4893 N N . ASN B 1 123 ? 26.922 -19.891 -3.865 1 58.06 123 ASN B N 1
ATOM 4894 C CA . ASN B 1 123 ? 25.484 -19.719 -4.051 1 58.06 123 ASN B CA 1
ATOM 4895 C C . ASN B 1 123 ? 25.156 -19.188 -5.441 1 58.06 123 ASN B C 1
ATOM 4897 O O . ASN B 1 123 ? 25.734 -18.188 -5.879 1 58.06 123 ASN B O 1
ATOM 4901 N N . LYS B 1 124 ? 24.531 -19.938 -6.141 1 63 124 LYS B N 1
ATOM 4902 C CA . LYS B 1 124 ? 24.297 -19.672 -7.559 1 63 124 LYS B CA 1
ATOM 4903 C C . LYS B 1 124 ? 23.094 -18.75 -7.762 1 63 124 LYS B C 1
ATOM 4905 O O . LYS B 1 124 ? 22.328 -18.922 -8.719 1 63 124 LYS B O 1
ATOM 4910 N N . THR B 1 125 ? 23.047 -17.781 -6.801 1 69.62 125 THR B N 1
ATOM 4911 C CA . THR B 1 125 ? 21.891 -16.953 -7.086 1 69.62 125 THR B CA 1
ATOM 4912 C C . THR B 1 125 ? 22.281 -15.734 -7.914 1 69.62 125 THR B C 1
ATOM 4914 O O . THR B 1 125 ? 23.375 -15.195 -7.758 1 69.62 125 THR B O 1
ATOM 4917 N N . ASP B 1 126 ? 21.516 -15.297 -8.766 1 74.62 126 ASP B N 1
ATOM 4918 C CA . ASP B 1 126 ? 21.688 -14.117 -9.609 1 74.62 126 ASP B CA 1
ATOM 4919 C C . ASP B 1 126 ? 21.859 -12.859 -8.758 1 74.62 126 ASP B C 1
ATOM 4921 O O . ASP B 1 126 ? 22.656 -11.984 -9.109 1 74.62 126 ASP B O 1
ATOM 4925 N N . ASP B 1 127 ? 21.266 -12.828 -7.652 1 78.56 127 ASP B N 1
ATOM 4926 C CA . ASP B 1 127 ? 21.328 -11.633 -6.812 1 78.56 127 ASP B CA 1
ATOM 4927 C C . ASP B 1 127 ? 22.734 -11.438 -6.25 1 78.56 127 ASP B C 1
ATOM 4929 O O . ASP B 1 127 ? 23.219 -10.305 -6.172 1 78.56 127 ASP B O 1
ATOM 4933 N N . ARG B 1 128 ? 23.312 -12.5 -5.91 1 83.31 128 ARG B N 1
ATOM 4934 C CA . ARG B 1 128 ? 24.656 -12.398 -5.352 1 83.31 128 ARG B CA 1
ATOM 4935 C C . ARG B 1 128 ? 25.656 -11.938 -6.402 1 83.31 128 ARG B C 1
ATOM 4937 O O . ARG B 1 128 ? 26.562 -11.172 -6.102 1 83.31 128 ARG B O 1
ATOM 4944 N N . LEU B 1 129 ? 25.531 -12.516 -7.531 1 85.81 129 LEU B N 1
ATOM 4945 C CA . LEU B 1 129 ? 26.375 -12.094 -8.641 1 85.81 129 LEU B CA 1
ATOM 4946 C C . LEU B 1 129 ? 26.188 -10.609 -8.938 1 85.81 129 LEU B C 1
ATOM 4948 O O . LEU B 1 129 ? 27.172 -9.875 -9.078 1 85.81 129 LEU B O 1
ATOM 4952 N N . HIS B 1 130 ? 25 -10.203 -8.984 1 88.44 130 HIS B N 1
ATOM 4953 C CA . HIS B 1 130 ? 24.672 -8.805 -9.258 1 88.44 130 HIS B CA 1
ATOM 4954 C C . HIS B 1 130 ? 25.203 -7.891 -8.156 1 88.44 130 HIS B C 1
ATOM 4956 O O . HIS B 1 130 ? 25.75 -6.824 -8.438 1 88.44 130 HIS B O 1
ATOM 4962 N N . ASP B 1 131 ? 24.984 -8.312 -6.93 1 91.06 131 ASP B N 1
ATOM 4963 C CA . ASP B 1 131 ? 25.438 -7.512 -5.797 1 91.06 131 ASP B CA 1
ATOM 4964 C C . ASP B 1 131 ? 26.953 -7.336 -5.832 1 91.06 131 ASP B C 1
ATOM 4966 O O . ASP B 1 131 ? 27.469 -6.227 -5.664 1 91.06 131 ASP B O 1
ATOM 4970 N N . ALA B 1 132 ? 27.641 -8.438 -6.059 1 91.62 132 ALA B N 1
ATOM 4971 C CA . ALA B 1 132 ? 29.109 -8.406 -6.086 1 91.62 132 ALA B CA 1
ATOM 4972 C C . ALA B 1 132 ? 29.609 -7.5 -7.207 1 91.62 132 ALA B C 1
ATOM 4974 O O . ALA B 1 132 ? 30.547 -6.719 -7.008 1 91.62 132 ALA B O 1
ATOM 4975 N N . TYR B 1 133 ? 29.016 -7.664 -8.32 1 91.69 133 TYR B N 1
ATOM 4976 C CA . TYR B 1 133 ? 29.391 -6.844 -9.461 1 91.69 133 TYR B CA 1
ATOM 4977 C C . TYR B 1 133 ? 29.156 -5.367 -9.18 1 91.69 133 TYR B C 1
ATOM 4979 O O . TYR B 1 133 ? 30.016 -4.527 -9.43 1 91.69 133 TYR B O 1
ATOM 4987 N N . ALA B 1 134 ? 27.969 -5.055 -8.688 1 93.5 134 ALA B N 1
ATOM 4988 C CA . ALA B 1 134 ? 27.594 -3.67 -8.422 1 93.5 134 ALA B CA 1
ATOM 4989 C C . ALA B 1 134 ? 28.516 -3.033 -7.395 1 93.5 134 ALA B C 1
ATOM 4991 O O . ALA B 1 134 ? 28.969 -1.896 -7.57 1 93.5 134 ALA B O 1
ATOM 4992 N N . LEU B 1 135 ? 28.766 -3.725 -6.355 1 94.69 135 LEU B N 1
ATOM 4993 C CA . LEU B 1 135 ? 29.609 -3.207 -5.293 1 94.69 135 LEU B CA 1
ATOM 4994 C C . LEU B 1 135 ? 31.047 -3.053 -5.773 1 94.69 135 LEU B C 1
ATOM 4996 O O . LEU B 1 135 ? 31.734 -2.088 -5.414 1 94.69 135 LEU B O 1
ATOM 5000 N N . TYR B 1 136 ? 31.547 -4.012 -6.555 1 94.06 136 TYR B N 1
ATOM 5001 C CA . TYR B 1 136 ? 32.875 -3.914 -7.148 1 94.06 136 TYR B CA 1
ATOM 5002 C C . TYR B 1 136 ? 33 -2.633 -7.961 1 94.06 136 TYR B C 1
ATOM 5004 O O . TYR B 1 136 ? 33.969 -1.875 -7.781 1 94.06 136 TYR B O 1
ATOM 5012 N N . MET B 1 137 ? 32.062 -2.393 -8.812 1 93.12 137 MET B N 1
ATOM 5013 C CA . MET B 1 137 ? 32.125 -1.212 -9.672 1 93.12 137 MET B CA 1
ATOM 5014 C C . MET B 1 137 ? 32 0.066 -8.844 1 93.12 137 MET B C 1
ATOM 5016 O O . MET B 1 137 ? 32.656 1.065 -9.148 1 93.12 137 MET B O 1
ATOM 5020 N N . TYR B 1 138 ? 31.156 0.022 -7.852 1 94.56 138 TYR B N 1
ATOM 5021 C CA . TYR B 1 138 ? 30.953 1.175 -6.98 1 94.56 138 TYR B CA 1
ATOM 5022 C C . TYR B 1 138 ? 32.25 1.561 -6.273 1 94.56 138 TYR B C 1
ATOM 5024 O O . TYR B 1 138 ? 32.625 2.734 -6.258 1 94.56 138 TYR B O 1
ATOM 5032 N N . PHE B 1 139 ? 32.875 0.599 -5.695 1 94.12 139 PHE B N 1
ATOM 5033 C CA . PHE B 1 139 ? 34.094 0.886 -4.949 1 94.12 139 PHE B CA 1
ATOM 5034 C C . PHE B 1 139 ? 35.219 1.261 -5.898 1 94.12 139 PHE B C 1
ATOM 5036 O O . PHE B 1 139 ? 36.094 2.064 -5.547 1 94.12 139 PHE B O 1
ATOM 5043 N N . CYS B 1 140 ? 35.312 0.719 -7.059 1 92.75 140 CYS B N 1
ATOM 5044 C CA . CYS B 1 140 ? 36.25 1.166 -8.062 1 92.75 140 CYS B CA 1
ATOM 5045 C C . CYS B 1 140 ? 36.094 2.652 -8.352 1 92.75 140 CYS B C 1
ATOM 5047 O O . CYS B 1 140 ? 37.094 3.387 -8.438 1 92.75 140 CYS B O 1
ATOM 5049 N N . ASP B 1 141 ? 34.875 3.066 -8.469 1 91.44 141 ASP B N 1
ATOM 5050 C CA . ASP B 1 141 ? 34.562 4.465 -8.758 1 91.44 141 ASP B CA 1
ATOM 5051 C C . ASP B 1 141 ? 34.969 5.367 -7.594 1 91.44 141 ASP B C 1
ATOM 5053 O O . ASP B 1 141 ? 35.594 6.414 -7.793 1 91.44 141 ASP B O 1
ATOM 5057 N N . GLU B 1 142 ? 34.594 4.957 -6.402 1 91.56 142 GLU B N 1
ATOM 5058 C CA . GLU B 1 142 ? 34.844 5.762 -5.211 1 91.56 142 GLU B CA 1
ATOM 5059 C C . GLU B 1 142 ? 36.344 5.91 -4.957 1 91.56 142 GLU B C 1
ATOM 5061 O O . GLU B 1 142 ? 36.812 6.941 -4.457 1 91.56 142 GLU B O 1
ATOM 5066 N N . TYR B 1 143 ? 37.094 4.938 -5.34 1 92 143 TYR B N 1
ATOM 5067 C CA . TYR B 1 143 ? 38.562 4.949 -5.125 1 92 143 TYR B CA 1
ATOM 5068 C C . TYR B 1 143 ? 39.281 5.422 -6.375 1 92 143 TYR B C 1
ATOM 5070 O O . TYR B 1 143 ? 40.5 5.488 -6.391 1 92 143 TYR B O 1
ATOM 5078 N N . ASP B 1 144 ? 38.531 5.746 -7.406 1 88.19 144 ASP B N 1
ATOM 5079 C CA . ASP B 1 144 ? 39.094 6.184 -8.68 1 88.19 144 ASP B CA 1
ATOM 5080 C C . ASP B 1 144 ? 40.031 5.137 -9.25 1 88.19 144 ASP B C 1
ATOM 5082 O O . ASP B 1 144 ? 41.188 5.449 -9.586 1 88.19 144 ASP B O 1
ATOM 5086 N N . LEU B 1 145 ? 39.594 3.896 -9.141 1 90 145 LEU B N 1
ATOM 5087 C CA . LEU B 1 145 ? 40.312 2.773 -9.703 1 90 145 LEU B CA 1
ATOM 5088 C C . LEU B 1 145 ? 39.656 2.25 -10.969 1 90 145 LEU B C 1
ATOM 5090 O O . LEU B 1 145 ? 38.406 2.26 -11.062 1 90 145 LEU B O 1
ATOM 5094 N N . ASN B 1 146 ? 40.469 1.771 -11.828 1 86.81 146 ASN B N 1
ATOM 5095 C CA . ASN B 1 146 ? 39.906 1.125 -13.008 1 86.81 146 ASN B CA 1
ATOM 5096 C C . ASN B 1 146 ? 39.531 -0.328 -12.734 1 86.81 146 ASN B C 1
ATOM 5098 O O . ASN B 1 146 ? 40.219 -1.022 -11.992 1 86.81 146 ASN B O 1
ATOM 5102 N N . PRO B 1 147 ? 38.438 -0.746 -13.281 1 89.25 147 PRO B N 1
ATOM 5103 C CA . PRO B 1 147 ? 38.156 -2.182 -13.211 1 89.25 147 PRO B CA 1
ATOM 5104 C C . PRO B 1 147 ? 39.188 -3.025 -13.945 1 89.25 147 PRO B C 1
ATOM 5106 O O . PRO B 1 147 ? 39.781 -2.559 -14.914 1 89.25 147 PRO B O 1
ATOM 5109 N N . ASP B 1 148 ? 39.438 -4.148 -13.484 1 87.19 148 ASP B N 1
ATOM 5110 C CA . ASP B 1 148 ? 40.375 -5.062 -14.148 1 87.19 148 ASP B CA 1
ATOM 5111 C C . ASP B 1 148 ? 39.719 -5.727 -15.359 1 87.19 148 ASP B C 1
ATOM 5113 O O . ASP B 1 148 ? 39.281 -6.879 -15.281 1 87.19 148 ASP B O 1
ATOM 5117 N N . ASP B 1 149 ? 39.719 -5.055 -16.484 1 83.44 149 ASP B N 1
ATOM 5118 C CA . ASP B 1 149 ? 38.969 -5.504 -17.656 1 83.44 149 ASP B CA 1
ATOM 5119 C C . ASP B 1 149 ? 39.719 -6.617 -18.391 1 83.44 149 ASP B C 1
ATOM 5121 O O . ASP B 1 149 ? 39.188 -7.254 -19.297 1 83.44 149 ASP B O 1
ATOM 5125 N N . ASP B 1 150 ? 40.906 -6.961 -17.938 1 83.5 150 ASP B N 1
ATOM 5126 C CA . ASP B 1 150 ? 41.688 -8.023 -18.547 1 83.5 150 ASP B CA 1
ATOM 5127 C C . ASP B 1 150 ? 41.531 -9.344 -17.812 1 83.5 150 ASP B C 1
ATOM 5129 O O . ASP B 1 150 ? 41.875 -10.406 -18.328 1 83.5 150 ASP B O 1
ATOM 5133 N N . SER B 1 151 ? 41 -9.211 -16.625 1 87.38 151 SER B N 1
ATOM 5134 C CA . SER B 1 151 ? 40.844 -10.438 -15.859 1 87.38 151 SER B CA 1
ATOM 5135 C C . SER B 1 151 ? 39.812 -11.352 -16.5 1 87.38 151 SER B C 1
ATOM 5137 O O . SER B 1 151 ? 38.844 -10.883 -17.109 1 87.38 151 SER B O 1
ATOM 5139 N N . GLU B 1 152 ? 40 -12.602 -16.422 1 88.62 152 GLU B N 1
ATOM 5140 C CA . GLU B 1 152 ? 39.094 -13.602 -16.984 1 88.62 152 GLU B CA 1
ATOM 5141 C C . GLU B 1 152 ? 37.688 -13.484 -16.391 1 88.62 152 GLU B C 1
ATOM 5143 O O . GLU B 1 152 ? 36.688 -13.609 -17.094 1 88.62 152 GLU B O 1
ATOM 5148 N N . LEU B 1 153 ? 37.656 -13.25 -15.133 1 89.06 153 LEU B N 1
ATOM 5149 C CA . LEU B 1 153 ? 36.375 -13.148 -14.445 1 89.06 153 LEU B CA 1
ATOM 5150 C C . LEU B 1 153 ? 35.594 -11.945 -14.953 1 89.06 153 LEU B C 1
ATOM 5152 O O . LEU B 1 153 ? 34.375 -12.039 -15.164 1 89.06 153 LEU B O 1
ATOM 5156 N N . PHE B 1 154 ? 36.25 -10.883 -15.125 1 89 154 PHE B N 1
ATOM 5157 C CA . PHE B 1 154 ? 35.625 -9.68 -15.625 1 89 154 PHE B CA 1
ATOM 5158 C C . PHE B 1 154 ? 35.031 -9.906 -17.016 1 89 154 PHE B C 1
ATOM 5160 O O . PHE B 1 154 ? 33.906 -9.523 -17.312 1 89 154 PHE B O 1
ATOM 5167 N N . GLN B 1 155 ? 35.781 -10.562 -17.828 1 88.62 155 GLN B N 1
ATOM 5168 C CA . GLN B 1 155 ? 35.375 -10.812 -19.203 1 88.62 155 GLN B CA 1
ATOM 5169 C C . GLN B 1 155 ? 34.188 -11.773 -19.281 1 88.62 155 GLN B C 1
ATOM 5171 O O . GLN B 1 155 ? 33.406 -11.711 -20.219 1 88.62 155 GLN B O 1
ATOM 5176 N N . ARG B 1 156 ? 34.094 -12.5 -18.281 1 86.75 156 ARG B N 1
ATOM 5177 C CA . ARG B 1 156 ? 33 -13.461 -18.25 1 86.75 156 ARG B CA 1
ATOM 5178 C C . ARG B 1 156 ? 31.75 -12.844 -17.625 1 86.75 156 ARG B C 1
ATOM 5180 O O . ARG B 1 156 ? 30.641 -13.062 -18.109 1 86.75 156 ARG B O 1
ATOM 5187 N N . VAL B 1 157 ? 31.938 -12.086 -16.625 1 86.44 157 VAL B N 1
ATOM 5188 C CA . VAL B 1 157 ? 30.828 -11.617 -15.797 1 86.44 157 VAL B CA 1
ATOM 5189 C C . VAL B 1 157 ? 30.172 -10.398 -16.453 1 86.44 157 VAL B C 1
ATOM 5191 O O . VAL B 1 157 ? 28.953 -10.281 -16.484 1 86.44 157 VAL B O 1
ATOM 5194 N N . VAL B 1 158 ? 30.859 -9.477 -16.969 1 86 158 VAL B N 1
ATOM 5195 C CA . VAL B 1 158 ? 30.359 -8.188 -17.438 1 86 158 VAL B CA 1
ATOM 5196 C C . VAL B 1 158 ? 29.391 -8.398 -18.594 1 86 158 VAL B C 1
ATOM 5198 O O . VAL B 1 158 ? 28.297 -7.855 -18.594 1 86 158 VAL B O 1
ATOM 5201 N N . PRO B 1 159 ? 29.781 -9.25 -19.531 1 84.44 159 PRO B N 1
ATOM 5202 C CA . PRO B 1 159 ? 28.828 -9.484 -20.609 1 84.44 159 PRO B CA 1
ATOM 5203 C C . PRO B 1 159 ? 27.531 -10.125 -20.141 1 84.44 159 PRO B C 1
ATOM 5205 O O . PRO B 1 159 ? 26.453 -9.852 -20.672 1 84.44 159 PRO B O 1
ATOM 5208 N N . VAL B 1 160 ? 27.625 -10.914 -19.109 1 82.25 160 VAL B N 1
ATOM 5209 C CA . VAL B 1 160 ? 26.453 -11.602 -18.578 1 82.25 160 VAL B CA 1
ATOM 5210 C C . VAL B 1 160 ? 25.516 -10.586 -17.922 1 82.25 160 VAL B C 1
ATOM 5212 O O . VAL B 1 160 ? 24.297 -10.617 -18.156 1 82.25 160 VAL B O 1
ATOM 5215 N N . VAL B 1 161 ? 26.047 -9.742 -17.172 1 83.25 161 VAL B N 1
ATOM 5216 C CA . VAL B 1 161 ? 25.25 -8.758 -16.453 1 83.25 161 VAL B CA 1
ATOM 5217 C C . VAL B 1 161 ? 24.656 -7.742 -17.438 1 83.25 161 VAL B C 1
ATOM 5219 O O . VAL B 1 161 ? 23.484 -7.375 -17.328 1 83.25 161 VAL B O 1
ATOM 5222 N N . GLN B 1 162 ? 25.453 -7.324 -18.328 1 80.38 162 GLN B N 1
ATOM 5223 C CA . GLN B 1 162 ? 24.984 -6.371 -19.344 1 80.38 162 GLN B CA 1
ATOM 5224 C C . GLN B 1 162 ? 23.938 -7 -20.25 1 80.38 162 GLN B C 1
ATOM 5226 O O . GLN B 1 162 ? 22.969 -6.344 -20.641 1 80.38 162 GLN B O 1
ATOM 5231 N N . GLY B 1 163 ? 24.203 -8.195 -20.609 1 78.5 163 GLY B N 1
ATOM 5232 C CA . GLY B 1 163 ? 23.234 -8.922 -21.422 1 78.5 163 GLY B CA 1
ATOM 5233 C C . GLY B 1 163 ? 21.906 -9.109 -20.75 1 78.5 163 GLY B C 1
ATOM 5234 O O . GLY B 1 163 ? 20.859 -9.016 -21.391 1 78.5 163 GLY B O 1
ATOM 5235 N N . LYS B 1 164 ? 21.969 -9.328 -19.5 1 78.5 164 LYS B N 1
ATOM 5236 C CA . LYS B 1 164 ? 20.75 -9.5 -18.734 1 78.5 164 LYS B CA 1
ATOM 5237 C C . LYS B 1 164 ? 19.922 -8.211 -18.703 1 78.5 164 LYS B C 1
ATOM 5239 O O . LYS B 1 164 ? 18.688 -8.25 -18.75 1 78.5 164 LYS B O 1
ATOM 5244 N N . GLU B 1 165 ? 20.594 -7.18 -18.578 1 75.81 165 GLU B N 1
ATOM 5245 C CA . GLU B 1 165 ? 19.891 -5.898 -18.578 1 75.81 165 GLU B CA 1
ATOM 5246 C C . GLU B 1 165 ? 19.125 -5.688 -19.875 1 75.81 165 GLU B C 1
ATOM 5248 O O . GLU B 1 165 ? 17.984 -5.215 -19.859 1 75.81 165 GLU B O 1
ATOM 5253 N N . ILE B 1 166 ? 19.797 -6.078 -20.906 1 73.5 166 ILE B N 1
ATOM 5254 C CA . ILE B 1 166 ? 19.188 -5.938 -22.234 1 73.5 166 ILE B CA 1
ATOM 5255 C C . ILE B 1 166 ? 18.031 -6.926 -22.375 1 73.5 166 ILE B C 1
ATOM 5257 O O . ILE B 1 166 ? 16.969 -6.574 -22.875 1 73.5 166 ILE B O 1
ATOM 5261 N N . ALA B 1 167 ? 18.297 -8.07 -21.859 1 73.06 167 ALA B N 1
ATOM 5262 C CA . ALA B 1 167 ? 17.281 -9.117 -21.953 1 73.06 167 ALA B CA 1
ATOM 5263 C C . ALA B 1 167 ? 16.047 -8.75 -21.125 1 73.06 167 ALA B C 1
ATOM 5265 O O . ALA B 1 167 ? 14.922 -9.031 -21.531 1 73.06 167 ALA B O 1
ATOM 5266 N N . TYR B 1 168 ? 16.359 -8.109 -20.062 1 71.62 168 TYR B N 1
ATOM 5267 C CA . TYR B 1 168 ? 15.273 -7.77 -19.156 1 71.62 168 TYR B CA 1
ATOM 5268 C C . TYR B 1 168 ? 14.43 -6.629 -19.719 1 71.62 168 TYR B C 1
ATOM 5270 O O . TYR B 1 168 ? 13.297 -6.414 -19.281 1 71.62 168 TYR B O 1
ATOM 5278 N N . MET B 1 169 ? 14.945 -6.035 -20.656 1 68.81 169 MET B N 1
ATOM 5279 C CA . MET B 1 169 ? 14.219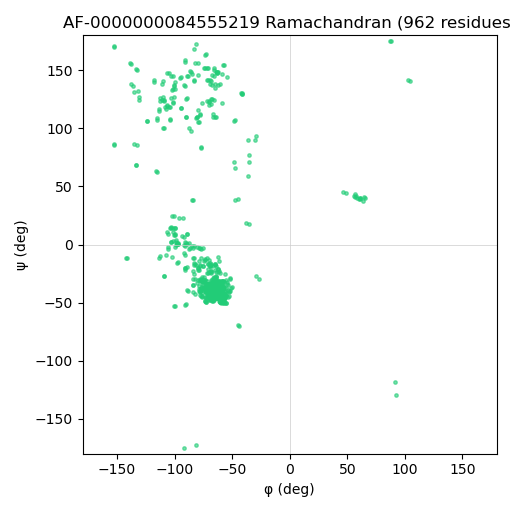 -4.93 -21.266 1 68.81 169 MET B CA 1
ATOM 5280 C C . MET B 1 169 ? 13.211 -5.438 -22.297 1 68.81 169 MET B C 1
ATOM 5282 O O . MET B 1 169 ? 12.281 -4.719 -22.672 1 68.81 169 MET B O 1
ATOM 5286 N N . GLN B 1 170 ? 13.391 -6.684 -22.562 1 75.88 170 GLN B N 1
ATOM 5287 C CA . GLN B 1 170 ? 12.508 -7.219 -23.594 1 75.88 170 GLN B CA 1
ATOM 5288 C C . GLN B 1 170 ? 11.344 -7.98 -22.984 1 75.88 170 GLN B C 1
ATOM 5290 O O . GLN B 1 170 ? 11.516 -8.688 -21.984 1 75.88 170 GLN B O 1
ATOM 5295 N N . ASP B 1 171 ? 10.203 -7.762 -23.594 1 81.62 171 ASP B N 1
ATOM 5296 C CA . ASP B 1 171 ? 9.016 -8.508 -23.188 1 81.62 171 ASP B CA 1
ATOM 5297 C C . ASP B 1 171 ? 9.062 -9.945 -23.719 1 81.62 171 ASP B C 1
ATOM 5299 O O . ASP B 1 171 ? 9.258 -10.164 -24.906 1 81.62 171 ASP B O 1
ATOM 5303 N N . PHE B 1 172 ? 9 -10.859 -22.812 1 85 172 PHE B N 1
ATOM 5304 C CA . PHE B 1 172 ? 9.133 -12.266 -23.188 1 85 172 PHE B CA 1
ATOM 5305 C C . PHE B 1 172 ? 8.039 -12.672 -24.172 1 85 172 PHE B C 1
ATOM 5307 O O . PHE B 1 172 ? 8.25 -13.547 -25.016 1 85 172 PHE B O 1
ATOM 5314 N N . ALA B 1 173 ? 6.863 -12.094 -24.016 1 88.81 173 ALA B N 1
ATOM 5315 C CA . ALA B 1 173 ? 5.797 -12.359 -24.984 1 88.81 173 ALA B CA 1
ATOM 5316 C C . ALA B 1 173 ? 6.234 -11.984 -26.406 1 88.81 173 ALA B C 1
ATOM 5318 O O . ALA B 1 173 ? 5.938 -12.695 -27.359 1 88.81 173 ALA B O 1
ATOM 5319 N N . ASP B 1 174 ? 6.984 -10.883 -26.453 1 87.94 174 ASP B N 1
ATOM 5320 C CA . ASP B 1 174 ? 7.484 -10.43 -27.75 1 87.94 174 ASP B CA 1
ATOM 5321 C C . ASP B 1 174 ? 8.531 -11.398 -28.312 1 87.94 174 ASP B C 1
ATOM 5323 O O . ASP B 1 174 ? 8.578 -11.641 -29.516 1 87.94 174 ASP B O 1
ATOM 5327 N N . ILE B 1 175 ? 9.289 -11.883 -27.422 1 86.62 175 ILE B N 1
ATOM 5328 C CA . ILE B 1 175 ? 10.273 -12.883 -27.812 1 86.62 175 ILE B CA 1
ATOM 5329 C C . ILE B 1 175 ? 9.57 -14.109 -28.375 1 86.62 175 ILE B C 1
ATOM 5331 O O . ILE B 1 175 ? 9.977 -14.648 -29.422 1 86.62 175 ILE B O 1
ATOM 5335 N N . GLY B 1 176 ? 8.555 -14.578 -27.734 1 88.5 176 GLY B N 1
ATOM 5336 C CA . GLY B 1 176 ? 7.785 -15.719 -28.203 1 88.5 176 GLY B CA 1
ATOM 5337 C C . GLY B 1 176 ? 7.137 -15.492 -29.547 1 88.5 176 GLY B C 1
ATOM 5338 O O . GLY B 1 176 ? 7.164 -16.359 -30.422 1 88.5 176 GLY B O 1
ATOM 5339 N N . ARG B 1 177 ? 6.66 -14.336 -29.766 1 90.12 177 ARG B N 1
ATOM 5340 C CA . ARG B 1 177 ? 6.008 -13.992 -31.016 1 90.12 177 ARG B CA 1
ATOM 5341 C C . ARG B 1 177 ? 7.02 -13.922 -32.156 1 90.12 177 ARG B C 1
ATOM 5343 O O . ARG B 1 177 ? 6.758 -14.406 -33.25 1 90.12 177 ARG B O 1
ATOM 5350 N N . LYS B 1 178 ? 8.07 -13.25 -31.875 1 89.88 178 LYS B N 1
ATOM 5351 C CA . LYS B 1 178 ? 9.133 -13.164 -32.875 1 89.88 178 LYS B CA 1
ATOM 5352 C C . LYS B 1 178 ? 9.648 -14.555 -33.25 1 89.88 178 LYS B C 1
ATOM 5354 O O . LYS B 1 178 ? 9.898 -14.828 -34.406 1 89.88 178 LYS B O 1
ATOM 5359 N N . PHE B 1 179 ? 9.805 -15.352 -32.281 1 89.75 179 PHE B N 1
ATOM 5360 C CA . PHE B 1 179 ? 10.25 -16.719 -32.5 1 89.75 179 PHE B CA 1
ATOM 5361 C C . PHE B 1 179 ? 9.266 -17.469 -33.406 1 89.75 179 PHE B C 1
ATOM 5363 O O . PHE B 1 179 ? 9.672 -18.125 -34.344 1 89.75 179 PHE B O 1
ATOM 5370 N N . ALA B 1 180 ? 8.023 -17.391 -33.094 1 89.25 180 ALA B N 1
ATOM 5371 C CA . ALA B 1 180 ? 6.992 -18.062 -33.875 1 89.25 180 ALA B CA 1
ATOM 5372 C C . ALA B 1 180 ? 7.02 -17.609 -35.312 1 89.25 180 ALA B C 1
ATOM 5374 O O . ALA B 1 180 ? 6.812 -18.422 -36.219 1 89.25 180 ALA B O 1
ATOM 5375 N N . LYS B 1 181 ? 7.285 -16.391 -35.5 1 89.5 181 LYS B N 1
ATOM 5376 C CA . LYS B 1 181 ? 7.355 -15.828 -36.844 1 89.5 181 LYS B CA 1
ATOM 5377 C C . LYS B 1 181 ? 8.625 -16.281 -37.562 1 89.5 181 LYS B C 1
ATOM 5379 O O . LYS B 1 181 ? 8.57 -16.734 -38.719 1 89.5 181 LYS B O 1
ATOM 5384 N N . ASP B 1 182 ? 9.68 -16.156 -36.906 1 88.44 182 ASP B N 1
ATOM 5385 C CA . ASP B 1 182 ? 10.977 -16.453 -37.5 1 88.44 182 ASP B CA 1
ATOM 5386 C C . ASP B 1 182 ? 11.102 -17.922 -37.844 1 88.44 182 ASP B C 1
ATOM 5388 O O . ASP B 1 182 ? 11.75 -18.281 -38.812 1 88.44 182 ASP B O 1
ATOM 5392 N N . TRP B 1 183 ? 10.477 -18.734 -37.094 1 89.12 183 TRP B N 1
ATOM 5393 C CA . TRP B 1 183 ? 10.617 -20.172 -37.312 1 89.12 183 TRP B CA 1
ATOM 5394 C C . TRP B 1 183 ? 9.352 -20.75 -37.938 1 89.12 183 TRP B C 1
ATOM 5396 O O . TRP B 1 183 ? 9.156 -21.969 -37.906 1 89.12 183 TRP B O 1
ATOM 5406 N N . GLU B 1 184 ? 8.445 -19.875 -38.375 1 87.31 184 GLU B N 1
ATOM 5407 C CA . GLU B 1 184 ? 7.219 -20.25 -39.062 1 87.31 184 GLU B CA 1
ATOM 5408 C C . GLU B 1 184 ? 6.383 -21.219 -38.25 1 87.31 184 GLU B C 1
ATOM 5410 O O . GLU B 1 184 ? 5.938 -22.25 -38.75 1 87.31 184 GLU B O 1
ATOM 5415 N N . GLN B 1 185 ? 6.316 -20.938 -36.969 1 86.81 185 GLN B N 1
ATOM 5416 C CA . GLN B 1 185 ? 5.617 -21.828 -36.062 1 86.81 185 GLN B CA 1
ATOM 5417 C C . GLN B 1 185 ? 4.23 -21.281 -35.719 1 86.81 185 GLN B C 1
ATOM 5419 O O . GLN B 1 185 ? 3.539 -21.828 -34.844 1 86.81 185 GLN B O 1
ATOM 5424 N N . GLU B 1 186 ? 3.809 -20.281 -36.406 1 87.62 186 GLU B N 1
ATOM 5425 C CA . GLU B 1 186 ? 2.52 -19.656 -36.125 1 87.62 186 GLU B CA 1
ATOM 5426 C C . GLU B 1 186 ? 1.373 -20.641 -36.344 1 87.62 186 GLU B C 1
ATOM 5428 O O . GLU B 1 186 ? 0.459 -20.734 -35.5 1 87.62 186 GLU B O 1
ATOM 5433 N N . LYS B 1 187 ? 1.465 -21.375 -37.406 1 88 187 LYS B N 1
ATOM 5434 C CA . LYS B 1 187 ? 0.428 -22.344 -37.688 1 88 187 LYS B CA 1
ATOM 5435 C C . LYS B 1 187 ? 0.436 -23.484 -36.688 1 88 187 LYS B C 1
ATOM 5437 O O . LYS B 1 187 ? -0.622 -23.922 -36.219 1 88 187 LYS B O 1
ATOM 5442 N N . ASN B 1 188 ? 1.586 -24 -36.312 1 88.75 188 ASN B N 1
ATOM 5443 C CA . ASN B 1 188 ? 1.711 -25.062 -35.312 1 88.75 188 ASN B CA 1
ATOM 5444 C C . ASN B 1 188 ? 1.123 -24.641 -33.969 1 88.75 188 ASN B C 1
ATOM 5446 O O . ASN B 1 188 ? 0.44 -25.422 -33.312 1 88.75 188 ASN B O 1
ATOM 5450 N N . ALA B 1 189 ? 1.471 -23.438 -33.625 1 90.5 189 ALA B N 1
ATOM 5451 C CA . ALA B 1 189 ? 0.95 -22.906 -32.344 1 90.5 189 ALA B CA 1
ATOM 5452 C C . ALA B 1 189 ? -0.574 -22.828 -32.375 1 90.5 189 ALA B C 1
ATOM 5454 O O . ALA B 1 189 ? -1.231 -23.141 -31.375 1 90.5 189 ALA B O 1
ATOM 5455 N N . ARG B 1 190 ? -1.081 -22.438 -33.469 1 90.31 190 ARG B N 1
ATOM 5456 C CA . ARG B 1 190 ? -2.531 -22.359 -33.625 1 90.31 190 ARG B CA 1
ATOM 5457 C C . ARG B 1 190 ? -3.158 -23.75 -33.594 1 90.31 190 ARG B C 1
ATOM 5459 O O . ARG B 1 190 ? -4.211 -23.953 -32.969 1 90.31 190 ARG B O 1
ATOM 5466 N N . ASP B 1 191 ? -2.57 -24.688 -34.219 1 91 191 ASP B N 1
ATOM 5467 C CA . ASP B 1 191 ? -3.064 -26.062 -34.25 1 91 191 ASP B CA 1
ATOM 5468 C C . ASP B 1 191 ? -3.037 -26.672 -32.844 1 91 191 ASP B C 1
ATOM 5470 O O . ASP B 1 191 ? -3.967 -27.375 -32.438 1 91 191 ASP B O 1
ATOM 5474 N N . LEU B 1 192 ? -1.999 -26.375 -32.156 1 91.25 192 LEU B N 1
ATOM 5475 C CA . LEU B 1 192 ? -1.885 -26.844 -30.781 1 91.25 192 LEU B CA 1
ATOM 5476 C C . LEU B 1 192 ? -2.973 -26.25 -29.906 1 91.25 192 LEU B C 1
ATOM 5478 O O . LEU B 1 192 ? -3.555 -26.938 -29.062 1 91.25 192 LEU B O 1
ATOM 5482 N N . MET B 1 193 ? -3.162 -25 -30.141 1 91.88 193 MET B N 1
ATOM 5483 C CA . MET B 1 193 ? -4.191 -24.281 -29.391 1 91.88 193 MET B CA 1
ATOM 5484 C C . MET B 1 193 ? -5.562 -24.906 -29.641 1 91.88 193 MET B C 1
ATOM 5486 O O . MET B 1 193 ? -6.336 -25.109 -28.688 1 91.88 193 MET B O 1
ATOM 5490 N N . GLU B 1 194 ? -5.852 -25.203 -30.828 1 90.25 194 GLU B N 1
ATOM 5491 C CA . GLU B 1 194 ? -7.141 -25.797 -31.188 1 90.25 194 GLU B CA 1
ATOM 5492 C C . GLU B 1 194 ? -7.285 -27.203 -30.609 1 90.25 194 GLU B C 1
ATOM 5494 O O . GLU B 1 194 ? -8.344 -27.562 -30.094 1 90.25 194 GLU B O 1
ATOM 5499 N N . SER B 1 195 ? -6.277 -27.969 -30.688 1 91.75 195 SER B N 1
ATOM 5500 C CA . SER B 1 195 ? -6.289 -29.312 -30.125 1 91.75 195 SER B CA 1
ATOM 5501 C C . SER B 1 195 ? -6.496 -29.297 -28.625 1 91.75 195 SER B C 1
ATOM 5503 O O . SER B 1 195 ? -7.242 -30.109 -28.078 1 91.75 195 SER B O 1
ATOM 5505 N N . THR B 1 196 ? -5.828 -28.344 -27.984 1 92.56 196 THR B N 1
ATOM 5506 C CA . THR B 1 196 ? -5.926 -28.219 -26.531 1 92.56 196 THR B CA 1
ATOM 5507 C C . THR B 1 196 ? -7.316 -27.75 -26.125 1 92.56 196 THR B C 1
ATOM 5509 O O . THR B 1 196 ? -7.852 -28.172 -25.094 1 92.56 196 THR B O 1
ATOM 5512 N N . ALA B 1 197 ? -7.793 -26.828 -26.938 1 89.94 197 ALA B N 1
ATOM 5513 C CA . ALA B 1 197 ? -9.133 -26.328 -26.672 1 89.94 197 ALA B CA 1
ATOM 5514 C C . ALA B 1 197 ? -10.164 -27.453 -26.688 1 89.94 197 ALA B C 1
ATOM 5516 O O . ALA B 1 197 ? -11.133 -27.422 -25.938 1 89.94 197 ALA B O 1
ATOM 5517 N N . HIS B 1 198 ? -9.914 -28.375 -27.453 1 90 198 HIS B N 1
ATOM 5518 C CA . HIS B 1 198 ? -10.828 -29.516 -27.562 1 90 198 HIS B CA 1
ATOM 5519 C C . HIS B 1 198 ? -10.75 -30.391 -26.312 1 90 198 HIS B C 1
ATOM 5521 O O . HIS B 1 198 ? -11.758 -30.953 -25.875 1 90 198 HIS B O 1
ATOM 5527 N N . ILE B 1 199 ? -9.656 -30.5 -25.75 1 89.06 199 ILE B N 1
ATOM 5528 C CA . ILE B 1 199 ? -9.438 -31.391 -24.625 1 89.06 199 ILE B CA 1
ATOM 5529 C C . ILE B 1 199 ? -9.711 -30.656 -23.312 1 89.06 199 ILE B C 1
ATOM 5531 O O . ILE B 1 199 ? -10.438 -31.141 -22.453 1 89.06 199 ILE B O 1
ATOM 5535 N N . CYS B 1 200 ? -9.055 -29.5 -23.234 1 89.06 200 CYS B N 1
ATOM 5536 C CA . CYS B 1 200 ? -9.07 -28.781 -21.953 1 89.06 200 CYS B CA 1
ATOM 5537 C C . CYS B 1 200 ? -10.242 -27.812 -21.891 1 89.06 200 CYS B C 1
ATOM 5539 O O . CYS B 1 200 ? -10.711 -27.469 -20.797 1 89.06 200 CYS B O 1
ATOM 5541 N N . GLY B 1 201 ? -10.695 -27.531 -23.062 1 77.31 201 GLY B N 1
ATOM 5542 C CA . GLY B 1 201 ? -11.844 -26.641 -23.094 1 77.31 201 GLY B CA 1
ATOM 5543 C C . GLY B 1 201 ? -11.469 -25.172 -23.203 1 77.31 201 GLY B C 1
ATOM 5544 O O . GLY B 1 201 ? -10.672 -24.797 -24.062 1 77.31 201 GLY B O 1
ATOM 5545 N N . GLY B 1 202 ? -11.883 -24.203 -22.031 1 80 202 GLY B N 1
ATOM 5546 C CA . GLY B 1 202 ? -12.086 -22.766 -22.047 1 80 202 GLY B CA 1
ATOM 5547 C C . GLY B 1 202 ? -10.836 -21.984 -21.688 1 80 202 GLY B C 1
ATOM 5548 O O . GLY B 1 202 ? -9.719 -22.5 -21.781 1 80 202 GLY B O 1
ATOM 5549 N N . LYS B 1 203 ? -10.992 -20.672 -21.594 1 89.31 203 LYS B N 1
ATOM 5550 C CA . LYS B 1 203 ? -9.93 -19.688 -21.422 1 89.31 203 LYS B CA 1
ATOM 5551 C C . LYS B 1 203 ? -9.844 -19.234 -19.969 1 89.31 203 LYS B C 1
ATOM 5553 O O . LYS B 1 203 ? -9.312 -18.156 -19.672 1 89.31 203 LYS B O 1
ATOM 5558 N N . SER B 1 204 ? -10.547 -20.062 -19.141 1 89.88 204 SER B N 1
ATOM 5559 C CA . SER B 1 204 ? -10.492 -19.828 -17.703 1 89.88 204 SER B CA 1
ATOM 5560 C C . SER B 1 204 ? -10.367 -21.125 -16.922 1 89.88 204 SER B C 1
ATOM 5562 O O . SER B 1 204 ? -10.68 -22.203 -17.453 1 89.88 204 SER B O 1
ATOM 5564 N N . LEU B 1 205 ? -9.836 -21.047 -15.742 1 91.31 205 LEU B N 1
ATOM 5565 C CA . LEU B 1 205 ? -9.695 -22.25 -14.922 1 91.31 205 LEU B CA 1
ATOM 5566 C C . LEU B 1 205 ? -11.055 -22.844 -14.594 1 91.31 205 LEU B C 1
ATOM 5568 O O . LEU B 1 205 ? -11.195 -24.062 -14.469 1 91.31 205 LEU B O 1
ATOM 5572 N N . GLU B 1 206 ? -12.008 -21.953 -14.484 1 86.44 206 GLU B N 1
ATOM 5573 C CA . GLU B 1 206 ? -13.375 -22.438 -14.289 1 86.44 206 GLU B CA 1
ATOM 5574 C C . GLU B 1 206 ? -13.844 -23.281 -15.461 1 86.44 206 GLU B C 1
ATOM 5576 O O . GLU B 1 206 ? -14.391 -24.375 -15.266 1 86.44 206 GLU B O 1
ATOM 5581 N N . ASP B 1 207 ? -13.586 -22.828 -16.672 1 87.75 207 ASP B N 1
ATOM 5582 C CA . ASP B 1 207 ? -13.945 -23.547 -17.891 1 87.75 207 ASP B CA 1
ATOM 5583 C C . ASP B 1 207 ? -13.242 -24.906 -17.953 1 87.75 207 ASP B C 1
ATOM 5585 O O . ASP B 1 207 ? -13.852 -25.906 -18.312 1 87.75 207 ASP B O 1
ATOM 5589 N N . ILE B 1 208 ? -12.023 -24.875 -17.562 1 91.25 208 ILE B N 1
ATOM 5590 C CA . ILE B 1 208 ? -11.211 -26.094 -17.641 1 91.25 208 ILE B CA 1
ATOM 5591 C C . ILE B 1 208 ? -11.711 -27.109 -16.625 1 91.25 208 ILE B C 1
ATOM 5593 O O . ILE B 1 208 ? -11.867 -28.297 -16.953 1 91.25 208 ILE B O 1
ATOM 5597 N N . GLY B 1 209 ? -11.914 -26.672 -15.477 1 88.06 209 GLY B N 1
ATOM 5598 C CA . GLY B 1 209 ? -12.406 -27.562 -14.438 1 88.06 209 GLY B CA 1
ATOM 5599 C C . GLY B 1 209 ? -13.727 -28.219 -14.789 1 88.06 209 GLY B C 1
ATOM 5600 O O . GLY B 1 209 ? -13.984 -29.359 -14.398 1 88.06 209 GLY B O 1
ATOM 5601 N N . ALA B 1 210 ? -14.531 -27.547 -15.531 1 85.88 210 ALA B N 1
ATOM 5602 C CA . ALA B 1 210 ? -15.852 -28.047 -15.891 1 85.88 210 ALA B CA 1
ATOM 5603 C C . ALA B 1 210 ? -15.773 -29 -17.078 1 85.88 210 ALA B C 1
ATOM 5605 O O . ALA B 1 210 ? -16.672 -29.828 -17.266 1 85.88 210 ALA B O 1
ATOM 5606 N N . HIS B 1 211 ? -14.719 -29 -17.797 1 90.5 211 HIS B N 1
ATOM 5607 C CA . HIS B 1 211 ? -14.672 -29.703 -19.078 1 90.5 211 HIS B CA 1
ATOM 5608 C C . HIS B 1 211 ? -13.781 -30.938 -19 1 90.5 211 HIS B C 1
ATOM 5610 O O . HIS B 1 211 ? -13.922 -31.859 -19.797 1 90.5 211 HIS B O 1
ATOM 5616 N N . LEU B 1 212 ? -12.852 -30.969 -18.188 1 92.56 212 LEU B N 1
ATOM 5617 C CA . LEU B 1 212 ? -11.836 -32 -18.172 1 92.56 212 LEU B CA 1
ATOM 5618 C C . LEU B 1 212 ? -12.43 -33.344 -17.734 1 92.56 212 LEU B C 1
ATOM 5620 O O . LEU B 1 212 ? -13.289 -33.375 -16.844 1 92.56 212 LEU B O 1
ATOM 5624 N N . ASP B 1 213 ? -11.938 -34.344 -18.391 1 91.25 213 ASP B N 1
ATOM 5625 C CA . ASP B 1 213 ? -12.227 -35.688 -17.938 1 91.25 213 ASP B CA 1
ATOM 5626 C C . ASP B 1 213 ? -11.555 -35.969 -16.594 1 91.25 213 ASP B C 1
ATOM 5628 O O . ASP B 1 213 ? -10.336 -35.906 -16.469 1 91.25 213 ASP B O 1
ATOM 5632 N N . PRO B 1 214 ? -12.312 -36.375 -15.602 1 89.5 214 PRO B N 1
ATOM 5633 C CA . PRO B 1 214 ? -11.797 -36.531 -14.242 1 89.5 214 PRO B CA 1
ATOM 5634 C C . PRO B 1 214 ? -10.68 -37.594 -14.156 1 89.5 214 PRO B C 1
ATOM 5636 O O . PRO B 1 214 ? -9.867 -37.531 -13.227 1 89.5 214 PRO B O 1
ATOM 5639 N N . GLU B 1 215 ? -10.609 -38.469 -15.086 1 90.31 215 GLU B N 1
ATOM 5640 C CA . GLU B 1 215 ? -9.617 -39.562 -15.016 1 90.31 215 GLU B CA 1
ATOM 5641 C C . GLU B 1 215 ? -8.398 -39.219 -15.867 1 90.31 215 GLU B C 1
ATOM 5643 O O . GLU B 1 215 ? -7.426 -39.969 -15.883 1 90.31 215 GLU B O 1
ATOM 5648 N N . SER B 1 216 ? -8.422 -38.094 -16.5 1 92.56 216 SER B N 1
ATOM 5649 C CA . SER B 1 216 ? -7.34 -37.688 -17.391 1 92.56 216 SER B CA 1
ATOM 5650 C C . SER B 1 216 ? -6.16 -37.125 -16.625 1 92.56 216 SER B C 1
ATOM 5652 O O . SER B 1 216 ? -6.324 -36.625 -15.508 1 92.56 216 SER B O 1
ATOM 5654 N N . PRO B 1 217 ? -4.949 -37.156 -17.203 1 93.06 217 PRO B N 1
ATOM 5655 C CA . PRO B 1 217 ? -3.791 -36.531 -16.578 1 93.06 217 PRO B CA 1
ATOM 5656 C C . PRO B 1 217 ? -3.973 -35.031 -16.406 1 93.06 217 PRO B C 1
ATOM 5658 O O . PRO B 1 217 ? -3.482 -34.438 -15.43 1 93.06 217 PRO B O 1
ATOM 5661 N N . GLU B 1 218 ? -4.707 -34.406 -17.312 1 94.19 218 GLU B N 1
ATOM 5662 C CA . GLU B 1 218 ? -4.984 -33 -17.25 1 94.19 218 GLU B CA 1
ATOM 5663 C C . GLU B 1 218 ? -5.816 -32.656 -16.016 1 94.19 218 GLU B C 1
ATOM 5665 O O . GLU B 1 218 ? -5.551 -31.656 -15.328 1 94.19 218 GLU B O 1
ATOM 5670 N N . ALA B 1 219 ? -6.723 -33.5 -15.75 1 94.31 219 ALA B N 1
ATOM 5671 C CA . ALA B 1 219 ? -7.539 -33.312 -14.555 1 94.31 219 ALA B CA 1
ATOM 5672 C C . ALA B 1 219 ? -6.711 -33.531 -13.289 1 94.31 219 ALA B C 1
ATOM 5674 O O . ALA B 1 219 ? -6.941 -32.844 -12.281 1 94.31 219 ALA B O 1
ATOM 5675 N N . GLY B 1 220 ? -5.816 -34.469 -13.367 1 95.12 220 GLY B N 1
ATOM 5676 C CA . GLY B 1 220 ? -4.934 -34.688 -12.234 1 95.12 220 GLY B CA 1
ATOM 5677 C C . GLY B 1 220 ? -4.137 -33.469 -11.836 1 95.12 220 GLY B C 1
ATOM 5678 O O . GLY B 1 220 ? -4.145 -33.062 -10.672 1 95.12 220 GLY B O 1
ATOM 5679 N N . ILE B 1 221 ? -3.477 -32.844 -12.797 1 96.25 221 ILE B N 1
ATOM 5680 C CA . ILE B 1 221 ? -2.66 -31.656 -12.5 1 96.25 221 ILE B CA 1
ATOM 5681 C C . ILE B 1 221 ? -3.561 -30.5 -12.102 1 96.25 221 ILE B C 1
ATOM 5683 O O . ILE B 1 221 ? -3.18 -29.656 -11.273 1 96.25 221 ILE B O 1
ATOM 5687 N N . PHE B 1 222 ? -4.676 -30.375 -12.719 1 95.12 222 PHE B N 1
ATOM 5688 C CA . PHE B 1 222 ? -5.637 -29.328 -12.383 1 95.12 222 PHE B CA 1
ATOM 5689 C C . PHE B 1 222 ? -6.047 -29.406 -10.922 1 95.12 222 PHE B C 1
ATOM 5691 O O . PHE B 1 222 ? -5.98 -28.422 -10.195 1 95.12 222 PHE B O 1
ATOM 5698 N N . ASN B 1 223 ? -6.414 -30.562 -10.508 1 93.94 223 ASN B N 1
ATOM 5699 C CA . ASN B 1 223 ? -6.855 -30.781 -9.133 1 93.94 223 ASN B CA 1
ATOM 5700 C C . ASN B 1 223 ? -5.727 -30.531 -8.133 1 93.94 223 ASN B C 1
ATOM 5702 O O . ASN B 1 223 ? -5.945 -29.938 -7.078 1 93.94 223 ASN B O 1
ATOM 5706 N N . MET B 1 224 ? -4.613 -31.016 -8.492 1 95.38 224 MET B N 1
ATOM 5707 C CA . MET B 1 224 ? -3.461 -30.844 -7.613 1 95.38 224 MET B CA 1
ATOM 5708 C C . MET B 1 224 ? -3.152 -29.359 -7.406 1 95.38 224 MET B C 1
ATOM 5710 O O . MET B 1 224 ? -2.975 -28.906 -6.273 1 95.38 224 MET B O 1
ATOM 5714 N N . MET B 1 225 ? -3.094 -28.656 -8.469 1 95.5 225 MET B N 1
ATOM 5715 C CA . MET B 1 225 ? -2.752 -27.234 -8.383 1 95.5 225 MET B CA 1
ATOM 5716 C C . MET B 1 225 ? -3.846 -26.453 -7.656 1 95.5 225 MET B C 1
ATOM 5718 O O . MET B 1 225 ? -3.559 -25.484 -6.945 1 95.5 225 MET B O 1
ATOM 5722 N N . TRP B 1 226 ? -5.043 -26.922 -7.828 1 92.88 226 TRP B N 1
ATOM 5723 C CA . TRP B 1 226 ? -6.152 -26.344 -7.066 1 92.88 226 TRP B CA 1
ATOM 5724 C C . TRP B 1 226 ? -5.922 -26.516 -5.57 1 92.88 226 TRP B C 1
ATOM 5726 O O . TRP B 1 226 ? -6.051 -25.547 -4.809 1 92.88 226 TRP B O 1
ATOM 5736 N N . ASP B 1 227 ? -5.598 -27.641 -5.18 1 93.25 227 ASP B N 1
ATOM 5737 C CA . ASP B 1 227 ? -5.379 -27.938 -3.766 1 93.25 227 ASP B CA 1
ATOM 5738 C C . ASP B 1 227 ? -4.133 -27.219 -3.248 1 93.25 227 ASP B C 1
ATOM 5740 O O . ASP B 1 227 ? -4.09 -26.797 -2.096 1 93.25 227 ASP B O 1
ATOM 5744 N N . PHE B 1 228 ? -3.123 -27.188 -4.098 1 95.38 228 PHE B N 1
ATOM 5745 C CA . PHE B 1 228 ? -1.915 -26.484 -3.689 1 95.38 228 PHE B CA 1
ATOM 5746 C C . PHE B 1 228 ? -2.213 -25.016 -3.43 1 95.38 228 PHE B C 1
ATOM 5748 O O . PHE B 1 228 ? -1.646 -24.406 -2.516 1 95.38 228 PHE B O 1
ATOM 5755 N N . ALA B 1 229 ? -3.041 -24.453 -4.246 1 93.12 229 ALA B N 1
ATOM 5756 C CA . ALA B 1 229 ? -3.453 -23.062 -4.027 1 93.12 229 ALA B CA 1
ATOM 5757 C C . ALA B 1 229 ? -4.129 -22.906 -2.67 1 93.12 229 ALA B C 1
ATOM 5759 O O . ALA B 1 229 ? -3.881 -21.922 -1.957 1 93.12 229 ALA B O 1
ATOM 5760 N N . GLN B 1 230 ? -4.938 -23.828 -2.324 1 88.44 230 GLN B N 1
ATOM 5761 C CA . GLN B 1 230 ? -5.602 -23.797 -1.024 1 88.44 230 GLN B CA 1
ATOM 5762 C C . GLN B 1 230 ? -4.594 -23.953 0.112 1 88.44 230 GLN B C 1
ATOM 5764 O O . GLN B 1 230 ? -4.727 -23.312 1.156 1 88.44 230 GLN B O 1
ATOM 5769 N N . LEU B 1 231 ? -3.738 -24.828 -0.146 1 92.12 231 LEU B N 1
ATOM 5770 C CA . LEU B 1 231 ? -2.684 -25.078 0.834 1 92.12 231 LEU B CA 1
ATOM 5771 C C . LEU B 1 231 ? -1.958 -23.781 1.183 1 92.12 231 LEU B C 1
ATOM 5773 O O . LEU B 1 231 ? -1.557 -23.578 2.33 1 92.12 231 LEU B O 1
ATOM 5777 N N . ASP B 1 232 ? -1.836 -22.938 0.235 1 91.44 232 ASP B N 1
ATOM 5778 C CA . ASP B 1 232 ? -1.104 -21.688 0.426 1 91.44 232 ASP B CA 1
ATOM 5779 C C . ASP B 1 232 ? -2.059 -20.531 0.674 1 91.44 232 ASP B C 1
ATOM 5781 O O . ASP B 1 232 ? -1.668 -19.359 0.561 1 91.44 232 ASP B O 1
ATOM 5785 N N . ASN B 1 233 ? -3.271 -20.828 0.961 1 87.56 233 ASN B N 1
ATOM 5786 C CA . ASN B 1 233 ? -4.293 -19.875 1.379 1 87.56 233 ASN B CA 1
ATOM 5787 C C . ASN B 1 233 ? -4.605 -18.875 0.274 1 87.56 233 ASN B C 1
ATOM 5789 O O . ASN B 1 233 ? -4.684 -17.672 0.526 1 87.56 233 ASN B O 1
ATOM 5793 N N . ILE B 1 234 ? -4.664 -19.359 -0.92 1 89.5 234 ILE B N 1
ATOM 5794 C CA . ILE B 1 234 ? -5.184 -18.594 -2.051 1 89.5 234 ILE B CA 1
ATOM 5795 C C . ILE B 1 234 ? -6.52 -19.188 -2.5 1 89.5 234 ILE B C 1
ATOM 5797 O O . ILE B 1 234 ? -6.555 -20.141 -3.289 1 89.5 234 ILE B O 1
ATOM 5801 N N . PRO B 1 235 ? -7.512 -18.562 -2.092 1 81.62 235 PRO B N 1
ATOM 5802 C CA . PRO B 1 235 ? -8.82 -19.141 -2.402 1 81.62 235 PRO B CA 1
ATOM 5803 C C . PRO B 1 235 ? -9.125 -19.141 -3.898 1 81.62 235 PRO B C 1
ATOM 5805 O O . PRO B 1 235 ? -8.758 -18.203 -4.605 1 81.62 235 PRO B O 1
ATOM 5808 N N . VAL B 1 236 ? -9.891 -20.062 -4.273 1 82.56 236 VAL B N 1
ATOM 5809 C CA . VAL B 1 236 ? -10.203 -20.297 -5.676 1 82.56 236 VAL B CA 1
ATOM 5810 C C . VAL B 1 236 ? -10.992 -19.125 -6.242 1 82.56 236 VAL B C 1
ATOM 5812 O O . VAL B 1 236 ? -10.836 -18.766 -7.414 1 82.56 236 VAL B O 1
ATOM 5815 N N . SER B 1 237 ? -11.719 -18.453 -5.453 1 77.25 237 SER B N 1
ATOM 5816 C CA . SER B 1 237 ? -12.57 -17.359 -5.887 1 77.25 237 SER B CA 1
ATOM 5817 C C . SER B 1 237 ? -11.734 -16.203 -6.434 1 77.25 237 SER B C 1
ATOM 5819 O O . SER B 1 237 ? -12.242 -15.367 -7.191 1 77.25 237 SER B O 1
ATOM 5821 N N . MET B 1 238 ? -10.492 -16.219 -6.121 1 86.31 238 MET B N 1
ATOM 5822 C CA . MET B 1 238 ? -9.633 -15.109 -6.52 1 86.31 238 MET B CA 1
ATOM 5823 C C . MET B 1 238 ? -9.227 -15.234 -7.98 1 86.31 238 MET B C 1
ATOM 5825 O O . MET B 1 238 ? -8.859 -14.242 -8.617 1 86.31 238 MET B O 1
ATOM 5829 N N . TYR B 1 239 ? -9.305 -16.469 -8.469 1 88.56 239 TYR B N 1
ATOM 5830 C CA . TYR B 1 239 ? -8.641 -16.578 -9.766 1 88.56 239 TYR B CA 1
ATOM 5831 C C . TYR B 1 239 ? -9.422 -17.5 -10.695 1 88.56 239 TYR B C 1
ATOM 5833 O O . TYR B 1 239 ? -9.164 -17.531 -11.906 1 88.56 239 TYR B O 1
ATOM 5841 N N . GLU B 1 240 ? -10.344 -18.203 -10.273 1 84.19 240 GLU B N 1
ATOM 5842 C CA . GLU B 1 240 ? -10.984 -19.25 -11.078 1 84.19 240 GLU B CA 1
ATOM 5843 C C . GLU B 1 240 ? -11.742 -18.641 -12.258 1 84.19 240 GLU B C 1
ATOM 5845 O O . GLU B 1 240 ? -11.758 -19.219 -13.344 1 84.19 240 GLU B O 1
ATOM 5850 N N . GLY B 1 241 ? -12.328 -17.516 -12.047 1 79.94 241 GLY B N 1
ATOM 5851 C CA . GLY B 1 241 ? -13.172 -16.922 -13.062 1 79.94 241 GLY B CA 1
ATOM 5852 C C . GLY B 1 241 ? -12.43 -15.961 -13.977 1 79.94 241 GLY B C 1
ATOM 5853 O O . GLY B 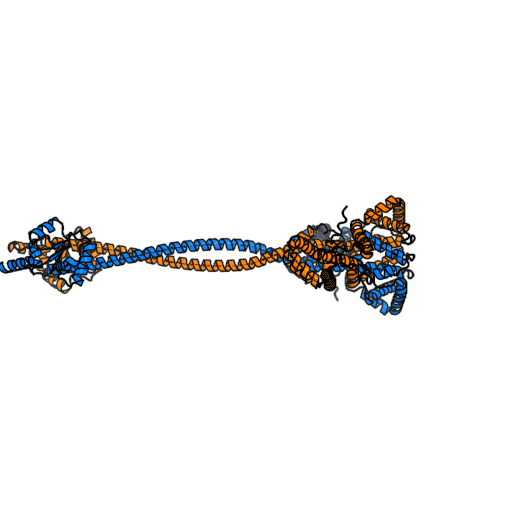1 241 ? -13.023 -15.352 -14.867 1 79.94 241 GLY B O 1
ATOM 5854 N N . GLU B 1 242 ? -11.188 -15.906 -13.812 1 86.25 242 GLU B N 1
ATOM 5855 C CA . GLU B 1 242 ? -10.398 -15.008 -14.656 1 86.25 242 GLU B CA 1
ATOM 5856 C C . GLU B 1 242 ? -10.352 -15.516 -16.094 1 86.25 242 GLU B C 1
ATOM 5858 O O . GLU B 1 242 ? -9.922 -16.641 -16.359 1 86.25 242 GLU B O 1
ATOM 5863 N N . ARG B 1 243 ? -10.773 -14.695 -16.969 1 88.25 243 ARG B N 1
ATOM 5864 C CA . ARG B 1 243 ? -10.781 -15.07 -18.375 1 88.25 243 ARG B CA 1
ATOM 5865 C C . ARG B 1 243 ? -9.617 -14.43 -19.125 1 88.25 243 ARG B C 1
ATOM 5867 O O . ARG B 1 243 ? -9.367 -13.227 -18.984 1 88.25 243 ARG B O 1
ATOM 5874 N N . PHE B 1 244 ? -8.961 -15.25 -19.891 1 92.75 244 PHE B N 1
ATOM 5875 C CA . PHE B 1 244 ? -7.812 -14.766 -20.641 1 92.75 244 PHE B CA 1
ATOM 5876 C C . PHE B 1 244 ? -8.18 -14.523 -22.094 1 92.75 244 PHE B C 1
ATOM 5878 O O . PHE B 1 244 ? -9.039 -15.211 -22.656 1 92.75 244 PHE B O 1
ATOM 5885 N N . THR B 1 245 ? -7.605 -13.523 -22.719 1 93.06 245 THR B N 1
ATOM 5886 C CA . THR B 1 245 ? -7.867 -13.172 -24.109 1 93.06 245 THR B CA 1
ATOM 5887 C C . THR B 1 245 ? -7.215 -14.18 -25.047 1 93.06 245 THR B C 1
ATOM 5889 O O . THR B 1 245 ? -6.332 -14.938 -24.641 1 93.06 245 THR B O 1
ATOM 5892 N N . ASN B 1 246 ? -7.645 -14.18 -26.266 1 91.31 246 ASN B N 1
ATOM 5893 C CA . ASN B 1 246 ? -7.055 -15.039 -27.281 1 91.31 246 ASN B CA 1
ATOM 5894 C C . ASN B 1 246 ? -5.566 -14.758 -27.469 1 91.31 246 ASN B C 1
ATOM 5896 O O . ASN B 1 246 ? -4.777 -15.68 -27.703 1 91.31 246 ASN B O 1
ATOM 5900 N N . LYS B 1 247 ? -5.246 -13.516 -27.375 1 91.94 247 LYS B N 1
ATOM 5901 C CA . LYS B 1 247 ? -3.846 -13.133 -27.516 1 91.94 247 LYS B CA 1
ATOM 5902 C C . LYS B 1 247 ? -2.992 -13.727 -26.406 1 91.94 247 LYS B C 1
ATOM 5904 O O . LYS B 1 247 ? -1.896 -14.227 -26.656 1 91.94 247 LYS B O 1
ATOM 5909 N N . GLU B 1 248 ? -3.5 -13.648 -25.234 1 93.56 248 GLU B N 1
ATOM 5910 C CA . GLU B 1 248 ? -2.789 -14.188 -24.078 1 93.56 248 GLU B CA 1
ATOM 5911 C C . GLU B 1 248 ? -2.617 -15.703 -24.188 1 93.56 248 GLU B C 1
ATOM 5913 O O . GLU B 1 248 ? -1.573 -16.234 -23.812 1 93.56 248 GLU B O 1
ATOM 5918 N N . ILE B 1 249 ? -3.621 -16.344 -24.641 1 94.94 249 ILE B N 1
ATOM 5919 C CA . ILE B 1 249 ? -3.568 -17.781 -24.828 1 94.94 249 ILE B CA 1
ATOM 5920 C C . ILE B 1 249 ? -2.58 -18.141 -25.938 1 94.94 249 ILE B C 1
ATOM 5922 O O . ILE B 1 249 ? -1.8 -19.078 -25.797 1 94.94 249 ILE B O 1
ATOM 5926 N N . GLN B 1 250 ? -2.639 -17.359 -26.953 1 93.44 250 GLN B N 1
ATOM 5927 C CA . GLN B 1 250 ? -1.698 -17.562 -28.062 1 93.44 250 GLN B CA 1
ATOM 5928 C C . GLN B 1 250 ? -0.256 -17.438 -27.578 1 93.44 250 GLN B C 1
ATOM 5930 O O . GLN B 1 250 ? 0.622 -18.172 -28.016 1 93.44 250 GLN B O 1
ATOM 5935 N N . ASP B 1 251 ? 0.016 -16.516 -26.766 1 94.62 251 ASP B N 1
ATOM 5936 C CA . ASP B 1 251 ? 1.355 -16.328 -26.219 1 94.62 251 ASP B CA 1
ATOM 5937 C C . ASP B 1 251 ? 1.836 -17.578 -25.484 1 94.62 251 ASP B C 1
ATOM 5939 O O . ASP B 1 251 ? 3.02 -17.922 -25.531 1 94.62 251 ASP B O 1
ATOM 5943 N N . ILE B 1 252 ? 0.938 -18.234 -24.797 1 95.75 252 ILE B N 1
ATOM 5944 C CA . ILE B 1 252 ? 1.269 -19.484 -24.109 1 95.75 252 ILE B CA 1
ATOM 5945 C C . ILE B 1 252 ? 1.731 -20.531 -25.125 1 95.75 252 ILE B C 1
ATOM 5947 O O . ILE B 1 252 ? 2.766 -21.172 -24.922 1 95.75 252 ILE B O 1
ATOM 5951 N N . PHE B 1 253 ? 1.037 -20.641 -26.141 1 95.62 253 PHE B N 1
ATOM 5952 C CA . PHE B 1 253 ? 1.342 -21.688 -27.125 1 95.62 253 PHE B CA 1
ATOM 5953 C C . PHE B 1 253 ? 2.58 -21.312 -27.922 1 95.62 253 PHE B C 1
ATOM 5955 O O . PHE B 1 253 ? 3.314 -22.203 -28.375 1 95.62 253 PHE B O 1
ATOM 5962 N N . ASN B 1 254 ? 2.797 -20.016 -28.125 1 94.69 254 ASN B N 1
ATOM 5963 C CA . ASN B 1 254 ? 4.074 -19.609 -28.703 1 94.69 254 ASN B CA 1
ATOM 5964 C C . ASN B 1 254 ? 5.25 -20.094 -27.859 1 94.69 254 ASN B C 1
ATOM 5966 O O . ASN B 1 254 ? 6.25 -20.578 -28.406 1 94.69 254 ASN B O 1
ATOM 5970 N N . VAL B 1 255 ? 5.129 -19.984 -26.594 1 93.94 255 VAL B N 1
ATOM 5971 C CA . VAL B 1 255 ? 6.184 -20.406 -25.672 1 93.94 255 VAL B CA 1
ATOM 5972 C C . VAL B 1 255 ? 6.316 -21.922 -25.703 1 93.94 255 VAL B C 1
ATOM 5974 O O . VAL B 1 255 ? 7.43 -22.453 -25.703 1 93.94 255 VAL B O 1
ATOM 5977 N N . ILE B 1 256 ? 5.184 -22.609 -25.719 1 94.75 256 ILE B N 1
ATOM 5978 C CA . ILE B 1 256 ? 5.207 -24.062 -25.766 1 94.75 256 ILE B CA 1
ATOM 5979 C C . ILE B 1 256 ? 5.902 -24.531 -27.047 1 94.75 256 ILE B C 1
ATOM 5981 O O . ILE B 1 256 ? 6.77 -25.406 -27.016 1 94.75 256 ILE B O 1
ATOM 5985 N N . SER B 1 257 ? 5.531 -23.891 -28.141 1 93.75 257 SER B N 1
ATOM 5986 C CA . SER B 1 257 ? 6.133 -24.234 -29.422 1 93.75 257 SER B CA 1
ATOM 5987 C C . SER B 1 257 ? 7.637 -24 -29.406 1 93.75 257 SER B C 1
ATOM 5989 O O . SER B 1 257 ? 8.406 -24.812 -29.938 1 93.75 257 SER B O 1
ATOM 5991 N N . MET B 1 258 ? 8 -22.922 -28.875 1 92.44 258 MET B N 1
ATOM 5992 C CA . MET B 1 258 ? 9.414 -22.594 -28.75 1 92.44 258 MET B CA 1
ATOM 5993 C C . MET B 1 258 ? 10.164 -23.672 -27.969 1 92.44 258 MET B C 1
ATOM 5995 O O . MET B 1 258 ? 11.25 -24.094 -28.375 1 92.44 258 MET B O 1
ATOM 5999 N N . ASN B 1 259 ? 9.641 -24.156 -26.938 1 92.75 259 ASN B N 1
ATOM 6000 C CA . ASN B 1 259 ? 10.289 -25.156 -26.094 1 92.75 259 ASN B CA 1
ATOM 6001 C C . ASN B 1 259 ? 10.297 -26.531 -26.766 1 92.75 259 ASN B C 1
ATOM 6003 O O . ASN B 1 259 ? 11.219 -27.328 -26.547 1 92.75 259 ASN B O 1
ATOM 6007 N N . ILE B 1 260 ? 9.305 -26.781 -27.547 1 92.06 260 ILE B N 1
ATOM 6008 C CA . ILE B 1 260 ? 9.281 -28.031 -28.297 1 92.06 260 ILE B CA 1
ATOM 6009 C C . ILE B 1 260 ? 10.438 -28.062 -29.297 1 92.06 260 ILE B C 1
ATOM 6011 O O . ILE B 1 260 ? 11.164 -29.047 -29.391 1 92.06 260 ILE B O 1
ATOM 6015 N N . ILE B 1 261 ? 10.586 -26.953 -29.953 1 91.06 261 ILE B N 1
ATOM 6016 C CA . ILE B 1 261 ? 11.641 -26.859 -30.953 1 91.06 261 ILE B CA 1
ATOM 6017 C C . ILE B 1 261 ? 13.008 -26.969 -30.281 1 91.06 261 ILE B C 1
ATOM 6019 O O . ILE B 1 261 ? 13.93 -27.562 -30.828 1 91.06 261 ILE B O 1
ATOM 6023 N N . LYS B 1 262 ? 13.125 -26.453 -29.094 1 89.94 262 LYS B N 1
ATOM 6024 C CA . LYS B 1 262 ? 14.391 -26.469 -28.359 1 89.94 262 LYS B CA 1
ATOM 6025 C C . LYS B 1 262 ? 14.578 -27.797 -27.625 1 89.94 262 LYS B C 1
ATOM 6027 O O . LYS B 1 262 ? 15.578 -28 -26.938 1 89.94 262 LYS B O 1
ATOM 6032 N N . ASN B 1 263 ? 13.609 -28.703 -27.672 1 91.62 263 ASN B N 1
ATOM 6033 C CA . ASN B 1 263 ? 13.633 -29.984 -26.969 1 91.62 263 ASN B CA 1
ATOM 6034 C C . ASN B 1 263 ? 13.742 -29.781 -25.469 1 91.62 263 ASN B C 1
ATOM 6036 O O . ASN B 1 263 ? 14.492 -30.5 -24.797 1 91.62 263 ASN B O 1
ATOM 6040 N N . ALA B 1 264 ? 13.023 -28.766 -25 1 91.12 264 ALA B N 1
ATOM 6041 C CA . ALA B 1 264 ? 13.086 -28.422 -23.578 1 91.12 264 ALA B CA 1
ATOM 6042 C C . ALA B 1 264 ? 11.852 -28.922 -22.844 1 91.12 264 ALA B C 1
ATOM 6044 O O . ALA B 1 264 ? 11.695 -28.672 -21.641 1 91.12 264 ALA B O 1
ATOM 6045 N N . CYS B 1 265 ? 10.969 -29.609 -23.594 1 91.62 265 CYS B N 1
ATOM 6046 C CA . CYS B 1 265 ? 9.766 -30.156 -22.969 1 91.62 265 CYS B CA 1
ATOM 6047 C C . CYS B 1 265 ? 9.281 -31.391 -23.719 1 91.62 265 CYS B C 1
ATOM 6049 O O . CYS B 1 265 ? 9.859 -31.766 -24.734 1 91.62 265 CYS B O 1
ATOM 6051 N N . ILE B 1 266 ? 8.336 -32.031 -23.125 1 92.81 266 ILE B N 1
ATOM 6052 C CA . ILE B 1 266 ? 7.754 -33.219 -23.734 1 92.81 266 ILE B CA 1
ATOM 6053 C C . ILE B 1 266 ? 6.504 -32.844 -24.531 1 92.81 266 ILE B C 1
ATOM 6055 O O . ILE B 1 266 ? 5.512 -32.375 -23.953 1 92.81 266 ILE B O 1
ATOM 6059 N N . PRO B 1 267 ? 6.52 -33.062 -25.828 1 91.06 267 PRO B N 1
ATOM 6060 C CA . PRO B 1 267 ? 5.418 -32.625 -26.688 1 91.06 267 PRO B CA 1
ATOM 6061 C C . PRO B 1 267 ? 4.082 -33.25 -26.297 1 91.06 267 PRO B C 1
ATOM 6063 O O . PRO B 1 267 ? 3.033 -32.594 -26.422 1 91.06 267 PRO B O 1
ATOM 6066 N N . ASP B 1 268 ? 4.047 -34.438 -25.797 1 91.25 268 ASP B N 1
ATOM 6067 C CA . ASP B 1 268 ? 2.814 -35.156 -25.469 1 91.25 268 ASP B CA 1
ATOM 6068 C C . ASP B 1 268 ? 2.139 -34.562 -24.234 1 91.25 268 ASP B C 1
ATOM 6070 O O . ASP B 1 268 ? 0.961 -34.812 -23.984 1 91.25 268 ASP B O 1
ATOM 6074 N N . ASP B 1 269 ? 2.877 -33.688 -23.531 1 94.12 269 ASP B N 1
ATOM 6075 C CA . ASP B 1 269 ? 2.367 -33.156 -22.281 1 94.12 269 ASP B CA 1
ATOM 6076 C C . ASP B 1 269 ? 1.837 -31.734 -22.453 1 94.12 269 ASP B C 1
ATOM 6078 O O . ASP B 1 269 ? 1.768 -30.969 -21.5 1 94.12 269 ASP B O 1
ATOM 6082 N N . ILE B 1 270 ? 1.445 -31.375 -23.641 1 94.94 270 ILE B N 1
ATOM 6083 C CA . ILE B 1 270 ? 1.066 -30 -24 1 94.94 270 ILE B CA 1
ATOM 6084 C C . ILE B 1 270 ? -0.134 -29.578 -23.156 1 94.94 270 ILE B C 1
ATOM 6086 O O . ILE B 1 270 ? -0.193 -28.438 -22.688 1 94.94 270 ILE B O 1
ATOM 6090 N N . ASN B 1 271 ? -1.07 -30.406 -23.016 1 95.19 271 ASN B N 1
ATOM 6091 C CA . ASN B 1 271 ? -2.268 -30.078 -22.25 1 95.19 271 ASN B CA 1
ATOM 6092 C C . ASN B 1 271 ? -1.941 -29.797 -20.781 1 95.19 271 ASN B C 1
ATOM 6094 O O . ASN B 1 271 ? -2.543 -28.922 -20.172 1 95.19 271 ASN B O 1
ATOM 6098 N N . ILE B 1 272 ? -1.011 -30.547 -20.234 1 95.81 272 ILE B N 1
ATOM 6099 C CA . ILE B 1 272 ? -0.56 -30.359 -18.859 1 95.81 272 ILE B CA 1
ATOM 6100 C C . ILE B 1 272 ? 0.102 -28.984 -18.719 1 95.81 272 ILE B C 1
ATOM 6102 O O . ILE B 1 272 ? -0.153 -28.25 -17.766 1 95.81 272 ILE B O 1
ATOM 6106 N N . TYR B 1 273 ? 0.907 -28.688 -19.734 1 96.88 273 TYR B N 1
ATOM 6107 C CA . TYR B 1 273 ? 1.576 -27.391 -19.734 1 96.88 273 TYR B CA 1
ATOM 6108 C C . TYR B 1 273 ? 0.562 -26.266 -19.797 1 96.88 273 TYR B C 1
ATOM 6110 O O . TYR B 1 273 ? 0.737 -25.219 -19.141 1 96.88 273 TYR B O 1
ATOM 6118 N N . TYR B 1 274 ? -0.427 -26.422 -20.578 1 96.69 274 TYR B N 1
ATOM 6119 C CA . TYR B 1 274 ? -1.442 -25.391 -20.734 1 96.69 274 TYR B CA 1
ATOM 6120 C C . TYR B 1 274 ? -2.164 -25.125 -19.422 1 96.69 274 TYR B C 1
ATOM 6122 O O . TYR B 1 274 ? -2.35 -23.969 -19.016 1 96.69 274 TYR B O 1
ATOM 6130 N N . VAL B 1 275 ? -2.553 -26.188 -18.734 1 95.81 275 VAL B N 1
ATOM 6131 C CA . VAL B 1 275 ? -3.232 -26.047 -17.438 1 95.81 275 VAL B CA 1
ATOM 6132 C C . VAL B 1 275 ? -2.326 -25.312 -16.453 1 95.81 275 VAL B C 1
ATOM 6134 O O . VAL B 1 275 ? -2.758 -24.375 -15.781 1 95.81 275 VAL B O 1
ATOM 6137 N N . ALA B 1 276 ? -1.093 -25.734 -16.422 1 96.5 276 ALA B N 1
ATOM 6138 C CA . ALA B 1 276 ? -0.122 -25.109 -15.523 1 96.5 276 ALA B CA 1
ATOM 6139 C C . ALA B 1 276 ? 0.061 -23.625 -15.867 1 96.5 276 ALA B C 1
ATOM 6141 O O . ALA B 1 276 ? 0.182 -22.781 -14.969 1 96.5 276 ALA B O 1
ATOM 6142 N N . ALA B 1 277 ? 0.057 -23.344 -17.125 1 96.75 277 ALA B N 1
ATOM 6143 C CA . ALA B 1 277 ? 0.245 -21.969 -17.578 1 96.75 277 ALA B CA 1
ATOM 6144 C C . ALA B 1 277 ? -0.883 -21.062 -17.094 1 96.75 277 ALA B C 1
ATOM 6146 O O . ALA B 1 277 ? -0.643 -19.922 -16.688 1 96.75 277 ALA B O 1
ATOM 6147 N N . LEU B 1 278 ? -2.055 -21.531 -17.141 1 96.06 278 LEU B N 1
ATOM 6148 C CA . LEU B 1 278 ? -3.197 -20.719 -16.719 1 96.06 278 LEU B CA 1
ATOM 6149 C C . LEU B 1 278 ? -3.133 -20.438 -15.227 1 96.06 278 LEU B C 1
ATOM 6151 O O . LEU B 1 278 ? -3.459 -19.328 -14.797 1 96.06 278 LEU B O 1
ATOM 6155 N N . TYR B 1 279 ? -2.758 -21.438 -14.477 1 96.25 279 TYR B N 1
ATOM 6156 C CA . TYR B 1 279 ? -2.58 -21.219 -13.047 1 96.25 279 TYR B CA 1
ATOM 6157 C C . TYR B 1 279 ? -1.507 -20.156 -12.789 1 96.25 279 TYR B C 1
ATOM 6159 O O . TYR B 1 279 ? -1.718 -19.219 -12.016 1 96.25 279 TYR B O 1
ATOM 6167 N N . MET B 1 280 ? -0.386 -20.312 -13.461 1 95.81 280 MET B N 1
ATOM 6168 C CA . MET B 1 280 ? 0.723 -19.375 -13.266 1 95.81 280 MET B CA 1
ATOM 6169 C C . MET B 1 280 ? 0.309 -17.953 -13.625 1 95.81 280 MET B C 1
ATOM 6171 O O . MET B 1 280 ? 0.612 -17.016 -12.898 1 95.81 280 MET B O 1
ATOM 6175 N N . ARG B 1 281 ? -0.331 -17.844 -14.688 1 95.44 281 ARG B N 1
ATOM 6176 C CA . ARG B 1 281 ? -0.774 -16.531 -15.141 1 95.44 281 ARG B CA 1
ATOM 6177 C C . ARG B 1 281 ? -1.763 -15.914 -14.156 1 95.44 281 ARG B C 1
ATOM 6179 O O . ARG B 1 281 ? -1.72 -14.711 -13.898 1 95.44 281 ARG B O 1
ATOM 6186 N N . SER B 1 282 ? -2.662 -16.719 -13.672 1 95 282 SER B N 1
ATOM 6187 C CA . SER B 1 282 ? -3.621 -16.25 -12.68 1 95 282 SER B CA 1
ATOM 6188 C C . SER B 1 282 ? -2.916 -15.734 -11.43 1 95 282 SER B C 1
ATOM 6190 O O . SER B 1 282 ? -3.246 -14.664 -10.914 1 95 282 SER B O 1
ATOM 6192 N N . PHE B 1 283 ? -1.952 -16.5 -10.977 1 94.94 283 PHE B N 1
ATOM 6193 C CA . PHE B 1 283 ? -1.219 -16.109 -9.773 1 94.94 283 PHE B CA 1
ATOM 6194 C C . PHE B 1 283 ? -0.377 -14.867 -10.039 1 94.94 283 PHE B C 1
ATOM 6196 O O . PHE B 1 283 ? -0.249 -14 -9.164 1 94.94 283 PHE B O 1
ATOM 6203 N N . ALA B 1 284 ? 0.179 -14.828 -11.211 1 94.38 284 ALA B N 1
ATOM 6204 C CA . ALA B 1 284 ? 0.939 -13.641 -11.586 1 94.38 284 ALA B CA 1
ATOM 6205 C C . ALA B 1 284 ? 0.053 -12.398 -11.586 1 94.38 284 ALA B C 1
ATOM 6207 O O . ALA B 1 284 ? 0.481 -11.32 -11.148 1 94.38 284 ALA B O 1
ATOM 6208 N N . ARG B 1 285 ? -1.118 -12.531 -12.055 1 93.62 285 ARG B N 1
ATOM 6209 C CA . ARG B 1 285 ? -2.051 -11.406 -12.062 1 93.62 285 ARG B CA 1
ATOM 6210 C C . ARG B 1 285 ? -2.379 -10.945 -10.648 1 93.62 285 ARG B C 1
ATOM 6212 O O . ARG B 1 285 ? -2.492 -9.75 -10.391 1 93.62 285 ARG B O 1
ATOM 6219 N N . LEU B 1 286 ? -2.602 -11.93 -9.789 1 93.19 286 LEU B N 1
ATOM 6220 C CA . LEU B 1 286 ? -2.842 -11.586 -8.391 1 93.19 286 LEU B CA 1
ATOM 6221 C C . LEU B 1 286 ? -1.689 -10.758 -7.828 1 93.19 286 LEU B C 1
ATOM 6223 O O . LEU B 1 286 ? -1.914 -9.742 -7.172 1 93.19 286 LEU B O 1
ATOM 6227 N N . TYR B 1 287 ? -0.485 -11.164 -8.094 1 92.25 287 TYR B N 1
ATOM 6228 C CA . TYR B 1 287 ? 0.695 -10.453 -7.617 1 92.25 287 TYR B CA 1
ATOM 6229 C C . TYR B 1 287 ? 0.764 -9.055 -8.211 1 92.25 287 TYR B C 1
ATOM 6231 O O . TYR B 1 287 ? 0.993 -8.078 -7.488 1 92.25 287 TYR B O 1
ATOM 6239 N N . HIS B 1 288 ? 0.539 -8.914 -9.5 1 91.56 288 HIS B N 1
ATOM 6240 C CA . HIS B 1 288 ? 0.645 -7.625 -10.172 1 91.56 288 HIS B CA 1
ATOM 6241 C C . HIS B 1 288 ? -0.439 -6.66 -9.695 1 91.56 288 HIS B C 1
ATOM 6243 O O . HIS B 1 288 ? -0.211 -5.453 -9.617 1 91.56 288 HIS B O 1
ATOM 6249 N N . GLU B 1 289 ? -1.552 -7.195 -9.43 1 89.5 289 GLU B N 1
ATOM 6250 C CA . GLU B 1 289 ? -2.605 -6.367 -8.859 1 89.5 289 GLU B CA 1
ATOM 6251 C C . GLU B 1 289 ? -2.195 -5.82 -7.492 1 89.5 289 GLU B C 1
ATOM 6253 O O . GLU B 1 289 ? -2.445 -4.652 -7.184 1 89.5 289 GLU B O 1
ATOM 6258 N N . ALA B 1 290 ? -1.652 -6.68 -6.707 1 88.12 290 ALA B N 1
ATOM 6259 C CA . ALA B 1 290 ? -1.17 -6.254 -5.398 1 88.12 290 ALA B CA 1
ATOM 6260 C C . ALA B 1 290 ? -0.068 -5.207 -5.535 1 88.12 290 ALA B C 1
ATOM 6262 O O . ALA B 1 290 ? -0.031 -4.234 -4.777 1 88.12 290 ALA B O 1
ATOM 6263 N N . GLU B 1 291 ? 0.762 -5.453 -6.465 1 86.94 291 GLU B N 1
ATOM 6264 C CA . GLU B 1 291 ? 1.835 -4.504 -6.746 1 86.94 291 GLU B CA 1
ATOM 6265 C C . GLU B 1 291 ? 1.277 -3.131 -7.113 1 86.94 291 GLU B C 1
ATOM 6267 O O . GLU B 1 291 ? 1.787 -2.105 -6.656 1 86.94 291 GLU B O 1
ATOM 6272 N N . ALA B 1 292 ? 0.3 -3.146 -7.91 1 84.62 292 ALA B N 1
ATOM 6273 C CA . ALA B 1 292 ? -0.322 -1.898 -8.352 1 84.62 292 ALA B CA 1
ATOM 6274 C C . ALA B 1 292 ? -0.92 -1.14 -7.168 1 84.62 292 ALA B C 1
ATOM 6276 O O . ALA B 1 292 ? -0.86 0.091 -7.117 1 84.62 292 ALA B O 1
ATOM 6277 N N . VAL B 1 293 ? -1.483 -1.834 -6.242 1 82.44 293 VAL B N 1
ATOM 6278 C CA . VAL B 1 293 ? -2.057 -1.225 -5.047 1 82.44 293 VAL B CA 1
ATOM 6279 C C . VAL B 1 293 ? -0.948 -0.596 -4.207 1 82.44 293 VAL B C 1
ATOM 6281 O O . VAL B 1 293 ? -1.101 0.518 -3.699 1 82.44 293 VAL B O 1
ATOM 6284 N N . VAL B 1 294 ? 0.16 -1.255 -4.086 1 79.69 294 VAL B N 1
ATOM 6285 C CA . VAL B 1 294 ? 1.295 -0.755 -3.318 1 79.69 294 VAL B CA 1
ATOM 6286 C C . VAL B 1 294 ? 1.829 0.525 -3.959 1 79.69 294 VAL B C 1
ATOM 6288 O O . VAL B 1 294 ? 2.129 1.496 -3.262 1 79.69 294 VAL B O 1
ATOM 6291 N N . ASP B 1 295 ? 1.905 0.501 -5.23 1 74.88 295 ASP B N 1
ATOM 6292 C CA . ASP B 1 295 ? 2.396 1.673 -5.949 1 74.88 295 ASP B CA 1
ATOM 6293 C C . ASP B 1 295 ? 1.472 2.871 -5.742 1 74.88 295 ASP B C 1
ATOM 6295 O O . ASP B 1 295 ? 1.938 4.004 -5.602 1 74.88 295 ASP B O 1
ATOM 6299 N N . ALA B 1 296 ? 0.229 2.553 -5.695 1 70.69 296 ALA B N 1
ATOM 6300 C CA . ALA B 1 296 ? -0.754 3.613 -5.488 1 70.69 296 ALA B CA 1
ATOM 6301 C C . ALA B 1 296 ? -0.653 4.188 -4.078 1 70.69 296 ALA B C 1
ATOM 6303 O O . ALA B 1 296 ? -0.762 5.398 -3.883 1 70.69 296 ALA B O 1
ATOM 6304 N N . TYR B 1 297 ? -0.425 3.361 -3.113 1 67.38 297 TYR B N 1
ATOM 6305 C CA . TYR B 1 297 ? -0.336 3.777 -1.718 1 67.38 297 TYR B CA 1
ATOM 6306 C C . TYR B 1 297 ? 0.966 4.523 -1.454 1 67.38 297 TYR B C 1
ATOM 6308 O O . TYR B 1 297 ? 0.998 5.469 -0.661 1 67.38 297 TYR B O 1
ATOM 6316 N N . ALA B 1 298 ? 2.021 3.924 -1.976 1 61.38 298 ALA B N 1
ATOM 6317 C CA . ALA B 1 298 ? 3.307 4.59 -1.789 1 61.38 298 ALA B CA 1
ATOM 6318 C C . ALA B 1 298 ? 3.225 6.062 -2.188 1 61.38 298 ALA B C 1
ATOM 6320 O O . ALA B 1 298 ? 3.811 6.926 -1.529 1 61.38 298 ALA B O 1
ATOM 6321 N N . GLY B 1 299 ? 2.512 6.305 -3.158 1 56.94 299 GLY B N 1
ATOM 6322 C CA . GLY B 1 299 ? 2.277 7.688 -3.547 1 56.94 299 GLY B CA 1
ATOM 6323 C C . GLY B 1 299 ? 1.493 8.469 -2.514 1 56.94 299 GLY B C 1
ATOM 6324 O O . GLY B 1 299 ? 1.839 9.609 -2.199 1 56.94 299 GLY B O 1
ATOM 6325 N N . ILE B 1 300 ? 0.633 7.816 -1.914 1 52.88 300 ILE B N 1
ATOM 6326 C CA . ILE B 1 300 ? -0.26 8.453 -0.953 1 52.88 300 ILE B CA 1
ATOM 6327 C C . ILE B 1 300 ? 0.485 8.703 0.356 1 52.88 300 ILE B C 1
ATOM 6329 O O . ILE B 1 300 ? 0.353 9.773 0.959 1 52.88 300 ILE B O 1
ATOM 6333 N N . VAL B 1 301 ? 1.199 7.723 0.758 1 54.53 301 VAL B N 1
ATOM 6334 C CA . VAL B 1 301 ? 1.95 7.816 2.006 1 54.53 301 VAL B CA 1
ATOM 6335 C C . VAL B 1 301 ? 2.91 9 1.944 1 54.53 301 VAL B C 1
ATOM 6337 O O . VAL B 1 301 ? 3.049 9.75 2.918 1 54.53 301 VAL B O 1
ATOM 6340 N N . ARG B 1 302 ? 3.549 9.172 0.919 1 55.28 302 ARG B N 1
ATOM 6341 C CA . ARG B 1 302 ? 4.453 10.297 0.72 1 55.28 302 ARG B CA 1
ATOM 6342 C C . ARG B 1 302 ? 3.721 11.625 0.886 1 55.28 302 ARG B C 1
ATOM 6344 O O . ARG B 1 302 ? 4.219 12.539 1.546 1 55.28 302 ARG B O 1
ATOM 6351 N N . GLU B 1 303 ? 2.598 11.633 0.428 1 53.31 303 GLU B N 1
ATOM 6352 C CA . GLU B 1 303 ? 1.796 12.852 0.497 1 53.31 303 GLU B CA 1
ATOM 6353 C C . GLU B 1 303 ? 1.36 13.148 1.93 1 53.31 303 GLU B C 1
ATOM 6355 O O . GLU B 1 303 ? 1.376 14.305 2.363 1 53.31 303 GLU B O 1
ATOM 6360 N N . SER B 1 304 ? 1.14 12.133 2.617 1 52 304 SER B N 1
ATOM 6361 C CA . SER B 1 304 ? 0.638 12.258 3.982 1 52 304 SER B CA 1
ATOM 6362 C C . SER B 1 304 ? 1.726 12.75 4.93 1 52 304 SER B C 1
ATOM 6364 O O . SER B 1 304 ? 1.46 13.562 5.82 1 52 304 SER B O 1
ATOM 6366 N N . GLU B 1 305 ? 2.918 12.188 4.836 1 53.47 305 GLU B N 1
ATOM 6367 C CA . GLU B 1 305 ? 4.027 12.617 5.684 1 53.47 305 GLU B CA 1
ATOM 6368 C C . GLU B 1 305 ? 4.281 14.117 5.539 1 53.47 305 GLU B C 1
ATOM 6370 O O . GLU B 1 305 ? 4.57 14.797 6.523 1 53.47 305 GLU B O 1
ATOM 6375 N N . GLN B 1 306 ? 4.199 14.594 4.426 1 54.5 306 GLN B N 1
ATOM 6376 C CA . GLN B 1 306 ? 4.273 16.031 4.195 1 54.5 306 GLN B CA 1
ATOM 6377 C C . GLN B 1 306 ? 3.238 16.781 5.035 1 54.5 306 GLN B C 1
ATOM 6379 O O . GLN B 1 306 ? 3.537 17.828 5.605 1 54.5 306 GLN B O 1
ATOM 6384 N N . GLN B 1 307 ? 2.209 16.094 5.199 1 53.25 307 GLN B N 1
ATOM 6385 C CA . GLN B 1 307 ? 1.1 16.719 5.922 1 53.25 307 GLN B CA 1
ATOM 6386 C C . GLN B 1 307 ? 1.375 16.766 7.422 1 53.25 307 GLN B C 1
ATOM 6388 O O . GLN B 1 307 ? 1.034 17.734 8.094 1 53.25 307 GLN B O 1
ATOM 6393 N N . LYS B 1 308 ? 2.094 15.688 7.922 1 54.53 308 LYS B N 1
ATOM 6394 C CA . LYS B 1 308 ? 2.49 15.68 9.328 1 54.53 308 LYS B CA 1
ATOM 6395 C C . LYS B 1 308 ? 3.355 16.891 9.664 1 54.53 308 LYS B C 1
ATOM 6397 O O . LYS B 1 308 ? 3.197 17.5 10.727 1 54.53 308 LYS B O 1
ATOM 6402 N N . GLU B 1 309 ? 4.258 17.078 8.898 1 55.88 309 GLU B N 1
ATOM 6403 C CA . GLU B 1 309 ? 5.086 18.266 9.086 1 55.88 309 GLU B CA 1
ATOM 6404 C C . GLU B 1 309 ? 4.227 19.531 9.18 1 55.88 309 GLU B C 1
ATOM 6406 O O . GLU B 1 309 ? 4.488 20.406 10.008 1 55.88 309 GLU B O 1
ATOM 6411 N N . VAL B 1 310 ? 3.176 19.484 8.547 1 58.09 310 VAL B N 1
ATOM 6412 C CA . VAL B 1 310 ? 2.252 20.609 8.539 1 58.09 310 VAL B CA 1
ATOM 6413 C C . VAL B 1 310 ? 1.518 20.688 9.875 1 58.09 310 VAL B C 1
ATOM 6415 O O . VAL B 1 310 ? 1.31 21.781 10.422 1 58.09 310 VAL B O 1
ATOM 6418 N N . MET B 1 311 ? 1.377 19.578 10.484 1 57.53 311 MET B N 1
ATOM 6419 C CA . MET B 1 311 ? 0.707 19.531 11.781 1 57.53 311 MET B CA 1
ATOM 6420 C C . MET B 1 311 ? 1.6 20.109 12.883 1 57.53 311 MET B C 1
ATOM 6422 O O . MET B 1 311 ? 1.124 20.828 13.766 1 57.53 311 MET B O 1
ATOM 6426 N N . ARG B 1 312 ? 2.822 19.609 12.852 1 62.12 312 ARG B N 1
ATOM 6427 C CA . ARG B 1 312 ? 3.771 20.156 13.812 1 62.12 312 ARG B CA 1
ATOM 6428 C C . ARG B 1 312 ? 3.809 21.672 13.727 1 62.12 312 ARG B C 1
ATOM 6430 O O . ARG B 1 312 ? 3.82 22.359 14.758 1 62.12 312 ARG B O 1
ATOM 6437 N N . ASN B 1 313 ? 3.779 22.141 12.609 1 62.97 313 ASN B N 1
ATOM 6438 C CA . ASN B 1 313 ? 3.76 23.578 12.391 1 62.97 313 ASN B CA 1
ATOM 6439 C C . ASN B 1 313 ? 2.473 24.203 12.922 1 62.97 313 ASN B C 1
ATOM 6441 O O . ASN B 1 313 ? 2.498 25.297 13.477 1 62.97 313 ASN B O 1
ATOM 6445 N N . ASN B 1 314 ? 1.478 23.359 12.906 1 62 314 ASN B N 1
ATOM 6446 C CA . ASN B 1 314 ? 0.191 23.828 13.414 1 62 314 ASN B CA 1
ATOM 6447 C C . ASN B 1 314 ? 0.215 24 14.93 1 62 314 ASN B C 1
ATOM 6449 O O . ASN B 1 314 ? -0.335 24.969 15.461 1 62 314 ASN B O 1
ATOM 6453 N N . VAL B 1 315 ? 0.801 22.969 15.5 1 65.31 315 VAL B N 1
ATOM 6454 C CA . VAL B 1 315 ? 0.916 23.062 16.953 1 65.31 315 VAL B CA 1
ATOM 6455 C C . VAL B 1 315 ? 1.727 24.297 17.328 1 65.31 315 VAL B C 1
ATOM 6457 O O . VAL B 1 315 ? 1.365 25.031 18.266 1 65.31 315 VAL B O 1
ATOM 6460 N N . ALA B 1 316 ? 2.797 24.469 16.641 1 72.12 316 ALA B N 1
ATOM 6461 C CA . ALA B 1 316 ? 3.627 25.641 16.891 1 72.12 316 ALA B CA 1
ATOM 6462 C C . ALA B 1 316 ? 2.84 26.922 16.641 1 72.12 316 ALA B C 1
ATOM 6464 O O . ALA B 1 316 ? 2.938 27.875 17.406 1 72.12 316 ALA B O 1
ATOM 6465 N N . MET B 1 317 ? 2.008 26.844 15.734 1 75.44 317 MET B N 1
ATOM 6466 C CA . MET B 1 317 ? 1.193 28 15.391 1 75.44 317 MET B CA 1
ATOM 6467 C C . MET B 1 317 ? 0.099 28.219 16.438 1 75.44 317 MET B C 1
ATOM 6469 O O . MET B 1 317 ? -0.2 29.359 16.797 1 75.44 317 MET B O 1
ATOM 6473 N N . ALA B 1 318 ? -0.408 27.141 16.875 1 75.69 318 ALA B N 1
ATOM 6474 C CA . ALA B 1 318 ? -1.418 27.25 17.922 1 75.69 318 ALA B CA 1
ATOM 6475 C C . ALA B 1 318 ? -0.83 27.875 19.188 1 75.69 318 ALA B C 1
ATOM 6477 O O . ALA B 1 318 ? -1.471 28.703 19.828 1 75.69 318 ALA B O 1
ATOM 6478 N N . SER B 1 319 ? 0.342 27.547 19.516 1 77.69 319 SER B N 1
ATOM 6479 C CA . SER B 1 319 ? 1.037 28.125 20.656 1 77.69 319 SER B CA 1
ATOM 6480 C C . SER B 1 319 ? 1.3 29.609 20.453 1 77.69 319 SER B C 1
ATOM 6482 O O . SER B 1 319 ? 1.113 30.422 21.375 1 77.69 319 SER B O 1
ATOM 6484 N N . LYS B 1 320 ? 1.653 29.859 19.281 1 80.19 320 LYS B N 1
ATOM 6485 C CA . LYS B 1 320 ? 1.913 31.266 18.953 1 80.19 320 LYS B CA 1
ATOM 6486 C C . LYS B 1 320 ? 0.634 32.094 19.031 1 80.19 320 LYS B C 1
ATOM 6488 O O . LYS B 1 320 ? 0.652 33.219 19.5 1 80.19 320 LYS B O 1
ATOM 6493 N N . ILE B 1 321 ? -0.401 31.516 18.656 1 80 321 ILE B N 1
ATOM 6494 C CA . ILE B 1 321 ? -1.697 32.188 18.719 1 80 321 ILE B CA 1
ATOM 6495 C C . ILE B 1 321 ? -2.08 32.438 20.172 1 80 321 ILE B C 1
ATOM 6497 O O . ILE B 1 321 ? -2.506 33.531 20.531 1 80 321 ILE B O 1
ATOM 6501 N N . ALA B 1 322 ? -1.868 31.438 20.938 1 81.44 322 ALA B N 1
ATOM 6502 C CA . ALA B 1 322 ? -2.184 31.578 22.344 1 81.44 322 ALA B CA 1
ATOM 6503 C C . ALA B 1 322 ? -1.343 32.688 22.984 1 81.44 322 ALA B C 1
ATOM 6505 O O . ALA B 1 322 ? -1.854 33.469 23.781 1 81.44 322 ALA B O 1
ATOM 6506 N N . GLU B 1 323 ? -0.144 32.781 22.625 1 85.25 323 GLU B N 1
ATOM 6507 C CA . GLU B 1 323 ? 0.762 33.812 23.141 1 85.25 323 GLU B CA 1
ATOM 6508 C C . GLU B 1 323 ? 0.343 35.188 22.672 1 85.25 323 GLU B C 1
ATOM 6510 O O . GLU B 1 323 ? 0.333 36.125 23.469 1 85.25 323 GLU B O 1
ATOM 6515 N N . LEU B 1 324 ? -0.033 35.219 21.5 1 81.75 324 LEU B N 1
ATOM 6516 C CA . LEU B 1 324 ? -0.421 36.5 20.922 1 81.75 324 LEU B CA 1
ATOM 6517 C C . LEU B 1 324 ? -1.745 37 21.516 1 81.75 324 LEU B C 1
ATOM 6519 O O . LEU B 1 324 ? -1.93 38.188 21.75 1 81.75 324 LEU B O 1
ATOM 6523 N N . GLU B 1 325 ? -2.533 36.094 21.734 1 84.69 325 GLU B N 1
ATOM 6524 C CA . GLU B 1 325 ? -3.803 36.438 22.359 1 84.69 325 GLU B CA 1
ATOM 6525 C C . GLU B 1 325 ? -3.588 36.969 23.781 1 84.69 325 GLU B C 1
ATOM 6527 O O . GLU B 1 325 ? -4.23 37.938 24.203 1 84.69 325 GLU B O 1
ATOM 6532 N N . LYS B 1 326 ? -2.752 36.375 24.516 1 86.12 326 LYS B N 1
ATOM 6533 C CA . LYS B 1 326 ? -2.406 36.844 25.859 1 86.12 326 LYS B CA 1
ATOM 6534 C C . LYS B 1 326 ? -1.784 38.219 25.812 1 86.12 326 LYS B C 1
ATOM 6536 O O . LYS B 1 326 ? -2.156 39.094 26.609 1 86.12 326 LYS B O 1
ATOM 6541 N N . LEU B 1 327 ? -0.921 38.375 24.891 1 83 327 LEU B N 1
ATOM 6542 C CA . LEU B 1 327 ? -0.26 39.656 24.734 1 83 327 LEU B CA 1
ATOM 6543 C C . LEU B 1 327 ? -1.267 40.75 24.375 1 83 327 LEU B C 1
ATOM 6545 O O . LEU B 1 327 ? -1.19 41.844 24.875 1 83 327 LEU B O 1
ATOM 6549 N N . ALA B 1 328 ? -2.152 40.375 23.562 1 81.12 328 ALA B N 1
ATOM 6550 C CA . ALA B 1 328 ? -3.189 41.312 23.141 1 81.12 328 ALA B CA 1
ATOM 6551 C C . ALA B 1 328 ? -4.082 41.719 24.312 1 81.12 328 ALA B C 1
ATOM 6553 O O . ALA B 1 328 ? -4.457 42.875 24.453 1 81.12 328 ALA B O 1
ATOM 6554 N N . LYS B 1 329 ? -4.359 40.812 25.109 1 85.69 329 LYS B N 1
ATOM 6555 C CA . LYS B 1 329 ? -5.168 41.094 26.297 1 85.69 329 LYS B CA 1
ATOM 6556 C C . LYS B 1 329 ? -4.422 42.031 27.266 1 85.69 329 LYS B C 1
ATOM 6558 O O . LYS B 1 329 ? -5 42.969 27.797 1 85.69 329 LYS B O 1
ATOM 6563 N N . GLU B 1 330 ? -3.213 41.812 27.453 1 88.38 330 GLU B N 1
ATOM 6564 C CA . GLU B 1 330 ? -2.381 42.625 28.344 1 88.38 330 GLU B CA 1
ATOM 6565 C C . GLU B 1 330 ? -2.262 44.062 27.828 1 88.38 330 GLU B C 1
ATOM 6567 O O . GLU B 1 330 ? -2.387 45 28.609 1 88.38 330 GLU B O 1
ATOM 6572 N N . ARG B 1 331 ? -2.084 44.094 26.562 1 85.25 331 ARG B N 1
ATOM 6573 C CA . ARG B 1 331 ? -1.946 45.406 25.969 1 85.25 331 ARG B CA 1
ATOM 6574 C C . ARG B 1 331 ? -3.258 46.188 26.031 1 85.25 331 ARG B C 1
ATOM 6576 O O . ARG B 1 331 ? -3.258 47.406 26.25 1 85.25 331 ARG B O 1
ATOM 6583 N N . GLN B 1 332 ? -4.266 45.5 25.922 1 87.56 332 GLN B N 1
ATOM 6584 C CA . GLN B 1 332 ? -5.574 46.125 26.031 1 87.56 332 GLN B CA 1
ATOM 6585 C C . GLN B 1 332 ? -5.832 46.625 27.453 1 87.56 332 GLN B C 1
ATOM 6587 O O . GLN B 1 332 ? -6.371 47.719 27.641 1 87.56 332 GLN B O 1
ATOM 6592 N N . GLU B 1 333 ? -5.453 45.938 28.391 1 90.19 333 GLU B N 1
ATOM 6593 C CA . GLU B 1 333 ? -5.59 46.344 29.781 1 90.19 333 GLU B CA 1
ATOM 6594 C C . GLU B 1 333 ? -4.727 47.562 30.094 1 90.19 333 GLU B C 1
ATOM 6596 O O . GLU B 1 333 ? -5.184 48.5 30.75 1 90.19 333 GLU B O 1
ATOM 6601 N N . LYS B 1 334 ? -3.584 47.531 29.531 1 89.62 334 LYS B N 1
ATOM 6602 C CA . LYS B 1 334 ? -2.682 48.656 29.719 1 89.62 334 LYS B CA 1
ATOM 6603 C C . LYS B 1 334 ? -3.236 49.938 29.047 1 89.62 334 LYS B C 1
ATOM 6605 O O . LYS B 1 334 ? -3.17 51 29.625 1 89.62 334 LYS B O 1
ATOM 6610 N N . LEU B 1 335 ? -3.789 49.781 27.938 1 88.25 335 LEU B N 1
ATOM 6611 C CA . LEU B 1 335 ? -4.402 50.875 27.203 1 88.25 335 LEU B CA 1
ATOM 6612 C C . LEU B 1 335 ? -5.555 51.469 28 1 88.25 335 LEU B C 1
ATOM 6614 O O . LEU B 1 335 ? -5.656 52.688 28.125 1 88.25 335 LEU B O 1
ATOM 6618 N N . ASN B 1 336 ? -6.309 50.656 28.547 1 89.06 336 ASN B N 1
ATOM 6619 C CA . ASN B 1 336 ? -7.438 51.125 29.344 1 89.06 336 ASN B CA 1
ATOM 6620 C C . ASN B 1 336 ? -6.973 51.875 30.594 1 89.06 336 ASN B C 1
ATOM 6622 O O . ASN B 1 336 ? -7.539 52.938 30.938 1 89.06 336 ASN B O 1
ATOM 6626 N N . ALA B 1 337 ? -5.945 51.406 31.156 1 92.06 337 ALA B N 1
ATOM 6627 C CA . ALA B 1 337 ? -5.41 52.031 32.344 1 92.06 337 ALA B CA 1
ATOM 6628 C C . ALA B 1 337 ? -4.828 53.406 32.062 1 92.06 337 ALA B C 1
ATOM 6630 O O . ALA B 1 337 ? -5.098 54.375 32.781 1 92.06 337 ALA B O 1
ATOM 6631 N N . ILE B 1 338 ? -4.188 53.469 30.938 1 90.81 338 ILE B N 1
ATOM 6632 C CA . ILE B 1 338 ? -3.537 54.75 30.594 1 90.81 338 ILE B CA 1
ATOM 6633 C C . ILE B 1 338 ? -4.586 55.75 30.141 1 90.81 338 ILE B C 1
ATOM 6635 O O . ILE B 1 338 ? -4.465 56.938 30.438 1 90.81 338 ILE B O 1
ATOM 6639 N N . GLN B 1 339 ? -5.574 55.25 29.562 1 91.56 339 GLN B N 1
ATOM 6640 C CA . GLN B 1 339 ? -6.664 56.125 29.141 1 91.56 339 GLN B CA 1
ATOM 6641 C C . GLN B 1 339 ? -7.387 56.719 30.344 1 91.56 339 GLN B C 1
ATOM 6643 O O . GLN B 1 339 ? -7.73 57.906 30.344 1 91.56 339 GLN B O 1
ATOM 6648 N N . LEU B 1 340 ? -7.562 55.938 31.328 1 92.69 340 LEU B N 1
ATOM 6649 C CA . LEU B 1 340 ? -8.188 56.406 32.562 1 92.69 340 LEU B CA 1
ATOM 6650 C C . LEU B 1 340 ? -7.316 57.469 33.25 1 92.69 340 LEU B C 1
ATOM 6652 O O . LEU B 1 340 ? -7.828 58.469 33.719 1 92.69 340 LEU B O 1
ATOM 6656 N N . GLU B 1 341 ? -6.086 57.281 33.219 1 92.12 341 GLU B N 1
ATOM 6657 C CA . GLU B 1 341 ? -5.148 58.219 33.812 1 92.12 341 GLU B CA 1
ATOM 6658 C C . GLU B 1 341 ? -5.137 59.531 33.031 1 92.12 341 GLU B C 1
ATOM 6660 O O . GLU B 1 341 ? -5.098 60.625 33.625 1 92.12 341 GLU B O 1
ATOM 6665 N N . LEU B 1 342 ? -5.195 59.438 31.797 1 90.06 342 LEU B N 1
ATOM 6666 C CA . LEU B 1 342 ? -5.234 60.594 30.953 1 90.06 342 LEU B CA 1
ATOM 6667 C C . LEU B 1 342 ? -6.484 61.438 31.219 1 90.06 342 LEU B C 1
ATOM 6669 O O . LEU B 1 342 ? -6.41 62.656 31.328 1 90.06 342 LEU B O 1
ATOM 6673 N N . ASP B 1 343 ? -7.531 60.781 31.344 1 92.06 343 ASP B N 1
ATOM 6674 C CA . ASP B 1 343 ? -8.789 61.469 31.625 1 92.06 343 ASP B CA 1
ATOM 6675 C C . ASP B 1 343 ? -8.75 62.156 32.969 1 92.06 343 ASP B C 1
ATOM 6677 O O . ASP B 1 343 ? -9.242 63.281 33.125 1 92.06 343 ASP B O 1
ATOM 6681 N N . ARG B 1 344 ? -8.125 61.594 33.938 1 92.62 344 ARG B N 1
ATOM 6682 C CA . ARG B 1 344 ? -7.965 62.188 35.281 1 92.62 344 ARG B CA 1
ATOM 6683 C C . ARG B 1 344 ? -7.102 63.438 35.219 1 92.62 344 ARG B C 1
ATOM 6685 O O . ARG B 1 344 ? -7.445 64.438 35.812 1 92.62 344 ARG B O 1
ATOM 6692 N N . GLU B 1 345 ? -6.094 63.312 34.375 1 90 345 GLU B N 1
ATOM 6693 C CA . GLU B 1 345 ? -5.18 64.438 34.281 1 90 345 GLU B CA 1
ATOM 6694 C C . GLU B 1 345 ? -5.824 65.625 33.531 1 90 345 GLU B C 1
ATOM 6696 O O . GLU B 1 345 ? -5.605 66.75 33.875 1 90 345 GLU B O 1
ATOM 6701 N N . LYS B 1 346 ? -6.598 65.312 32.625 1 90 346 LYS B N 1
ATOM 6702 C CA . LYS B 1 346 ? -7.316 66.375 31.891 1 90 346 LYS B CA 1
ATOM 6703 C C . LYS B 1 346 ? -8.328 67.062 32.781 1 90 346 LYS B C 1
ATOM 6705 O O . LYS B 1 346 ? -8.477 68.312 32.688 1 90 346 LYS B O 1
ATOM 6710 N N . LYS B 1 347 ? -8.984 66.312 33.594 1 90.38 347 LYS B N 1
ATOM 6711 C CA . LYS B 1 347 ? -9.93 66.875 34.531 1 90.38 347 LYS B CA 1
ATOM 6712 C C . LYS B 1 347 ? -9.219 67.812 35.531 1 90.38 347 LYS B C 1
ATOM 6714 O O . LYS B 1 347 ? -9.672 68.938 35.781 1 90.38 347 LYS B O 1
ATOM 6719 N N . LYS B 1 348 ? -8.094 67.438 35.969 1 90.19 348 LYS B N 1
ATOM 6720 C CA . LYS B 1 348 ? -7.293 68.188 36.906 1 90.19 348 LYS B CA 1
ATOM 6721 C C . LYS B 1 348 ? -6.816 69.5 36.25 1 90.19 348 LYS B C 1
ATOM 6723 O O . LYS B 1 348 ? -6.859 70.562 36.875 1 90.19 348 LYS B O 1
ATOM 6728 N N . ASN B 1 349 ? -6.445 69.375 35.031 1 85.75 349 ASN B N 1
ATOM 6729 C CA . ASN B 1 349 ? -5.988 70.5 34.281 1 85.75 349 ASN B CA 1
ATOM 6730 C C . ASN B 1 349 ? -7.098 71.562 34.094 1 85.75 349 ASN B C 1
ATOM 6732 O O . ASN B 1 349 ? -6.863 72.75 34.25 1 85.75 349 ASN B O 1
ATOM 6736 N N . ARG B 1 350 ? -8.258 71.125 33.938 1 86 350 ARG B N 1
ATOM 6737 C CA . ARG B 1 350 ? -9.398 72 33.781 1 86 350 ARG B CA 1
ATOM 6738 C C . ARG B 1 350 ? -9.711 72.75 35.094 1 86 350 ARG B C 1
ATOM 6740 O O . ARG B 1 350 ? -9.953 73.938 35.094 1 86 350 ARG B O 1
ATOM 6747 N N . GLU B 1 351 ? -9.594 72.062 36.156 1 87.19 351 GLU B N 1
ATOM 6748 C CA . GLU B 1 351 ? -9.867 72.625 37.469 1 87.19 351 GLU B CA 1
ATOM 6749 C C . GLU B 1 351 ? -8.82 73.688 37.875 1 87.19 351 GLU B C 1
ATOM 6751 O O . GLU B 1 351 ? -9.156 74.75 38.375 1 87.19 351 GLU B O 1
ATOM 6756 N N . LEU B 1 352 ? -7.625 73.375 37.469 1 84.69 352 LEU B N 1
ATOM 6757 C CA . LEU B 1 352 ? -6.535 74.25 37.812 1 84.69 352 LEU B CA 1
ATOM 6758 C C . LEU B 1 352 ? -6.613 75.5 36.938 1 84.69 352 LEU B C 1
ATOM 6760 O O . LEU B 1 352 ? -6.363 76.625 37.438 1 84.69 352 LEU B O 1
ATOM 6764 N N . ALA B 1 353 ? -6.965 75.312 35.781 1 84.5 353 ALA B N 1
ATOM 6765 C CA . ALA B 1 353 ? -7.105 76.438 34.875 1 84.5 353 ALA B CA 1
ATOM 6766 C C . ALA B 1 353 ? -8.234 77.375 35.344 1 84.5 353 ALA B C 1
ATOM 6768 O O . ALA B 1 353 ? -8.086 78.625 35.344 1 84.5 35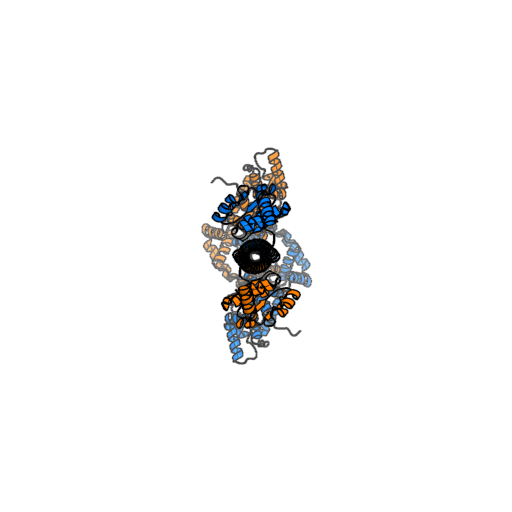3 ALA B O 1
ATOM 6769 N N . GLU B 1 354 ? -9.312 76.812 35.781 1 83.19 354 GLU B N 1
ATOM 6770 C CA . GLU B 1 354 ? -10.445 77.562 36.281 1 83.19 354 GLU B CA 1
ATOM 6771 C C . GLU B 1 354 ? -10.07 78.312 37.594 1 83.19 354 GLU B C 1
ATOM 6773 O O . GLU B 1 354 ? -10.398 79.5 37.75 1 83.19 354 GLU B O 1
ATOM 6778 N N . ALA B 1 355 ? -9.312 77.688 38.406 1 81.19 355 ALA B N 1
ATOM 6779 C CA . ALA B 1 355 ? -8.859 78.312 39.656 1 81.19 355 ALA B CA 1
ATOM 6780 C C . ALA B 1 355 ? -7.902 79.438 39.375 1 81.19 355 ALA B C 1
ATOM 6782 O O . ALA B 1 355 ? -7.984 80.5 40.031 1 81.19 355 ALA B O 1
ATOM 6783 N N . ALA B 1 356 ? -7.094 79.25 38.406 1 82.06 356 ALA B N 1
ATOM 6784 C CA . ALA B 1 356 ? -6.137 80.312 38.062 1 82.06 356 ALA B CA 1
ATOM 6785 C C . ALA B 1 356 ? -6.848 81.5 37.5 1 82.06 356 ALA B C 1
ATOM 6787 O O . ALA B 1 356 ? -6.477 82.625 37.812 1 82.06 356 ALA B O 1
ATOM 6788 N N . ALA B 1 357 ? -7.852 81.25 36.781 1 79.62 357 ALA B N 1
ATOM 6789 C CA . ALA B 1 357 ? -8.633 82.375 36.219 1 79.62 357 ALA B CA 1
ATOM 6790 C C . ALA B 1 357 ? -9.312 83.188 37.312 1 79.62 357 ALA B C 1
ATOM 6792 O O . ALA B 1 357 ? -9.352 84.438 37.25 1 79.62 357 ALA B O 1
ATOM 6793 N N . ILE B 1 358 ? -9.688 82.562 38.312 1 73 358 ILE B N 1
ATOM 6794 C CA . ILE B 1 358 ? -10.344 83.188 39.469 1 73 358 ILE B CA 1
ATOM 6795 C C . ILE B 1 358 ? -9.328 84.062 40.219 1 73 358 ILE B C 1
ATOM 6797 O O . ILE B 1 358 ? -9.609 85.188 40.594 1 73 358 ILE B O 1
ATOM 6801 N N . LYS B 1 359 ? -8.195 83.562 40.375 1 76.56 359 LYS B N 1
ATOM 6802 C CA . LYS B 1 359 ? -7.141 84.312 41.094 1 76.56 359 LYS B CA 1
ATOM 6803 C C . LYS B 1 359 ? -6.664 85.5 40.312 1 76.56 359 LYS B C 1
ATOM 6805 O O . LYS B 1 359 ? -6.383 86.562 40.906 1 76.56 359 LYS B O 1
ATOM 6810 N N . ASP B 1 360 ? -6.633 85.25 39.062 1 77.44 360 ASP B N 1
ATOM 6811 C CA . ASP B 1 360 ? -6.289 86.375 38.188 1 77.44 360 ASP B CA 1
ATOM 6812 C C . ASP B 1 360 ? -7.277 87.562 38.406 1 77.44 360 ASP B C 1
ATOM 6814 O O . ASP B 1 360 ? -6.879 88.688 38.5 1 77.44 360 ASP B O 1
ATOM 6818 N N . GLU B 1 361 ? -8.445 87.25 38.5 1 73.44 361 GLU B N 1
ATOM 6819 C CA . GLU B 1 361 ? -9.484 88.25 38.688 1 73.44 361 GLU B CA 1
ATOM 6820 C C . GLU B 1 361 ? -9.375 88.938 40.094 1 73.44 361 GLU B C 1
ATOM 6822 O O . GLU B 1 361 ? -9.547 90.125 40.219 1 73.44 361 GLU B O 1
ATOM 6827 N N . GLN B 1 362 ? -9 88.25 41.031 1 71.56 362 GLN B N 1
ATOM 6828 C CA . GLN B 1 362 ? -8.812 88.75 42.406 1 71.56 362 GLN B CA 1
ATOM 6829 C C . GLN B 1 362 ? -7.645 89.75 42.469 1 71.56 362 GLN B C 1
ATOM 6831 O O . GLN B 1 362 ? -7.754 90.75 43.062 1 71.56 362 GLN B O 1
ATOM 6836 N N . ILE B 1 363 ? -6.68 89.312 41.812 1 72.19 363 ILE B N 1
ATOM 6837 C CA . ILE B 1 363 ? -5.496 90.188 41.781 1 72.19 363 ILE B CA 1
ATOM 6838 C C . ILE B 1 363 ? -5.836 91.5 41.094 1 72.19 363 ILE B C 1
ATOM 6840 O O . ILE B 1 363 ? -5.473 92.562 41.594 1 72.19 363 ILE B O 1
ATOM 6844 N N . LYS B 1 364 ? -6.594 91.438 40.125 1 70 364 LYS B N 1
ATOM 6845 C CA . LYS B 1 364 ? -7 92.625 39.406 1 70 364 LYS B CA 1
ATOM 6846 C C . LYS B 1 364 ? -7.852 93.562 40.281 1 70 364 LYS B C 1
ATOM 6848 O O . LYS B 1 364 ? -7.656 94.75 40.312 1 70 364 LYS B O 1
ATOM 6853 N N . ILE B 1 365 ? -8.648 93 41.062 1 65.31 365 ILE B N 1
ATOM 6854 C CA . ILE B 1 365 ? -9.539 93.75 41.938 1 65.31 365 ILE B CA 1
ATOM 6855 C C . ILE B 1 365 ? -8.734 94.375 43.062 1 65.31 365 ILE B C 1
ATOM 6857 O O . ILE B 1 365 ? -8.914 95.562 43.375 1 65.31 365 ILE B O 1
ATOM 6861 N N . LEU B 1 366 ? -7.852 93.688 43.562 1 67.5 366 LEU B N 1
ATOM 6862 C CA . LEU B 1 366 ? -7.027 94.188 44.625 1 67.5 366 LEU B CA 1
ATOM 6863 C C . LEU B 1 366 ? -6.129 95.312 44.156 1 67.5 366 LEU B C 1
ATOM 6865 O O . LEU B 1 366 ? -5.965 96.312 44.844 1 67.5 366 LEU B O 1
ATOM 6869 N N . GLN B 1 367 ? -5.754 95.125 43.031 1 65.56 367 GLN B N 1
ATOM 6870 C CA . GLN B 1 367 ? -4.926 96.188 42.438 1 65.56 367 GLN B CA 1
ATOM 6871 C C . GLN B 1 367 ? -5.742 97.438 42.188 1 65.56 367 GLN B C 1
ATOM 6873 O O . GLN B 1 367 ? -5.27 98.562 42.438 1 65.56 367 GLN B O 1
ATOM 6878 N N . ASN B 1 368 ? -6.91 97.25 41.781 1 63.47 368 ASN B N 1
ATOM 6879 C CA . ASN B 1 368 ? -7.793 98.375 41.562 1 63.47 368 ASN B CA 1
ATOM 6880 C C . ASN B 1 368 ? -8.141 99.062 42.844 1 63.47 368 ASN B C 1
ATOM 6882 O O . ASN B 1 368 ? -8.164 100.312 42.906 1 63.47 368 ASN B O 1
ATOM 6886 N N . VAL B 1 369 ? -8.328 98.438 43.844 1 60.38 369 VAL B N 1
ATOM 6887 C CA . VAL B 1 369 ? -8.641 99 45.156 1 60.38 369 VAL B CA 1
ATOM 6888 C C . VAL B 1 369 ? -7.445 99.75 45.688 1 60.38 369 VAL B C 1
ATOM 6890 O O . VAL B 1 369 ? -7.602 100.875 46.219 1 60.38 369 VAL B O 1
ATOM 6893 N N . LEU B 1 370 ? -6.445 99.312 45.5 1 60.94 370 LEU B N 1
ATOM 6894 C CA . LEU B 1 370 ? -5.223 99.938 45.938 1 60.94 370 LEU B CA 1
ATOM 6895 C C . LEU B 1 370 ? -5 101.25 45.188 1 60.94 370 LEU B C 1
ATOM 6897 O O . LEU B 1 370 ? -4.609 102.25 45.781 1 60.94 370 LEU B O 1
ATOM 6901 N N . GLN B 1 371 ? -5.344 101.188 44 1 58.81 371 GLN B N 1
ATOM 6902 C CA . GLN B 1 371 ? -5.199 102.438 43.188 1 58.81 371 GLN B CA 1
ATOM 6903 C C . GLN B 1 371 ? -6.211 103.5 43.594 1 58.81 371 GLN B C 1
ATOM 6905 O O . GLN B 1 371 ? -5.879 104.688 43.625 1 58.81 371 GLN B O 1
ATOM 6910 N N . GLU B 1 372 ? -7.305 103.125 43.875 1 57.09 372 GLU B N 1
ATOM 6911 C CA . GLU B 1 372 ? -8.352 104.062 44.281 1 57.09 372 GLU B CA 1
ATOM 6912 C C . GLU B 1 372 ? -8.039 104.625 45.656 1 57.09 372 GLU B C 1
ATOM 6914 O O . GLU B 1 372 ? -8.305 105.812 45.906 1 57.09 372 GLU B O 1
ATOM 6919 N N . ASN B 1 373 ? -7.555 104 46.469 1 52.25 373 ASN B N 1
ATOM 6920 C CA . ASN B 1 373 ? -7.195 104.5 47.781 1 52.25 373 ASN B CA 1
ATOM 6921 C C . ASN B 1 373 ? -6.055 105.5 47.719 1 52.25 373 ASN B C 1
ATOM 6923 O O . ASN B 1 373 ? -5.984 106.375 48.531 1 52.25 373 ASN B O 1
ATOM 6927 N N . ASP B 1 374 ? -5.215 105.438 46.938 1 47.41 374 ASP B N 1
ATOM 6928 C CA . ASP B 1 374 ? -4.078 106.312 46.812 1 47.41 374 ASP B CA 1
ATOM 6929 C C . ASP B 1 374 ? -4.5 107.625 46.156 1 47.41 374 ASP B C 1
ATOM 6931 O O . ASP B 1 374 ? -3.877 108.688 46.375 1 47.41 374 ASP B O 1
ATOM 6935 N N . SER B 1 375 ? -5.324 107.625 45.281 1 44.97 375 SER B N 1
ATOM 6936 C CA . SER B 1 375 ? -5.73 108.875 44.625 1 44.97 375 SER B CA 1
ATOM 6937 C C . SER B 1 375 ? -6.664 109.688 45.469 1 44.97 375 SER B C 1
ATOM 6939 O O . SER B 1 375 ? -7.027 110.812 45.125 1 44.97 375 SER B O 1
ATOM 6941 N N . ARG B 1 376 ? -7.188 109.25 46.469 1 44.28 376 ARG B N 1
ATOM 6942 C CA . ARG B 1 376 ? -8.078 110.125 47.219 1 44.28 376 ARG B CA 1
ATOM 6943 C C . ARG B 1 376 ? -7.285 111.062 48.094 1 44.28 376 ARG B C 1
ATOM 6945 O O . ARG B 1 376 ? -6.422 110.625 48.875 1 44.28 376 ARG B O 1
ATOM 6952 N N . PRO B 1 377 ? -7.238 112.312 47.812 1 40.09 377 PRO B N 1
ATOM 6953 C CA . PRO B 1 377 ? -6.715 113.375 48.688 1 40.09 377 PRO B CA 1
ATOM 6954 C C . PRO B 1 377 ? -7.125 113.188 50.125 1 40.09 377 PRO B C 1
ATOM 6956 O O . PRO B 1 377 ? -8.164 112.562 50.406 1 40.09 377 PRO B O 1
ATOM 6959 N N . ALA B 1 378 ? -6.129 113.25 51.062 1 38.84 378 ALA B N 1
ATOM 6960 C CA . ALA B 1 378 ? -6.43 113.375 52.469 1 38.84 378 ALA B CA 1
ATOM 6961 C C . ALA B 1 378 ? -7.742 114.125 52.688 1 38.84 378 ALA B C 1
ATOM 6963 O O . ALA B 1 378 ? -7.93 115.25 52.156 1 38.84 378 ALA B O 1
ATOM 6964 N N . ALA B 1 379 ? -8.781 113.625 52.812 1 38.91 379 ALA B N 1
ATOM 6965 C CA . ALA B 1 379 ? -9.922 114.312 53.312 1 38.91 379 ALA B CA 1
ATOM 6966 C C . ALA B 1 379 ? -9.492 115.312 54.406 1 38.91 379 ALA B C 1
ATOM 6968 O O . ALA B 1 379 ? -9.742 115.062 55.594 1 38.91 379 ALA B O 1
ATOM 6969 N N . ALA B 1 380 ? -8.352 115.562 54.406 1 38.69 380 ALA B N 1
ATOM 6970 C CA . ALA B 1 380 ? -8.047 116.562 55.438 1 38.69 380 ALA B CA 1
ATOM 6971 C C . ALA B 1 380 ? -9.062 117.688 55.438 1 38.69 380 ALA B C 1
ATOM 6973 O O . ALA B 1 380 ? -9.484 118.125 56.5 1 38.69 380 ALA B O 1
ATOM 6974 N N . ASP B 1 381 ? -8.984 118.5 54.344 1 38.81 381 ASP B N 1
ATOM 6975 C CA . ASP B 1 381 ? -9.438 119.875 54.531 1 38.81 381 ASP B CA 1
ATOM 6976 C C . ASP B 1 381 ? -10.961 119.938 54.531 1 38.81 381 ASP B C 1
ATOM 6978 O O . ASP B 1 381 ? -11.539 121 54.188 1 38.81 381 ASP B O 1
ATOM 6982 N N . ALA B 1 382 ? -11.617 118.938 54.312 1 44.59 382 ALA B N 1
ATOM 6983 C CA . ALA B 1 382 ? -13.016 119.312 54.281 1 44.59 382 ALA B CA 1
ATOM 6984 C C . ALA B 1 382 ? -13.461 119.938 55.594 1 44.59 382 ALA B C 1
ATOM 6986 O O . ALA B 1 382 ? -13 119.5 56.656 1 44.59 382 ALA B O 1
ATOM 6987 N N . ASP B 1 383 ? -13.898 121 55.531 1 51.12 383 ASP B N 1
ATOM 6988 C CA . ASP B 1 383 ? -14.5 121.75 56.594 1 51.12 383 ASP B CA 1
ATOM 6989 C C . ASP B 1 383 ? -15.406 120.875 57.469 1 51.12 383 ASP B C 1
ATOM 6991 O O . ASP B 1 383 ? -15.938 119.875 57 1 51.12 383 ASP B O 1
ATOM 6995 N N . GLU B 1 384 ? -15.359 120.812 58.719 1 55.53 384 GLU B N 1
ATOM 6996 C CA . GLU B 1 384 ? -16.156 120.125 59.719 1 55.53 384 GLU B CA 1
ATOM 6997 C C . GLU B 1 384 ? -17.594 119.938 59.281 1 55.53 384 GLU B C 1
ATOM 6999 O O . GLU B 1 384 ? -18.219 118.938 59.594 1 55.53 384 GLU B O 1
ATOM 7004 N N . GLY B 1 385 ? -17.953 120.75 58.531 1 63.66 385 GLY B N 1
ATOM 7005 C CA . GLY B 1 385 ? -19.344 120.688 58.094 1 63.66 385 GLY B CA 1
ATOM 7006 C C . GLY B 1 385 ? -19.609 119.625 57.062 1 63.66 385 GLY B C 1
ATOM 7007 O O . GLY B 1 385 ? -20.641 118.938 57.094 1 63.66 385 GLY B O 1
ATOM 7008 N N . THR B 1 386 ? -18.703 119.438 56.188 1 69.75 386 THR B N 1
ATOM 7009 C CA . THR B 1 386 ? -18.891 118.5 55.094 1 69.75 386 THR B CA 1
ATOM 7010 C C . THR B 1 386 ? -18.719 117.062 55.594 1 69.75 386 THR B C 1
ATOM 7012 O O . THR B 1 386 ? -19.406 116.125 55.094 1 69.75 386 THR B O 1
ATOM 7015 N N . LYS B 1 387 ? -17.984 116.875 56.469 1 73.75 387 LYS B N 1
ATOM 7016 C CA . LYS B 1 387 ? -17.797 115.562 57.062 1 73.75 387 LYS B CA 1
ATOM 7017 C C . LYS B 1 387 ? -19.094 115.062 57.75 1 73.75 387 LYS B C 1
ATOM 7019 O O . LYS B 1 387 ? -19.469 113.938 57.625 1 73.75 387 LYS B O 1
ATOM 7024 N N . THR B 1 388 ? -19.625 116 58.344 1 74.5 388 THR B N 1
ATOM 7025 C CA . THR B 1 388 ? -20.859 115.688 59.062 1 74.5 388 THR B CA 1
ATOM 7026 C C . THR B 1 388 ? -21.969 115.312 58.062 1 74.5 388 THR B C 1
ATOM 7028 O O . THR B 1 388 ? -22.75 114.375 58.344 1 74.5 388 THR B O 1
ATOM 7031 N N . LYS B 1 389 ? -21.922 115.875 57.031 1 79.44 389 LYS B N 1
ATOM 7032 C CA . LYS B 1 389 ? -22.938 115.562 56 1 79.44 389 LYS B CA 1
ATOM 7033 C C . LYS B 1 389 ? -22.703 114.188 55.375 1 79.44 389 LYS B C 1
ATOM 7035 O O . LYS B 1 389 ? -23.641 113.5 55.094 1 79.44 389 LYS B O 1
ATOM 7040 N N . LYS B 1 390 ? -21.594 113.75 55.188 1 80.5 390 LYS B N 1
ATOM 7041 C CA . LYS B 1 390 ? -21.25 112.5 54.594 1 80.5 390 LYS B CA 1
ATOM 7042 C C . LYS B 1 390 ? -21.562 111.312 55.531 1 80.5 390 LYS B C 1
ATOM 7044 O O . LYS B 1 390 ? -22.031 110.312 55.125 1 80.5 390 LYS B O 1
ATOM 7049 N N . LEU B 1 391 ? -21.328 111.688 56.688 1 82 391 LEU B N 1
ATOM 7050 C CA . LEU B 1 391 ? -21.625 110.688 57.688 1 82 391 LEU B CA 1
ATOM 7051 C C . LEU B 1 391 ? -23.125 110.438 57.812 1 82 391 LEU B C 1
ATOM 7053 O O . LEU B 1 391 ? -23.562 109.312 57.938 1 82 391 LEU B O 1
ATOM 7057 N N . GLU B 1 392 ? -23.781 111.562 57.719 1 81.12 392 GLU B N 1
ATOM 7058 C CA . GLU B 1 392 ? -25.234 111.438 57.781 1 81.12 392 GLU B CA 1
ATOM 7059 C C . GLU B 1 392 ? -25.781 110.75 56.562 1 81.12 392 GLU B C 1
ATOM 7061 O O . GLU B 1 392 ? -26.688 109.875 56.688 1 81.12 392 GLU B O 1
ATOM 7066 N N . LEU B 1 393 ? -25.188 110.875 55.469 1 85.44 393 LEU B N 1
ATOM 7067 C CA . LEU B 1 393 ? -25.609 110.25 54.25 1 85.44 393 LEU B CA 1
ATOM 7068 C C . LEU B 1 393 ? -25.312 108.75 54.281 1 85.44 393 LEU B C 1
ATOM 7070 O O . LEU B 1 393 ? -26.109 107.938 53.844 1 85.44 393 LEU B O 1
ATOM 7074 N N . ALA B 1 394 ? -24.266 108.438 54.781 1 85.56 394 ALA B N 1
ATOM 7075 C CA . ALA B 1 394 ? -23.875 107.062 54.906 1 85.56 394 ALA B CA 1
ATOM 7076 C C . ALA B 1 394 ? -24.812 106.25 55.844 1 85.56 394 ALA B C 1
ATOM 7078 O O . ALA B 1 394 ? -25.188 105.125 55.562 1 85.56 394 ALA B O 1
ATOM 7079 N N . GLN B 1 395 ? -25.188 107 56.844 1 84.38 395 GLN B N 1
ATOM 7080 C CA . GLN B 1 395 ? -26.078 106.375 57.812 1 84.38 395 GLN B CA 1
ATOM 7081 C C . GLN B 1 395 ? -27.469 106.125 57.25 1 84.38 395 GLN B C 1
ATOM 7083 O O . GLN B 1 395 ? -28.188 105.188 57.656 1 84.38 395 GLN B O 1
ATOM 7088 N N . ASN B 1 396 ? -27.734 106.938 56.25 1 81.81 396 ASN B N 1
ATOM 7089 C CA . ASN B 1 396 ? -29.062 106.812 55.656 1 81.81 396 ASN B CA 1
ATOM 7090 C C . ASN B 1 396 ? -29.047 106 54.406 1 81.81 396 ASN B C 1
ATOM 7092 O O . ASN B 1 396 ? -30.078 105.812 53.75 1 81.81 396 ASN B O 1
ATOM 7096 N N . THR B 1 397 ? -27.938 105.438 54 1 88.44 397 THR B N 1
ATOM 7097 C CA . THR B 1 397 ? -27.797 104.625 52.812 1 88.44 397 THR B CA 1
ATOM 7098 C C . THR B 1 397 ? -28.016 103.125 53.188 1 88.44 397 THR B C 1
ATOM 7100 O O . THR B 1 397 ? -27.594 102.688 54.219 1 88.44 397 THR B O 1
ATOM 7103 N N . LYS B 1 398 ? -28.703 102.5 52.375 1 89.75 398 LYS B N 1
ATOM 7104 C CA . LYS B 1 398 ? -28.891 101.062 52.562 1 89.75 398 LYS B CA 1
ATOM 7105 C C . LYS B 1 398 ? -27.672 100.312 52.062 1 89.75 398 LYS B C 1
ATOM 7107 O O . LYS B 1 398 ? -27.5 100.125 50.875 1 89.75 398 LYS B O 1
ATOM 7112 N N . ALA B 1 399 ? -26.859 99.812 53 1 90.81 399 ALA B N 1
ATOM 7113 C CA . ALA B 1 399 ? -25.625 99.125 52.625 1 90.81 399 ALA B CA 1
ATOM 7114 C C . ALA B 1 399 ? -25.656 97.688 53.094 1 90.81 399 ALA B C 1
ATOM 7116 O O . ALA B 1 399 ? -26.25 97.375 54.125 1 90.81 399 ALA B O 1
ATOM 7117 N N . VAL B 1 400 ? -25.125 96.812 52.25 1 91.19 400 VAL B N 1
ATOM 7118 C CA . VAL B 1 400 ? -24.859 95.438 52.625 1 91.19 400 VAL B CA 1
ATOM 7119 C C . VAL B 1 400 ? -23.359 95.25 52.719 1 91.19 400 VAL B C 1
ATOM 7121 O O . VAL B 1 400 ? -22.609 95.562 51.812 1 91.19 400 VAL B O 1
ATOM 7124 N N . VAL B 1 401 ? -23.031 94.75 53.875 1 89.31 401 VAL B N 1
ATOM 7125 C CA . VAL B 1 401 ? -21.609 94.625 54.156 1 89.31 401 VAL B CA 1
ATOM 7126 C C . VAL B 1 401 ? -21.25 93.125 54.219 1 89.31 401 VAL B C 1
ATOM 7128 O O . VAL B 1 401 ? -21.891 92.375 54.938 1 89.31 401 VAL B O 1
ATOM 7131 N N . PHE B 1 402 ? -20.25 92.812 53.312 1 86.44 402 PHE B N 1
ATOM 7132 C CA . PHE B 1 402 ? -19.75 91.438 53.312 1 86.44 402 PHE B CA 1
ATOM 7133 C C . PHE B 1 402 ? -18.328 91.375 53.844 1 86.44 402 PHE B C 1
ATOM 7135 O O . PHE B 1 402 ? -17.5 92.25 53.531 1 86.44 402 PHE B O 1
ATOM 7142 N N . GLY B 1 403 ? -18.094 90.312 54.625 1 80.25 403 GLY B N 1
ATOM 7143 C CA . GLY B 1 403 ? -16.75 90.062 55.125 1 80.25 403 GLY B CA 1
ATOM 7144 C C . GLY B 1 403 ? -16.484 90.812 56.438 1 80.25 403 GLY B C 1
ATOM 7145 O O . GLY B 1 403 ? -17.375 91.438 57.031 1 80.25 403 GLY B O 1
ATOM 7146 N N . GLY B 1 404 ? -15.289 90.625 57.125 1 77.38 404 GLY B N 1
ATOM 7147 C CA . GLY B 1 404 ? -14.867 91.312 58.375 1 77.38 404 GLY B CA 1
ATOM 7148 C C . GLY B 1 404 ? -15 90.375 59.594 1 77.38 404 GLY B C 1
ATOM 7149 O O . GLY B 1 404 ? -15.883 89.562 59.625 1 77.38 404 GLY B O 1
ATOM 7150 N N . HIS B 1 405 ? -14.117 90.5 60.344 1 79.69 405 HIS B N 1
ATOM 7151 C CA . HIS B 1 405 ? -14.148 89.812 61.625 1 79.69 405 HIS B CA 1
ATOM 7152 C C . HIS B 1 405 ? -15.406 90.125 62.406 1 79.69 405 HIS B C 1
ATOM 7154 O O . HIS B 1 405 ? -15.883 91.25 62.406 1 79.69 405 HIS B O 1
ATOM 7160 N N . PRO B 1 406 ? -15.93 89.188 63.125 1 81.31 406 PRO B N 1
ATOM 7161 C CA . PRO B 1 406 ? -17.156 89.375 63.906 1 81.31 406 PRO B CA 1
ATOM 7162 C C . PRO B 1 406 ? -17.094 90.562 64.812 1 81.31 406 PRO B C 1
ATOM 7164 O O . PRO B 1 406 ? -18.078 91.312 65 1 81.31 406 PRO B O 1
ATOM 7167 N N . ASN B 1 407 ? -16 90.812 65.438 1 81.62 407 ASN B N 1
ATOM 7168 C CA . ASN B 1 407 ? -15.852 91.938 66.375 1 81.62 407 ASN B CA 1
ATOM 7169 C C . ASN B 1 407 ? -15.992 93.25 65.562 1 81.62 407 ASN B C 1
ATOM 7171 O O . ASN B 1 407 ? -16.609 94.188 66.062 1 81.62 407 ASN B O 1
ATOM 7175 N N . TRP B 1 408 ? -15.461 93.312 64.438 1 85.56 408 TRP B N 1
ATOM 7176 C CA . TRP B 1 408 ? -15.578 94.5 63.594 1 85.56 408 TRP B CA 1
ATOM 7177 C C . TRP B 1 408 ? -17.016 94.688 63.125 1 85.56 408 TRP B C 1
ATOM 7179 O O . TRP B 1 408 ? -17.531 95.812 63.125 1 85.56 408 TRP B O 1
ATOM 7189 N N . GLN B 1 409 ? -17.656 93.625 62.812 1 87.69 409 GLN B N 1
ATOM 7190 C CA . GLN B 1 409 ? -19.062 93.625 62.375 1 87.69 409 GLN B CA 1
ATOM 7191 C C . GLN B 1 409 ? -19.953 94.188 63.5 1 87.69 409 GLN B C 1
ATOM 7193 O O . GLN B 1 409 ? -20.875 94.938 63.25 1 87.69 409 GLN B O 1
ATOM 7198 N N . ALA B 1 410 ? -19.641 93.75 64.688 1 86.38 410 ALA B N 1
ATOM 7199 C CA . ALA B 1 410 ? -20.406 94.188 65.812 1 86.38 410 ALA B CA 1
ATOM 7200 C C . ALA B 1 410 ? -20.25 95.688 66.062 1 86.38 410 ALA B C 1
ATOM 7202 O O . ALA B 1 410 ? -21.219 96.375 66.312 1 86.38 410 ALA B O 1
ATOM 7203 N N . GLU B 1 411 ? -19.109 96.125 65.875 1 87.19 411 GLU B N 1
ATOM 7204 C CA . GLU B 1 411 ? -18.844 97.562 66 1 87.19 411 GLU B CA 1
ATOM 7205 C C . GLU B 1 411 ? -19.531 98.375 64.938 1 87.19 411 GLU B C 1
ATOM 7207 O O . GLU B 1 411 ? -20.062 99.438 65.188 1 87.19 411 GLU B O 1
ATOM 7212 N N . LEU B 1 412 ? -19.5 97.875 63.719 1 89.69 412 LEU B N 1
ATOM 7213 C CA . LEU B 1 412 ? -20.172 98.5 62.594 1 89.69 412 LEU B CA 1
ATOM 7214 C C . LEU B 1 412 ? -21.672 98.562 62.812 1 89.69 412 LEU B C 1
ATOM 7216 O O . LEU B 1 412 ? -22.312 99.562 62.531 1 89.69 412 LEU B O 1
ATOM 7220 N N . LYS B 1 413 ? -22.188 97.5 63.344 1 88.44 413 LYS B N 1
ATOM 7221 C CA . LYS B 1 413 ? -23.625 97.438 63.625 1 88.44 413 LYS B CA 1
ATOM 7222 C C . LYS B 1 413 ? -24.031 98.5 64.625 1 88.44 413 LYS B C 1
ATOM 7224 O O . LYS B 1 413 ? -25.141 99 64.562 1 88.44 413 LYS B O 1
ATOM 7229 N N . LYS B 1 414 ? -23.203 98.812 65.5 1 86.69 414 LYS B N 1
ATOM 7230 C CA . LYS B 1 414 ? -23.469 99.875 66.5 1 86.69 414 LYS B CA 1
ATOM 7231 C C . LYS B 1 414 ? -23.469 101.25 65.875 1 86.69 414 LYS B C 1
ATOM 7233 O O . LYS B 1 414 ? -24.297 102.062 66.188 1 86.69 414 LYS B O 1
ATOM 7238 N N . ALA B 1 415 ? -22.625 101.375 65 1 86.06 415 ALA B N 1
ATOM 7239 C CA . ALA B 1 415 ? -22.469 102.688 64.312 1 86.06 415 ALA B CA 1
ATOM 7240 C C . ALA B 1 415 ? -23.547 102.875 63.25 1 86.06 415 ALA B C 1
ATOM 7242 O O . ALA B 1 415 ? -24 104 63.062 1 86.06 415 ALA B O 1
ATOM 7243 N N . ALA B 1 416 ? -23.875 101.875 62.594 1 88.31 416 ALA B N 1
ATOM 7244 C CA . ALA B 1 416 ? -24.906 101.938 61.562 1 88.31 416 ALA B CA 1
ATOM 7245 C C . ALA B 1 416 ? -25.859 100.75 61.688 1 88.31 416 ALA B C 1
ATOM 7247 O O . ALA B 1 416 ? -25.719 99.75 61 1 88.31 416 ALA B O 1
ATOM 7248 N N . PRO B 1 417 ? -26.875 100.875 62.5 1 86.81 417 PRO B N 1
ATOM 7249 C CA . PRO B 1 417 ? -27.766 99.75 62.844 1 86.81 417 PRO B CA 1
ATOM 7250 C C . PRO B 1 417 ? -28.609 99.312 61.656 1 86.81 417 PRO B C 1
ATOM 7252 O O . PRO B 1 417 ? -29.078 98.125 61.594 1 86.81 417 PRO B O 1
ATOM 7255 N N . ASP B 1 418 ? -28.703 100.125 60.656 1 86.12 418 ASP B N 1
ATOM 7256 C CA . ASP B 1 418 ? -29.594 99.812 59.562 1 86.12 418 ASP B CA 1
ATOM 7257 C C . ASP B 1 418 ? -28.859 99 58.438 1 86.12 418 ASP B C 1
ATOM 7259 O O . ASP B 1 418 ? -29.469 98.562 57.469 1 86.12 418 ASP B O 1
ATOM 7263 N N . TYR B 1 419 ? -27.594 98.875 58.531 1 90.56 419 TYR B N 1
ATOM 7264 C CA . TYR B 1 419 ? -26.812 98.125 57.531 1 90.56 419 TYR B CA 1
ATOM 7265 C C . TYR B 1 419 ? -27.078 96.625 57.688 1 90.56 419 TYR B C 1
ATOM 7267 O O . TYR B 1 419 ? -27.234 96.125 58.812 1 90.56 419 TYR B O 1
ATOM 7275 N N . ASN B 1 420 ? -27.156 95.938 56.562 1 89.69 420 ASN B N 1
ATOM 7276 C CA . ASN B 1 420 ? -27.219 94.5 56.562 1 89.69 420 ASN B CA 1
ATOM 7277 C C . ASN B 1 420 ? -25.828 93.875 56.5 1 89.69 420 ASN B C 1
ATOM 7279 O O . ASN B 1 420 ? -25.109 94 55.5 1 89.69 420 ASN B O 1
ATOM 7283 N N . ILE B 1 421 ? -25.516 93.312 57.594 1 89.38 421 ILE B N 1
ATOM 7284 C CA . ILE B 1 421 ? -24.172 92.688 57.719 1 89.38 421 ILE B CA 1
ATOM 7285 C C . ILE B 1 421 ? -24.266 91.188 57.562 1 89.38 421 ILE B C 1
ATOM 7287 O O . ILE B 1 421 ? -25.031 90.562 58.281 1 89.38 421 ILE B O 1
ATOM 7291 N N . VAL B 1 422 ? -23.484 90.688 56.5 1 86.56 422 VAL B N 1
ATOM 7292 C CA . VAL B 1 422 ? -23.453 89.25 56.25 1 86.56 422 VAL B CA 1
ATOM 7293 C C . VAL B 1 422 ? -22.188 88.688 56.844 1 86.56 422 VAL B C 1
ATOM 7295 O O . VAL B 1 422 ? -21.094 89.188 56.625 1 86.56 422 VAL B O 1
ATOM 7298 N N . ASP B 1 423 ? -22.359 87.562 57.5 1 81.56 423 ASP B N 1
ATOM 7299 C CA . ASP B 1 423 ? -21.234 86.875 58.125 1 81.56 423 ASP B CA 1
ATOM 7300 C C . ASP B 1 423 ? -20.234 86.375 57.094 1 81.56 423 ASP B C 1
ATOM 7302 O O . ASP B 1 423 ? -20.625 85.875 56.031 1 81.56 423 ASP B O 1
ATOM 7306 N N . ALA B 1 424 ? -19 86.625 57.406 1 71.44 424 ALA B N 1
ATOM 7307 C CA . ALA B 1 424 ? -17.906 86.25 56.5 1 71.44 424 ALA B CA 1
ATOM 7308 C C . ALA B 1 424 ? -17.953 84.75 56.188 1 71.44 424 ALA B C 1
ATOM 7310 O O . ALA B 1 424 ? -17.5 84.312 55.125 1 71.44 424 ALA B O 1
ATOM 7311 N N . ASP B 1 425 ? -18.547 83.938 57.094 1 68.81 425 ASP B N 1
ATOM 7312 C CA . ASP B 1 425 ? -18.547 82.5 56.906 1 68.81 425 ASP B CA 1
ATOM 7313 C C . ASP B 1 425 ? -19.891 82 56.375 1 68.81 425 ASP B C 1
ATOM 7315 O O . ASP B 1 425 ? -20.125 80.812 56.219 1 68.81 425 ASP B O 1
ATOM 7319 N N . ASN B 1 426 ? -20.844 82.938 56.094 1 70.88 426 ASN B N 1
ATOM 7320 C CA . ASN B 1 426 ? -22.156 82.562 55.562 1 70.88 426 ASN B CA 1
ATOM 7321 C C . ASN B 1 426 ? -22.141 82.438 54.062 1 70.88 426 ASN B C 1
ATOM 7323 O O . ASN B 1 426 ? -22.406 83.438 53.344 1 70.88 426 ASN B O 1
ATOM 7327 N N . TYR B 1 427 ? -22 81.25 53.562 1 68.94 427 TYR B N 1
ATOM 7328 C CA . TYR B 1 427 ? -21.906 81 52.125 1 68.94 427 TYR B CA 1
ATOM 7329 C C . TYR B 1 427 ? -23.297 80.938 51.5 1 68.94 427 TYR B C 1
ATOM 7331 O O . TYR B 1 427 ? -23.438 81.188 50.281 1 68.94 427 TYR B O 1
ATOM 7339 N N . GLY B 1 428 ? -24.219 80.625 52.188 1 71.88 428 GLY B N 1
ATOM 7340 C CA . GLY B 1 428 ? -25.578 80.5 51.688 1 71.88 428 GLY B CA 1
ATOM 7341 C C . GLY B 1 428 ? -26.422 81.75 51.812 1 71.88 428 GLY B C 1
ATOM 7342 O O . GLY B 1 428 ? -27.641 81.625 51.906 1 71.88 428 GLY B O 1
ATOM 7343 N N . PHE B 1 429 ? -25.766 82.875 51.906 1 72.69 429 PHE B N 1
ATOM 7344 C CA . PHE B 1 429 ? -26.531 84.125 52.062 1 72.69 429 PHE B CA 1
ATOM 7345 C C . PHE B 1 429 ? -27.438 84.312 50.844 1 72.69 429 PHE B C 1
ATOM 7347 O O . PHE B 1 429 ? -27.156 83.875 49.75 1 72.69 429 PHE B O 1
ATOM 7354 N N . ASP B 1 430 ? -28.688 84.75 51.125 1 77.06 430 ASP B N 1
ATOM 7355 C CA . ASP B 1 430 ? -29.609 85.125 50.062 1 77.06 430 ASP B CA 1
ATOM 7356 C C . ASP B 1 430 ? -29.125 86.312 49.281 1 77.06 430 ASP B C 1
ATOM 7358 O O . ASP B 1 430 ? -29.109 87.438 49.812 1 77.06 430 ASP B O 1
ATOM 7362 N N . ALA B 1 431 ? -28.719 86.062 48 1 75 431 ALA B N 1
ATOM 7363 C CA . ALA B 1 431 ? -28.141 87.125 47.156 1 75 431 ALA B CA 1
ATOM 7364 C C . ALA B 1 431 ? -29.125 88.25 46.906 1 75 431 ALA B C 1
ATOM 7366 O O . ALA B 1 431 ? -28.719 89.375 46.531 1 75 431 ALA B O 1
ATOM 7367 N N . LYS B 1 432 ? -30.328 88.062 47.25 1 81.88 432 LYS B N 1
ATOM 7368 C CA . LYS B 1 432 ? -31.359 89.125 47.031 1 81.88 432 LYS B CA 1
ATOM 7369 C C . LYS B 1 432 ? -31.188 90.25 48 1 81.88 432 LYS B C 1
ATOM 7371 O O . LYS B 1 432 ? -31.719 91.375 47.75 1 81.88 432 LYS B O 1
ATOM 7376 N N . ILE B 1 433 ? -30.375 90.062 49.031 1 84.06 433 ILE B N 1
ATOM 7377 C CA . ILE B 1 433 ? -30.125 91.125 50 1 84.06 433 ILE B CA 1
ATOM 7378 C C . ILE B 1 433 ? -29.406 92.312 49.344 1 84.06 433 ILE B C 1
ATOM 7380 O O . ILE B 1 433 ? -29.531 93.438 49.781 1 84.06 433 ILE B O 1
ATOM 7384 N N . MET B 1 434 ? -28.766 92 48.25 1 84.06 434 MET B N 1
ATOM 7385 C CA . MET B 1 434 ? -28.031 93.062 47.5 1 84.06 434 MET B CA 1
ATOM 7386 C C . MET B 1 434 ? -28.969 93.812 46.594 1 84.06 434 MET B C 1
ATOM 7388 O O . MET B 1 434 ? -28.625 94.938 46.156 1 84.06 434 MET B O 1
ATOM 7392 N N . ASP B 1 435 ? -30.141 93.25 46.344 1 85.19 435 ASP B N 1
ATOM 7393 C CA . ASP B 1 435 ? -31.062 93.875 45.406 1 85.19 435 ASP B CA 1
ATOM 7394 C C . ASP B 1 435 ? -31.578 95.188 45.938 1 85.19 435 ASP B C 1
ATOM 7396 O O . ASP B 1 435 ? -31.75 96.125 45.156 1 85.19 435 ASP B O 1
ATOM 7400 N N . LYS B 1 436 ? -31.781 95.25 47.219 1 82.81 436 LYS B N 1
ATOM 7401 C CA . LYS B 1 436 ? -32.375 96.438 47.812 1 82.81 436 LYS B CA 1
ATOM 7402 C C . LYS B 1 436 ? -31.328 97.375 48.375 1 82.81 436 LYS B C 1
ATOM 7404 O O . LYS B 1 436 ? -31.641 98.5 48.906 1 82.81 436 LYS B O 1
ATOM 7409 N N . ALA B 1 437 ? -30.125 97 48.219 1 87.25 437 ALA B N 1
ATOM 7410 C CA . ALA B 1 437 ? -29.047 97.812 48.781 1 87.25 437 ALA B CA 1
ATOM 7411 C C . ALA B 1 437 ? -28.578 98.875 47.812 1 87.25 437 ALA B C 1
ATOM 7413 O O . ALA B 1 437 ? -28.625 98.688 46.594 1 87.25 437 ALA B O 1
ATOM 7414 N N . ASP B 1 438 ? -28.219 100 48.344 1 87 438 ASP B N 1
ATOM 7415 C CA . ASP B 1 438 ? -27.656 101.062 47.531 1 87 438 ASP B CA 1
ATOM 7416 C C . ASP B 1 438 ? -26.156 100.875 47.312 1 87 438 ASP B C 1
ATOM 7418 O O . ASP B 1 438 ? -25.625 101.188 46.25 1 87 438 ASP B O 1
ATOM 7422 N N . VAL B 1 439 ? -25.547 100.375 48.281 1 88.56 439 VAL B N 1
ATOM 7423 C CA . VAL B 1 439 ? -24.094 100.188 48.25 1 88.56 439 VAL B CA 1
ATOM 7424 C C . VAL B 1 439 ? -23.734 98.812 48.812 1 88.56 439 VAL B C 1
ATOM 7426 O O . VAL B 1 439 ? -24.328 98.375 49.781 1 88.56 439 VAL B O 1
ATOM 7429 N N . VAL B 1 440 ? -22.797 98.188 48.062 1 88 440 VAL B N 1
ATOM 7430 C CA . VAL B 1 440 ? -22.234 96.938 48.562 1 88 440 VAL B CA 1
ATOM 7431 C C . VAL B 1 440 ? -20.812 97.125 49.062 1 88 440 VAL B C 1
ATOM 7433 O O . VAL B 1 440 ? -19.969 97.688 48.344 1 88 440 VAL B O 1
ATOM 7436 N N . VAL B 1 441 ? -20.672 96.812 50.344 1 86.25 441 VAL B N 1
ATOM 7437 C CA . VAL B 1 441 ? -19.359 97 50.969 1 86.25 441 VAL B CA 1
ATOM 7438 C C . VAL B 1 441 ? -18.688 95.625 51.094 1 86.25 441 VAL B C 1
ATOM 7440 O O . VAL B 1 441 ? -19.281 94.688 51.594 1 86.25 441 VAL B O 1
ATOM 7443 N N . ILE B 1 442 ? -17.547 95.562 50.594 1 82 442 ILE B N 1
ATOM 7444 C CA . ILE B 1 442 ? -16.766 94.375 50.688 1 82 442 ILE B CA 1
ATOM 7445 C C . ILE B 1 442 ? -15.516 94.625 51.531 1 82 442 ILE B C 1
ATOM 7447 O O . ILE B 1 442 ? -14.633 95.375 51.125 1 82 442 ILE B O 1
ATOM 7451 N N . LYS B 1 443 ? -15.625 94 52.719 1 77.75 443 LYS B N 1
ATOM 7452 C CA . LYS B 1 443 ? -14.445 94 53.562 1 77.75 443 LYS B CA 1
ATOM 7453 C C . LYS B 1 443 ? -13.461 92.938 53.156 1 77.75 443 LYS B C 1
ATOM 7455 O O . LYS B 1 443 ? -13.719 91.688 53.344 1 77.75 443 LYS B O 1
ATOM 7460 N N . THR B 1 444 ? -12.352 93.188 52.625 1 70 444 THR B N 1
ATOM 7461 C CA . THR B 1 444 ? -11.477 92.312 51.812 1 70 444 THR B CA 1
ATOM 7462 C C . THR B 1 444 ? -10.609 91.438 52.719 1 70 444 THR B C 1
ATOM 7464 O O . THR B 1 444 ? -10.125 90.438 52.281 1 70 444 THR B O 1
ATOM 7467 N N . ASP B 1 445 ? -10.43 91.75 54 1 62.06 445 ASP B N 1
ATOM 7468 C CA . ASP B 1 445 ? -9.461 91.062 54.844 1 62.06 445 ASP B CA 1
ATOM 7469 C C . ASP B 1 445 ? -10 89.75 55.312 1 62.06 445 ASP B C 1
ATOM 7471 O O . ASP B 1 445 ? -9.227 88.875 55.719 1 62.06 445 ASP B O 1
ATOM 7475 N N . TYR B 1 446 ? -11.219 89.562 55.5 1 63.66 446 TYR B N 1
ATOM 7476 C CA . TYR B 1 446 ? -11.805 88.375 56.031 1 63.66 446 TYR B CA 1
ATOM 7477 C C . TYR B 1 446 ? -13.008 87.938 55.219 1 63.66 446 TYR B C 1
ATOM 7479 O O . TYR B 1 446 ? -14.148 88.312 55.531 1 63.66 446 TYR B O 1
ATOM 7487 N N . MET B 1 447 ? -12.797 87.5 54 1 64.25 447 MET B N 1
ATOM 7488 C CA . MET B 1 447 ? -13.906 86.938 53.219 1 64.25 447 MET B CA 1
ATOM 7489 C C . MET B 1 447 ? -13.531 85.625 52.594 1 64.25 447 MET B C 1
ATOM 7491 O O . MET B 1 447 ? -12.422 85.5 52.062 1 64.25 447 MET B O 1
ATOM 7495 N N . ALA B 1 448 ? -14.406 84.625 52.75 1 62.75 448 ALA B N 1
ATOM 7496 C CA . ALA B 1 448 ? -14.203 83.312 52.094 1 62.75 448 ALA B CA 1
ATOM 7497 C C . ALA B 1 448 ? -14.234 83.5 50.562 1 62.75 448 ALA B C 1
ATOM 7499 O O . ALA B 1 448 ? -14.992 84.312 50.031 1 62.75 448 ALA B O 1
ATOM 7500 N N . HIS B 1 449 ? -13.508 82.75 49.812 1 64.06 449 HIS B N 1
ATOM 7501 C CA . HIS B 1 449 ? -13.375 82.812 48.375 1 64.06 449 HIS B CA 1
ATOM 7502 C C . HIS B 1 449 ? -14.727 82.625 47.688 1 64.06 449 HIS B C 1
ATOM 7504 O O . HIS B 1 449 ? -15.062 83.375 46.75 1 64.06 449 HIS B O 1
ATOM 7510 N N . ALA B 1 450 ? -15.414 81.688 48.156 1 66.5 450 ALA B N 1
ATOM 7511 C CA . ALA B 1 450 ? -16.719 81.375 47.562 1 66.5 450 ALA B CA 1
ATOM 7512 C C . ALA B 1 450 ? -17.672 82.562 47.688 1 66.5 450 ALA B C 1
ATOM 7514 O O . ALA B 1 450 ? -18.438 82.875 46.781 1 66.5 450 ALA B O 1
ATOM 7515 N N . GLN B 1 451 ? -17.609 83.312 48.812 1 72.69 451 GLN B N 1
ATOM 7516 C CA . GLN B 1 451 ? -18.453 84.5 49.062 1 72.69 451 GLN B CA 1
ATOM 7517 C C . GLN B 1 451 ? -18.031 85.688 48.156 1 72.69 451 GLN B C 1
ATOM 7519 O O . GLN B 1 451 ? -18.891 86.375 47.625 1 72.69 451 GLN B O 1
ATOM 7524 N N . TRP B 1 452 ? -16.875 85.688 48.094 1 69.88 452 TRP B N 1
ATOM 7525 C CA . TRP B 1 452 ? -16.328 86.75 47.25 1 69.88 452 TRP B CA 1
ATOM 7526 C C . TRP B 1 452 ? -16.875 86.688 45.844 1 69.88 452 TRP B C 1
ATOM 7528 O O . TRP B 1 452 ? -17.438 87.688 45.344 1 69.88 452 TRP B O 1
ATOM 7538 N N . TYR B 1 453 ? -16.938 85.562 45.281 1 70.19 453 TYR B N 1
ATOM 7539 C CA . TYR B 1 453 ? -17.344 85.438 43.906 1 70.19 453 TYR B CA 1
ATOM 7540 C C . TYR B 1 453 ? -18.828 85.688 43.719 1 70.19 453 TYR B C 1
ATOM 7542 O O . TYR B 1 453 ? -19.25 86.375 42.781 1 70.19 453 TYR B O 1
ATOM 7550 N N . LYS B 1 454 ? -19.406 85.188 44.562 1 75.31 454 LYS B N 1
ATOM 7551 C CA . LYS B 1 454 ? -20.859 85.312 44.5 1 75.31 454 LYS B CA 1
ATOM 7552 C C . LYS B 1 454 ? -21.266 86.812 44.625 1 75.31 454 LYS B C 1
ATOM 7554 O O . LYS B 1 454 ? -22.141 87.25 43.906 1 75.31 454 LYS B O 1
ATOM 7559 N N . VAL B 1 455 ? -20.516 87.5 45.469 1 77.81 455 VAL B N 1
ATOM 7560 C CA . VAL B 1 455 ? -20.844 88.875 45.75 1 77.81 455 VAL B CA 1
ATOM 7561 C C . VAL B 1 455 ? -20.391 89.812 44.594 1 77.81 455 VAL B C 1
ATOM 7563 O O . VAL B 1 455 ? -21.172 90.625 44.125 1 77.81 455 VAL B O 1
ATOM 7566 N N . ILE B 1 456 ? -19.281 89.562 44.156 1 72.19 456 ILE B N 1
ATOM 7567 C CA . ILE B 1 456 ? -18.734 90.438 43.094 1 72.19 456 ILE B CA 1
ATOM 7568 C C . ILE B 1 456 ? -19.531 90.188 41.812 1 72.19 456 ILE B C 1
ATOM 7570 O O . ILE B 1 456 ? -19.875 91.188 41.125 1 72.19 456 ILE B O 1
ATOM 7574 N N . GLU B 1 457 ? -19.828 89 41.469 1 74.56 457 GLU B N 1
ATOM 7575 C CA . GLU B 1 457 ? -20.594 88.688 40.281 1 74.56 457 GLU B CA 1
ATOM 7576 C C . GLU B 1 457 ? -21.984 89.312 40.344 1 74.56 457 GLU B C 1
ATOM 7578 O O . GLU B 1 457 ? -22.438 89.938 39.375 1 74.56 457 GLU B O 1
ATOM 7583 N N . ARG B 1 458 ? -22.594 89.188 41.469 1 79.94 458 ARG B N 1
ATOM 7584 C CA . ARG B 1 458 ? -23.938 89.75 41.625 1 79.94 458 ARG B CA 1
ATOM 7585 C C . ARG B 1 458 ? -23.906 91.25 41.656 1 79.94 458 ARG B C 1
ATOM 7587 O O . ARG B 1 458 ? -24.766 91.938 41.062 1 79.94 458 ARG B O 1
ATOM 7594 N N . ALA B 1 459 ? -22.938 91.875 42.25 1 78.81 459 ALA B N 1
ATOM 7595 C CA . ALA B 1 459 ? -22.797 93.312 42.312 1 78.81 459 ALA B CA 1
ATOM 7596 C C . ALA B 1 459 ? -22.578 93.875 40.906 1 78.81 459 ALA B C 1
ATOM 7598 O O . ALA B 1 459 ? -23.141 94.938 40.562 1 78.81 459 ALA B O 1
ATOM 7599 N N . ARG B 1 460 ? -21.922 93.188 40.188 1 74.81 460 ARG B N 1
ATOM 7600 C CA . ARG B 1 460 ? -21.672 93.625 38.812 1 74.81 460 ARG B CA 1
ATOM 7601 C C . ARG B 1 460 ? -22.922 93.5 37.969 1 74.81 460 ARG B C 1
ATOM 7603 O O . ARG B 1 460 ? -23.25 94.375 37.188 1 74.81 460 ARG B O 1
ATOM 7610 N N . LYS B 1 461 ? -23.5 92.438 38.125 1 78.88 461 LYS B N 1
ATOM 7611 C CA . LYS B 1 461 ? -24.734 92.188 37.375 1 78.88 461 LYS B CA 1
ATOM 7612 C C . LYS B 1 461 ? -25.781 93.25 37.688 1 78.88 461 LYS B C 1
ATOM 7614 O O . LYS B 1 461 ? -26.5 93.688 36.812 1 78.88 461 LYS B O 1
ATOM 7619 N N . LEU B 1 462 ? -25.906 93.688 38.906 1 81.62 462 LEU B N 1
ATOM 7620 C CA . LEU B 1 462 ? -26.891 94.625 39.344 1 81.62 462 LEU B CA 1
ATOM 7621 C C . LEU B 1 462 ? -26.375 96.062 39.188 1 81.62 462 LEU B C 1
ATOM 7623 O O . LEU B 1 462 ? -27.109 97 39.469 1 81.62 462 LEU B O 1
ATOM 7627 N N . LYS B 1 463 ? -25.094 96.125 38.656 1 78.62 463 LYS B N 1
ATOM 7628 C CA . LYS B 1 463 ? -24.438 97.438 38.5 1 78.62 463 LYS B CA 1
ATOM 7629 C C . LYS B 1 463 ? -24.531 98.25 39.781 1 78.62 463 LYS B C 1
ATOM 7631 O O . LYS B 1 463 ? -24.859 99.438 39.75 1 78.62 463 LYS B O 1
ATOM 7636 N N . LYS B 1 464 ? -24.297 97.688 40.906 1 80.88 464 LYS B N 1
ATOM 7637 C CA . LYS B 1 464 ? -24.344 98.312 42.219 1 80.88 464 LYS B CA 1
ATOM 7638 C C . LYS B 1 464 ? -23 99 42.562 1 80.88 464 LYS B C 1
ATOM 7640 O O . LYS B 1 464 ? -21.953 98.5 42.156 1 80.88 464 LYS B O 1
ATOM 7645 N N . ARG B 1 465 ? -23.141 100.062 43.312 1 82.44 465 ARG B N 1
ATOM 7646 C CA . ARG B 1 465 ? -21.938 100.688 43.844 1 82.44 465 ARG B CA 1
ATOM 7647 C C . ARG B 1 465 ? -21.25 99.812 44.875 1 82.44 465 ARG B C 1
ATOM 7649 O O . ARG B 1 465 ? -21.859 99.438 45.844 1 82.44 465 ARG B O 1
ATOM 7656 N N . THR B 1 466 ? -20 99.5 44.531 1 81.31 466 THR B N 1
ATOM 7657 C CA . THR B 1 466 ? -19.25 98.625 45.406 1 81.31 466 THR B CA 1
ATOM 7658 C C . THR B 1 466 ? -18.094 99.375 46.062 1 81.31 466 THR B C 1
ATOM 7660 O O . THR B 1 466 ? -17.344 100.062 45.406 1 81.31 466 THR B O 1
ATOM 7663 N N . VAL B 1 467 ? -18.062 99.312 47.406 1 78.19 467 VAL B N 1
ATOM 7664 C CA . VAL B 1 467 ? -16.984 99.875 48.188 1 78.19 467 VAL B CA 1
ATOM 7665 C C . VAL B 1 467 ? -16.094 98.812 48.781 1 78.19 467 VAL B C 1
ATOM 7667 O O . VAL B 1 467 ? -16.578 97.938 49.5 1 78.19 467 VAL B O 1
ATOM 7670 N N . PHE B 1 468 ? -14.953 98.812 48.406 1 75.69 468 PHE B N 1
ATOM 7671 C CA . PHE B 1 468 ? -13.969 97.938 49 1 75.69 468 PHE B CA 1
ATOM 7672 C C . PHE B 1 468 ? -13.281 98.562 50.188 1 75.69 468 PHE B C 1
ATOM 7674 O O . PHE B 1 468 ? -12.891 99.75 50.125 1 75.69 468 PHE B O 1
ATOM 7681 N N . PHE B 1 469 ? -13.336 97.812 51.312 1 73.38 469 PHE B N 1
ATOM 7682 C CA . PHE B 1 469 ? -12.773 98.375 52.531 1 73.38 469 PHE B CA 1
ATOM 7683 C C . PHE B 1 469 ? -11.852 97.375 53.188 1 73.38 469 PHE B C 1
ATOM 7685 O O . PHE B 1 469 ? -12.211 96.188 53.375 1 73.38 469 PHE B O 1
ATOM 7692 N N . SER B 1 470 ? -10.734 97.688 53.469 1 68.12 470 SER B N 1
ATOM 7693 C CA . SER B 1 470 ? -9.773 96.812 54.125 1 68.12 470 SER B CA 1
ATOM 7694 C C . SER B 1 470 ? -9.414 97.312 55.531 1 68.12 470 SER B C 1
ATOM 7696 O O . SER B 1 470 ? -8.805 96.625 56.312 1 68.12 470 SER B O 1
ATOM 7698 N N . GLY B 1 471 ? -9.812 98.5 55.812 1 67.5 471 GLY B N 1
ATOM 7699 C CA . GLY B 1 471 ? -9.453 99.062 57.094 1 67.5 471 GLY B CA 1
ATOM 7700 C C . GLY B 1 471 ? -10.328 98.625 58.25 1 67.5 471 GLY B C 1
ATOM 7701 O O . GLY B 1 471 ? -11.297 97.938 58.031 1 67.5 471 GLY B O 1
ATOM 7702 N N . ASN B 1 472 ? -9.93 99 59.469 1 72.38 472 ASN B N 1
ATOM 7703 C CA . ASN B 1 472 ? -10.719 98.625 60.656 1 72.38 472 ASN B CA 1
ATOM 7704 C C . ASN B 1 472 ? -11.453 99.875 61.219 1 72.38 472 ASN B C 1
ATOM 7706 O O . ASN B 1 472 ? -12.289 99.75 62.125 1 72.38 472 ASN B O 1
ATOM 7710 N N . ASN B 1 473 ? -11.141 101.062 60.719 1 75.5 473 ASN B N 1
ATOM 7711 C CA . ASN B 1 473 ? -11.789 102.25 61.188 1 75.5 473 ASN B CA 1
ATOM 7712 C C . ASN B 1 473 ? -13.172 102.438 60.562 1 75.5 473 ASN B C 1
ATOM 7714 O O . ASN B 1 473 ? -13.289 102.688 59.375 1 75.5 473 ASN B O 1
ATOM 7718 N N . ILE B 1 474 ? -14.125 102.375 61.406 1 84.06 474 ILE B N 1
ATOM 7719 C CA . ILE B 1 474 ? -15.516 102.438 60.969 1 84.06 474 ILE B CA 1
ATOM 7720 C C . ILE B 1 474 ? -15.859 103.812 60.406 1 84.06 474 ILE B C 1
ATOM 7722 O O . ILE B 1 474 ? -16.609 103.938 59.438 1 84.06 474 ILE B O 1
ATOM 7726 N N . GLU B 1 475 ? -15.352 104.812 61.031 1 79.25 475 GLU B N 1
ATOM 7727 C CA . GLU B 1 475 ? -15.625 106.125 60.562 1 79.25 475 GLU B CA 1
ATOM 7728 C C . GLU B 1 475 ? -15.117 106.375 59.156 1 79.25 475 GLU B C 1
ATOM 7730 O O . GLU B 1 475 ? -15.781 107 58.344 1 79.25 475 GLU B O 1
ATOM 7735 N N . GLU B 1 476 ? -14.102 105.875 58.906 1 78.19 476 GLU B N 1
ATOM 7736 C CA . GLU B 1 476 ? -13.531 105.938 57.562 1 78.19 476 GLU B CA 1
ATOM 7737 C C . GLU B 1 476 ? -14.414 105.188 56.531 1 78.19 476 GLU B C 1
ATOM 7739 O O . GLU B 1 476 ? -14.594 105.688 55.406 1 78.19 476 GLU B O 1
ATOM 7744 N N . LEU B 1 477 ? -14.828 104.062 56.938 1 83.81 477 LEU B N 1
ATOM 7745 C CA . LEU B 1 477 ? -15.75 103.312 56.062 1 83.81 477 LEU B CA 1
ATOM 7746 C C . LEU B 1 477 ? -17 104.125 55.781 1 83.81 477 LEU B C 1
ATOM 7748 O O . LEU B 1 477 ? -17.422 104.25 54.625 1 83.81 477 LEU B O 1
ATOM 7752 N N . LEU B 1 478 ? -17.547 104.688 56.781 1 85.38 478 LEU B N 1
ATOM 7753 C CA . LEU B 1 478 ? -18.781 105.5 56.625 1 85.38 478 LEU B CA 1
ATOM 7754 C C . LEU B 1 478 ? -18.531 106.688 55.75 1 85.38 478 LEU B C 1
ATOM 7756 O O . LEU B 1 478 ? -19.391 107.062 54.906 1 85.38 478 LEU B O 1
ATOM 7760 N N . LEU B 1 479 ? -17.406 107.188 55.844 1 80.62 479 LEU B N 1
ATOM 7761 C CA . LEU B 1 479 ? -17.078 108.375 55 1 80.62 479 LEU B CA 1
ATOM 7762 C C . LEU B 1 479 ? -16.953 107.938 53.531 1 80.62 479 LEU B C 1
ATOM 7764 O O . LEU B 1 479 ? -17.359 108.688 52.656 1 80.62 479 LEU B O 1
ATOM 7768 N N . LYS B 1 480 ? -16.5 106.812 53.375 1 79.06 480 LYS B N 1
ATOM 7769 C CA . LYS B 1 480 ? -16.344 106.312 52.031 1 79.06 480 LYS B CA 1
ATOM 7770 C C . LYS B 1 480 ? -17.703 106 51.406 1 79.06 480 LYS B C 1
ATOM 7772 O O . LYS B 1 480 ? -17.922 106.25 50.219 1 79.06 480 LYS B O 1
ATOM 7777 N N . ILE B 1 481 ? -18.469 105.5 52.156 1 84.62 481 ILE B N 1
ATOM 7778 C CA . ILE B 1 481 ? -19.812 105.125 51.719 1 84.62 481 ILE B CA 1
ATOM 7779 C C . ILE B 1 481 ? -20.578 106.438 51.406 1 84.62 481 ILE B C 1
ATOM 7781 O O . ILE B 1 481 ? -21.312 106.5 50.406 1 84.62 481 ILE B O 1
ATOM 7785 N N . GLY B 1 482 ? -20.375 107.438 52.188 1 78.06 482 GLY B N 1
ATOM 7786 C CA . GLY B 1 482 ? -21.078 108.688 52.031 1 78.06 482 GLY B CA 1
ATOM 7787 C C . GLY B 1 482 ? -20.516 109.625 50.938 1 78.06 482 GLY B C 1
ATOM 7788 O O . GLY B 1 482 ? -21.062 110.688 50.656 1 78.06 482 GLY B O 1
ATOM 7789 N N . SER B 1 483 ? -19.516 109.25 50.344 1 73 483 SER B N 1
ATOM 7790 C CA . SER B 1 483 ? -18.906 110.062 49.281 1 73 483 SER B CA 1
ATOM 7791 C C . SER B 1 483 ? -19.5 109.688 47.938 1 73 483 SER B C 1
ATOM 7793 O O . SER B 1 483 ? -19.922 108.562 47.688 1 73 483 SER B O 1
#

Sequence (966 aa):
MQHYIYCNDALLAGAFARSNKMMRFIDSKYNTDKDKFYQAAKKNDRFKSRFITGNRLPIRMSAIKALGIIEAAKSDEALDREMFGAASRAFKSIYNIFEDTKRLEFAHGFMEEVFYTMRVGDNKTDDRLHDAYALYMYFCDEYDLNPDDDSELFQRVVPVVQGKEIAYMQDFADIGRKFAKDWEQEKNARDLMESTAHICGGKSLEDIGAHLDPESPEAGIFNMMWDFAQLDNIPVSMYEGERFTNKEIQDIFNVISMNIIKNACIPDDINIYYVAALYMRSFARLYHEAEAVVDAYAGIVRESEQQKEVMRNNVAMASKIAELEKLAKERQEKLNAIQLELDREKKKNRELAEAAAIKDEQIKILQNVLQENDSRPAAADADEGTKTKKLELAQNTKAVVFGGHPNWQAELKKAAPDYNIVDADNYGFDAKIMDKADVVVIKTDYMAHAQWYKVIERARKLKKRTVFFSGNNIEELLLKIGSMQHYIYCNDALLAGAFARSNKMMRFIDSKYNTDKDKFYQAAKKNDRFKSRFITGNRLPIRMSAIKALGIIEAAKSDEALDREMFGAASRAFKSIYNIFEDTKRLEFAHGFMEEVFYTMRVGDNKTDDRLHDAYALYMYFCDEYDLNPDDDSELFQRVVPVVQGKEIAYMQDFADIGRKFAKDWEQEKNARDLMESTAHICGGKSLEDIGAHLDPESPEAGIFNMMWDFAQLDNIPVSMYEGERFTNKEIQDIFNVISMNIIKNACIPDDINIYYVAALYMRSFARLYHEAEAVVDAYAGIVRESEQQKEVMRNNVAMASKIAELEKLAKERQEKLNAIQLELDREKKKNRELAEAAAIKDEQIKILQNVLQENDSRPAAADADEGTKTKKLELAQNTKAVVFGGHPNWQAELKKAAPDYNIVDADNYGFDAKIMDKADVVVIKTDYMAHAQWYKVIERARKLKKRTVFFSGNNIEELLLKIGS

Radius of gyration: 60.36 Å; Cα contacts (8 Å, |Δi|>4): 1233; chains: 2; bounding box: 98×165×106 Å